Protein AF-A0A498I2K9-F1 (afdb_monomer)

pLDDT: mean 78.92, std 18.06, range [21.38, 97.31]

Structure (mmCIF, N/CA/C/O backbone):
data_AF-A0A498I2K9-F1
#
_entry.id   AF-A0A498I2K9-F1
#
loop_
_atom_site.group_PDB
_atom_site.id
_atom_site.type_symbol
_atom_site.label_atom_id
_atom_site.label_alt_id
_atom_site.label_comp_id
_atom_site.label_asym_id
_atom_site.label_entity_id
_atom_site.label_seq_id
_atom_site.pdbx_PDB_ins_code
_atom_site.Cartn_x
_atom_site.Cartn_y
_atom_site.Cartn_z
_atom_site.occupancy
_atom_site.B_iso_or_equiv
_atom_site.auth_seq_id
_atom_site.auth_comp_id
_atom_site.auth_asym_id
_atom_site.auth_atom_id
_atom_site.pdbx_PDB_model_num
ATOM 1 N N . MET A 1 1 ? -3.097 54.178 4.803 1.00 30.86 1 MET A N 1
ATOM 2 C CA . MET A 1 1 ? -4.263 53.286 4.982 1.00 30.86 1 MET A CA 1
ATOM 3 C C . MET A 1 1 ? -3.969 52.400 6.194 1.00 30.86 1 MET A C 1
ATOM 5 O O . MET A 1 1 ? -3.449 51.312 6.022 1.00 30.86 1 MET A O 1
ATOM 9 N N . ALA A 1 2 ? -3.865 52.995 7.390 1.00 21.38 2 ALA A N 1
ATOM 10 C CA . ALA A 1 2 ? -4.890 52.968 8.455 1.00 21.38 2 ALA A CA 1
ATOM 11 C C . ALA A 1 2 ? -5.285 51.511 8.794 1.00 21.38 2 ALA A C 1
ATOM 13 O O . ALA A 1 2 ? -6.049 50.924 8.042 1.00 21.38 2 ALA A O 1
ATOM 14 N N . ALA A 1 3 ? -4.637 50.794 9.723 1.00 22.39 3 ALA A N 1
ATOM 15 C CA . ALA A 1 3 ? -4.566 50.975 11.185 1.00 22.39 3 ALA A CA 1
ATOM 16 C C . ALA A 1 3 ? -5.951 51.125 11.838 1.00 22.39 3 ALA A C 1
ATOM 18 O O . ALA A 1 3 ? -6.557 52.177 11.661 1.00 22.39 3 ALA A O 1
ATOM 19 N N . ALA A 1 4 ? -6.411 50.100 12.578 1.00 22.44 4 ALA A N 1
ATOM 20 C CA . ALA A 1 4 ? -6.951 50.201 13.945 1.00 22.44 4 ALA A CA 1
ATOM 21 C C . ALA A 1 4 ? -7.618 48.885 14.430 1.00 22.44 4 ALA A C 1
ATOM 23 O O . ALA A 1 4 ? -8.265 48.187 13.654 1.00 22.44 4 ALA A O 1
ATOM 24 N N . LEU A 1 5 ? -7.506 48.678 15.751 1.00 24.44 5 LEU A N 1
ATOM 25 C CA . LEU A 1 5 ? -8.350 47.895 16.674 1.00 24.44 5 LEU A CA 1
ATOM 26 C C . LEU A 1 5 ? -7.969 46.440 16.991 1.00 24.44 5 LEU A C 1
ATOM 28 O O . LEU A 1 5 ? -8.451 45.473 16.406 1.00 24.44 5 LEU A O 1
ATOM 32 N N . ALA A 1 6 ? -7.131 46.353 18.026 1.00 23.33 6 ALA A N 1
ATOM 33 C CA . ALA A 1 6 ? -7.182 45.338 19.066 1.00 23.33 6 ALA A CA 1
ATOM 34 C C . ALA A 1 6 ? -8.378 45.568 20.023 1.00 23.33 6 ALA A C 1
ATOM 36 O O . ALA A 1 6 ? -8.862 46.693 20.127 1.00 23.33 6 ALA A O 1
ATOM 37 N N . GLU A 1 7 ? -8.713 44.500 20.756 1.00 22.69 7 GLU A N 1
ATOM 38 C CA . GLU A 1 7 ? -9.362 44.459 22.083 1.00 22.69 7 GLU A CA 1
ATOM 39 C C . GLU A 1 7 ? -10.866 44.771 22.251 1.00 22.69 7 GLU A C 1
ATOM 41 O O . GLU A 1 7 ? -11.484 45.487 21.474 1.00 22.69 7 GLU A O 1
ATOM 46 N N . ASP A 1 8 ? -11.388 44.166 23.330 1.00 22.62 8 ASP A N 1
ATOM 47 C CA . ASP A 1 8 ? -12.724 44.209 23.950 1.00 22.62 8 ASP A CA 1
ATOM 48 C C . ASP A 1 8 ? -13.878 43.381 23.342 1.00 22.62 8 ASP A C 1
ATOM 50 O O . ASP A 1 8 ? -14.483 43.721 22.332 1.00 22.62 8 ASP A O 1
ATOM 54 N N . ASP A 1 9 ? -14.229 42.269 24.011 1.00 24.36 9 ASP A N 1
ATOM 55 C CA . ASP A 1 9 ? -15.384 42.277 24.932 1.00 24.36 9 ASP A CA 1
ATOM 56 C C . ASP A 1 9 ? -15.584 40.906 25.622 1.00 24.36 9 ASP A C 1
ATOM 58 O O . ASP A 1 9 ? -16.219 39.978 25.111 1.00 24.36 9 ASP A O 1
ATOM 62 N N . MET A 1 10 ? -15.079 40.801 26.858 1.00 23.84 10 MET A N 1
ATOM 63 C CA . MET A 1 10 ? -15.768 40.059 27.914 1.00 23.84 10 MET A CA 1
ATOM 64 C C . MET A 1 10 ? -16.946 40.911 28.409 1.00 23.84 10 MET A C 1
ATOM 66 O O . MET A 1 10 ? -16.787 42.094 28.677 1.00 23.84 10 MET A O 1
ATOM 70 N N . ALA A 1 11 ? -18.074 40.246 28.666 1.00 23.55 11 ALA A N 1
ATOM 71 C CA . ALA A 1 11 ? -19.237 40.720 29.423 1.00 23.55 11 ALA A CA 1
ATOM 72 C C . ALA A 1 11 ? -20.189 41.729 28.744 1.00 23.55 11 ALA A C 1
ATOM 74 O O . ALA A 1 11 ? -20.034 42.942 28.834 1.00 23.55 11 ALA A O 1
ATOM 75 N N . ARG A 1 12 ? -21.356 41.216 28.324 1.00 24.02 12 ARG A N 1
ATOM 76 C CA . ARG A 1 12 ? -22.638 41.874 28.626 1.00 24.02 12 ARG A CA 1
ATOM 77 C C . ARG A 1 12 ? -23.758 40.863 28.870 1.00 24.02 12 ARG A C 1
ATOM 79 O O . ARG A 1 12 ? -24.173 40.110 27.997 1.00 24.02 12 ARG A O 1
ATOM 86 N N . SER A 1 13 ? -24.208 40.869 30.118 1.00 23.81 13 SER A N 1
ATOM 87 C CA . SER A 1 13 ? -25.407 40.237 30.654 1.00 23.81 13 SER A CA 1
ATOM 88 C C . SER A 1 13 ? -26.661 41.025 30.257 1.00 23.81 13 SER A C 1
ATOM 90 O O . SER A 1 13 ? -26.572 42.236 30.074 1.00 23.81 13 SER A O 1
ATOM 92 N N . THR A 1 14 ? -27.841 40.388 30.218 1.00 23.95 14 THR A N 1
ATOM 93 C CA . THR A 1 14 ? -28.960 40.740 31.127 1.00 23.95 14 THR A CA 1
ATOM 94 C C . THR A 1 14 ? -30.170 39.798 31.015 1.00 23.95 14 THR A C 1
ATOM 96 O O . THR A 1 14 ? -30.775 39.627 29.966 1.00 23.95 14 THR A O 1
ATOM 99 N N . SER A 1 15 ? -30.508 39.219 32.170 1.00 23.53 15 SER A N 1
ATOM 100 C CA . SER A 1 15 ? -31.845 38.980 32.735 1.00 23.53 15 SER A CA 1
ATOM 101 C C . SER A 1 15 ? -33.052 38.713 31.821 1.00 23.53 15 SER A C 1
ATOM 103 O O . SER A 1 15 ? -33.650 39.646 31.293 1.00 23.53 15 SER A O 1
ATOM 105 N N . GLN A 1 16 ? -33.598 37.499 31.928 1.00 24.00 16 GLN A N 1
ATOM 106 C CA . GLN A 1 16 ? -35.035 37.317 32.160 1.00 24.00 16 GLN A CA 1
ATOM 107 C C . GLN A 1 16 ? -35.255 36.222 33.213 1.00 24.00 16 GLN A C 1
ATOM 109 O O . GLN A 1 16 ? -35.050 35.036 32.973 1.00 24.00 16 GLN A O 1
ATOM 114 N N . ARG A 1 17 ? -35.678 36.644 34.411 1.00 23.58 17 ARG A N 1
ATOM 115 C CA . ARG A 1 17 ? -36.409 35.788 35.351 1.00 23.58 17 ARG A CA 1
ATOM 116 C C . ARG A 1 17 ? -37.806 35.580 34.768 1.00 23.58 17 ARG A C 1
ATOM 118 O O . ARG A 1 17 ? -38.532 36.555 34.605 1.00 23.58 17 ARG A O 1
ATOM 125 N N . SER A 1 18 ? -38.206 34.332 34.552 1.00 23.55 18 SER A N 1
ATOM 126 C CA . SER A 1 18 ? -39.619 33.960 34.619 1.00 23.55 18 SER A CA 1
ATOM 127 C C . SER A 1 18 ? -39.748 32.740 35.523 1.00 23.55 18 SER A C 1
ATOM 129 O O . SER A 1 18 ? -39.025 31.756 35.375 1.00 23.55 18 SER A O 1
ATOM 131 N N . TRP A 1 19 ? -40.603 32.875 36.531 1.00 22.83 19 TRP A N 1
ATOM 132 C CA . TRP A 1 19 ? -41.062 31.780 37.365 1.00 22.83 19 TRP A CA 1
ATOM 133 C C . TRP A 1 19 ? -42.023 30.923 36.542 1.00 22.83 19 TRP A C 1
ATOM 135 O O . TRP A 1 19 ? -42.992 31.441 35.994 1.00 22.83 19 TRP A O 1
ATOM 145 N N . GLY A 1 20 ? -41.769 29.619 36.495 1.00 24.52 20 GLY A N 1
ATOM 146 C CA . GLY A 1 20 ? -42.657 28.629 35.899 1.00 24.52 20 GLY A CA 1
ATOM 147 C C . GLY A 1 20 ? -42.443 27.283 36.575 1.00 24.52 20 GLY A C 1
ATOM 148 O O . GLY A 1 20 ? -41.526 26.549 36.229 1.00 24.52 20 GLY A O 1
ATOM 149 N N . SER A 1 21 ? -43.272 26.998 37.577 1.00 25.92 21 SER A N 1
ATOM 150 C CA . SER A 1 21 ? -43.478 25.661 38.138 1.00 25.92 21 SER A CA 1
ATOM 151 C C . SER A 1 21 ? -43.992 24.718 37.041 1.00 25.92 21 SER A C 1
ATOM 153 O O . SER A 1 21 ? -44.921 25.084 36.321 1.00 25.92 21 SER A O 1
ATOM 155 N N . GLY A 1 22 ? -43.411 23.522 36.899 1.00 23.97 22 GLY A N 1
ATOM 156 C CA . GLY A 1 22 ? -43.869 22.544 35.908 1.00 23.97 22 GLY A CA 1
ATOM 157 C C . GLY A 1 22 ? -43.082 21.234 35.904 1.00 23.97 22 GLY A C 1
ATOM 158 O O . GLY A 1 22 ? -42.097 21.118 35.191 1.00 23.97 22 GLY A O 1
ATOM 159 N N . SER A 1 23 ? -43.556 20.288 36.720 1.00 23.41 23 SER A N 1
ATOM 160 C CA . SER A 1 23 ? -43.351 18.825 36.746 1.00 23.41 23 SER A CA 1
ATOM 161 C C . SER A 1 23 ? -42.144 18.192 36.031 1.00 23.41 23 SER A C 1
ATOM 163 O O . SER A 1 23 ? -42.037 18.217 34.803 1.00 23.41 23 SER A O 1
ATOM 165 N N . GLU A 1 24 ? -41.378 17.425 36.807 1.00 29.73 24 GLU A N 1
ATOM 166 C CA . GLU A 1 24 ? -40.603 16.273 36.343 1.00 29.73 24 GLU A CA 1
ATOM 167 C C . GLU A 1 24 ? -41.445 15.394 35.399 1.00 29.73 24 GLU A C 1
ATOM 169 O O . GLU A 1 24 ? -42.475 14.836 35.785 1.00 29.73 24 GLU A O 1
ATOM 174 N N . ARG A 1 25 ? -41.011 15.268 34.143 1.00 24.47 25 ARG A N 1
ATOM 175 C CA . ARG A 1 25 ? -41.470 14.223 33.224 1.00 24.47 25 ARG A CA 1
ATOM 176 C C . ARG A 1 25 ? -40.278 13.342 32.892 1.00 24.47 25 ARG A C 1
ATOM 178 O O . ARG A 1 25 ? -39.271 13.828 32.379 1.00 24.47 25 ARG A O 1
ATOM 185 N N . SER A 1 26 ? -40.404 12.059 33.218 1.00 23.84 26 SER A N 1
ATOM 186 C CA . SER A 1 26 ? -39.432 11.035 32.867 1.00 23.84 26 SER A CA 1
ATOM 187 C C . SER A 1 26 ? -39.249 10.983 31.351 1.00 23.84 26 SER A C 1
ATOM 189 O O . SER A 1 26 ? -40.208 10.935 30.579 1.00 23.84 26 SER A O 1
ATOM 191 N N . TRP A 1 27 ? -37.993 11.008 30.921 1.00 27.58 27 TRP A N 1
ATOM 192 C CA . TRP A 1 27 ? -37.612 10.827 29.527 1.00 27.58 27 TRP A CA 1
ATOM 193 C C . TRP A 1 27 ? -37.535 9.331 29.224 1.00 27.58 27 TRP A C 1
ATOM 195 O O . TRP A 1 27 ? -36.459 8.753 29.105 1.00 27.58 27 TRP A O 1
ATOM 205 N N . ALA A 1 28 ? -38.698 8.691 29.139 1.00 29.92 28 ALA A N 1
ATOM 206 C CA . ALA A 1 28 ? -38.833 7.373 28.541 1.00 29.92 28 ALA A CA 1
ATOM 207 C C . ALA A 1 28 ? -39.247 7.534 27.069 1.00 29.92 28 ALA A C 1
ATOM 209 O O . ALA A 1 28 ? -40.207 8.239 26.763 1.00 29.92 28 ALA A O 1
ATOM 210 N N . SER A 1 29 ? -38.538 6.834 26.180 1.00 29.88 29 SER A N 1
ATOM 211 C CA . SER A 1 29 ? -38.782 6.670 24.734 1.00 29.88 29 SER A CA 1
ATOM 212 C C . SER A 1 29 ? -38.378 7.821 23.797 1.00 29.88 29 SER A C 1
ATOM 214 O O . SER A 1 29 ? -39.198 8.536 23.230 1.00 29.88 29 SER A O 1
ATOM 216 N N . THR A 1 30 ? -37.078 7.927 23.522 1.00 29.30 30 THR A N 1
ATOM 217 C CA . THR A 1 30 ? -36.578 8.592 22.309 1.00 29.30 30 THR A CA 1
ATOM 218 C C . THR A 1 30 ? -36.672 7.598 21.142 1.00 29.30 30 THR A C 1
ATOM 220 O O . THR A 1 30 ? -35.920 6.631 21.074 1.00 29.30 30 THR A O 1
ATOM 223 N N . SER A 1 31 ? -37.666 7.777 20.269 1.00 31.45 31 SER A N 1
ATOM 224 C CA . SER A 1 31 ? -37.992 6.884 19.142 1.00 31.45 31 SER A CA 1
ATOM 225 C C . SER A 1 31 ? -37.160 7.194 17.883 1.00 31.45 31 SER A C 1
ATOM 227 O O . SER A 1 31 ? -36.706 8.325 17.701 1.00 31.45 31 SER A O 1
ATOM 229 N N . PHE A 1 32 ? -37.048 6.212 16.968 1.00 35.28 32 PHE A N 1
ATOM 230 C CA . PHE A 1 32 ? -36.588 6.291 15.556 1.00 35.28 32 PHE A CA 1
ATOM 231 C C . PHE A 1 32 ? -36.934 7.629 14.858 1.00 35.28 32 PHE A C 1
ATOM 233 O O . PHE A 1 32 ? -36.207 8.120 13.994 1.00 35.28 32 PHE A O 1
ATOM 240 N N . ARG A 1 33 ? -38.051 8.231 15.277 1.00 35.16 33 ARG A N 1
ATOM 241 C CA . ARG A 1 33 ? -38.628 9.511 14.860 1.00 35.16 33 ARG A CA 1
ATOM 242 C C . ARG A 1 33 ? -37.723 10.740 15.007 1.00 35.16 33 ARG A C 1
ATOM 244 O O . ARG A 1 33 ? -37.887 11.674 14.221 1.00 35.16 33 ARG A O 1
ATOM 251 N N . GLU A 1 34 ? -36.830 10.797 15.994 1.00 37.00 34 GLU A N 1
ATOM 252 C CA . GLU A 1 34 ? -36.083 12.032 16.306 1.00 37.00 34 GLU A CA 1
ATOM 253 C C . GLU A 1 34 ? -34.759 12.161 15.544 1.00 37.00 34 GLU A C 1
ATOM 255 O O . GLU A 1 34 ? -34.377 13.265 15.171 1.00 37.00 34 GLU A O 1
ATOM 260 N N . VAL A 1 35 ? -34.097 11.055 15.200 1.00 38.50 35 VAL A N 1
ATOM 261 C CA . VAL A 1 35 ? -32.789 11.096 14.511 1.00 38.50 35 VAL A CA 1
ATOM 262 C C . VAL A 1 35 ? -32.896 11.358 13.005 1.00 38.50 35 VAL A C 1
ATOM 264 O O . VAL A 1 35 ? -31.969 11.881 12.393 1.00 38.50 35 VAL A O 1
ATOM 267 N N . TRP A 1 36 ? -34.066 11.117 12.412 1.00 37.62 36 TRP A N 1
ATOM 268 C CA . TRP A 1 36 ? -34.390 11.532 11.039 1.00 37.62 36 TRP A CA 1
ATOM 269 C C . TRP A 1 36 ? -34.837 13.003 10.931 1.00 37.62 36 TRP A C 1
ATOM 271 O O . TRP A 1 36 ? -35.256 13.458 9.860 1.00 37.62 36 TRP A O 1
ATOM 281 N N . GLN A 1 37 ? -34.774 13.767 12.028 1.00 33.81 37 GLN A N 1
ATOM 282 C CA . GLN A 1 37 ? -35.058 15.201 12.055 1.00 33.81 37 GLN A CA 1
ATOM 283 C C . GLN A 1 37 ? -33.750 15.992 12.180 1.00 33.81 37 GLN A C 1
ATOM 285 O O . GLN A 1 37 ? -33.168 16.101 13.251 1.00 33.81 37 GLN A O 1
ATOM 290 N N . ALA A 1 38 ? -33.302 16.603 11.080 1.00 30.48 38 ALA A N 1
ATOM 291 C CA . ALA A 1 38 ? -32.502 17.828 11.177 1.00 30.48 38 ALA A CA 1
ATOM 292 C C . ALA A 1 38 ? -33.334 18.912 11.907 1.00 30.48 38 ALA A C 1
ATOM 294 O O . ALA A 1 38 ? -34.569 18.825 11.862 1.00 30.48 38 ALA A O 1
ATOM 295 N N . PRO A 1 39 ? -32.719 19.917 12.573 1.00 30.28 39 PRO A N 1
ATOM 296 C CA . PRO A 1 39 ? -33.475 20.907 13.336 1.00 30.28 39 PRO A CA 1
ATOM 297 C C . PRO A 1 39 ? -34.525 21.570 12.432 1.00 30.28 39 PRO A C 1
ATOM 299 O O . PRO A 1 39 ? -34.243 21.840 11.259 1.00 30.28 39 PRO A O 1
ATOM 302 N N . PRO A 1 40 ? -35.752 21.792 12.924 1.00 34.81 40 PRO A N 1
ATOM 303 C CA . PRO A 1 40 ? -36.829 22.238 12.067 1.00 34.81 40 PRO A CA 1
ATOM 304 C C . PRO A 1 40 ? -36.605 23.697 11.667 1.00 34.81 40 PRO A C 1
ATOM 306 O O . PRO A 1 40 ? -36.446 24.571 12.516 1.00 34.81 40 PRO A O 1
ATOM 309 N N . ASN A 1 41 ? -36.736 23.991 10.373 1.00 29.64 41 ASN A N 1
ATOM 310 C CA . ASN A 1 41 ? -37.437 25.215 10.006 1.00 29.64 41 ASN A CA 1
ATOM 311 C C . ASN A 1 41 ? -38.875 25.043 10.523 1.00 29.64 41 ASN A C 1
ATOM 313 O O . ASN A 1 41 ? -39.676 24.321 9.936 1.00 29.64 41 ASN A O 1
ATOM 317 N N . VAL A 1 42 ? -39.163 25.648 11.678 1.00 34.94 42 VAL A N 1
ATOM 318 C CA . VAL A 1 42 ? -40.409 25.514 12.466 1.00 34.94 42 VAL A CA 1
ATOM 319 C C . VAL A 1 42 ? -41.652 26.062 11.741 1.00 34.94 42 VAL A C 1
ATOM 321 O O . VAL A 1 42 ? -42.779 25.868 12.189 1.00 34.94 42 VAL A O 1
ATOM 324 N N . PHE A 1 43 ? -41.497 26.689 10.578 1.00 31.41 43 PHE A N 1
ATOM 325 C CA . PHE A 1 43 ? -42.591 27.343 9.867 1.00 31.41 43 PHE A CA 1
ATOM 326 C C . PHE A 1 43 ? -42.993 26.570 8.601 1.00 31.41 43 PHE A C 1
ATOM 328 O O . PHE A 1 43 ? -42.489 26.864 7.523 1.00 31.41 43 PHE A O 1
ATOM 335 N N . ASN A 1 44 ? -43.893 25.585 8.773 1.00 36.81 44 ASN A N 1
ATOM 336 C CA . ASN A 1 44 ? -44.798 24.924 7.794 1.00 36.81 44 ASN A CA 1
ATOM 337 C C . ASN A 1 44 ? -44.805 23.382 7.867 1.00 36.81 44 ASN A C 1
ATOM 339 O O . ASN A 1 44 ? -44.543 22.704 6.874 1.00 36.81 44 ASN A O 1
ATOM 343 N N . ARG A 1 45 ? -45.188 22.792 9.008 1.00 41.50 45 ARG A N 1
ATOM 344 C CA . ARG A 1 45 ? -45.701 21.408 9.018 1.00 41.50 45 ARG A CA 1
ATOM 345 C C . ARG A 1 45 ? -47.214 21.403 9.176 1.00 41.50 45 ARG A C 1
ATOM 347 O O . ARG A 1 45 ? -47.751 22.042 10.076 1.00 41.50 45 ARG A O 1
ATOM 354 N N . SER A 1 46 ? -47.903 20.673 8.301 1.00 48.06 46 SER A N 1
ATOM 355 C CA . SER A 1 46 ? -49.325 20.385 8.477 1.00 48.06 46 SER A CA 1
ATOM 356 C C . SER A 1 46 ? -49.475 19.154 9.374 1.00 48.06 46 SER A C 1
ATOM 358 O O . SER A 1 46 ? -48.876 18.118 9.102 1.00 48.06 46 SER A O 1
ATOM 360 N N . ARG A 1 47 ? -50.296 19.251 10.425 1.00 47.34 47 ARG A N 1
ATOM 361 C CA . ARG A 1 47 ? -50.591 18.160 11.381 1.00 47.34 47 ARG A CA 1
ATOM 362 C C . ARG A 1 47 ? -50.983 16.842 10.689 1.00 47.34 47 ARG A C 1
ATOM 364 O O . ARG A 1 47 ? -50.637 15.764 11.140 1.00 47.34 47 ARG A O 1
ATOM 371 N N . ARG A 1 48 ? -51.614 16.964 9.518 1.00 49.94 48 ARG A N 1
ATOM 372 C CA . ARG A 1 48 ? -52.074 15.862 8.668 1.00 49.94 48 ARG A CA 1
ATOM 373 C C . ARG A 1 48 ? -50.941 15.001 8.084 1.00 49.94 48 ARG A C 1
ATOM 375 O O . ARG A 1 48 ? -51.158 13.820 7.858 1.00 49.94 48 ARG A O 1
ATOM 382 N N . GLN A 1 49 ? -49.760 15.576 7.829 1.00 52.69 49 GLN A N 1
ATOM 383 C CA . GLN A 1 49 ? -48.594 14.824 7.337 1.00 52.69 49 GLN A CA 1
ATOM 384 C C . GLN A 1 49 ? -47.897 14.032 8.448 1.00 52.69 49 GLN A C 1
ATOM 386 O O . GLN A 1 49 ? -47.433 12.926 8.189 1.00 52.69 49 GLN A O 1
ATOM 391 N N . ASP A 1 50 ? -47.851 14.570 9.670 1.00 54.34 50 ASP A N 1
ATOM 392 C CA . ASP A 1 50 ? -47.294 13.848 10.820 1.00 54.34 50 ASP A CA 1
ATOM 393 C C . ASP A 1 50 ? -48.176 12.633 11.182 1.00 54.34 50 ASP A C 1
ATOM 395 O O . ASP A 1 50 ? -47.647 11.558 11.461 1.00 54.34 50 ASP A O 1
ATOM 399 N N . ASP A 1 51 ? -49.506 12.767 11.080 1.00 62.69 51 ASP A N 1
ATOM 400 C CA . ASP A 1 51 ? -50.455 11.667 11.316 1.00 62.69 51 ASP A CA 1
ATOM 401 C C . ASP A 1 51 ? -50.320 10.537 10.262 1.00 62.69 51 ASP A C 1
ATOM 403 O O . ASP A 1 51 ? -50.371 9.351 10.595 1.00 62.69 51 ASP A O 1
ATOM 407 N N . GLU A 1 52 ? -50.110 10.873 8.980 1.00 65.38 52 GLU A N 1
ATOM 408 C CA . GLU A 1 52 ? -49.859 9.878 7.919 1.00 65.38 52 GLU A CA 1
ATOM 409 C C . GLU A 1 52 ? -48.515 9.153 8.094 1.00 65.38 52 GLU A C 1
ATOM 411 O O . GLU A 1 52 ? -48.435 7.941 7.871 1.00 65.38 52 GLU A O 1
ATOM 416 N N . GLU A 1 53 ? -47.460 9.863 8.504 1.00 60.97 53 GLU A N 1
ATOM 417 C CA . GLU A 1 53 ? -46.167 9.249 8.825 1.00 60.97 53 GLU A CA 1
ATOM 418 C C . GLU A 1 53 ? -46.276 8.291 10.020 1.00 60.97 53 GLU A C 1
ATOM 420 O O . GLU A 1 53 ? -45.727 7.188 9.964 1.00 60.97 53 GLU A O 1
ATOM 425 N N . GLU A 1 54 ? -46.999 8.668 11.079 1.00 61.91 54 GLU A N 1
ATOM 426 C CA . GLU A 1 54 ? -47.230 7.808 12.248 1.00 61.91 54 GLU A CA 1
ATOM 427 C C . GLU A 1 54 ? -47.967 6.517 11.875 1.00 61.91 54 GLU A C 1
ATOM 429 O O . GLU A 1 54 ? -47.588 5.432 12.326 1.00 61.91 54 GLU A O 1
ATOM 434 N N . LEU A 1 55 ? -48.970 6.602 10.997 1.00 71.62 55 LEU A N 1
ATOM 435 C CA . LEU A 1 55 ? -49.688 5.430 10.492 1.00 71.62 55 LEU A CA 1
ATOM 436 C C . LEU A 1 55 ? -48.781 4.497 9.679 1.00 71.62 55 LEU A C 1
ATOM 438 O O . LEU A 1 55 ? -48.869 3.276 9.831 1.00 71.62 55 LEU A O 1
ATOM 442 N N . ARG A 1 56 ? -47.880 5.044 8.852 1.00 68.62 56 ARG A N 1
ATOM 443 C CA . ARG A 1 56 ? -46.900 4.251 8.086 1.00 68.62 56 ARG A CA 1
ATOM 444 C C . ARG A 1 56 ? -45.888 3.560 9.003 1.00 68.62 56 ARG A C 1
ATOM 446 O O . ARG A 1 56 ? -45.617 2.375 8.825 1.00 68.62 56 ARG A O 1
ATOM 453 N N . TRP A 1 57 ? -45.395 4.245 10.034 1.00 64.12 57 TRP A N 1
ATOM 454 C CA . TRP A 1 57 ? -44.519 3.643 11.046 1.00 64.12 57 TRP A CA 1
ATOM 455 C C . TRP A 1 57 ? -45.208 2.527 11.835 1.00 64.12 57 TRP A C 1
ATOM 457 O O . TRP A 1 57 ? -44.627 1.456 12.025 1.00 64.12 57 TRP A O 1
ATOM 467 N N . ALA A 1 58 ? -46.460 2.735 12.245 1.00 71.75 58 ALA A N 1
ATOM 468 C CA . ALA A 1 58 ? -47.254 1.710 12.916 1.00 71.75 58 ALA A CA 1
ATOM 469 C C . ALA A 1 58 ? -47.512 0.493 12.009 1.00 71.75 58 ALA A C 1
ATOM 471 O O . ALA A 1 58 ? -47.535 -0.642 12.489 1.00 71.75 58 ALA A O 1
ATOM 472 N N . ALA A 1 59 ? -47.669 0.703 10.698 1.00 72.75 59 ALA A N 1
ATOM 473 C CA . ALA A 1 59 ? -47.789 -0.378 9.725 1.00 72.75 59 ALA A CA 1
ATOM 474 C C . ALA A 1 59 ? -46.487 -1.189 9.602 1.00 72.75 59 ALA A C 1
ATOM 476 O O . ALA A 1 59 ? -46.544 -2.417 9.634 1.00 72.75 59 ALA A O 1
ATOM 477 N N . ILE A 1 60 ? -45.322 -0.530 9.554 1.00 65.25 60 ILE A N 1
ATOM 478 C CA . ILE A 1 60 ? -44.012 -1.205 9.523 1.00 65.25 60 ILE A CA 1
ATOM 479 C C . ILE A 1 60 ? -43.782 -2.017 10.803 1.00 65.25 60 ILE A C 1
ATOM 481 O O . ILE A 1 60 ? -43.335 -3.159 10.736 1.00 65.25 60 ILE A O 1
ATOM 485 N N . GLN A 1 61 ? -44.139 -1.485 11.975 1.00 63.66 61 GLN A N 1
ATOM 486 C CA . GLN A 1 61 ? -43.977 -2.200 13.249 1.00 63.66 61 GLN A CA 1
ATOM 487 C C . GLN A 1 61 ? -44.836 -3.466 13.366 1.00 63.66 61 GLN A C 1
ATOM 489 O O . GLN A 1 61 ? -44.468 -4.380 14.104 1.00 63.66 61 GLN A O 1
ATOM 494 N N . ARG A 1 62 ? -45.954 -3.529 12.634 1.00 70.56 62 ARG A N 1
ATOM 495 C CA . ARG A 1 62 ? -46.845 -4.697 12.562 1.00 70.56 62 ARG A CA 1
ATOM 496 C C . ARG A 1 62 ? -46.381 -5.762 11.569 1.00 70.56 62 ARG A C 1
ATOM 498 O O . ARG A 1 62 ? -46.979 -6.836 11.532 1.00 70.56 62 ARG A O 1
ATOM 505 N N . LEU A 1 63 ? -45.356 -5.484 10.763 1.00 63.56 63 LEU A N 1
ATOM 506 C CA . LEU A 1 63 ? -44.805 -6.472 9.845 1.00 63.56 63 LEU A CA 1
ATOM 507 C C . LEU A 1 63 ? -44.139 -7.625 10.615 1.00 63.56 63 LEU A C 1
ATOM 509 O O . LEU A 1 63 ? -43.585 -7.406 11.698 1.00 63.56 63 LEU A O 1
ATOM 513 N N . PRO A 1 64 ? -44.131 -8.846 10.045 1.00 60.56 64 PRO A N 1
ATOM 514 C CA . PRO A 1 64 ? -43.295 -9.933 10.540 1.00 60.56 64 PRO A CA 1
ATOM 515 C C . PRO A 1 64 ? -41.841 -9.472 10.670 1.00 60.56 64 PRO A C 1
ATOM 517 O O . PRO A 1 64 ? -41.378 -8.673 9.853 1.00 60.56 64 PRO A O 1
ATOM 520 N N . THR A 1 65 ? -41.107 -10.005 11.653 1.00 55.34 65 THR A N 1
ATOM 521 C CA . THR A 1 65 ? -39.731 -9.585 11.982 1.00 55.34 65 THR A CA 1
ATOM 522 C C . THR A 1 65 ? -38.858 -9.440 10.736 1.00 55.34 65 THR A C 1
ATOM 524 O O . THR A 1 65 ? -38.158 -8.449 10.588 1.00 55.34 65 THR A O 1
ATOM 527 N N . TYR A 1 66 ? -38.964 -10.367 9.783 1.00 59.69 66 TYR A N 1
ATOM 528 C CA . TYR A 1 66 ? -38.218 -10.320 8.527 1.00 59.69 66 TYR A CA 1
ATOM 529 C C . TYR A 1 66 ? -38.523 -9.100 7.637 1.00 59.69 66 TYR A C 1
ATOM 531 O O . TYR A 1 66 ? -37.596 -8.416 7.203 1.00 59.69 66 TYR A O 1
ATOM 539 N N . ASP A 1 67 ? -39.798 -8.810 7.369 1.00 58.12 67 ASP A N 1
ATOM 540 C CA . ASP A 1 67 ? -40.192 -7.690 6.504 1.00 58.12 67 ASP A CA 1
ATOM 541 C C . ASP A 1 67 ? -39.973 -6.346 7.203 1.00 58.12 67 ASP A C 1
ATOM 543 O O . ASP A 1 67 ? -39.559 -5.370 6.573 1.00 58.12 67 ASP A O 1
ATOM 547 N N . ARG A 1 68 ? -40.168 -6.315 8.528 1.00 63.53 68 ARG A N 1
ATOM 548 C CA . ARG A 1 68 ? -39.847 -5.164 9.376 1.00 63.53 68 ARG A CA 1
ATOM 549 C C . ARG A 1 68 ? -38.360 -4.819 9.327 1.00 63.53 68 ARG A C 1
ATOM 551 O O . ARG A 1 68 ? -38.010 -3.650 9.249 1.00 63.53 68 ARG A O 1
ATOM 558 N N . LEU A 1 69 ? -37.482 -5.825 9.327 1.00 55.56 69 LEU A N 1
ATOM 559 C CA . LEU A 1 69 ? -36.026 -5.632 9.316 1.00 55.56 69 LEU A CA 1
ATOM 560 C C . LEU A 1 69 ? -35.494 -5.011 8.015 1.00 55.56 69 LEU A C 1
ATOM 562 O O . LEU A 1 69 ? -34.392 -4.456 8.022 1.00 55.56 69 LEU A O 1
ATOM 566 N N . LYS A 1 70 ? -36.247 -5.104 6.913 1.00 59.22 70 LYS A N 1
ATOM 567 C CA . LYS A 1 70 ? -35.852 -4.582 5.597 1.00 59.22 70 LYS A CA 1
ATOM 568 C C . LYS A 1 70 ? -36.449 -3.225 5.264 1.00 59.22 70 LYS A C 1
ATOM 570 O O . LYS A 1 70 ? -35.907 -2.538 4.408 1.00 59.22 70 LYS A O 1
ATOM 575 N N . ARG A 1 71 ? -37.544 -2.832 5.910 1.00 60.38 71 ARG A N 1
ATOM 576 C CA . ARG A 1 71 ? -38.285 -1.611 5.582 1.00 60.38 71 ARG A CA 1
ATOM 577 C C . ARG A 1 71 ? -37.962 -0.507 6.581 1.00 60.38 71 ARG A C 1
ATOM 579 O O . ARG A 1 71 ? -38.065 -0.697 7.788 1.00 60.38 71 ARG A O 1
ATOM 586 N N . GLY A 1 72 ? -37.570 0.652 6.068 1.00 62.75 72 GLY A N 1
ATOM 587 C CA . GLY A 1 72 ? -37.367 1.876 6.839 1.00 62.75 72 GLY A CA 1
ATOM 588 C C . GLY A 1 72 ? -38.019 3.062 6.137 1.00 62.75 72 GLY A C 1
ATOM 589 O O . GLY A 1 72 ? -38.329 2.990 4.953 1.00 62.75 72 GLY A O 1
ATOM 590 N N . MET A 1 73 ? -38.240 4.161 6.852 1.00 63.12 73 MET A N 1
ATOM 591 C CA . MET A 1 73 ? -38.749 5.399 6.252 1.00 63.12 73 MET A CA 1
ATOM 592 C C . MET A 1 73 ? -37.583 6.347 5.970 1.00 63.12 73 MET A C 1
ATOM 594 O O . MET A 1 73 ? -36.793 6.625 6.872 1.00 63.12 73 MET A O 1
ATOM 598 N N . LEU A 1 74 ? -37.490 6.863 4.743 1.00 59.56 74 LEU A N 1
ATOM 599 C CA . LEU A 1 74 ? -36.461 7.814 4.324 1.00 59.56 74 LEU A CA 1
ATOM 600 C C . LEU A 1 74 ? -37.112 9.123 3.859 1.00 59.56 74 LEU A C 1
ATOM 602 O O . LEU A 1 74 ? -38.052 9.114 3.066 1.00 59.56 74 LEU A O 1
ATOM 606 N N . ARG A 1 75 ? -36.612 10.266 4.341 1.00 59.00 75 ARG A N 1
ATOM 607 C CA . ARG A 1 75 ? -37.086 11.593 3.911 1.00 59.00 75 ARG A CA 1
ATOM 608 C C . ARG A 1 75 ? -36.312 12.091 2.700 1.00 59.00 75 ARG A C 1
ATOM 610 O O . ARG A 1 75 ? -35.171 12.502 2.856 1.00 59.00 75 ARG A O 1
ATOM 617 N N . GLN A 1 76 ? -36.936 12.153 1.534 1.00 53.94 76 GLN A N 1
ATOM 618 C CA . GLN A 1 76 ? -36.372 12.766 0.336 1.00 53.94 76 GLN A CA 1
ATOM 619 C C . GLN A 1 76 ? -36.796 14.236 0.213 1.00 53.94 76 GLN A C 1
ATOM 621 O O . GLN A 1 76 ? -37.962 14.591 0.380 1.00 53.94 76 GLN A O 1
ATOM 626 N N . LEU A 1 77 ? -35.838 15.108 -0.095 1.00 49.78 77 LEU A N 1
ATOM 627 C CA . LEU A 1 77 ? -36.099 16.480 -0.532 1.00 49.78 77 LEU A CA 1
ATOM 628 C C . LEU A 1 77 ? -36.234 16.473 -2.056 1.00 49.78 77 LEU A C 1
ATOM 630 O O . LEU A 1 77 ? -35.264 16.192 -2.754 1.00 49.78 77 LEU A O 1
ATOM 634 N N . LEU A 1 78 ? -37.431 16.761 -2.564 1.00 54.22 78 LEU A N 1
ATOM 635 C CA . LEU A 1 78 ? -37.660 16.943 -3.997 1.00 54.22 78 LEU A CA 1
ATOM 636 C C . LEU A 1 78 ? -37.132 18.315 -4.450 1.00 54.22 78 LEU A C 1
ATOM 638 O O . LEU A 1 78 ? -37.146 19.273 -3.676 1.00 54.22 78 LEU A O 1
ATOM 642 N N . ASP A 1 79 ? -36.748 18.439 -5.726 1.00 44.88 79 ASP A N 1
ATOM 643 C CA . ASP A 1 79 ? -36.212 19.679 -6.333 1.00 44.88 79 ASP A CA 1
ATOM 644 C C . ASP A 1 79 ? -37.151 20.899 -6.210 1.00 44.88 79 ASP A C 1
ATOM 646 O O . ASP A 1 79 ? -36.734 22.044 -6.353 1.00 44.88 79 ASP A O 1
ATOM 650 N N . ASN A 1 80 ? -38.429 20.668 -5.904 1.00 50.28 80 ASN A N 1
ATOM 651 C CA . ASN A 1 80 ? -39.437 21.695 -5.634 1.00 50.28 80 ASN A CA 1
ATOM 652 C C . ASN A 1 80 ? -39.480 22.162 -4.160 1.00 50.28 80 ASN A C 1
ATOM 654 O O . ASN A 1 80 ? -40.402 22.879 -3.774 1.00 50.28 80 ASN A O 1
ATOM 658 N N . GLY A 1 81 ? -38.527 21.736 -3.323 1.00 44.53 81 GLY A N 1
ATOM 659 C CA . GLY A 1 81 ? -38.446 22.075 -1.898 1.00 44.53 81 GLY A CA 1
ATOM 660 C C . GLY A 1 81 ? -39.422 21.304 -1.002 1.00 44.53 81 GLY A C 1
ATOM 661 O O . GLY A 1 81 ? -39.494 21.572 0.198 1.00 44.53 81 GLY A O 1
ATOM 662 N N . LYS A 1 82 ? -40.179 20.343 -1.548 1.00 44.31 82 LYS A N 1
ATOM 663 C CA . LYS A 1 82 ? -41.124 19.517 -0.789 1.00 44.31 82 LYS A CA 1
ATOM 664 C C . LYS A 1 82 ? -40.404 18.300 -0.207 1.00 44.31 82 LYS A C 1
ATOM 666 O O . LYS A 1 82 ? -39.781 17.532 -0.935 1.00 44.31 82 LYS A O 1
ATOM 671 N N . VAL A 1 83 ? -40.513 18.115 1.107 1.00 52.91 83 VAL A N 1
ATOM 672 C CA . VAL A 1 83 ? -40.015 16.917 1.799 1.00 52.91 83 VAL A CA 1
ATOM 673 C C . VAL A 1 83 ? -41.071 15.819 1.675 1.00 52.91 83 VAL A C 1
ATOM 675 O O . VAL A 1 83 ? -42.210 16.013 2.106 1.00 52.91 83 VAL A O 1
ATOM 678 N N . VAL A 1 84 ? -40.713 14.693 1.063 1.00 58.00 84 VAL A N 1
ATOM 679 C CA . VAL A 1 84 ? -41.552 13.495 0.946 1.00 58.00 84 VAL A CA 1
ATOM 680 C C . VAL A 1 84 ? -40.883 12.361 1.704 1.00 58.00 84 VAL A C 1
ATOM 682 O O . VAL A 1 84 ? -39.676 12.168 1.603 1.00 58.00 84 VAL A O 1
ATOM 685 N N . THR A 1 85 ? -41.662 11.632 2.492 1.00 57.31 85 THR A N 1
ATOM 686 C CA . THR A 1 85 ? -41.167 10.520 3.302 1.00 57.31 85 THR A CA 1
ATOM 687 C C . THR A 1 85 ? -41.674 9.223 2.705 1.00 57.31 85 THR A C 1
ATOM 689 O O . THR A 1 85 ? -42.865 8.916 2.813 1.00 57.31 85 THR A O 1
ATOM 692 N N . ASP A 1 86 ? -40.775 8.480 2.072 1.00 60.88 86 ASP A N 1
ATOM 693 C CA . ASP A 1 86 ? -41.101 7.229 1.398 1.00 60.88 86 ASP A CA 1
ATOM 694 C C . ASP A 1 86 ? -40.590 6.020 2.179 1.00 60.88 86 ASP A C 1
ATOM 696 O O . ASP A 1 86 ? -39.587 6.074 2.897 1.00 60.88 86 ASP A O 1
ATOM 700 N N . GLU A 1 87 ? -41.336 4.924 2.061 1.00 63.50 87 GLU A N 1
ATOM 701 C CA . GLU A 1 87 ? -40.935 3.619 2.570 1.00 63.50 87 GLU A CA 1
ATOM 702 C C . GLU A 1 87 ? -39.859 3.053 1.641 1.00 63.50 87 GLU A C 1
ATOM 704 O O . GLU A 1 87 ? -40.078 2.906 0.438 1.00 63.50 87 GLU A O 1
ATOM 709 N N . VAL A 1 88 ? -38.692 2.734 2.196 1.00 63.50 88 VAL A N 1
ATOM 710 C CA . VAL A 1 88 ? -37.547 2.243 1.435 1.00 63.50 88 VAL A CA 1
ATOM 711 C C . VAL A 1 88 ? -37.073 0.910 1.991 1.00 63.50 88 VAL A C 1
ATOM 713 O O . VAL A 1 88 ? -36.961 0.709 3.203 1.00 63.50 88 VAL A O 1
ATOM 716 N N . ASP A 1 89 ? -36.766 -0.009 1.080 1.00 64.38 89 ASP A N 1
ATOM 717 C CA . ASP A 1 89 ? -36.055 -1.234 1.415 1.00 64.38 89 ASP A CA 1
ATOM 718 C C . ASP A 1 89 ? -34.577 -0.892 1.665 1.00 64.38 89 ASP A C 1
ATOM 720 O O . ASP A 1 89 ? -33.825 -0.585 0.737 1.00 64.38 89 ASP A O 1
ATOM 724 N N . VAL A 1 90 ? -34.151 -0.950 2.927 1.00 60.59 90 VAL A N 1
ATOM 725 C CA . VAL A 1 90 ? -32.784 -0.651 3.383 1.00 60.59 90 VAL A CA 1
ATOM 726 C C . VAL A 1 90 ? -31.763 -1.576 2.706 1.00 60.59 90 VAL A C 1
ATOM 728 O O . VAL A 1 90 ? -30.607 -1.200 2.510 1.00 60.59 90 VAL A O 1
ATOM 731 N N . THR A 1 91 ? -32.184 -2.769 2.269 1.00 56.31 91 THR A N 1
ATOM 732 C CA . THR A 1 91 ? -31.322 -3.703 1.530 1.00 56.31 91 THR A CA 1
ATOM 733 C C . THR A 1 91 ? -31.176 -3.347 0.048 1.00 56.31 91 THR A C 1
ATOM 735 O O . THR A 1 91 ? -30.243 -3.810 -0.608 1.00 56.31 91 THR A O 1
ATOM 738 N N . ARG A 1 92 ? -32.050 -2.487 -0.489 1.00 60.44 92 ARG A N 1
ATOM 739 C CA . ARG A 1 92 ? -32.087 -2.068 -1.899 1.00 60.44 92 ARG A CA 1
ATOM 740 C C . ARG A 1 92 ? -32.208 -0.551 -2.041 1.00 60.44 92 ARG A C 1
ATOM 742 O O . ARG A 1 92 ? -33.033 -0.043 -2.793 1.00 60.44 92 ARG A O 1
ATOM 749 N N . LEU A 1 93 ? -31.339 0.172 -1.342 1.00 65.25 93 LEU A N 1
ATOM 750 C CA . LEU A 1 93 ? -31.278 1.631 -1.417 1.00 65.25 93 LEU A CA 1
ATOM 751 C C . LEU A 1 93 ? -30.715 2.115 -2.765 1.00 65.25 93 LEU A C 1
ATOM 753 O O . LEU A 1 93 ? -29.680 1.617 -3.239 1.00 65.25 93 LEU A O 1
ATOM 757 N N . GLY A 1 94 ? -31.354 3.134 -3.347 1.00 65.75 94 GLY A N 1
ATOM 758 C CA . GLY A 1 94 ? -30.819 3.879 -4.485 1.00 65.75 94 GLY A CA 1
ATOM 759 C C . GLY A 1 94 ? -29.550 4.658 -4.112 1.00 65.75 94 GLY A C 1
ATOM 760 O O . GLY A 1 94 ? -29.202 4.802 -2.942 1.00 65.75 94 GLY A O 1
ATOM 761 N N . MET A 1 95 ? -28.817 5.184 -5.102 1.00 68.00 95 MET A N 1
ATOM 762 C CA . MET A 1 95 ? -27.584 5.955 -4.838 1.00 68.00 95 MET A CA 1
ATOM 763 C C . MET A 1 95 ? -27.827 7.214 -3.988 1.00 68.00 95 MET A C 1
ATOM 765 O O . MET A 1 95 ? -26.994 7.535 -3.142 1.00 68.00 95 MET A O 1
ATOM 769 N N . GLN A 1 96 ? -28.953 7.907 -4.185 1.00 69.06 96 GLN A N 1
ATOM 770 C CA . GLN A 1 96 ? -29.333 9.068 -3.369 1.00 69.06 96 GLN A CA 1
ATOM 771 C C . GLN A 1 96 ? -29.635 8.666 -1.922 1.00 69.06 96 GLN A C 1
ATOM 773 O O . GLN A 1 96 ? -29.069 9.255 -1.003 1.00 69.06 96 GLN A O 1
ATOM 778 N N . ASP A 1 97 ? -30.416 7.605 -1.723 1.00 68.81 97 ASP A N 1
ATOM 779 C CA . ASP A 1 97 ? -30.774 7.122 -0.386 1.00 68.81 97 ASP A CA 1
ATOM 780 C C . ASP A 1 97 ? -29.542 6.626 0.388 1.00 68.81 97 ASP A C 1
ATOM 782 O O . ASP A 1 97 ? -29.379 6.919 1.571 1.00 68.81 97 ASP A O 1
ATOM 786 N N . LYS A 1 98 ? -28.608 5.944 -0.296 1.00 72.19 98 LYS A N 1
ATOM 787 C CA . LYS A 1 98 ? -27.312 5.533 0.276 1.00 72.19 98 LYS A CA 1
ATOM 788 C C . LYS A 1 98 ? -26.477 6.726 0.725 1.00 72.19 98 LYS A C 1
ATOM 790 O O . LYS A 1 98 ? -25.869 6.678 1.792 1.00 72.19 98 LYS A O 1
ATOM 795 N N . LYS A 1 99 ? -26.437 7.795 -0.078 1.00 76.62 99 LYS A N 1
ATOM 796 C CA . LYS A 1 99 ? -25.702 9.015 0.273 1.00 76.62 99 LYS A CA 1
ATOM 797 C C . LYS A 1 99 ? -26.300 9.670 1.516 1.00 76.62 99 LYS A C 1
ATOM 799 O O . LYS A 1 99 ? -25.559 10.049 2.415 1.00 76.62 99 LYS A O 1
ATOM 804 N N . GLN A 1 100 ? -27.624 9.735 1.594 1.00 73.44 100 GLN A N 1
ATOM 805 C CA . GLN A 1 100 ? -28.315 10.316 2.736 1.00 73.44 100 GLN A CA 1
ATOM 806 C C . GLN A 1 100 ? -28.137 9.486 4.014 1.00 73.44 100 GLN A C 1
ATOM 808 O O . GLN A 1 100 ? -27.881 10.048 5.077 1.00 73.44 100 GLN A O 1
ATOM 813 N N . LEU A 1 101 ? -28.197 8.154 3.917 1.00 72.44 101 LEU A N 1
ATOM 814 C CA . LEU A 1 101 ? -27.890 7.262 5.036 1.00 72.44 101 LEU A CA 1
ATOM 815 C C . LEU A 1 101 ? -26.453 7.473 5.538 1.00 72.44 101 LEU A C 1
ATOM 817 O O . LEU A 1 101 ? -26.228 7.589 6.740 1.00 72.44 101 LEU A O 1
ATOM 821 N N . MET A 1 102 ? -25.488 7.575 4.621 1.00 78.94 102 MET A N 1
ATOM 822 C CA . MET A 1 102 ? -24.087 7.839 4.952 1.00 78.94 102 MET A CA 1
ATOM 823 C C . MET A 1 102 ? -23.906 9.199 5.643 1.00 78.94 102 MET A C 1
ATOM 825 O O . MET A 1 102 ? -23.202 9.275 6.645 1.00 78.94 102 MET A O 1
ATOM 829 N N . GLU A 1 103 ? -24.552 10.263 5.159 1.00 80.00 103 GLU A N 1
ATOM 830 C CA . GLU A 1 103 ? -24.518 11.583 5.806 1.00 80.00 103 GLU A CA 1
ATOM 831 C C . GLU A 1 103 ? -25.119 11.552 7.219 1.00 80.00 103 GLU A C 1
ATOM 833 O O . GLU A 1 103 ? -24.566 12.162 8.136 1.00 80.00 103 GLU A O 1
ATOM 838 N N . SER A 1 104 ? -26.206 10.805 7.425 1.00 72.75 104 SER A N 1
ATOM 839 C CA . SER A 1 104 ? -26.786 10.593 8.756 1.00 72.75 104 SER A CA 1
ATOM 840 C C . SER A 1 104 ? -25.819 9.857 9.682 1.00 72.75 104 SER A C 1
ATOM 842 O O . SER A 1 104 ? -25.613 10.295 10.810 1.00 72.75 104 SER A O 1
ATOM 844 N N . ILE A 1 105 ? -25.163 8.792 9.208 1.00 76.06 105 ILE A N 1
ATOM 845 C CA . ILE A 1 105 ? -24.163 8.051 9.995 1.00 76.06 105 ILE A CA 1
ATOM 846 C C . ILE A 1 105 ? -22.963 8.943 10.340 1.00 76.06 105 ILE A C 1
ATOM 848 O O . ILE A 1 105 ? -22.501 8.928 11.480 1.00 76.06 105 ILE A O 1
ATOM 852 N N . LEU A 1 106 ? -22.483 9.764 9.400 1.00 81.31 106 LEU A N 1
ATOM 853 C CA . LEU A 1 106 ? -21.400 10.718 9.659 1.00 81.31 106 LEU A CA 1
ATOM 854 C C . LEU A 1 106 ? -21.785 11.734 10.740 1.00 81.31 106 LEU A C 1
ATOM 856 O O . LEU A 1 106 ? -20.975 11.999 11.625 1.00 81.31 106 LEU A O 1
ATOM 860 N N . LYS A 1 107 ? -23.016 12.255 10.718 1.00 77.81 107 LYS A N 1
ATOM 861 C CA . LYS A 1 107 ? -23.523 13.164 11.759 1.00 77.81 107 LYS A CA 1
ATOM 862 C C . LYS A 1 107 ? -23.657 12.473 13.111 1.00 77.81 107 LYS A C 1
ATOM 864 O O . LYS A 1 107 ? -23.206 13.027 14.107 1.00 77.81 107 LYS A O 1
ATOM 869 N N . ILE A 1 108 ? -24.219 11.262 13.144 1.00 71.50 108 ILE A N 1
ATOM 870 C CA . ILE A 1 108 ? -24.352 10.472 14.377 1.00 71.50 108 ILE A CA 1
ATOM 871 C C . ILE A 1 108 ? -22.974 10.220 14.987 1.00 71.50 108 ILE A C 1
ATOM 873 O O . ILE A 1 108 ? -22.802 10.374 16.182 1.00 71.50 108 ILE A O 1
ATOM 877 N N . LEU A 1 109 ? -21.962 9.910 14.178 1.00 74.12 109 LEU A N 1
ATOM 878 C CA . LEU A 1 109 ? -20.601 9.699 14.668 1.00 74.12 109 LEU A CA 1
ATOM 879 C C . LEU A 1 109 ? -19.831 11.005 14.930 1.00 74.12 109 LEU A C 1
ATOM 881 O O . LEU A 1 109 ? -18.669 10.943 15.332 1.00 74.12 109 LEU A O 1
ATOM 885 N N . GLY A 1 110 ? -20.419 12.185 14.706 1.00 74.88 110 GLY A N 1
ATOM 886 C CA . GLY A 1 110 ? -19.744 13.483 14.840 1.00 74.88 110 GLY A CA 1
ATOM 887 C C . GLY A 1 110 ? -18.523 13.629 13.922 1.00 74.88 110 GLY A C 1
ATOM 888 O O . GLY A 1 110 ? -17.475 14.123 14.350 1.00 74.88 110 GLY A O 1
ATOM 889 N N . LEU A 1 111 ? -18.623 13.086 12.706 1.00 83.31 111 LEU A N 1
ATOM 890 C CA . LEU A 1 111 ? -17.619 13.115 11.636 1.00 83.31 111 LEU A CA 1
ATOM 891 C C . LEU A 1 111 ? -17.997 14.078 10.500 1.00 83.31 111 LEU A C 1
ATOM 893 O O . LEU A 1 111 ? -17.266 14.194 9.521 1.00 83.31 111 LEU A O 1
ATOM 897 N N . ASP A 1 112 ? -19.121 14.779 10.617 1.00 82.44 112 ASP A N 1
ATOM 898 C CA . ASP A 1 112 ? -19.607 15.772 9.658 1.00 82.44 112 ASP A CA 1
ATOM 899 C C . ASP A 1 112 ? -18.599 16.909 9.434 1.00 82.44 112 ASP A C 1
ATOM 901 O O . ASP A 1 112 ? -18.316 17.267 8.293 1.00 82.44 112 ASP A O 1
ATOM 905 N N . ILE A 1 113 ? -17.962 17.389 10.506 1.00 83.50 113 ILE A N 1
ATOM 906 C CA . ILE A 1 113 ? -16.921 18.429 10.447 1.00 83.50 113 ILE A CA 1
ATOM 907 C C . ILE A 1 113 ? -15.678 18.022 9.642 1.00 83.50 113 ILE A C 1
ATOM 909 O O . ILE A 1 113 ? -14.920 18.886 9.206 1.00 83.50 113 ILE A O 1
ATOM 913 N N . CYS A 1 114 ? -15.432 16.720 9.468 1.00 86.00 114 CYS A N 1
ATOM 914 C CA . CYS A 1 114 ? -14.249 16.199 8.785 1.00 86.00 114 CYS A CA 1
ATOM 915 C C . CYS A 1 114 ? -14.567 15.272 7.604 1.00 86.00 114 CYS A C 1
ATOM 917 O O . CYS A 1 114 ? -13.657 14.616 7.099 1.00 86.00 114 CYS A O 1
ATOM 919 N N . ALA A 1 115 ? -15.816 15.253 7.128 1.00 85.00 115 ALA A N 1
ATOM 920 C CA . ALA A 1 115 ? -16.287 14.336 6.088 1.00 85.00 115 ALA A CA 1
ATOM 921 C C . ALA A 1 115 ? -15.474 14.423 4.781 1.00 85.00 115 ALA A C 1
ATOM 923 O O . ALA A 1 115 ? -15.151 13.398 4.179 1.00 85.00 115 ALA A O 1
ATOM 924 N N . ASP A 1 116 ? -15.086 15.637 4.382 1.00 85.56 116 ASP A N 1
ATOM 925 C CA . ASP A 1 116 ? -14.319 15.894 3.155 1.00 85.56 116 ASP A CA 1
ATOM 926 C C . ASP A 1 116 ? -12.803 16.036 3.391 1.00 85.56 116 ASP A C 1
ATOM 928 O O . ASP A 1 116 ? -12.037 16.313 2.462 1.00 85.56 116 ASP A O 1
ATOM 932 N N . ILE A 1 117 ? -12.337 15.828 4.626 1.00 87.19 117 ILE A N 1
ATOM 933 C CA . ILE A 1 117 ? -10.917 15.915 4.977 1.00 87.19 117 ILE A CA 1
ATOM 934 C C . ILE A 1 117 ? -10.234 14.578 4.677 1.00 87.19 117 ILE A C 1
ATOM 936 O O . ILE A 1 117 ? -10.730 13.496 4.989 1.00 87.19 117 ILE A O 1
ATOM 940 N N . MET A 1 118 ? -9.042 14.634 4.081 1.00 83.31 118 MET A N 1
ATOM 941 C CA . MET A 1 118 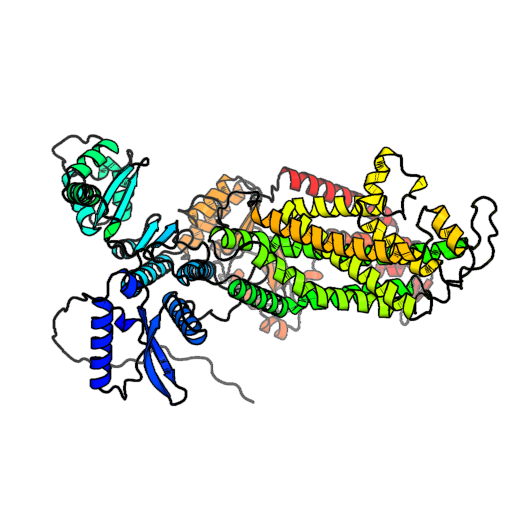? -8.231 13.436 3.865 1.00 83.31 118 MET A CA 1
ATOM 942 C C . MET A 1 118 ? -7.846 12.805 5.211 1.00 83.31 118 MET A C 1
ATOM 944 O O . MET A 1 118 ? -7.284 13.468 6.078 1.00 83.31 118 MET A O 1
ATOM 948 N N . VAL A 1 119 ? -8.075 11.495 5.354 1.00 85.75 119 VAL A N 1
ATOM 949 C CA . VAL A 1 119 ? -7.764 10.727 6.580 1.00 85.75 119 VAL A CA 1
ATOM 950 C C . VAL A 1 119 ? -6.293 10.869 7.011 1.00 85.75 119 VAL A C 1
ATOM 952 O O . VAL A 1 119 ? -5.989 10.833 8.203 1.00 85.75 119 VAL A O 1
ATOM 955 N N . GLY A 1 120 ? -5.392 11.104 6.054 1.00 79.56 120 GLY A N 1
ATOM 956 C CA . GLY A 1 120 ? -3.960 11.289 6.286 1.00 79.56 120 GLY A CA 1
ATOM 957 C C . GLY A 1 120 ? -3.190 9.974 6.392 1.00 79.56 120 GLY A C 1
ATOM 958 O O . GLY A 1 120 ? -3.768 8.888 6.419 1.00 79.56 120 GLY A O 1
ATOM 959 N N . ASN A 1 121 ? -1.869 10.084 6.430 1.00 71.00 121 ASN A N 1
ATOM 960 C CA . ASN A 1 121 ? -0.923 8.994 6.666 1.00 71.00 121 ASN A CA 1
ATOM 961 C C . ASN A 1 121 ? 0.211 9.505 7.573 1.00 71.00 121 ASN A C 1
ATOM 963 O O . ASN A 1 121 ? 0.149 10.640 8.043 1.00 71.00 121 ASN A O 1
ATOM 967 N N . ASP A 1 122 ? 1.241 8.697 7.807 1.00 65.19 122 ASP A N 1
ATOM 968 C CA . ASP A 1 122 ? 2.334 9.063 8.724 1.00 65.19 122 ASP A CA 1
ATOM 969 C C . ASP A 1 122 ? 3.116 10.302 8.255 1.00 65.19 122 ASP A C 1
ATOM 971 O O . ASP A 1 122 ? 3.663 11.043 9.062 1.00 65.19 122 ASP A O 1
ATOM 975 N N . MET A 1 123 ? 3.116 10.576 6.944 1.00 61.19 123 MET A N 1
ATOM 976 C CA . MET A 1 123 ? 3.805 11.725 6.342 1.00 61.19 123 MET A CA 1
ATOM 977 C C . MET A 1 123 ? 2.908 12.953 6.123 1.00 61.19 123 MET A C 1
ATOM 979 O O . MET A 1 123 ? 3.405 14.066 5.958 1.00 61.19 123 MET A O 1
ATOM 983 N N . ARG A 1 124 ? 1.587 12.774 6.046 1.00 68.69 124 ARG A N 1
ATOM 984 C CA . ARG A 1 124 ? 0.599 13.829 5.797 1.00 68.69 124 ARG A CA 1
ATOM 985 C C . ARG A 1 124 ? -0.450 13.790 6.885 1.00 68.69 124 ARG A C 1
ATOM 987 O O . ARG A 1 124 ? -1.297 12.893 6.908 1.00 68.69 124 ARG A O 1
ATOM 994 N N . ARG A 1 125 ? -0.436 14.821 7.728 1.00 76.44 125 ARG A N 1
ATOM 995 C CA . ARG A 1 125 ? -1.457 15.030 8.753 1.00 76.44 125 ARG A CA 1
ATOM 996 C C . ARG A 1 125 ? -2.850 14.999 8.116 1.00 76.44 125 ARG A C 1
ATOM 998 O O . ARG A 1 125 ? -3.085 15.621 7.083 1.00 76.44 125 ARG A O 1
ATOM 1005 N N . GLY A 1 126 ? -3.750 14.251 8.739 1.00 85.62 126 GLY A N 1
ATOM 1006 C CA . GLY A 1 126 ? -5.158 14.179 8.366 1.00 85.62 126 GLY A CA 1
ATOM 1007 C C . GLY A 1 126 ? -6.036 14.286 9.602 1.00 85.62 126 GLY A C 1
ATOM 1008 O O . GLY A 1 126 ? -5.755 15.092 10.490 1.00 85.62 126 GLY A O 1
ATOM 1009 N N . ILE A 1 127 ? -7.075 13.458 9.673 1.00 86.69 127 ILE A N 1
ATOM 1010 C CA . ILE A 1 127 ? -7.995 13.423 10.816 1.00 86.69 127 ILE A CA 1
ATOM 1011 C C . ILE A 1 127 ? -7.300 12.887 12.084 1.00 86.69 127 ILE A C 1
ATOM 1013 O O . ILE A 1 127 ? -6.328 12.126 12.006 1.00 86.69 127 ILE A O 1
ATOM 1017 N N . SER A 1 128 ? -7.792 13.282 13.262 1.00 79.50 128 SER A N 1
ATOM 1018 C CA . SER A 1 128 ? -7.221 12.884 14.558 1.00 79.50 128 SER A CA 1
ATOM 1019 C C . SER A 1 128 ? -7.355 11.377 14.821 1.00 79.50 128 SER A C 1
ATOM 1021 O O . SER A 1 128 ? -8.194 10.705 14.221 1.00 79.50 128 SER A O 1
ATOM 1023 N N . GLY A 1 129 ? -6.567 10.823 15.751 1.00 75.56 129 GLY A N 1
ATOM 1024 C CA . GLY A 1 129 ? -6.638 9.396 16.107 1.00 75.56 129 GLY A CA 1
ATOM 1025 C C . GLY A 1 129 ? -8.045 8.946 16.531 1.00 75.56 129 GLY A C 1
ATOM 1026 O O . GLY A 1 129 ? -8.559 7.952 16.016 1.00 75.56 129 GLY A O 1
ATOM 1027 N N . GLY A 1 130 ? -8.721 9.736 17.374 1.00 72.94 130 GLY A N 1
ATOM 1028 C CA . GLY A 1 130 ? -10.108 9.471 17.773 1.00 72.94 130 GLY A CA 1
ATOM 1029 C C . GLY A 1 130 ? -11.112 9.571 16.618 1.00 72.94 130 GLY A C 1
ATOM 1030 O O . GLY A 1 130 ? -12.067 8.798 16.555 1.00 72.94 130 GLY A O 1
ATOM 1031 N N . GLN A 1 131 ? -10.885 10.465 15.648 1.00 81.06 131 GLN A N 1
ATOM 1032 C CA . GLN A 1 131 ? -11.685 10.516 14.417 1.00 81.06 131 GLN A CA 1
ATOM 1033 C C . GLN A 1 131 ? -11.446 9.276 13.537 1.00 81.06 131 GLN A C 1
ATOM 1035 O O . GLN A 1 131 ? -12.411 8.710 13.032 1.00 81.06 131 GLN A O 1
ATOM 1040 N N . LYS A 1 132 ? -10.202 8.784 13.406 1.00 81.38 132 LYS A N 1
ATOM 1041 C CA . LYS A 1 132 ? -9.895 7.541 12.663 1.00 81.38 132 LYS A CA 1
ATOM 1042 C C . LYS A 1 132 ? -10.612 6.320 13.250 1.00 81.38 132 LYS A C 1
ATOM 1044 O O . LYS A 1 132 ? -11.115 5.488 12.489 1.00 81.38 132 LYS A O 1
ATOM 1049 N N . LYS A 1 133 ? -10.705 6.225 14.583 1.00 76.38 133 LYS A N 1
ATOM 1050 C CA . LYS A 1 133 ? -11.472 5.163 15.255 1.00 76.38 133 LYS A CA 1
ATOM 1051 C C . LYS A 1 133 ? -12.958 5.243 14.919 1.00 76.38 133 LYS A C 1
ATOM 1053 O O . LYS A 1 133 ? -13.515 4.262 14.438 1.00 76.38 133 LYS A O 1
ATOM 1058 N N . ARG A 1 134 ? -13.563 6.429 15.040 1.00 78.62 134 ARG A N 1
ATOM 1059 C CA . ARG A 1 134 ? -14.969 6.653 14.664 1.00 78.62 134 ARG A CA 1
ATOM 1060 C C . ARG A 1 134 ? -15.245 6.338 13.193 1.00 78.62 134 ARG A C 1
ATOM 1062 O O . ARG A 1 134 ? -16.276 5.750 12.894 1.00 78.62 134 ARG A O 1
ATOM 1069 N N . VAL A 1 135 ? -14.317 6.645 12.281 1.00 85.06 135 VAL A N 1
ATOM 1070 C CA . VAL A 1 135 ? -14.422 6.251 10.862 1.00 85.06 135 VAL A CA 1
ATOM 1071 C C . VAL A 1 135 ? -14.412 4.729 10.701 1.00 85.06 135 VAL A C 1
ATOM 1073 O O . VAL A 1 135 ? -15.185 4.206 9.908 1.00 85.06 135 VAL A O 1
ATOM 1076 N N . THR A 1 136 ? -13.586 4.007 11.463 1.00 81.31 136 THR A N 1
ATOM 1077 C CA . THR A 1 136 ? -13.564 2.533 11.438 1.00 81.31 136 THR A CA 1
ATOM 1078 C C . THR A 1 136 ? -14.865 1.937 11.979 1.00 81.31 136 THR A C 1
ATOM 1080 O O . THR A 1 136 ? -15.395 1.000 11.389 1.00 81.31 136 THR A O 1
ATOM 1083 N N . THR A 1 137 ? -15.423 2.506 13.049 1.00 78.62 137 THR A N 1
ATOM 1084 C CA . THR A 1 137 ? -16.755 2.132 13.545 1.00 78.62 137 THR A CA 1
ATOM 1085 C C . THR A 1 137 ? -17.824 2.419 12.488 1.00 78.62 137 THR A C 1
ATOM 1087 O O . THR A 1 137 ? -18.642 1.555 12.190 1.00 78.62 137 THR A O 1
ATOM 1090 N N . GLY A 1 138 ? -17.773 3.590 11.847 1.00 79.50 138 GLY A N 1
ATOM 1091 C CA . GLY A 1 138 ? -18.661 3.962 10.746 1.00 79.50 138 GLY A CA 1
ATOM 1092 C C . GLY A 1 138 ? -18.569 3.021 9.546 1.00 79.50 138 GLY A C 1
ATOM 1093 O O . GLY A 1 138 ? -19.597 2.647 8.994 1.00 79.50 138 GLY A O 1
ATOM 1094 N N . GLU A 1 139 ? -17.364 2.574 9.184 1.00 82.38 139 GLU A N 1
ATOM 1095 C CA . GLU A 1 139 ? -17.136 1.588 8.119 1.00 82.38 139 GLU A CA 1
ATOM 1096 C C . GLU A 1 139 ? -17.927 0.293 8.375 1.00 82.38 139 GLU A C 1
ATOM 1098 O O . GLU A 1 139 ? -18.513 -0.251 7.441 1.00 82.38 139 GLU A O 1
ATOM 1103 N N . MET A 1 140 ? -18.001 -0.170 9.630 1.00 76.88 140 MET A N 1
ATOM 1104 C CA . MET A 1 140 ? -18.775 -1.362 10.012 1.00 76.88 140 MET A CA 1
ATOM 1105 C C . MET A 1 140 ? -20.286 -1.092 10.095 1.00 76.88 140 MET A C 1
ATOM 1107 O O . MET A 1 140 ? -21.090 -1.967 9.778 1.00 76.88 140 MET A O 1
ATOM 1111 N N . LEU A 1 141 ? -20.682 0.123 10.488 1.00 73.75 141 LEU A N 1
ATOM 1112 C CA . LEU A 1 141 ? -22.085 0.526 10.649 1.00 73.75 141 LEU A CA 1
ATOM 1113 C C . LEU A 1 141 ? -22.821 0.767 9.326 1.00 73.75 141 LEU A C 1
ATOM 1115 O O . LEU A 1 141 ? -24.040 0.649 9.277 1.00 73.75 141 LEU A O 1
ATOM 1119 N N . VAL A 1 142 ? -22.101 1.106 8.252 1.00 73.38 142 VAL A N 1
ATOM 1120 C CA . VAL A 1 142 ? -22.678 1.402 6.923 1.00 73.38 142 VAL A CA 1
ATOM 1121 C C . VAL A 1 142 ? -23.176 0.129 6.197 1.00 73.38 142 VAL A C 1
ATOM 1123 O O . VAL A 1 142 ? -23.739 0.206 5.105 1.00 73.38 142 VAL A O 1
ATOM 1126 N N . GLY A 1 143 ? -23.019 -1.054 6.798 1.00 66.31 143 GLY A N 1
ATOM 1127 C CA . GLY A 1 143 ? -23.487 -2.330 6.253 1.00 66.31 143 GLY A CA 1
ATOM 1128 C C . GLY A 1 143 ? -24.901 -2.742 6.697 1.00 66.31 143 GLY A C 1
ATOM 1129 O O . GLY A 1 143 ? -25.457 -2.187 7.640 1.00 66.31 143 GLY A O 1
ATOM 1130 N N . PRO A 1 144 ? -25.481 -3.787 6.077 1.00 61.28 144 PRO A N 1
ATOM 1131 C CA . PRO A 1 144 ? -26.772 -4.357 6.480 1.00 61.28 144 PRO A CA 1
ATOM 1132 C C . PRO A 1 144 ? -26.700 -5.181 7.783 1.00 61.28 144 PRO A C 1
ATOM 1134 O O . PRO A 1 144 ? -27.655 -5.882 8.119 1.00 61.28 144 PRO A O 1
ATOM 1137 N N . ALA A 1 145 ? -25.567 -5.162 8.491 1.00 70.38 145 ALA A N 1
ATOM 1138 C CA . ALA A 1 145 ? -25.353 -5.968 9.684 1.00 70.38 145 ALA A CA 1
ATOM 1139 C C . ALA A 1 145 ? -26.284 -5.517 10.819 1.00 70.38 145 ALA A C 1
ATOM 1141 O O . ALA A 1 145 ? -26.285 -4.355 11.221 1.00 70.38 145 ALA A O 1
ATOM 1142 N N . LYS A 1 146 ? -27.076 -6.460 11.339 1.00 71.62 146 LYS A N 1
ATOM 1143 C CA . LYS A 1 146 ? -27.986 -6.250 12.477 1.00 71.62 146 LYS A CA 1
ATOM 1144 C C . LYS A 1 146 ? -27.414 -6.715 13.812 1.00 71.62 146 LYS A C 1
ATOM 1146 O O . LYS A 1 146 ? -27.969 -6.378 14.849 1.00 71.62 146 LYS A O 1
ATOM 1151 N N . VAL A 1 147 ? -26.320 -7.472 13.781 1.00 79.81 147 VAL A N 1
ATOM 1152 C CA . VAL A 1 147 ? -25.567 -7.877 14.967 1.00 79.81 147 VAL A CA 1
ATOM 1153 C C . VAL A 1 147 ? -24.146 -7.370 14.802 1.00 79.81 147 VAL A C 1
ATOM 1155 O O . VAL A 1 147 ? -23.494 -7.674 13.802 1.00 79.81 147 VAL A O 1
ATOM 1158 N N . LEU A 1 148 ? -23.688 -6.578 15.762 1.00 82.38 148 LEU A N 1
ATOM 1159 C CA . LEU A 1 148 ? -22.367 -5.965 15.751 1.00 82.38 148 LEU A CA 1
ATOM 1160 C C . LEU A 1 148 ? -21.597 -6.411 16.991 1.00 82.38 148 LEU A C 1
ATOM 1162 O O . LEU A 1 148 ? -22.062 -6.243 18.117 1.00 82.38 148 LEU A O 1
ATOM 1166 N N . LEU A 1 149 ? -20.420 -6.988 16.766 1.00 87.00 149 LEU A N 1
ATOM 1167 C CA . LEU A 1 149 ? -19.486 -7.380 17.816 1.00 87.00 149 LEU A CA 1
ATOM 1168 C C . LEU A 1 149 ? -18.349 -6.363 17.811 1.00 87.00 149 LEU A C 1
ATOM 1170 O O . LEU A 1 149 ? -17.635 -6.227 16.817 1.00 87.00 149 LEU A O 1
ATOM 1174 N N . MET A 1 150 ? -18.243 -5.597 18.888 1.00 82.56 150 MET A N 1
ATOM 1175 C CA . MET A 1 150 ? -17.342 -4.462 19.005 1.00 82.56 150 MET A CA 1
ATOM 1176 C C . MET A 1 150 ? -16.340 -4.721 20.117 1.00 82.56 150 MET A C 1
ATOM 1178 O O . MET A 1 150 ? -16.664 -4.594 21.294 1.00 82.56 150 MET A O 1
ATOM 1182 N N . ASP A 1 151 ? -15.124 -5.075 19.721 1.00 82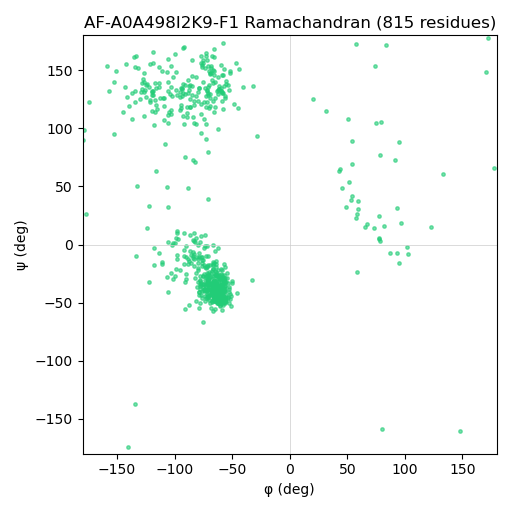.25 151 ASP A N 1
ATOM 1183 C CA . ASP A 1 151 ? -14.058 -5.382 20.664 1.00 82.25 151 ASP A CA 1
ATOM 1184 C C . ASP A 1 151 ? -13.195 -4.140 20.939 1.00 82.25 151 ASP A C 1
ATOM 1186 O O . ASP A 1 151 ? -12.744 -3.472 20.005 1.00 82.25 151 ASP A O 1
ATOM 1190 N N . GLU A 1 152 ? -13.000 -3.810 22.216 1.00 74.44 152 GLU A N 1
ATOM 1191 C CA . GLU A 1 152 ? -12.050 -2.813 22.718 1.00 74.44 152 GLU A CA 1
ATOM 1192 C C . GLU A 1 152 ? -12.159 -1.417 22.074 1.00 74.44 152 GLU A C 1
ATOM 1194 O O . GLU A 1 152 ? -11.167 -0.712 21.843 1.00 74.44 152 GLU A O 1
ATOM 1199 N N . ILE A 1 153 ? -13.384 -0.958 21.800 1.00 74.38 153 ILE A N 1
ATOM 1200 C CA . ILE A 1 153 ? -13.609 0.302 21.068 1.00 74.38 153 ILE A CA 1
ATOM 1201 C C . ILE A 1 153 ? -13.101 1.554 21.804 1.00 74.38 153 ILE A C 1
ATOM 1203 O O . ILE A 1 153 ? -12.873 2.583 21.162 1.00 74.38 153 ILE A O 1
ATOM 1207 N N . SER A 1 154 ? -12.891 1.471 23.122 1.00 71.38 154 SER A N 1
ATOM 1208 C CA . SER A 1 154 ? -12.426 2.568 23.983 1.00 71.38 154 SER A CA 1
ATOM 1209 C C . SER A 1 154 ? -10.904 2.678 24.133 1.00 71.38 154 SER A C 1
ATOM 1211 O O . SER A 1 154 ? -10.419 3.685 24.646 1.00 71.38 154 SER A O 1
ATOM 1213 N N . THR A 1 155 ? -10.116 1.695 23.682 1.00 67.94 155 THR A N 1
ATOM 1214 C CA . THR A 1 155 ? -8.660 1.669 23.938 1.00 67.94 155 THR A CA 1
ATOM 1215 C C . THR A 1 155 ? -7.949 2.900 23.367 1.00 67.94 155 THR A C 1
ATOM 1217 O O . THR A 1 155 ? -8.164 3.288 22.223 1.00 67.94 155 THR A O 1
ATOM 1220 N N . GLY A 1 156 ? -7.094 3.571 24.138 1.00 62.88 156 GLY A N 1
ATOM 1221 C CA . GLY A 1 156 ? -6.360 4.749 23.646 1.00 62.88 156 GLY A CA 1
ATOM 1222 C C . GLY A 1 156 ? -7.226 5.975 23.305 1.00 62.88 156 GLY A C 1
ATOM 1223 O O . GLY A 1 156 ? -6.740 6.879 22.623 1.00 62.88 156 GLY A O 1
ATOM 1224 N N . LEU A 1 157 ? -8.484 6.012 23.753 1.00 66.88 157 LEU A N 1
ATOM 1225 C CA . LEU A 1 157 ? -9.344 7.193 23.714 1.00 66.88 157 LEU A CA 1
ATOM 1226 C C . LEU A 1 157 ? -9.431 7.837 25.098 1.00 66.88 157 LEU A C 1
ATOM 1228 O O . LEU A 1 157 ? -9.276 7.175 26.121 1.00 66.88 157 LEU A O 1
ATOM 1232 N N . ASP A 1 158 ? -9.697 9.138 25.131 1.00 72.81 158 ASP A N 1
ATOM 1233 C CA . ASP A 1 158 ? -10.083 9.816 26.362 1.00 72.81 158 ASP A CA 1
ATOM 1234 C C . ASP A 1 158 ? -11.511 9.416 26.784 1.00 72.81 158 ASP A C 1
ATOM 1236 O O . ASP A 1 158 ? -12.327 8.947 25.977 1.00 72.81 158 ASP A O 1
ATOM 1240 N N . SER A 1 159 ? -11.823 9.606 28.066 1.00 75.56 159 SER A N 1
ATOM 1241 C CA . SER A 1 159 ? -13.121 9.243 28.646 1.00 75.56 159 SER A CA 1
ATOM 1242 C C . SER A 1 159 ? -14.289 9.974 27.978 1.00 75.56 159 SER A C 1
ATOM 1244 O O . SER A 1 159 ? -15.344 9.377 27.764 1.00 75.56 159 SER A O 1
ATOM 1246 N N . SER A 1 160 ? -14.094 11.233 27.568 1.00 76.69 160 SER A N 1
ATOM 1247 C CA . SER A 1 160 ? -15.143 12.028 26.923 1.00 76.69 160 SER A CA 1
ATOM 1248 C C . SER A 1 160 ? -15.479 11.508 25.522 1.00 76.69 160 SER A C 1
ATOM 1250 O O . SER A 1 160 ? -16.655 11.334 25.191 1.00 76.69 160 SER A O 1
ATOM 1252 N N . THR A 1 161 ? -14.466 11.163 24.721 1.00 74.75 161 THR A N 1
ATOM 1253 C CA . THR A 1 161 ? -14.662 10.549 23.401 1.00 74.75 161 THR A CA 1
ATOM 1254 C C . THR A 1 161 ? -15.295 9.164 23.527 1.00 74.75 161 THR A C 1
ATOM 1256 O O . THR A 1 161 ? -16.185 8.824 22.749 1.00 74.75 161 THR A O 1
ATOM 1259 N N . THR A 1 162 ? -14.890 8.375 24.525 1.00 80.38 162 THR A N 1
ATOM 1260 C CA . THR A 1 162 ? -15.465 7.045 24.788 1.00 80.38 162 THR A CA 1
ATOM 1261 C C . THR A 1 162 ? -16.954 7.127 25.120 1.00 80.38 162 THR A C 1
ATOM 1263 O O . THR A 1 162 ? -17.758 6.413 24.515 1.00 80.38 162 THR A O 1
ATOM 1266 N N . PHE A 1 163 ? -17.337 8.046 26.012 1.00 84.19 163 PHE A N 1
ATOM 1267 C CA . PHE A 1 163 ? -18.736 8.308 26.346 1.00 84.19 163 PHE A CA 1
ATOM 1268 C C . PHE A 1 163 ? -19.547 8.712 25.109 1.00 84.19 163 PHE A C 1
ATOM 1270 O O . PHE A 1 163 ? -20.633 8.183 24.878 1.00 84.19 163 PHE A O 1
ATOM 1277 N N . GLN A 1 164 ? -19.011 9.611 24.275 1.00 77.94 164 GLN A N 1
ATOM 1278 C CA . GLN A 1 164 ? -19.674 10.024 23.036 1.00 77.94 164 GLN A CA 1
ATOM 1279 C C . GLN A 1 164 ? -19.902 8.844 22.088 1.00 77.94 164 GLN A C 1
ATOM 1281 O O . GLN A 1 164 ? -21.018 8.671 21.604 1.00 77.94 164 GLN A O 1
ATOM 1286 N N . ILE A 1 165 ? -18.886 8.005 21.858 1.00 78.62 165 ILE A N 1
ATOM 1287 C CA . ILE A 1 165 ? -19.016 6.813 21.008 1.00 78.62 165 ILE A CA 1
ATOM 1288 C C . ILE A 1 165 ? -20.101 5.884 21.554 1.00 78.62 165 ILE A C 1
ATOM 1290 O O . ILE A 1 165 ? -21.007 5.526 20.809 1.00 78.62 165 ILE A O 1
ATOM 1294 N N . CYS A 1 166 ? -20.062 5.541 22.844 1.00 84.94 166 CYS A N 1
ATOM 1295 C CA . CYS A 1 166 ? -21.056 4.652 23.450 1.00 84.94 166 CYS A CA 1
ATOM 1296 C C . CYS A 1 166 ? -22.467 5.247 23.383 1.00 84.94 166 CYS A C 1
ATOM 1298 O O . CYS A 1 166 ? -23.426 4.540 23.085 1.00 84.94 166 CYS A O 1
ATOM 1300 N N . ARG A 1 167 ? -22.602 6.564 23.573 1.00 83.50 167 ARG A N 1
ATOM 1301 C CA . ARG A 1 167 ? -23.879 7.272 23.453 1.00 83.50 167 ARG A CA 1
ATOM 1302 C C . ARG A 1 167 ? -24.440 7.190 22.035 1.00 83.50 167 ARG A C 1
ATOM 1304 O O . ARG A 1 167 ? -25.622 6.889 21.874 1.00 83.50 167 ARG A O 1
ATOM 1311 N N . TYR A 1 168 ? -23.618 7.435 21.017 1.00 76.88 168 TYR A N 1
ATOM 1312 C CA . TYR A 1 168 ? -24.034 7.331 19.615 1.00 76.88 168 TYR A CA 1
ATOM 1313 C C . TYR A 1 168 ? -24.384 5.900 19.229 1.00 76.88 168 TYR A C 1
ATOM 1315 O O . TYR A 1 168 ? -25.377 5.650 18.553 1.00 76.88 168 TYR A O 1
ATOM 1323 N N . THR A 1 169 ? -23.601 4.950 19.713 1.00 79.75 169 THR A N 1
ATOM 1324 C CA . THR A 1 169 ? -23.836 3.529 19.523 1.00 79.75 169 THR A CA 1
ATOM 1325 C C . THR A 1 169 ? -25.155 3.072 20.146 1.00 79.75 169 THR A C 1
ATOM 1327 O O . THR A 1 169 ? -25.943 2.398 19.486 1.00 79.75 169 THR A O 1
ATOM 1330 N N . ARG A 1 170 ? -25.450 3.499 21.376 1.00 83.12 170 ARG A N 1
ATOM 1331 C CA . ARG A 1 170 ? -26.733 3.242 22.038 1.00 83.12 170 ARG A CA 1
ATOM 1332 C C . ARG A 1 170 ? -27.898 3.832 21.246 1.00 83.12 170 ARG A C 1
ATOM 1334 O O . ARG A 1 170 ? -28.907 3.166 21.029 1.00 83.12 170 ARG A O 1
ATOM 1341 N N . GLN A 1 171 ? -27.754 5.070 20.769 1.00 71.75 171 GLN A N 1
ATOM 1342 C CA . GLN A 1 171 ? -28.749 5.673 19.883 1.00 71.75 171 GLN A CA 1
ATOM 1343 C C . GLN A 1 171 ? -28.960 4.802 18.641 1.00 71.75 171 GLN A C 1
ATOM 1345 O O . GLN A 1 171 ? -30.098 4.488 18.315 1.00 71.75 171 GLN A O 1
ATOM 1350 N N . LEU A 1 172 ? -27.891 4.340 17.991 1.00 70.88 172 LEU A N 1
ATOM 1351 C CA . LEU A 1 172 ? -27.982 3.462 16.823 1.00 70.88 172 LEU A CA 1
ATOM 1352 C C . LEU A 1 172 ? -28.673 2.127 17.116 1.00 70.88 172 LEU A C 1
ATOM 1354 O O . LEU A 1 172 ? -29.429 1.675 16.265 1.00 70.88 172 LEU A O 1
ATOM 1358 N N . VAL A 1 173 ? -28.455 1.521 18.284 1.00 76.25 173 VAL A N 1
ATOM 1359 C CA . VAL A 1 173 ? -29.138 0.287 18.719 1.00 76.25 173 VAL A CA 1
ATOM 1360 C C . VAL A 1 173 ? -30.650 0.504 18.789 1.00 76.25 173 VAL A C 1
ATOM 1362 O O . VAL A 1 173 ? -31.405 -0.225 18.145 1.00 76.25 173 VAL A O 1
ATOM 1365 N N . HIS A 1 174 ? -31.094 1.551 19.491 1.00 71.31 174 HIS A N 1
ATOM 1366 C CA . HIS A 1 174 ? -32.522 1.851 19.650 1.00 71.31 174 HIS A CA 1
ATOM 1367 C C . HIS A 1 174 ? -33.180 2.365 18.368 1.00 71.31 174 HIS A C 1
ATOM 1369 O O . HIS A 1 174 ? -34.371 2.150 18.155 1.00 71.31 174 HIS A O 1
ATOM 1375 N N . ILE A 1 175 ? -32.418 3.061 17.521 1.00 62.75 175 ILE A N 1
ATOM 1376 C CA . ILE A 1 175 ? -32.905 3.526 16.227 1.00 62.75 175 ILE A CA 1
ATOM 1377 C C . ILE A 1 175 ? -32.951 2.330 15.295 1.00 62.75 175 ILE A C 1
ATOM 1379 O O . ILE A 1 175 ? -34.022 1.890 14.952 1.00 62.75 175 ILE A O 1
ATOM 1383 N N . MET A 1 176 ? -31.832 1.733 14.907 1.00 60.78 176 MET A N 1
ATOM 1384 C CA . MET A 1 176 ? -31.799 0.781 13.794 1.00 60.78 176 MET A CA 1
ATOM 1385 C C . MET A 1 176 ? -32.317 -0.635 14.115 1.00 60.78 176 MET A C 1
ATOM 1387 O O . MET A 1 176 ? -32.283 -1.484 13.214 1.00 60.78 176 MET A O 1
ATOM 1391 N N . ASP A 1 177 ? -32.801 -0.892 15.338 1.00 68.44 177 ASP A N 1
ATOM 1392 C CA . ASP A 1 177 ? -33.186 -2.223 15.846 1.00 68.44 177 ASP A CA 1
ATOM 1393 C C . ASP A 1 177 ? -32.030 -3.221 15.628 1.00 68.44 177 ASP A C 1
ATOM 1395 O O . ASP A 1 177 ? -32.146 -4.222 14.917 1.00 68.44 177 ASP A O 1
ATOM 1399 N N . VAL A 1 178 ? -30.847 -2.840 16.124 1.00 74.62 178 VAL A N 1
ATOM 1400 C CA . VAL A 1 178 ? -29.570 -3.556 15.958 1.00 74.62 178 VAL A CA 1
ATOM 1401 C C . VAL A 1 178 ? -29.118 -4.066 17.316 1.00 74.62 178 VAL A C 1
ATOM 1403 O O . VAL A 1 178 ? -29.119 -3.318 18.284 1.00 74.62 178 VAL A O 1
ATOM 1406 N N . THR A 1 179 ? -28.665 -5.313 17.390 1.00 83.50 179 THR A N 1
ATOM 1407 C CA . THR A 1 179 ? -28.039 -5.861 18.595 1.00 83.50 179 THR A CA 1
ATOM 1408 C C . THR A 1 179 ? -26.548 -5.569 18.567 1.00 83.50 179 THR A C 1
ATOM 1410 O O . THR A 1 179 ? -25.870 -5.858 17.578 1.00 83.50 179 THR A O 1
ATOM 1413 N N . MET A 1 180 ? -26.015 -5.028 19.658 1.00 87.38 180 MET A N 1
ATOM 1414 C CA . MET A 1 180 ? -24.587 -4.778 19.769 1.00 87.38 180 MET A CA 1
ATOM 1415 C C . MET A 1 180 ? -24.012 -5.352 21.052 1.00 87.38 180 MET A C 1
ATOM 1417 O O . MET A 1 180 ? -24.533 -5.107 22.134 1.00 87.38 180 MET A O 1
ATOM 1421 N N . VAL A 1 181 ? -22.912 -6.086 20.913 1.00 91.81 181 VAL A N 1
ATOM 1422 C CA . VAL A 1 181 ? -22.102 -6.572 22.029 1.00 91.81 181 VAL A CA 1
ATOM 1423 C C . VAL A 1 181 ? -20.803 -5.786 22.011 1.00 91.81 181 VAL A C 1
ATOM 1425 O O . VAL A 1 181 ? -20.080 -5.822 21.016 1.00 91.81 181 VAL A O 1
ATOM 1428 N N . ILE A 1 182 ? -20.534 -5.049 23.085 1.00 89.38 182 ILE A N 1
ATOM 1429 C CA . ILE A 1 182 ? -19.366 -4.173 23.200 1.00 89.38 182 ILE A CA 1
ATOM 1430 C C . ILE A 1 182 ? -18.521 -4.652 24.376 1.00 89.38 182 ILE A C 1
ATOM 1432 O O . ILE A 1 182 ? -19.044 -4.789 25.481 1.00 89.38 182 ILE A O 1
ATOM 1436 N N . SER A 1 183 ? -17.223 -4.859 24.161 1.00 88.00 183 SER A N 1
ATOM 1437 C CA . SER A 1 183 ? -16.257 -5.001 25.251 1.00 88.00 183 SER A CA 1
ATOM 1438 C C . SER A 1 183 ? -15.638 -3.632 25.571 1.00 88.00 183 SER A C 1
ATOM 1440 O O . SER A 1 183 ? -15.219 -2.882 24.683 1.00 88.00 183 SER A O 1
ATOM 1442 N N . LEU A 1 184 ? -15.621 -3.270 26.857 1.00 83.31 184 LEU A N 1
ATOM 1443 C CA . LEU A 1 184 ? -15.004 -2.042 27.358 1.00 83.31 184 LEU A CA 1
ATOM 1444 C C . LEU A 1 184 ? -14.061 -2.368 28.512 1.00 83.31 184 LEU A C 1
ATOM 1446 O O . LEU A 1 184 ? -14.434 -3.072 29.450 1.00 83.31 184 LEU A O 1
ATOM 1450 N N . LEU A 1 185 ? -12.865 -1.787 28.466 1.00 77.06 185 LEU A N 1
ATOM 1451 C CA . LEU A 1 185 ? -11.936 -1.784 29.588 1.00 77.06 185 LEU A CA 1
ATOM 1452 C C . LEU A 1 185 ? -12.259 -0.583 30.491 1.00 77.06 185 LEU A C 1
ATOM 1454 O O . LEU A 1 185 ? -12.210 0.549 30.016 1.00 77.06 185 LEU A O 1
ATOM 1458 N N . GLN A 1 186 ? -12.631 -0.850 31.748 1.00 73.88 186 GLN A N 1
ATOM 1459 C CA . GLN A 1 186 ? -12.847 0.140 32.823 1.00 73.88 186 GLN A CA 1
ATOM 1460 C C . GLN A 1 186 ? -13.638 1.397 32.401 1.00 73.88 186 GLN A C 1
ATOM 1462 O O . GLN A 1 186 ? -13.107 2.510 32.369 1.00 73.88 186 GLN A O 1
ATOM 1467 N N . PRO A 1 187 ? -14.924 1.253 32.033 1.00 84.38 187 PRO A N 1
ATOM 1468 C CA . PRO A 1 187 ? -15.730 2.400 31.642 1.00 84.38 187 PRO A CA 1
ATOM 1469 C C . PRO A 1 187 ? -15.987 3.346 32.821 1.00 84.38 187 PRO A C 1
ATOM 1471 O O . PRO A 1 187 ? -16.337 2.912 33.918 1.00 84.38 187 PRO A O 1
ATOM 1474 N N . ALA A 1 188 ? -15.914 4.653 32.552 1.00 85.75 188 ALA A N 1
ATOM 1475 C CA . ALA A 1 188 ? -16.362 5.679 33.492 1.00 85.75 188 ALA A CA 1
ATOM 1476 C C . ALA A 1 188 ? -17.845 5.465 33.878 1.00 85.75 188 ALA A C 1
ATOM 1478 O O . ALA A 1 188 ? -18.611 4.960 33.044 1.00 85.75 188 ALA A O 1
ATOM 1479 N N . PRO A 1 189 ? -18.282 5.868 35.088 1.00 87.88 189 PRO A N 1
ATOM 1480 C CA . PRO A 1 189 ? -19.646 5.631 35.569 1.00 87.88 189 PRO A CA 1
ATOM 1481 C C . PRO A 1 189 ? -20.736 6.086 34.592 1.00 87.88 189 PRO A C 1
ATOM 1483 O O . PRO A 1 189 ? -21.666 5.336 34.309 1.00 87.88 189 PRO A O 1
ATOM 1486 N N . GLU A 1 190 ? -20.570 7.256 33.976 1.00 87.50 190 GLU A N 1
ATOM 1487 C CA . GLU A 1 190 ? -21.525 7.808 33.011 1.00 87.50 190 GLU A CA 1
ATOM 1488 C C . GLU A 1 190 ? -21.604 6.962 31.734 1.00 87.50 190 GLU A C 1
ATOM 1490 O O . GLU A 1 190 ? -22.647 6.883 31.092 1.00 87.50 190 GLU A O 1
ATOM 1495 N N . THR A 1 191 ? -20.498 6.320 31.347 1.00 89.38 191 THR A N 1
ATOM 1496 C CA . THR A 1 191 ? -20.459 5.412 30.191 1.00 89.38 191 THR A CA 1
ATOM 1497 C C . THR A 1 191 ? -21.103 4.074 30.532 1.00 89.38 191 THR A C 1
ATOM 1499 O O . THR A 1 191 ? -21.840 3.529 29.715 1.00 89.38 191 THR A O 1
ATOM 1502 N N . PHE A 1 192 ? -20.862 3.561 31.740 1.00 89.88 192 PHE A N 1
ATOM 1503 C CA . PHE A 1 192 ? -21.462 2.323 32.233 1.00 89.88 192 PHE A CA 1
ATOM 1504 C C . PHE A 1 192 ? -22.996 2.397 32.273 1.00 89.88 192 PHE A C 1
ATOM 1506 O O . PHE A 1 192 ? -23.674 1.435 31.924 1.00 89.88 192 PHE A O 1
ATOM 1513 N N . GLU A 1 193 ? -23.556 3.554 32.626 1.00 89.88 193 GLU A N 1
ATOM 1514 C CA . GLU A 1 193 ? -25.007 3.783 32.667 1.00 89.88 193 GLU A CA 1
ATOM 1515 C C . GLU A 1 193 ? -25.703 3.731 31.298 1.00 89.88 193 GLU A C 1
ATOM 1517 O O . GLU A 1 193 ? -26.925 3.596 31.241 1.00 89.88 193 GLU A O 1
ATOM 1522 N N . LEU A 1 194 ? -24.959 3.809 30.190 1.00 90.19 194 LEU A N 1
ATOM 1523 C CA . LEU A 1 194 ? -25.527 3.750 28.840 1.00 90.19 194 LEU A CA 1
ATOM 1524 C C . LEU A 1 194 ? -25.927 2.333 28.400 1.00 90.19 194 LEU A C 1
ATOM 1526 O O . LEU A 1 194 ? -26.573 2.201 27.362 1.00 90.19 194 LEU A O 1
ATOM 1530 N N . PHE A 1 195 ? -25.536 1.295 29.141 1.00 91.19 195 PHE A N 1
ATOM 1531 C CA . PHE A 1 195 ? -25.774 -0.100 28.777 1.00 91.19 195 PHE A CA 1
ATOM 1532 C C . PHE A 1 195 ? -27.076 -0.647 29.371 1.00 91.19 195 PHE A C 1
ATOM 1534 O O . PHE A 1 195 ? -27.378 -0.417 30.546 1.00 91.19 195 PHE A O 1
ATOM 1541 N N . ASP A 1 196 ? -27.810 -1.401 28.548 1.00 90.38 196 ASP A N 1
ATOM 1542 C CA . ASP A 1 196 ? -29.051 -2.079 28.937 1.00 90.38 196 ASP A CA 1
ATOM 1543 C C . ASP A 1 196 ? -28.738 -3.368 29.731 1.00 90.38 196 ASP A C 1
ATOM 1545 O O . ASP A 1 196 ? -29.143 -3.518 30.888 1.00 90.38 196 ASP A O 1
ATOM 1549 N N . ASP A 1 197 ? -27.918 -4.244 29.141 1.00 92.50 197 ASP A N 1
ATOM 1550 C CA . ASP A 1 197 ? -27.485 -5.524 29.709 1.00 92.50 197 ASP A CA 1
ATOM 1551 C C . ASP A 1 197 ? -25.963 -5.581 29.902 1.00 92.50 197 ASP A C 1
ATOM 1553 O O . ASP A 1 197 ? -25.192 -4.900 29.220 1.00 92.50 197 ASP A O 1
ATOM 1557 N N . LEU A 1 198 ? -25.524 -6.440 30.822 1.00 93.62 198 LEU A N 1
ATOM 1558 C CA . LEU A 1 198 ? -24.127 -6.676 31.157 1.00 93.62 198 LEU A CA 1
ATOM 1559 C C . LEU A 1 198 ? -23.785 -8.164 31.060 1.00 93.62 198 LEU A C 1
ATOM 1561 O O . LEU A 1 198 ? -24.553 -9.017 31.501 1.00 93.62 198 LEU A O 1
ATOM 1565 N N . ILE A 1 199 ? -22.598 -8.458 30.529 1.00 93.25 199 ILE A N 1
ATOM 1566 C CA . ILE A 1 199 ? -21.974 -9.783 30.565 1.00 93.25 199 ILE A CA 1
ATOM 1567 C C . ILE A 1 199 ? -20.652 -9.632 31.318 1.00 93.25 199 ILE A C 1
ATOM 1569 O O . ILE A 1 199 ? -19.753 -8.930 30.858 1.00 93.25 199 ILE A O 1
ATOM 1573 N N . LEU A 1 200 ? -20.537 -10.278 32.478 1.00 92.44 200 LEU A N 1
ATOM 1574 C CA . LEU A 1 200 ? -19.320 -10.292 33.285 1.00 92.44 200 LEU A CA 1
ATOM 1575 C C . LEU A 1 200 ? -18.601 -11.629 33.107 1.00 92.44 200 LEU A C 1
ATOM 1577 O O . LEU A 1 200 ? -19.116 -12.675 33.505 1.00 92.44 200 LEU A O 1
ATOM 1581 N N . LEU A 1 201 ? -17.402 -11.579 32.531 1.00 91.25 201 LEU A N 1
ATOM 1582 C CA . LEU A 1 201 ? -16.536 -12.739 32.333 1.00 91.25 201 LEU A CA 1
ATOM 1583 C C . LEU A 1 201 ? -15.373 -12.708 33.327 1.00 91.25 201 LEU A C 1
ATOM 1585 O O . LEU A 1 201 ? -14.698 -11.689 33.456 1.00 91.25 201 LEU A O 1
ATOM 1589 N N . SER A 1 202 ? -15.111 -13.832 33.992 1.00 89.88 202 SER A N 1
ATOM 1590 C CA . SER A 1 202 ? -13.928 -14.034 34.837 1.00 89.88 202 SER A CA 1
ATOM 1591 C C . SER A 1 202 ? -13.430 -15.470 34.688 1.00 89.88 202 SER A C 1
ATOM 1593 O O . SER A 1 202 ? -14.236 -16.393 34.630 1.00 89.88 202 SER A O 1
ATOM 1595 N N . GLU A 1 203 ? -12.116 -15.666 34.539 1.00 88.50 203 GLU A N 1
ATOM 1596 C CA . GLU A 1 203 ? -11.484 -16.986 34.326 1.00 88.50 203 GLU A CA 1
ATOM 1597 C C . GLU A 1 203 ? -12.145 -17.840 33.212 1.00 88.50 203 GLU A C 1
ATOM 1599 O O . GLU A 1 203 ? -12.190 -19.067 33.276 1.00 88.50 203 GLU A O 1
ATOM 1604 N N . GLY A 1 204 ? -12.680 -17.188 32.170 1.00 87.75 204 GLY A N 1
ATOM 1605 C CA . GLY A 1 204 ? -13.384 -17.846 31.060 1.00 87.75 204 GLY A CA 1
ATOM 1606 C C . GLY A 1 204 ? -14.824 -18.286 31.366 1.00 87.75 204 GLY A C 1
ATOM 1607 O O . GLY A 1 204 ? -15.448 -18.920 30.517 1.00 87.75 204 GLY A O 1
ATOM 1608 N N . GLN A 1 205 ? -15.367 -17.950 32.540 1.00 91.94 205 GLN A N 1
ATOM 1609 C CA . GLN A 1 205 ? -16.736 -18.258 32.960 1.00 91.94 205 GLN A CA 1
ATOM 1610 C C . GLN A 1 205 ? -17.602 -16.992 33.040 1.00 91.94 205 GLN A C 1
ATOM 1612 O O . GLN A 1 205 ? -17.110 -15.903 33.339 1.00 91.94 205 GLN A O 1
ATOM 1617 N N . ILE A 1 206 ? -18.906 -17.138 32.782 1.00 92.94 206 ILE A N 1
ATOM 1618 C CA . ILE A 1 206 ? -19.890 -16.054 32.920 1.00 92.94 206 ILE A CA 1
ATOM 1619 C C . ILE A 1 206 ? -20.316 -15.980 34.385 1.00 92.94 206 ILE A C 1
ATOM 1621 O O . ILE A 1 206 ? -21.083 -16.815 34.855 1.00 92.94 206 ILE A O 1
ATOM 1625 N N . VAL A 1 207 ? -19.817 -14.971 35.093 1.00 94.25 207 VAL A N 1
ATOM 1626 C CA . VAL A 1 207 ? -20.151 -14.704 36.500 1.00 94.25 207 VAL A CA 1
ATOM 1627 C C . VAL A 1 207 ? -21.547 -14.097 36.623 1.00 94.25 207 VAL A C 1
ATOM 1629 O O . VAL A 1 207 ? -22.272 -14.390 37.568 1.00 94.25 207 VAL A O 1
ATOM 1632 N N . TYR A 1 208 ? -21.922 -13.244 35.670 1.00 94.81 208 TYR A N 1
ATOM 1633 C CA . TYR A 1 208 ? -23.230 -12.601 35.618 1.00 94.81 208 TYR A CA 1
ATOM 1634 C C . TYR A 1 208 ? -23.604 -12.272 34.173 1.00 94.81 208 TYR A C 1
ATOM 1636 O O . TYR A 1 208 ? -22.765 -11.794 33.407 1.00 94.81 208 TYR A O 1
ATOM 1644 N N . GLN A 1 209 ? -24.871 -12.481 33.819 1.00 94.75 209 GLN A N 1
ATOM 1645 C CA . GLN A 1 209 ? -25.454 -12.033 32.557 1.00 94.75 209 GLN A CA 1
ATOM 1646 C C . GLN A 1 209 ? -26.884 -11.532 32.778 1.00 94.75 209 GLN A C 1
ATOM 1648 O O . GLN A 1 209 ? -27.723 -12.256 33.312 1.00 94.75 209 GLN A O 1
ATOM 1653 N N . GLY A 1 210 ? -27.184 -10.313 32.339 1.00 92.75 210 GLY A N 1
ATOM 1654 C CA . GLY A 1 210 ? -28.541 -9.767 32.392 1.00 92.75 210 GLY A CA 1
ATOM 1655 C C . GLY A 1 210 ? -28.576 -8.255 32.604 1.00 92.75 210 GLY A C 1
ATOM 1656 O O . GLY A 1 210 ? -27.555 -7.596 32.397 1.00 92.75 210 GLY A O 1
ATOM 1657 N N . PRO A 1 211 ? -29.717 -7.711 33.063 1.00 93.69 211 PRO A N 1
ATOM 1658 C CA . PRO A 1 211 ? -29.910 -6.274 33.204 1.00 93.69 211 PRO A CA 1
ATOM 1659 C C . PRO A 1 211 ? -28.851 -5.637 34.094 1.00 93.69 211 PRO A C 1
ATOM 1661 O O . PRO A 1 211 ? -28.534 -6.154 35.174 1.00 93.69 211 PRO A O 1
ATOM 1664 N N . ARG A 1 212 ? -28.333 -4.482 33.672 1.00 92.56 212 ARG A N 1
ATOM 1665 C CA . ARG A 1 212 ? -27.338 -3.718 34.439 1.00 92.56 212 ARG A CA 1
ATOM 1666 C C . ARG A 1 212 ? -27.838 -3.366 35.844 1.00 92.56 212 ARG A C 1
ATOM 1668 O O . ARG A 1 212 ? -27.061 -3.379 36.790 1.00 92.56 212 ARG A O 1
ATOM 1675 N N . GLU A 1 213 ? -29.126 -3.071 35.993 1.00 91.50 213 GLU A N 1
ATOM 1676 C CA . GLU A 1 213 ? -29.730 -2.632 37.261 1.00 91.50 213 GLU A CA 1
ATOM 1677 C C . GLU A 1 213 ? -29.705 -3.719 38.348 1.00 91.50 213 GLU A C 1
ATOM 1679 O O . GLU A 1 213 ? -29.533 -3.411 39.526 1.00 91.50 213 GLU A O 1
ATOM 1684 N N . SER A 1 214 ? -29.802 -4.993 37.959 1.00 92.94 214 SER A N 1
ATOM 1685 C CA . SER A 1 214 ? -29.854 -6.128 38.891 1.00 92.94 214 SER A CA 1
ATOM 1686 C C . SER A 1 214 ? -28.476 -6.657 39.306 1.00 92.94 214 SER A C 1
ATOM 1688 O O . SER A 1 214 ? -28.391 -7.528 40.171 1.00 92.94 214 SER A O 1
ATOM 1690 N N . VAL A 1 215 ? -27.379 -6.143 38.732 1.00 93.56 215 VAL A N 1
ATOM 1691 C CA . VAL A 1 215 ? -26.029 -6.664 39.018 1.00 93.56 215 VAL A CA 1
ATOM 1692 C C . VAL A 1 215 ? -25.605 -6.410 40.467 1.00 93.56 215 VAL A C 1
ATOM 1694 O O . VAL A 1 215 ? -25.009 -7.277 41.102 1.00 93.56 215 VAL A O 1
ATOM 1697 N N . LEU A 1 216 ? -25.943 -5.242 41.021 1.00 93.38 216 LEU A N 1
ATOM 1698 C CA . LEU A 1 216 ? -25.612 -4.904 42.406 1.00 93.38 216 LEU A CA 1
ATOM 1699 C C . LEU A 1 216 ? -26.412 -5.767 43.388 1.00 93.38 216 LEU A C 1
ATOM 1701 O O . LEU A 1 216 ? -25.843 -6.263 44.354 1.00 93.38 216 LEU A O 1
ATOM 1705 N N . GLU A 1 217 ? -27.693 -6.017 43.096 1.00 94.00 217 GLU A N 1
ATOM 1706 C CA . GLU A 1 217 ? -28.549 -6.913 43.885 1.00 94.00 217 GLU A CA 1
ATOM 1707 C C . GLU A 1 217 ? -27.987 -8.344 43.917 1.00 94.00 217 GLU A C 1
ATOM 1709 O O . GLU A 1 217 ? -27.966 -8.984 44.969 1.00 94.00 217 GLU A O 1
ATOM 1714 N N . PHE A 1 218 ? -27.468 -8.832 42.785 1.00 94.94 218 PHE A N 1
ATOM 1715 C CA . PHE A 1 218 ? -26.812 -10.137 42.712 1.00 94.94 218 PHE A CA 1
ATOM 1716 C C . PHE A 1 218 ? -25.586 -10.220 43.634 1.00 94.94 218 PHE A C 1
ATOM 1718 O O . PHE A 1 218 ? -25.487 -11.143 44.445 1.00 94.94 218 PHE A O 1
ATOM 1725 N N . PHE A 1 219 ? -24.666 -9.252 43.568 1.00 94.62 219 PHE A N 1
ATOM 1726 C CA . PHE A 1 219 ? -23.484 -9.272 44.436 1.00 94.62 219 PHE A CA 1
ATOM 1727 C C . PHE A 1 219 ? -23.840 -9.067 45.916 1.00 94.62 219 PHE A C 1
ATOM 1729 O O . PHE A 1 219 ? -23.236 -9.718 46.774 1.00 94.62 219 PHE A O 1
ATOM 1736 N N . GLU A 1 220 ? -24.869 -8.273 46.228 1.00 92.94 220 GLU A N 1
ATOM 1737 C CA . GLU A 1 220 ? -25.390 -8.132 47.594 1.00 92.94 220 GLU A CA 1
ATOM 1738 C C . GLU A 1 220 ? -25.975 -9.448 48.126 1.00 92.94 220 GLU A C 1
ATOM 1740 O O . GLU A 1 220 ? -25.725 -9.800 49.284 1.00 92.94 220 GLU A O 1
ATOM 1745 N N . HIS A 1 221 ? -26.671 -10.223 47.284 1.00 90.69 221 HIS A N 1
ATOM 1746 C CA . HIS A 1 221 ? -27.178 -11.555 47.626 1.00 90.69 221 HIS A CA 1
ATOM 1747 C C . HIS A 1 221 ? -26.048 -12.535 47.980 1.00 90.69 221 HIS A C 1
ATOM 1749 O O . HIS A 1 221 ? -26.154 -13.284 48.956 1.00 90.69 221 HIS A O 1
ATOM 1755 N N . VAL A 1 222 ? -24.936 -12.490 47.238 1.00 91.56 222 VAL A N 1
ATOM 1756 C CA . VAL A 1 222 ? -23.747 -13.320 47.502 1.00 91.56 222 VAL A CA 1
ATOM 1757 C C . VAL A 1 222 ? -22.997 -12.858 48.765 1.00 91.56 222 VAL A C 1
ATOM 1759 O O . VAL A 1 222 ? -22.410 -13.674 49.478 1.00 91.56 222 VAL A O 1
ATOM 1762 N N . GLY A 1 223 ? -23.092 -11.573 49.124 1.00 91.12 223 GLY A N 1
ATOM 1763 C CA . GLY A 1 223 ? -22.545 -11.013 50.367 1.00 91.12 223 GLY A CA 1
ATOM 1764 C C . GLY A 1 223 ? -21.561 -9.856 50.182 1.00 91.12 223 GLY A C 1
ATOM 1765 O O . GLY A 1 223 ? -20.864 -9.505 51.137 1.00 91.12 223 GLY A O 1
ATOM 1766 N N . PHE A 1 224 ? -21.510 -9.256 48.994 1.00 93.69 224 PHE A N 1
ATOM 1767 C CA . PHE A 1 224 ? -20.634 -8.136 48.657 1.00 93.69 224 PHE A CA 1
ATOM 1768 C C . PHE A 1 224 ? -21.436 -6.870 48.375 1.00 93.69 224 PHE A C 1
ATOM 1770 O O . PHE A 1 224 ? -22.456 -6.919 47.699 1.00 93.69 224 PHE A O 1
ATOM 1777 N N . LYS A 1 225 ? -20.967 -5.718 48.859 1.00 92.69 225 LYS A N 1
ATOM 1778 C CA . LYS A 1 225 ? -21.635 -4.432 48.627 1.00 92.69 225 LYS A CA 1
ATOM 1779 C C . LYS A 1 225 ? -20.685 -3.409 48.021 1.00 92.69 225 LYS A C 1
ATOM 1781 O O . LYS A 1 225 ? -19.582 -3.203 48.525 1.00 92.69 225 LYS A O 1
ATOM 1786 N N . CYS A 1 226 ? -21.150 -2.730 46.975 1.00 91.44 226 CYS A N 1
ATOM 1787 C CA . CYS A 1 226 ? -20.418 -1.633 46.352 1.00 91.44 226 CYS A CA 1
ATOM 1788 C C . CYS A 1 226 ? -20.410 -0.389 47.271 1.00 91.44 226 CYS A C 1
ATOM 1790 O O . CYS A 1 226 ? -21.476 0.040 47.725 1.00 91.44 226 CYS A O 1
ATOM 1792 N N . PRO A 1 227 ? -19.243 0.219 47.556 1.00 89.69 227 PRO A N 1
ATOM 1793 C CA . PRO A 1 227 ? -19.155 1.489 48.278 1.00 89.69 227 PRO A CA 1
ATOM 1794 C C . PRO A 1 227 ? -19.710 2.666 47.460 1.00 89.69 227 PRO A C 1
ATOM 1796 O O . PRO A 1 227 ? -19.513 2.720 46.251 1.00 89.69 227 PRO A O 1
ATOM 1799 N N . GLU A 1 228 ? -20.306 3.669 48.118 1.00 83.88 228 GLU A N 1
ATOM 1800 C CA . GLU A 1 228 ? -20.948 4.819 47.441 1.00 83.88 228 GLU A CA 1
ATOM 1801 C C . GLU A 1 228 ? -19.997 5.678 46.591 1.00 83.88 228 GLU A C 1
ATOM 1803 O O . GLU A 1 228 ? -20.419 6.302 45.625 1.00 83.88 228 GLU A O 1
ATOM 1808 N N . ARG A 1 229 ? -18.709 5.740 46.949 1.00 84.12 229 ARG A N 1
ATOM 1809 C CA . ARG A 1 229 ? -17.709 6.557 46.236 1.00 84.12 229 ARG A CA 1
ATOM 1810 C C . ARG A 1 229 ? -17.007 5.814 45.100 1.00 84.12 229 ARG A C 1
ATOM 1812 O O . ARG A 1 229 ? -16.118 6.390 44.479 1.00 84.12 229 ARG A O 1
ATOM 1819 N N . LYS A 1 230 ? -17.334 4.539 44.880 1.00 86.38 230 LYS A N 1
ATOM 1820 C CA . LYS A 1 230 ? -16.657 3.689 43.901 1.00 86.38 230 LYS A CA 1
ATOM 1821 C C . LYS A 1 230 ? -17.544 3.472 42.680 1.00 86.38 230 LYS A C 1
ATOM 1823 O O . LYS A 1 230 ? -18.749 3.284 42.818 1.00 86.38 230 LYS A O 1
ATOM 1828 N N . GLY A 1 231 ? -16.942 3.502 41.492 1.00 87.69 231 GLY A N 1
ATOM 1829 C CA . GLY A 1 231 ? -17.636 3.171 40.254 1.00 87.69 231 GLY A CA 1
ATOM 1830 C C . GLY A 1 231 ? -18.070 1.706 40.248 1.00 87.69 231 GLY A C 1
ATOM 1831 O O . GLY A 1 231 ? -17.319 0.826 40.670 1.00 87.69 231 GLY A O 1
ATOM 1832 N N . VAL A 1 232 ? -19.278 1.434 39.747 1.00 90.88 232 VAL A N 1
ATOM 1833 C CA . VAL A 1 232 ? -19.816 0.065 39.670 1.00 90.88 232 VAL A CA 1
ATOM 1834 C C . VAL A 1 232 ? -18.924 -0.823 38.803 1.00 90.88 232 VAL A C 1
ATOM 1836 O O . VAL A 1 232 ? -18.636 -1.949 39.188 1.00 90.88 232 VAL A O 1
ATOM 1839 N N . ALA A 1 233 ? -18.438 -0.317 37.667 1.00 88.06 233 ALA A N 1
ATOM 1840 C CA . ALA A 1 233 ? -17.556 -1.073 36.780 1.00 88.06 233 ALA A CA 1
ATOM 1841 C C . ALA A 1 233 ? -16.247 -1.504 37.472 1.00 88.06 233 ALA A C 1
ATOM 1843 O O . ALA A 1 233 ? -15.863 -2.668 37.365 1.00 88.06 233 ALA A O 1
ATOM 1844 N N . ASP A 1 234 ? -15.619 -0.606 38.237 1.00 87.88 234 ASP A N 1
ATOM 1845 C CA . ASP A 1 234 ? -14.398 -0.899 39.003 1.00 87.88 234 ASP A CA 1
ATOM 1846 C C . ASP A 1 234 ? -14.665 -1.949 40.086 1.00 87.88 234 ASP A C 1
ATOM 1848 O O . ASP A 1 234 ? -13.908 -2.904 40.254 1.00 87.88 234 ASP A O 1
ATOM 1852 N N . PHE A 1 235 ? -15.789 -1.807 40.798 1.00 91.94 235 PHE A N 1
ATOM 1853 C CA . PHE A 1 235 ? -16.238 -2.794 41.776 1.00 91.94 235 PHE A CA 1
ATOM 1854 C C . PHE A 1 235 ? -16.414 -4.183 41.146 1.00 91.94 235 PHE A C 1
ATOM 1856 O O . PHE A 1 235 ? -15.926 -5.162 41.705 1.00 91.94 235 PHE A O 1
ATOM 1863 N N . LEU A 1 236 ? -17.065 -4.281 39.982 1.00 91.06 236 LEU A N 1
ATOM 1864 C CA . LEU A 1 236 ? -17.315 -5.558 39.304 1.00 91.06 236 LEU A CA 1
ATOM 1865 C C . LEU A 1 236 ? -16.024 -6.254 38.850 1.00 91.06 236 LEU A C 1
ATOM 1867 O O . LEU A 1 236 ? -15.954 -7.483 38.877 1.00 91.06 236 LEU A O 1
ATOM 1871 N N . GLN A 1 237 ? -14.995 -5.496 38.466 1.00 86.56 237 GLN A N 1
ATOM 1872 C CA . GLN A 1 237 ? -13.686 -6.072 38.149 1.00 86.56 237 GLN A CA 1
ATOM 1873 C C . GLN A 1 237 ? -12.979 -6.581 39.411 1.00 86.56 237 GLN A C 1
ATOM 1875 O O . GLN A 1 237 ? -12.467 -7.701 39.434 1.00 86.56 237 GLN A O 1
ATOM 1880 N N . GLU A 1 238 ? -12.997 -5.800 40.489 1.00 89.75 238 GLU A N 1
ATOM 1881 C CA . GLU A 1 238 ? -12.262 -6.121 41.712 1.00 89.75 238 GLU A CA 1
ATOM 1882 C C . GLU A 1 238 ? -12.939 -7.180 42.594 1.00 89.75 238 GLU A C 1
ATOM 1884 O O . GLU A 1 238 ? -12.250 -7.961 43.245 1.00 89.75 238 GLU A O 1
ATOM 1889 N N . VAL A 1 239 ? -14.272 -7.270 42.614 1.00 90.31 239 VAL A N 1
ATOM 1890 C CA . VAL A 1 239 ? -15.000 -8.247 43.450 1.00 90.31 239 VAL A CA 1
ATOM 1891 C C . VAL A 1 239 ? -14.724 -9.698 43.034 1.00 90.31 239 VAL A C 1
ATOM 1893 O O . VAL A 1 239 ? -14.846 -10.619 43.843 1.00 90.31 239 VAL A O 1
ATOM 1896 N N . THR A 1 240 ? -14.296 -9.915 41.788 1.00 88.81 240 THR A N 1
ATOM 1897 C CA . THR A 1 240 ? -13.868 -11.235 41.296 1.00 88.81 240 THR A CA 1
ATOM 1898 C C . THR A 1 240 ? -12.382 -11.523 41.567 1.00 88.81 240 THR A C 1
ATOM 1900 O O . THR A 1 240 ? -11.959 -12.678 41.519 1.00 88.81 240 THR A O 1
ATOM 1903 N N . SER A 1 241 ? -11.588 -10.502 41.919 1.00 88.44 241 SER A N 1
ATOM 1904 C CA . SER A 1 241 ? -10.155 -10.612 42.218 1.00 88.44 241 SER A CA 1
ATOM 1905 C C . SER A 1 241 ? -9.910 -11.130 43.633 1.00 88.44 241 SER A C 1
ATOM 1907 O O . SER A 1 241 ? -10.405 -10.591 44.621 1.00 88.44 241 SER A O 1
ATOM 1909 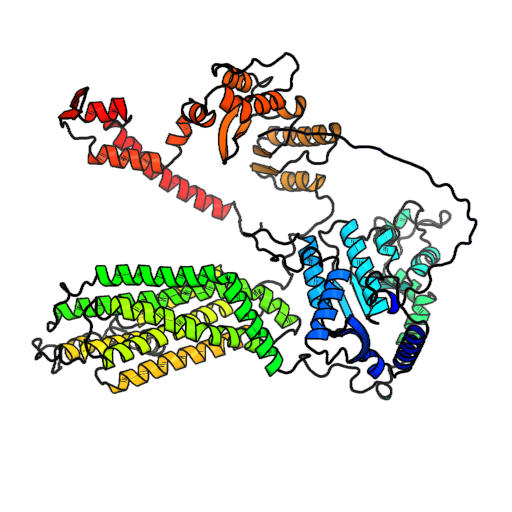N N . LYS A 1 242 ? -9.035 -12.133 43.765 1.00 84.88 242 LYS A N 1
ATOM 1910 C CA . LYS A 1 242 ? -8.640 -12.693 45.069 1.00 84.88 242 LYS A CA 1
ATOM 1911 C C . LYS A 1 242 ? -7.992 -11.674 46.013 1.00 84.88 242 LYS A C 1
ATOM 1913 O O . LYS A 1 242 ? -8.082 -11.845 47.226 1.00 84.88 242 LYS A O 1
ATOM 1918 N N . LYS A 1 243 ? -7.317 -10.652 45.476 1.00 86.69 243 LYS A N 1
ATOM 1919 C CA . LYS A 1 243 ? -6.613 -9.636 46.278 1.00 86.69 243 LYS A CA 1
ATOM 1920 C C . LYS A 1 243 ? -7.565 -8.603 46.875 1.00 86.69 243 LYS A C 1
ATOM 1922 O O . LYS A 1 243 ? -7.324 -8.127 47.977 1.00 86.69 243 LYS A O 1
ATOM 1927 N N . ASP A 1 244 ? -8.629 -8.291 46.145 1.00 87.75 244 ASP A N 1
ATOM 1928 C CA . ASP A 1 244 ? -9.438 -7.095 46.369 1.00 87.75 244 ASP A CA 1
ATOM 1929 C C . ASP A 1 244 ? -10.836 -7.430 46.906 1.00 87.75 244 ASP A C 1
ATOM 1931 O O . ASP A 1 244 ? -11.501 -6.567 47.469 1.00 87.75 244 ASP A O 1
ATOM 1935 N N . GLN A 1 245 ? -11.286 -8.683 46.790 1.00 90.56 245 GLN A N 1
ATOM 1936 C CA . GLN A 1 245 ? -12.634 -9.112 47.175 1.00 90.56 245 GLN A CA 1
ATOM 1937 C C . GLN A 1 245 ? -12.963 -8.886 48.669 1.00 90.56 245 GLN A C 1
ATOM 1939 O O . GLN A 1 245 ? -14.107 -8.564 48.997 1.00 90.56 245 GLN A O 1
ATOM 1944 N N . GLU A 1 246 ? -11.983 -8.990 49.577 1.00 87.88 246 GLU A N 1
ATOM 1945 C CA . GLU A 1 246 ? -12.196 -8.829 51.029 1.00 87.88 246 GLU A CA 1
ATOM 1946 C C . GLU A 1 246 ? -12.760 -7.448 51.400 1.00 87.88 246 GLU A C 1
ATOM 1948 O O . GLU A 1 246 ? -13.614 -7.337 52.283 1.00 87.88 246 GLU A O 1
ATOM 1953 N N . GLN A 1 247 ? -12.344 -6.392 50.695 1.00 88.81 247 GLN A N 1
ATOM 1954 C CA . GLN A 1 247 ? -12.724 -5.014 51.025 1.00 88.81 247 GLN A CA 1
ATOM 1955 C C . GLN A 1 247 ? -14.226 -4.731 50.823 1.00 88.81 247 GLN A C 1
ATOM 1957 O O . GLN A 1 247 ? -14.749 -3.752 51.356 1.00 88.81 247 GLN A O 1
ATOM 1962 N N . TYR A 1 248 ? -14.922 -5.586 50.067 1.00 90.69 248 TYR A N 1
ATOM 1963 C CA . TYR A 1 248 ? -16.339 -5.440 49.724 1.00 90.69 248 TYR A CA 1
ATOM 1964 C C . TYR A 1 248 ? -17.276 -6.286 50.582 1.00 90.69 248 TYR A C 1
ATOM 1966 O O . TYR A 1 248 ? -18.489 -6.282 50.360 1.00 90.69 248 TYR A O 1
ATOM 1974 N N . TRP A 1 249 ? -16.738 -7.032 51.546 1.00 91.25 249 TRP A N 1
ATOM 1975 C CA . TRP A 1 249 ? -17.516 -7.955 52.358 1.00 91.25 249 TRP A CA 1
ATOM 1976 C C . TRP A 1 249 ? -18.546 -7.224 53.233 1.00 91.25 249 TRP A C 1
ATOM 1978 O O . TRP A 1 249 ? -18.207 -6.432 54.116 1.00 91.25 249 TRP A O 1
ATOM 1988 N N . LEU A 1 250 ? -19.832 -7.509 53.008 1.00 88.25 250 LEU A N 1
ATOM 1989 C CA . LEU A 1 250 ? -20.942 -6.863 53.716 1.00 88.25 250 LEU A CA 1
ATOM 1990 C C . LEU A 1 250 ? -21.136 -7.440 55.126 1.00 88.25 250 LEU A C 1
ATOM 1992 O O . LEU A 1 250 ? -21.450 -6.714 56.074 1.00 88.25 250 LEU A O 1
ATOM 1996 N N . LYS A 1 251 ? -20.962 -8.758 55.277 1.00 84.88 251 LYS A N 1
ATOM 1997 C CA . LYS A 1 251 ? -21.292 -9.506 56.500 1.00 84.88 251 LYS A CA 1
ATOM 1998 C C . LYS A 1 251 ? -20.173 -9.394 57.537 1.00 84.88 251 LYS A C 1
ATOM 2000 O O . LYS A 1 251 ? -19.513 -10.377 57.848 1.00 84.88 251 LYS A O 1
ATOM 2005 N N . LYS A 1 252 ? -20.000 -8.213 58.141 1.00 81.06 252 LYS A N 1
ATOM 2006 C CA . LYS A 1 252 ? -18.974 -7.960 59.181 1.00 81.06 252 LYS A CA 1
ATOM 2007 C C . LYS A 1 252 ? -19.046 -8.896 60.399 1.00 81.06 252 LYS A C 1
ATOM 2009 O O . LYS A 1 252 ? -18.077 -9.002 61.139 1.00 81.06 252 LYS A O 1
ATOM 2014 N N . SER A 1 253 ? -20.182 -9.557 60.620 1.00 81.00 253 SER A N 1
ATOM 2015 C CA . SER A 1 253 ? -20.373 -10.553 61.681 1.00 81.00 253 SER A CA 1
ATOM 2016 C C . SER A 1 253 ? -19.828 -11.947 61.341 1.00 81.00 253 SER A C 1
ATOM 2018 O O . SER A 1 253 ? -19.788 -12.802 62.221 1.00 81.00 253 SER A O 1
ATOM 2020 N N . GLN A 1 254 ? -19.446 -12.203 60.086 1.00 83.75 254 GLN A N 1
ATOM 2021 C CA . GLN A 1 254 ? -18.870 -13.465 59.620 1.00 83.75 254 GLN A CA 1
ATOM 2022 C C . GLN A 1 254 ? -17.444 -13.221 59.109 1.00 83.75 254 GLN A C 1
ATOM 2024 O O . GLN A 1 254 ? -17.221 -12.221 58.421 1.00 83.75 254 GLN A O 1
ATOM 2029 N N . PRO A 1 255 ? -16.482 -14.115 59.410 1.00 84.19 255 PRO A N 1
ATOM 2030 C CA . PRO A 1 255 ? -15.142 -14.001 58.856 1.00 84.19 255 PRO A CA 1
ATOM 2031 C C . PRO A 1 255 ? -15.213 -14.102 57.334 1.00 84.19 255 PRO A C 1
ATOM 2033 O O . PRO A 1 255 ? -15.938 -14.939 56.791 1.00 84.19 255 PRO A O 1
ATOM 2036 N N . TYR A 1 256 ? -14.467 -13.235 56.657 1.00 88.12 256 TYR A N 1
ATOM 2037 C CA . TYR A 1 256 ? -14.367 -13.266 55.209 1.00 88.12 256 TYR A CA 1
ATOM 2038 C C . TYR A 1 256 ? -13.808 -14.617 54.747 1.00 88.12 256 TYR A C 1
ATOM 2040 O O . TYR A 1 256 ? -12.827 -15.134 55.288 1.00 88.12 256 TYR A O 1
ATOM 2048 N N . ARG A 1 257 ? -14.442 -15.178 53.719 1.00 88.44 257 ARG A N 1
ATOM 2049 C CA . ARG A 1 257 ? -13.949 -16.319 52.957 1.00 88.44 257 ARG A CA 1
ATOM 2050 C C . ARG A 1 257 ? -13.969 -15.920 51.493 1.00 88.44 257 ARG A C 1
ATOM 2052 O O . ARG A 1 257 ? -14.995 -15.455 51.007 1.00 88.44 257 ARG A O 1
ATOM 2059 N N . TYR A 1 258 ? -12.854 -16.162 50.812 1.00 90.06 258 TYR A N 1
ATOM 2060 C CA . TYR A 1 258 ? -12.779 -15.978 49.371 1.00 90.06 258 TYR A CA 1
ATOM 2061 C C . TYR A 1 258 ? -13.820 -16.857 48.670 1.00 90.06 258 TYR A C 1
ATOM 2063 O O . TYR A 1 258 ? -13.829 -18.076 48.869 1.00 90.06 258 TYR A O 1
ATOM 2071 N N . ILE A 1 259 ? -14.674 -16.219 47.874 1.00 91.88 259 ILE A N 1
ATOM 2072 C CA . ILE A 1 259 ? -15.649 -16.854 46.994 1.00 91.88 259 ILE A CA 1
ATOM 2073 C C . ILE A 1 259 ? -15.005 -16.961 45.616 1.00 91.88 259 ILE A C 1
ATOM 2075 O O . ILE A 1 259 ? -14.628 -15.961 44.998 1.00 91.88 259 ILE A O 1
ATOM 2079 N N . SER A 1 260 ? -14.842 -18.199 45.172 1.00 92.81 260 SER A N 1
ATOM 2080 C CA . SER A 1 260 ? -14.239 -18.546 43.891 1.00 92.81 260 SER A CA 1
ATOM 2081 C C . SER A 1 260 ? -15.187 -18.273 42.719 1.00 92.81 260 SER A C 1
ATOM 2083 O O . SER A 1 260 ? -16.406 -18.221 42.882 1.00 92.81 260 SER A O 1
ATOM 2085 N N . VAL A 1 261 ? -14.633 -18.132 41.510 1.00 93.00 261 VAL A N 1
ATOM 2086 C CA . VAL A 1 261 ? -15.424 -17.925 40.283 1.00 93.00 261 VAL A CA 1
ATOM 2087 C C . VAL A 1 261 ? -16.503 -19.009 40.088 1.00 93.00 261 VAL A C 1
ATOM 2089 O O . VAL A 1 261 ? -17.652 -18.634 39.865 1.00 93.00 261 VAL A O 1
ATOM 2092 N N . PRO A 1 262 ? -16.230 -20.320 40.265 1.00 94.44 262 PRO A N 1
ATOM 2093 C CA . PRO A 1 262 ? -17.268 -21.347 40.145 1.00 94.44 262 PRO A CA 1
ATOM 2094 C C . PRO A 1 262 ? -18.400 -21.213 41.172 1.00 94.44 262 PRO A C 1
ATOM 2096 O O . PRO A 1 262 ? -19.556 -21.460 40.837 1.00 94.44 262 PRO A O 1
ATOM 2099 N N . GLU A 1 263 ? -18.095 -20.784 42.403 1.00 94.25 263 GLU A N 1
ATOM 2100 C CA . GLU A 1 263 ? -19.119 -20.528 43.429 1.00 94.25 263 GLU A CA 1
ATOM 2101 C C . GLU A 1 263 ? -20.010 -19.336 43.030 1.00 94.25 263 GLU A C 1
ATOM 2103 O O . GLU A 1 263 ? -21.222 -19.381 43.239 1.00 94.25 263 GLU A O 1
ATOM 2108 N N . PHE A 1 264 ? -19.453 -18.294 42.394 1.00 94.69 264 PHE A N 1
ATOM 2109 C CA . PHE A 1 264 ? -20.271 -17.220 41.820 1.00 94.69 264 PHE A CA 1
ATOM 2110 C C . PHE A 1 264 ? -21.169 -17.709 40.679 1.00 94.69 264 PHE A C 1
ATOM 2112 O O . PHE A 1 264 ? -22.320 -17.288 40.599 1.00 94.69 264 PHE A O 1
ATOM 2119 N N . VAL A 1 265 ? -20.671 -18.591 39.808 1.00 94.00 265 VAL A N 1
ATOM 2120 C CA . VAL A 1 265 ? -21.462 -19.168 38.708 1.00 94.00 265 VAL A CA 1
ATOM 2121 C C . VAL A 1 265 ? -22.622 -20.004 39.250 1.00 94.00 265 VAL A C 1
ATOM 2123 O O . VAL A 1 265 ? -23.751 -19.884 38.771 1.00 94.00 265 VAL A O 1
ATOM 2126 N N . GLU A 1 266 ? -22.377 -20.813 40.282 1.00 94.56 266 GLU A N 1
ATOM 2127 C CA . GLU A 1 266 ? -23.427 -21.571 40.965 1.00 94.56 266 GLU A CA 1
ATOM 2128 C C . GLU A 1 266 ? -24.458 -20.627 41.601 1.00 94.56 266 GLU A C 1
ATOM 2130 O O . GLU A 1 266 ? -25.664 -20.785 41.384 1.00 94.56 266 GLU A O 1
ATOM 2135 N N . ALA A 1 267 ? -24.002 -19.574 42.285 1.00 93.62 267 ALA A N 1
ATOM 2136 C CA . ALA A 1 267 ? -24.886 -18.553 42.836 1.00 93.62 267 ALA A CA 1
ATOM 2137 C C . ALA A 1 267 ? -25.730 -17.877 41.742 1.00 93.62 267 ALA A C 1
ATOM 2139 O O . ALA A 1 267 ? -26.944 -17.745 41.903 1.00 93.62 267 ALA A O 1
ATOM 2140 N N . PHE A 1 268 ? -25.130 -17.519 40.603 1.00 94.81 268 PHE A N 1
ATOM 2141 C CA . PHE A 1 268 ? -25.834 -16.917 39.471 1.00 94.81 268 PHE A CA 1
ATOM 2142 C C . PHE A 1 268 ? -26.885 -17.860 38.882 1.00 94.81 268 PHE A C 1
ATOM 2144 O O . PHE A 1 268 ? -28.005 -17.426 38.622 1.00 94.81 268 PHE A O 1
ATOM 2151 N N . SER A 1 269 ? -26.584 -19.156 38.759 1.00 91.75 269 SER A N 1
ATOM 2152 C CA . SER A 1 269 ? -27.544 -20.160 38.275 1.00 91.75 269 SER A CA 1
ATOM 2153 C C . SER A 1 269 ? -28.800 -20.270 39.151 1.00 91.75 269 SER A C 1
ATOM 2155 O O . SER A 1 269 ? -29.888 -20.562 38.653 1.00 91.75 269 SER A O 1
ATOM 2157 N N . SER A 1 270 ? -28.666 -19.988 40.450 1.00 93.19 270 SER A N 1
ATOM 2158 C CA . SER A 1 270 ? -29.784 -19.956 41.398 1.00 93.19 270 SER A CA 1
ATOM 2159 C C . SER A 1 270 ? -30.472 -18.588 41.503 1.00 93.19 270 SER A C 1
ATOM 2161 O O . SER A 1 270 ? -31.600 -18.508 41.990 1.00 93.19 270 SER A O 1
ATOM 2163 N N . PHE A 1 271 ? -29.831 -17.519 41.026 1.00 94.06 271 PHE A N 1
ATOM 2164 C CA . PHE A 1 271 ? -30.379 -16.166 41.029 1.00 94.06 271 PHE A CA 1
ATOM 2165 C C . PHE A 1 271 ? -31.483 -16.004 39.974 1.00 94.06 271 PHE A C 1
ATOM 2167 O O . PHE A 1 271 ? -31.467 -16.657 38.931 1.00 94.06 271 PHE A O 1
ATOM 2174 N N . ARG A 1 272 ? -32.438 -15.091 40.212 1.00 92.81 272 ARG A N 1
ATOM 2175 C CA . ARG A 1 272 ? -33.613 -14.888 39.339 1.00 92.81 272 ARG A CA 1
ATOM 2176 C C . ARG A 1 272 ? -33.226 -14.680 37.869 1.00 92.81 272 ARG A C 1
ATOM 2178 O O . ARG A 1 272 ? -33.805 -15.332 37.005 1.00 92.81 272 ARG A O 1
ATOM 2185 N N . SER A 1 273 ? -32.246 -13.814 37.594 1.00 90.00 273 SER A N 1
ATOM 2186 C CA . SER A 1 273 ? -31.788 -13.535 36.223 1.00 90.00 273 SER A CA 1
ATOM 2187 C C . SER A 1 273 ? -31.163 -14.763 35.556 1.00 90.00 273 SER A C 1
ATOM 2189 O O . SER A 1 273 ? -31.428 -15.016 34.384 1.00 90.00 273 SER A O 1
ATOM 2191 N N . GLY A 1 274 ? -30.386 -15.562 36.297 1.00 90.19 274 GLY A N 1
ATOM 2192 C CA . GLY A 1 274 ? -29.777 -16.786 35.772 1.00 90.19 274 GLY A CA 1
ATOM 2193 C C . GLY A 1 274 ? -30.798 -17.894 35.519 1.00 90.19 274 GLY A C 1
ATOM 2194 O O . GLY A 1 274 ? -30.740 -18.549 34.481 1.00 90.19 274 GLY A O 1
ATOM 2195 N N . GLN A 1 275 ? -31.790 -18.055 36.401 1.00 91.62 275 GLN A N 1
ATOM 2196 C CA . GLN A 1 275 ? -32.904 -18.989 36.195 1.00 91.62 275 GLN A CA 1
ATOM 2197 C C . GLN A 1 275 ? -33.749 -18.614 34.976 1.00 91.62 275 GLN A C 1
ATOM 2199 O O . GLN A 1 275 ? -34.108 -19.489 34.189 1.00 91.62 275 GLN A O 1
ATOM 2204 N N . GLN A 1 276 ? -34.053 -17.324 34.806 1.00 91.19 276 GLN A N 1
ATOM 2205 C CA . GLN A 1 276 ? -34.791 -16.831 33.646 1.00 91.19 276 GLN A CA 1
ATOM 2206 C C . GLN A 1 276 ? -34.001 -17.056 32.355 1.00 91.19 276 GLN A C 1
ATOM 2208 O O . GLN A 1 276 ? -34.535 -17.630 31.413 1.00 91.19 276 GLN A O 1
ATOM 2213 N N . LEU A 1 277 ? -32.713 -16.700 32.337 1.00 89.88 277 LEU A N 1
ATOM 2214 C CA . LEU A 1 277 ? -31.838 -16.940 31.191 1.00 89.88 277 LEU A CA 1
ATOM 2215 C C . LEU A 1 277 ? -31.754 -18.434 30.843 1.00 89.88 277 LEU A C 1
ATOM 2217 O O . LEU A 1 277 ? -31.834 -18.801 29.674 1.00 89.88 277 LEU A O 1
ATOM 2221 N N . ALA A 1 278 ? -31.630 -19.308 31.845 1.00 89.62 278 ALA A N 1
ATOM 2222 C CA . ALA A 1 278 ? -31.614 -20.754 31.643 1.00 89.62 278 ALA A CA 1
ATOM 2223 C C . ALA A 1 278 ? -32.955 -21.283 31.105 1.00 89.62 278 ALA A C 1
ATOM 2225 O O . ALA A 1 278 ? -32.961 -22.166 30.248 1.00 89.62 278 ALA A O 1
ATOM 2226 N N . ALA A 1 279 ? -34.083 -20.736 31.568 1.00 91.44 279 ALA A N 1
ATOM 2227 C CA . ALA A 1 279 ? -35.405 -21.069 31.050 1.00 91.44 279 ALA A CA 1
ATOM 2228 C C . ALA A 1 279 ? -35.567 -20.621 29.588 1.00 91.44 279 ALA A C 1
ATOM 2230 O O . ALA A 1 279 ? -36.009 -21.416 28.761 1.00 91.44 279 ALA A O 1
ATOM 2231 N N . ASP A 1 280 ? -35.142 -19.399 29.259 1.00 87.81 280 ASP A N 1
ATOM 2232 C CA . ASP A 1 280 ? -35.217 -18.828 27.911 1.00 87.81 280 ASP A CA 1
ATOM 2233 C C . ASP A 1 280 ? -34.325 -19.596 26.922 1.00 87.81 280 ASP A C 1
ATOM 2235 O O . ASP A 1 280 ? -34.768 -19.951 25.829 1.00 87.81 280 ASP A O 1
ATOM 2239 N N . LEU A 1 281 ? -33.089 -19.929 27.318 1.00 87.19 281 LEU A N 1
ATOM 2240 C CA . LEU A 1 281 ? -32.167 -20.753 26.523 1.00 87.19 281 LEU A CA 1
ATOM 2241 C C . LEU A 1 281 ? -32.611 -22.221 26.427 1.00 87.19 281 LEU A C 1
ATOM 2243 O O . LEU A 1 281 ? -32.257 -22.911 25.469 1.00 87.19 281 LEU A O 1
ATOM 2247 N N . GLY A 1 282 ? -33.372 -22.706 27.411 1.00 87.31 282 GLY A N 1
ATOM 2248 C CA . GLY A 1 282 ? -33.925 -24.057 27.445 1.00 87.31 282 GLY A CA 1
ATOM 2249 C C . GLY A 1 282 ? -35.061 -24.282 26.446 1.00 87.31 282 GLY A C 1
ATOM 2250 O O . GLY A 1 282 ? -35.346 -25.432 26.105 1.00 87.31 282 GLY A O 1
ATOM 2251 N N . VAL A 1 283 ? -35.693 -23.215 25.942 1.00 87.25 283 VAL A N 1
ATOM 2252 C CA . VAL A 1 283 ? -36.696 -23.306 24.875 1.00 87.25 283 VAL A CA 1
ATOM 2253 C C . VAL A 1 283 ? -35.980 -23.522 23.534 1.00 87.25 283 VAL A C 1
ATOM 2255 O O . VAL A 1 283 ? -35.306 -22.615 23.041 1.00 87.25 283 VAL A O 1
ATOM 2258 N N . PRO A 1 284 ? -36.120 -24.696 22.886 1.00 81.19 284 PRO A N 1
ATOM 2259 C CA . PRO A 1 284 ? -35.475 -24.937 21.604 1.00 81.19 284 PRO A CA 1
ATOM 2260 C C . PRO A 1 284 ? -36.013 -23.974 20.540 1.00 81.19 284 PRO A C 1
ATOM 2262 O O . PRO A 1 284 ? -37.223 -23.820 20.367 1.00 81.19 284 PRO A O 1
ATOM 2265 N N . TYR A 1 285 ? -35.100 -23.347 19.796 1.00 77.44 285 TYR A N 1
ATOM 2266 C CA . TYR A 1 285 ? -35.460 -22.421 18.727 1.00 77.44 285 TYR A CA 1
ATOM 2267 C C . TYR A 1 285 ? -36.188 -23.146 17.584 1.00 77.44 285 TYR A C 1
ATOM 2269 O O . TYR A 1 285 ? -35.602 -23.965 16.867 1.00 77.44 285 TYR A O 1
ATOM 2277 N N . ASP A 1 286 ? -37.464 -22.815 17.385 1.00 77.50 286 ASP A N 1
ATOM 2278 C CA . ASP A 1 286 ? -38.285 -23.372 16.312 1.00 77.50 286 ASP A CA 1
ATOM 2279 C C . ASP A 1 286 ? -37.952 -22.715 14.963 1.00 77.50 286 ASP A C 1
ATOM 2281 O O . ASP A 1 286 ? -38.479 -21.661 14.595 1.00 77.50 286 ASP A O 1
ATOM 2285 N N . LYS A 1 287 ? -37.085 -23.380 14.191 1.00 71.88 287 LYS A N 1
ATOM 2286 C CA . LYS A 1 287 ? -36.672 -22.937 12.850 1.00 71.88 287 LYS A CA 1
ATOM 2287 C C . LYS A 1 287 ? -37.841 -22.802 11.867 1.00 71.88 287 LYS A C 1
ATOM 2289 O O . LYS A 1 287 ? -37.696 -22.074 10.892 1.00 71.88 287 LYS A O 1
ATOM 2294 N N . SER A 1 288 ? -38.980 -23.466 12.095 1.00 73.19 288 SER A N 1
ATOM 2295 C CA . SER A 1 288 ? -40.139 -23.401 11.189 1.00 73.19 288 SER A CA 1
ATOM 2296 C C . SER A 1 288 ? -40.870 -22.057 11.244 1.00 73.19 288 SER A C 1
ATOM 2298 O O . SER A 1 288 ? -41.488 -21.644 10.265 1.00 73.19 288 SER A O 1
ATOM 2300 N N . ARG A 1 289 ? -40.751 -21.338 12.368 1.00 71.25 289 ARG A N 1
ATOM 2301 C CA . ARG A 1 289 ? -41.295 -19.984 12.554 1.00 71.25 289 ARG A CA 1
ATOM 2302 C C . ARG A 1 289 ? -40.377 -18.894 12.006 1.00 71.25 289 ARG A C 1
ATOM 2304 O O . ARG A 1 289 ? -40.792 -17.741 11.901 1.00 71.25 289 ARG A O 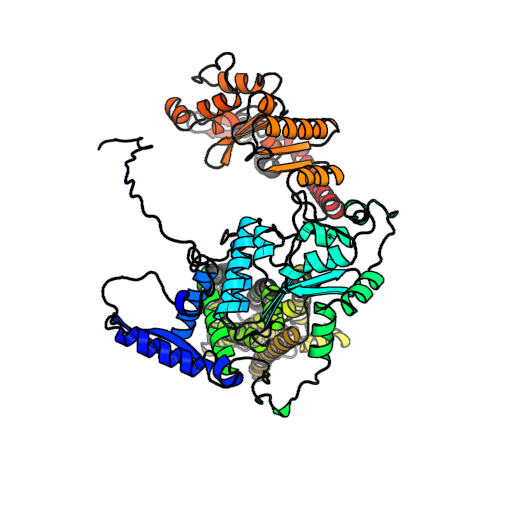1
ATOM 2311 N N . ALA A 1 290 ? -39.135 -19.239 11.671 1.00 65.88 290 ALA A N 1
ATOM 2312 C CA . ALA A 1 290 ? -38.170 -18.307 11.117 1.00 65.88 290 ALA A CA 1
ATOM 2313 C C . ALA A 1 290 ? -38.406 -18.141 9.614 1.00 65.88 290 ALA A C 1
ATOM 2315 O O . ALA A 1 290 ? -38.446 -19.113 8.861 1.00 65.88 290 ALA A O 1
ATOM 2316 N N . HIS A 1 291 ? -38.528 -16.896 9.155 1.00 63.72 291 HIS A N 1
ATOM 2317 C CA . HIS A 1 291 ? -38.590 -16.633 7.723 1.00 63.72 291 HIS A CA 1
ATOM 2318 C C . HIS A 1 291 ? -37.274 -17.105 7.064 1.00 63.72 291 HIS A C 1
ATOM 2320 O O . HIS A 1 291 ? -36.208 -16.751 7.572 1.00 63.72 291 HIS A O 1
ATOM 2326 N N . PRO A 1 292 ? -37.295 -17.840 5.933 1.00 62.31 292 PRO A N 1
ATOM 2327 C CA . PRO A 1 292 ? -36.093 -18.419 5.314 1.00 62.31 292 PRO A CA 1
ATOM 2328 C C . PRO A 1 292 ? -34.970 -17.421 5.018 1.00 62.31 292 PRO A C 1
ATOM 2330 O O . PRO A 1 292 ? -33.806 -17.793 4.947 1.00 62.31 292 PRO A O 1
ATOM 2333 N N . ALA A 1 293 ? -35.316 -16.146 4.862 1.00 58.31 293 ALA A N 1
ATOM 2334 C CA . ALA A 1 293 ? -34.360 -15.085 4.589 1.00 58.31 293 ALA A CA 1
ATOM 2335 C C . ALA A 1 293 ? -33.940 -14.265 5.830 1.00 58.31 293 ALA A C 1
ATOM 2337 O O . ALA A 1 293 ? -33.212 -13.286 5.689 1.00 58.31 293 ALA A O 1
ATOM 2338 N N . ALA A 1 294 ? -34.366 -14.648 7.040 1.00 61.38 294 ALA A N 1
ATOM 2339 C CA . ALA A 1 294 ? -33.878 -14.061 8.294 1.00 61.38 294 ALA A CA 1
ATOM 2340 C C . ALA A 1 294 ? -32.377 -14.326 8.525 1.00 61.38 294 ALA A C 1
ATOM 2342 O O . ALA A 1 294 ? -31.721 -13.560 9.224 1.00 61.38 294 ALA A O 1
ATOM 2343 N N . LEU A 1 295 ? -31.832 -15.379 7.908 1.00 64.06 295 LEU A N 1
ATOM 2344 C CA . LEU A 1 295 ? -30.400 -15.659 7.854 1.00 64.06 295 LEU A CA 1
ATOM 2345 C C . LEU A 1 295 ? -29.860 -15.282 6.472 1.00 64.06 295 LEU A C 1
ATOM 2347 O O . LEU A 1 295 ? -30.461 -15.600 5.446 1.00 64.06 295 LEU A O 1
ATOM 2351 N N . VAL A 1 296 ? -28.715 -14.603 6.449 1.00 63.69 296 VAL A N 1
ATOM 2352 C CA . VAL A 1 296 ? -28.030 -14.242 5.205 1.00 63.69 296 VAL A CA 1
ATOM 2353 C C . VAL A 1 296 ? -27.398 -15.502 4.608 1.00 63.69 296 VAL A C 1
ATOM 2355 O O . VAL A 1 296 ? -26.536 -16.118 5.229 1.00 63.69 296 VAL A O 1
ATOM 2358 N N . THR A 1 297 ? -27.829 -15.892 3.407 1.00 66.44 297 THR A N 1
ATOM 2359 C CA . THR A 1 297 ? -27.283 -17.050 2.674 1.00 66.44 297 THR A CA 1
ATOM 2360 C C . THR A 1 297 ? -26.113 -16.680 1.766 1.00 66.44 297 THR A C 1
ATOM 2362 O O . THR A 1 297 ? -25.272 -17.526 1.466 1.00 66.44 297 THR A O 1
ATOM 2365 N N . ASP A 1 298 ? -26.050 -15.420 1.334 1.00 69.44 298 ASP A N 1
ATOM 2366 C CA . ASP A 1 298 ? -25.043 -14.934 0.398 1.00 69.44 298 ASP A CA 1
ATOM 2367 C C . ASP A 1 298 ? -23.836 -14.344 1.125 1.00 69.44 298 ASP A C 1
ATOM 2369 O O . ASP A 1 298 ? -23.959 -13.538 2.044 1.00 69.44 298 ASP A O 1
ATOM 2373 N N . LYS A 1 299 ? -22.634 -14.705 0.669 1.00 74.75 299 LYS A N 1
ATOM 2374 C CA . LYS A 1 299 ? -21.378 -14.235 1.273 1.00 74.75 299 LYS A CA 1
ATOM 2375 C C . LYS A 1 299 ? -21.155 -12.722 1.121 1.00 74.75 299 LYS A C 1
ATOM 2377 O O . LYS A 1 299 ? -20.446 -12.136 1.931 1.00 74.75 299 LYS A O 1
ATOM 2382 N N . TYR A 1 300 ? -21.724 -12.107 0.083 1.00 79.00 300 TYR A N 1
ATOM 2383 C CA . TYR A 1 300 ? -21.577 -10.682 -0.228 1.00 79.00 300 TYR A CA 1
ATOM 2384 C C . TYR A 1 300 ? -22.955 -10.040 -0.421 1.00 79.00 300 TYR A C 1
ATOM 2386 O O . TYR A 1 300 ? -23.825 -10.628 -1.056 1.00 79.00 300 TYR A O 1
ATOM 2394 N N . GLY A 1 301 ? -23.144 -8.823 0.101 1.00 67.94 301 GLY A N 1
ATOM 2395 C CA . GLY A 1 301 ? -24.451 -8.146 0.120 1.00 67.94 301 GLY A CA 1
ATOM 2396 C C . GLY A 1 301 ? -24.894 -7.491 -1.197 1.00 67.94 301 GLY A C 1
ATOM 2397 O O . GLY A 1 301 ? -26.019 -7.008 -1.279 1.00 67.94 301 GLY A O 1
ATOM 2398 N N . ILE A 1 302 ? -24.030 -7.444 -2.216 1.00 78.06 302 ILE A N 1
ATOM 2399 C CA . ILE A 1 302 ? -24.310 -6.849 -3.534 1.00 78.06 302 ILE A CA 1
ATOM 2400 C C . ILE A 1 302 ? -23.812 -7.761 -4.660 1.00 78.06 302 ILE A C 1
ATOM 2402 O O . ILE A 1 302 ? -22.973 -8.637 -4.444 1.00 78.06 302 ILE A O 1
ATOM 2406 N N . SER A 1 303 ? -24.317 -7.553 -5.878 1.00 85.25 303 SER A N 1
ATOM 2407 C CA . SER A 1 303 ? -23.953 -8.384 -7.029 1.00 85.25 303 SER A CA 1
ATOM 2408 C C . SER A 1 303 ? -22.474 -8.229 -7.413 1.00 85.25 303 SER A C 1
ATOM 2410 O O . SER A 1 303 ? -21.899 -7.147 -7.296 1.00 85.25 303 SER A O 1
ATOM 2412 N N . ASN A 1 304 ? -21.853 -9.289 -7.949 1.00 88.62 304 ASN A N 1
ATOM 2413 C CA . ASN A 1 304 ? -20.439 -9.262 -8.359 1.00 88.62 304 ASN A CA 1
ATOM 2414 C C . ASN A 1 304 ? -20.116 -8.087 -9.303 1.00 88.62 304 ASN A C 1
ATOM 2416 O O . ASN A 1 304 ? -19.071 -7.449 -9.182 1.00 88.62 304 ASN A O 1
ATOM 2420 N N . TRP A 1 305 ? -21.020 -7.754 -10.225 1.00 88.69 305 TRP A N 1
ATOM 2421 C CA . TRP A 1 305 ? -20.814 -6.631 -11.139 1.00 88.69 305 TRP A CA 1
ATOM 2422 C C . TRP A 1 305 ? -20.819 -5.270 -10.429 1.00 88.69 305 TRP A C 1
ATOM 2424 O O . TRP A 1 305 ? -20.001 -4.402 -10.737 1.00 88.69 305 TRP A O 1
ATOM 2434 N N . GLU A 1 306 ? -21.697 -5.080 -9.444 1.00 88.38 306 GLU A N 1
ATOM 2435 C CA . GLU A 1 306 ? -21.728 -3.857 -8.638 1.00 88.38 306 GLU A CA 1
ATOM 2436 C C . GLU A 1 306 ? -20.497 -3.739 -7.740 1.00 88.38 306 GLU A C 1
ATOM 2438 O O . GLU A 1 306 ? -19.940 -2.645 -7.637 1.00 88.38 306 GLU A O 1
ATOM 2443 N N . VAL A 1 307 ? -20.018 -4.853 -7.167 1.00 90.31 307 VAL A N 1
ATOM 2444 C CA . VAL A 1 307 ? -18.744 -4.894 -6.427 1.00 90.31 307 VAL A CA 1
ATOM 2445 C C . VAL A 1 307 ? -17.606 -4.436 -7.335 1.00 90.31 307 VAL A C 1
ATOM 2447 O O . VAL A 1 307 ? -16.843 -3.543 -6.969 1.00 90.31 307 VAL A O 1
ATOM 2450 N N . PHE A 1 308 ? -17.520 -4.994 -8.547 1.00 92.56 308 PHE A N 1
ATOM 2451 C CA . PHE A 1 308 ? -16.502 -4.607 -9.520 1.00 92.56 308 PHE A CA 1
ATOM 2452 C C . PHE A 1 308 ? -16.575 -3.113 -9.849 1.00 92.56 308 PHE A C 1
ATOM 2454 O O . PHE A 1 308 ? -15.561 -2.420 -9.774 1.00 92.56 308 PHE A O 1
ATOM 2461 N N . LYS A 1 309 ? -17.770 -2.592 -10.153 1.00 92.81 309 LYS A N 1
ATOM 2462 C CA . LYS A 1 309 ? -17.979 -1.174 -10.477 1.00 92.81 309 LYS A CA 1
ATOM 2463 C C . LYS A 1 309 ? -17.597 -0.256 -9.310 1.00 92.81 309 LYS A C 1
ATOM 2465 O O . LYS A 1 309 ? -16.955 0.772 -9.532 1.00 92.81 309 LYS A O 1
ATOM 2470 N N . ALA A 1 310 ? -17.947 -0.627 -8.079 1.00 90.25 310 ALA A N 1
ATOM 2471 C CA . ALA A 1 310 ? -17.600 0.126 -6.878 1.00 90.25 310 ALA A CA 1
ATOM 2472 C C . ALA A 1 310 ? -16.082 0.139 -6.635 1.00 90.25 310 ALA A C 1
ATOM 2474 O O . ALA A 1 310 ? -15.490 1.209 -6.469 1.00 90.25 310 ALA A O 1
ATOM 2475 N N . CYS A 1 311 ? -15.427 -1.025 -6.694 1.00 93.44 311 CYS A N 1
ATOM 2476 C CA . CYS A 1 311 ? -13.975 -1.136 -6.550 1.00 93.44 311 CYS A CA 1
ATOM 2477 C C . CYS A 1 311 ? -13.225 -0.408 -7.674 1.00 93.44 311 CYS A C 1
ATOM 2479 O O . CYS A 1 311 ? -12.207 0.233 -7.410 1.00 93.44 311 CYS A O 1
ATOM 2481 N N . PHE A 1 312 ? -13.749 -0.434 -8.902 1.00 95.19 312 PHE A N 1
ATOM 2482 C CA . PHE A 1 312 ? -13.195 0.296 -10.039 1.00 95.19 312 PHE A CA 1
ATOM 2483 C C . PHE A 1 312 ? -13.291 1.810 -9.857 1.00 95.19 312 PHE A C 1
ATOM 2485 O O . PHE A 1 312 ? -12.293 2.515 -10.004 1.00 95.19 312 PHE A O 1
ATOM 2492 N N . SER A 1 313 ? -14.462 2.316 -9.460 1.00 94.62 313 SER A N 1
ATOM 2493 C CA . SER A 1 313 ? -14.647 3.737 -9.150 1.00 94.62 313 SER A CA 1
ATOM 2494 C C . SER A 1 313 ? -13.739 4.192 -8.005 1.00 94.62 313 SER A C 1
ATOM 2496 O O . SER A 1 313 ? -13.183 5.291 -8.055 1.00 94.62 313 SER A O 1
ATOM 2498 N N . ARG A 1 314 ? -13.559 3.349 -6.980 1.00 92.94 314 ARG A N 1
ATOM 2499 C CA . ARG A 1 314 ? -12.647 3.615 -5.862 1.00 92.94 314 ARG A CA 1
ATOM 2500 C C . ARG A 1 314 ? -11.202 3.714 -6.336 1.00 92.94 314 ARG A C 1
ATOM 2502 O O . ARG A 1 314 ? -10.532 4.685 -5.998 1.00 92.94 314 ARG A O 1
ATOM 2509 N N . GLU A 1 315 ? -10.722 2.748 -7.115 1.00 93.62 315 GLU A N 1
ATOM 2510 C CA . GLU A 1 315 ? -9.337 2.760 -7.595 1.00 93.62 315 GLU A CA 1
ATOM 2511 C C . GLU A 1 315 ? -9.073 3.959 -8.512 1.00 93.62 315 GLU A C 1
ATOM 2513 O O . GLU A 1 315 ? -8.069 4.649 -8.345 1.00 93.62 315 GLU A O 1
ATOM 2518 N N . TRP A 1 316 ? -10.017 4.293 -9.395 1.00 94.12 316 TRP A N 1
ATOM 2519 C CA . TRP A 1 316 ? -9.939 5.498 -10.221 1.00 94.12 316 TRP A CA 1
ATOM 2520 C C . TRP A 1 316 ? -9.836 6.779 -9.380 1.00 94.12 316 TRP A C 1
ATOM 2522 O O . TRP A 1 316 ? -8.993 7.641 -9.641 1.00 94.12 316 TRP A O 1
ATOM 2532 N N . LEU A 1 317 ? -10.654 6.897 -8.329 1.00 92.31 317 LEU A N 1
ATOM 2533 C CA . LEU A 1 317 ? -10.613 8.036 -7.413 1.00 92.31 317 LEU A CA 1
ATOM 2534 C C . LEU A 1 317 ? -9.273 8.119 -6.667 1.00 92.31 317 LEU A C 1
ATOM 2536 O O . LEU A 1 317 ? -8.699 9.205 -6.562 1.00 92.31 317 LEU A O 1
ATOM 2540 N N . LEU A 1 318 ? -8.759 6.990 -6.174 1.00 90.00 318 LEU A N 1
ATOM 2541 C CA . LEU A 1 318 ? -7.461 6.919 -5.498 1.00 90.00 318 LEU A CA 1
ATOM 2542 C C . LEU A 1 318 ? -6.318 7.306 -6.440 1.00 90.00 318 LEU A C 1
ATOM 2544 O O . LEU A 1 318 ? -5.416 8.042 -6.039 1.00 90.00 318 LEU A O 1
ATOM 2548 N N . MET A 1 319 ? -6.378 6.874 -7.700 1.00 89.50 319 MET A N 1
ATOM 2549 C CA . MET A 1 319 ? -5.418 7.277 -8.724 1.00 89.50 319 MET A CA 1
ATOM 2550 C C . MET A 1 319 ? -5.468 8.780 -8.996 1.00 89.50 319 MET A C 1
ATOM 2552 O O . MET A 1 319 ? -4.420 9.419 -9.028 1.00 89.50 319 MET A O 1
ATOM 2556 N N . LYS A 1 320 ? -6.666 9.365 -9.119 1.00 89.94 320 LYS A N 1
ATOM 2557 C CA . LYS A 1 320 ? -6.839 10.812 -9.322 1.00 89.94 320 LYS A CA 1
ATOM 2558 C C . LYS A 1 320 ? -6.326 11.626 -8.132 1.00 89.94 320 LYS A C 1
ATOM 2560 O O . LYS A 1 320 ? -5.664 12.640 -8.329 1.00 89.94 320 LYS A O 1
ATOM 2565 N N . ARG A 1 321 ? -6.603 11.185 -6.900 1.00 86.56 321 ARG A N 1
ATOM 2566 C CA . ARG A 1 321 ? -6.133 11.844 -5.666 1.00 86.56 321 ARG A CA 1
ATOM 2567 C C . ARG A 1 321 ? -4.620 11.736 -5.480 1.00 86.56 321 ARG A C 1
ATOM 2569 O O . ARG A 1 321 ? -4.021 12.630 -4.893 1.00 86.56 321 ARG A O 1
ATOM 2576 N N . ASN A 1 322 ? -4.009 10.670 -5.993 1.00 84.25 322 ASN A N 1
ATOM 2577 C CA . ASN A 1 322 ? -2.562 10.477 -5.985 1.00 84.25 322 ASN A CA 1
ATOM 2578 C C . ASN A 1 322 ? -1.928 10.705 -7.371 1.00 84.25 322 ASN A C 1
ATOM 2580 O O . ASN A 1 322 ? -0.940 10.059 -7.723 1.00 84.25 322 ASN A O 1
ATOM 2584 N N . SER A 1 323 ? -2.498 11.617 -8.169 1.00 87.25 323 SER A N 1
ATOM 2585 C CA . SER A 1 323 ? -2.045 11.906 -9.537 1.00 87.25 323 SER A CA 1
ATOM 2586 C C . SER A 1 323 ? -0.581 12.338 -9.590 1.00 87.25 323 SER A C 1
ATOM 2588 O O . SER A 1 323 ? 0.122 11.973 -10.526 1.00 87.25 323 SER A O 1
ATOM 2590 N N . PHE A 1 324 ? -0.107 13.040 -8.555 1.00 86.12 324 PHE A N 1
ATOM 2591 C CA . PHE A 1 324 ? 1.280 13.482 -8.421 1.00 86.12 324 PHE A CA 1
ATOM 2592 C C . PHE A 1 324 ? 2.288 12.344 -8.621 1.00 86.12 324 PHE A C 1
ATOM 2594 O O . PHE A 1 324 ? 3.247 12.517 -9.364 1.00 86.12 324 PHE A O 1
ATOM 2601 N N . VAL A 1 325 ? 2.054 11.165 -8.028 1.00 85.19 325 VAL A N 1
ATOM 2602 C CA . VAL A 1 325 ? 2.970 10.018 -8.163 1.00 85.19 325 VAL A CA 1
ATOM 2603 C C . VAL A 1 325 ? 3.040 9.534 -9.613 1.00 85.19 325 VAL A C 1
ATOM 2605 O O . VAL A 1 325 ? 4.123 9.233 -10.107 1.00 85.19 325 VAL A O 1
ATOM 2608 N N . TYR A 1 326 ? 1.907 9.494 -10.315 1.00 87.12 326 TYR A N 1
ATOM 2609 C CA . TYR A 1 326 ? 1.856 9.062 -11.716 1.00 87.12 326 TYR A CA 1
ATOM 2610 C C . TYR A 1 326 ? 2.467 10.094 -12.664 1.00 87.12 326 TYR A C 1
ATOM 2612 O O . TYR A 1 326 ? 3.208 9.725 -13.573 1.00 87.12 326 TYR A O 1
ATOM 2620 N N . ILE A 1 327 ? 2.211 11.383 -12.426 1.00 89.31 327 ILE A N 1
ATOM 2621 C CA . ILE A 1 327 ? 2.824 12.482 -13.181 1.00 89.31 327 ILE A CA 1
ATOM 2622 C C . ILE A 1 327 ? 4.340 12.447 -12.990 1.00 89.31 327 ILE A C 1
ATOM 2624 O O . ILE A 1 327 ? 5.074 12.437 -13.972 1.00 89.31 327 ILE A O 1
ATOM 2628 N N . PHE A 1 328 ? 4.810 12.353 -11.744 1.00 88.25 328 PHE A N 1
ATOM 2629 C CA . PHE A 1 328 ? 6.234 12.281 -11.429 1.00 88.25 328 PHE A CA 1
ATOM 2630 C C . PHE A 1 328 ? 6.916 11.098 -12.125 1.00 88.25 328 PHE A C 1
ATOM 2632 O O . PHE A 1 328 ? 7.952 11.287 -12.753 1.00 88.25 328 PHE A O 1
ATOM 2639 N N . LYS A 1 329 ? 6.315 9.901 -12.092 1.00 86.19 329 LYS A N 1
ATOM 2640 C CA . LYS A 1 329 ? 6.837 8.728 -12.812 1.00 86.19 329 LYS A CA 1
ATOM 2641 C C . LYS A 1 329 ? 6.881 8.930 -14.323 1.00 86.19 329 LYS A C 1
ATOM 2643 O O . LYS A 1 329 ? 7.884 8.619 -14.955 1.00 86.19 329 LYS A O 1
ATOM 2648 N N . THR A 1 330 ? 5.823 9.498 -14.896 1.00 89.12 330 THR A N 1
ATOM 2649 C CA . THR A 1 330 ? 5.774 9.805 -16.332 1.00 89.12 330 THR A CA 1
ATOM 2650 C C . THR A 1 330 ? 6.906 10.767 -16.716 1.00 89.12 330 THR A C 1
ATOM 2652 O O . THR A 1 330 ? 7.617 10.536 -17.694 1.00 89.12 330 THR A O 1
ATOM 2655 N N . THR A 1 331 ? 7.143 11.800 -15.901 1.00 90.56 331 THR A N 1
ATOM 2656 C CA . THR A 1 331 ? 8.261 12.740 -16.069 1.00 90.56 331 THR A CA 1
ATOM 2657 C C . THR A 1 331 ? 9.619 12.061 -15.885 1.00 90.56 331 THR A C 1
ATOM 2659 O O . THR A 1 331 ? 10.532 12.306 -16.668 1.00 90.56 331 THR A O 1
ATOM 2662 N N . GLN A 1 332 ? 9.764 11.173 -14.898 1.00 89.81 332 GLN A N 1
ATOM 2663 C CA . GLN A 1 332 ? 10.990 10.407 -14.666 1.00 89.81 332 GLN A CA 1
ATOM 2664 C C . GLN A 1 332 ? 11.353 9.555 -15.889 1.00 89.81 332 GLN A C 1
ATOM 2666 O O . GLN A 1 332 ? 12.502 9.570 -16.322 1.00 89.81 332 GLN A O 1
ATOM 2671 N N . ILE A 1 333 ? 10.383 8.852 -16.479 1.00 91.31 333 ILE A N 1
ATOM 2672 C CA . ILE A 1 333 ? 10.586 8.052 -17.697 1.00 91.31 333 ILE A CA 1
ATOM 2673 C C . ILE A 1 333 ? 10.979 8.945 -18.872 1.00 91.31 333 ILE A C 1
ATOM 2675 O O . ILE A 1 333 ? 11.886 8.589 -19.622 1.00 91.31 333 ILE A O 1
ATOM 2679 N N . ALA A 1 334 ? 10.355 10.119 -19.011 1.00 93.12 334 ALA A N 1
ATOM 2680 C CA . ALA A 1 334 ? 10.751 11.090 -20.024 1.00 93.12 334 ALA A CA 1
ATOM 2681 C C . ALA A 1 334 ? 12.219 11.512 -19.836 1.00 93.12 334 ALA A C 1
ATOM 2683 O O . ALA A 1 334 ? 12.997 11.396 -20.777 1.00 93.12 334 ALA A O 1
ATOM 2684 N N . ILE A 1 335 ? 12.644 11.883 -18.623 1.00 92.44 335 ILE A N 1
ATOM 2685 C CA . ILE A 1 335 ? 14.044 12.238 -18.322 1.00 92.44 335 ILE A CA 1
ATOM 2686 C C . ILE A 1 335 ? 14.995 11.075 -18.630 1.00 92.44 335 ILE A C 1
ATOM 2688 O O . ILE A 1 335 ? 16.003 11.270 -19.307 1.00 92.44 335 ILE A O 1
ATOM 2692 N N . MET A 1 336 ? 14.665 9.857 -18.199 1.00 91.38 336 MET A N 1
ATOM 2693 C CA . MET A 1 336 ? 15.482 8.673 -18.483 1.00 91.38 336 MET A CA 1
ATOM 2694 C C . MET A 1 336 ? 15.592 8.399 -19.984 1.00 91.38 336 MET A C 1
ATOM 2696 O O . MET A 1 336 ? 16.664 8.039 -20.464 1.00 91.38 336 MET A O 1
ATOM 2700 N N . SER A 1 337 ? 14.518 8.621 -20.742 1.00 93.25 337 SER A N 1
ATOM 2701 C CA . SER A 1 337 ? 14.536 8.497 -22.200 1.00 93.25 337 SER A CA 1
ATOM 2702 C C . SER A 1 337 ? 15.364 9.602 -22.872 1.00 93.25 337 SER A C 1
ATOM 2704 O O . SER A 1 337 ? 16.054 9.315 -23.851 1.00 93.25 337 SER A O 1
ATOM 2706 N N . LEU A 1 338 ? 15.377 10.827 -22.314 1.00 92.62 338 LEU A N 1
ATOM 2707 C CA . LEU A 1 338 ? 16.244 11.916 -22.775 1.00 92.62 338 LEU A CA 1
ATOM 2708 C C . LEU A 1 338 ? 17.721 11.538 -22.604 1.00 92.62 338 LEU A C 1
ATOM 2710 O O . LEU A 1 338 ? 18.506 11.660 -23.538 1.00 92.62 338 LEU A O 1
ATOM 2714 N N . ILE A 1 339 ? 18.083 11.016 -21.429 1.00 91.75 339 ILE A N 1
ATOM 2715 C CA . ILE A 1 339 ? 19.439 10.527 -21.144 1.00 91.75 339 ILE A CA 1
ATOM 2716 C C . ILE A 1 339 ? 19.794 9.358 -22.076 1.00 91.75 339 ILE A C 1
ATOM 2718 O O . ILE A 1 339 ? 20.901 9.290 -22.601 1.00 91.75 339 ILE A O 1
ATOM 2722 N N . ALA A 1 340 ? 18.857 8.441 -22.325 1.00 91.50 340 ALA A N 1
ATOM 2723 C CA . ALA A 1 340 ? 19.105 7.289 -23.184 1.00 91.50 340 ALA A CA 1
ATOM 2724 C C . ALA A 1 340 ? 19.484 7.700 -24.616 1.00 91.50 340 ALA A C 1
ATOM 2726 O O . ALA A 1 340 ? 20.459 7.180 -25.160 1.00 91.50 340 ALA A O 1
ATOM 2727 N N . PHE A 1 341 ? 18.752 8.632 -25.237 1.00 89.25 341 PHE A N 1
ATOM 2728 C CA . PHE A 1 341 ? 19.071 9.014 -26.615 1.00 89.25 341 PHE A CA 1
ATOM 2729 C C . PHE A 1 341 ? 20.308 9.912 -26.725 1.00 89.25 341 PHE A C 1
ATOM 2731 O O . PHE A 1 341 ? 20.956 9.890 -27.769 1.00 89.25 341 PHE A O 1
ATOM 2738 N N . THR A 1 342 ? 20.655 10.694 -25.695 1.00 90.62 342 THR A N 1
ATOM 2739 C CA . THR A 1 342 ? 21.889 11.499 -25.717 1.00 90.62 342 THR A CA 1
ATOM 2740 C C . THR A 1 342 ? 23.128 10.617 -25.608 1.00 90.62 342 THR A C 1
ATOM 2742 O O . THR A 1 342 ? 24.123 10.887 -26.276 1.00 90.62 342 THR A O 1
ATOM 2745 N N . VAL A 1 343 ? 23.055 9.527 -24.835 1.00 91.75 343 VAL A N 1
ATOM 2746 C CA . VAL A 1 343 ? 24.127 8.524 -24.736 1.00 91.75 343 VAL A CA 1
ATOM 2747 C C . VAL A 1 343 ? 24.288 7.742 -26.042 1.00 91.75 343 VAL A C 1
ATOM 2749 O O . VAL A 1 343 ? 25.409 7.505 -26.486 1.00 91.75 343 VAL A O 1
ATOM 2752 N N . PHE A 1 344 ? 23.182 7.351 -26.678 1.00 92.06 344 PHE A N 1
ATOM 2753 C CA . PHE A 1 344 ? 23.189 6.569 -27.919 1.00 92.06 344 PHE A CA 1
ATOM 2754 C C . PHE A 1 344 ? 22.805 7.416 -29.134 1.00 92.06 344 PHE A C 1
ATOM 2756 O O . PHE A 1 344 ? 21.939 7.029 -29.915 1.00 92.06 344 PHE A O 1
ATOM 2763 N N . LEU A 1 345 ? 23.431 8.582 -29.296 1.00 90.44 345 LEU A N 1
ATOM 2764 C CA . LEU A 1 345 ? 23.075 9.521 -30.357 1.00 90.44 345 LEU A CA 1
ATOM 2765 C C . LEU A 1 345 ? 23.299 8.912 -31.753 1.00 90.44 345 LEU A C 1
ATOM 2767 O O . LEU A 1 345 ? 24.369 8.374 -32.045 1.00 90.44 345 LEU A O 1
ATOM 2771 N N . ARG A 1 346 ? 22.315 9.055 -32.651 1.00 88.81 346 ARG A N 1
ATOM 2772 C CA . ARG A 1 346 ? 22.334 8.470 -34.006 1.00 88.81 346 ARG A CA 1
ATOM 2773 C C . ARG A 1 346 ? 23.610 8.734 -34.813 1.00 88.81 346 ARG A C 1
ATOM 2775 O O . ARG A 1 346 ? 23.982 7.887 -35.622 1.00 88.81 346 ARG A O 1
ATOM 2782 N N . THR A 1 347 ? 24.266 9.882 -34.639 1.00 86.31 347 THR A N 1
ATOM 2783 C CA . THR A 1 347 ? 25.497 10.227 -35.377 1.00 86.31 347 THR A CA 1
ATOM 2784 C C . THR A 1 347 ? 26.652 9.269 -35.077 1.00 86.31 347 THR A C 1
ATOM 2786 O O . THR A 1 347 ? 27.447 8.991 -35.966 1.00 86.31 347 THR A O 1
ATOM 2789 N N . GLU A 1 348 ? 26.691 8.694 -33.874 1.00 85.19 348 GLU A N 1
ATOM 2790 C CA . GLU A 1 348 ? 27.737 7.774 -33.400 1.00 85.19 348 GLU A CA 1
ATOM 2791 C C . GLU A 1 348 ? 27.347 6.285 -33.527 1.00 85.19 348 GLU A C 1
ATOM 2793 O O . GLU A 1 348 ? 28.045 5.389 -33.024 1.00 85.19 348 GLU A O 1
ATOM 2798 N N . MET A 1 349 ? 26.236 6.010 -34.226 1.00 86.75 349 MET A N 1
ATOM 2799 C CA . MET A 1 349 ? 25.614 4.688 -34.387 1.00 86.75 349 MET A CA 1
ATOM 2800 C C . MET A 1 349 ? 25.627 4.197 -35.858 1.00 86.75 349 MET A C 1
ATOM 2802 O O . MET A 1 349 ? 24.568 3.999 -36.464 1.00 86.75 349 MET A O 1
ATOM 2806 N N . PRO A 1 350 ? 26.810 3.982 -36.475 1.00 86.56 350 PRO A N 1
ATOM 2807 C CA . PRO A 1 350 ? 26.913 3.471 -37.845 1.00 86.56 350 PRO A CA 1
ATOM 2808 C C . PRO A 1 350 ? 26.395 2.027 -37.967 1.00 86.56 350 PRO A C 1
ATOM 2810 O O . PRO A 1 350 ? 26.562 1.219 -37.061 1.00 86.56 350 PRO A O 1
ATOM 2813 N N . VAL A 1 351 ? 25.787 1.670 -39.101 1.00 86.25 351 VAL A N 1
ATOM 2814 C CA . VAL A 1 351 ? 25.201 0.331 -39.331 1.00 86.25 351 VAL A CA 1
ATOM 2815 C C . VAL A 1 351 ? 26.034 -0.540 -40.265 1.00 86.25 351 VAL A C 1
ATOM 2817 O O . VAL A 1 351 ? 26.818 -0.033 -41.061 1.00 86.25 351 VAL A O 1
ATOM 2820 N N . GLY A 1 352 ? 25.828 -1.859 -40.193 1.00 79.19 352 GLY A N 1
ATOM 2821 C CA . GLY A 1 352 ? 26.319 -2.815 -41.194 1.00 79.19 352 GLY A CA 1
ATOM 2822 C C . GLY A 1 352 ? 27.556 -3.625 -40.801 1.00 79.19 352 GLY A C 1
ATOM 2823 O O . GLY A 1 352 ? 27.883 -4.577 -41.501 1.00 79.19 352 GLY A O 1
ATOM 2824 N N . THR A 1 353 ? 28.212 -3.325 -39.675 1.00 84.50 353 THR A N 1
ATOM 2825 C CA . THR A 1 353 ? 29.346 -4.119 -39.160 1.00 84.50 353 THR A CA 1
ATOM 2826 C C . THR A 1 353 ? 29.001 -4.813 -37.843 1.00 84.50 353 THR A C 1
ATOM 2828 O O . THR A 1 353 ? 28.182 -4.325 -37.062 1.00 84.50 353 THR A O 1
ATOM 2831 N N . ILE A 1 354 ? 29.657 -5.944 -37.567 1.00 82.25 354 ILE A N 1
ATOM 2832 C CA . ILE A 1 354 ? 29.448 -6.725 -36.335 1.00 82.25 354 ILE A CA 1
ATOM 2833 C C . ILE A 1 354 ? 29.797 -5.891 -35.089 1.00 82.25 354 ILE A C 1
ATOM 2835 O O . ILE A 1 354 ? 29.031 -5.865 -34.128 1.00 82.25 354 ILE A O 1
ATOM 2839 N N . GLN A 1 355 ? 30.910 -5.149 -35.127 1.00 83.12 355 GLN A N 1
ATOM 2840 C CA . GLN A 1 355 ? 31.355 -4.310 -34.010 1.00 83.12 355 GLN A CA 1
ATOM 2841 C C . GLN A 1 355 ? 30.338 -3.211 -33.674 1.00 83.12 355 GLN A C 1
ATOM 2843 O O . GLN A 1 355 ? 30.017 -2.997 -32.505 1.00 83.12 355 GLN A O 1
ATOM 2848 N N . ASN A 1 356 ? 29.770 -2.559 -34.692 1.00 85.44 356 ASN A N 1
ATOM 2849 C CA . ASN A 1 356 ? 28.758 -1.530 -34.476 1.00 85.44 356 ASN A CA 1
ATOM 2850 C C . ASN A 1 356 ? 27.407 -2.119 -34.048 1.00 85.44 356 ASN A C 1
ATOM 2852 O O . ASN A 1 356 ? 26.698 -1.505 -33.253 1.00 85.44 356 ASN A O 1
ATOM 2856 N N . GLY A 1 357 ? 27.078 -3.337 -34.492 1.00 85.62 357 GLY A N 1
ATOM 2857 C CA . GLY A 1 357 ? 25.922 -4.092 -34.001 1.00 85.62 357 GLY A CA 1
ATOM 2858 C C . GLY A 1 357 ? 25.933 -4.288 -32.484 1.00 85.62 357 GLY A C 1
ATOM 2859 O O . GLY A 1 357 ? 24.877 -4.234 -31.857 1.00 85.62 357 GLY A O 1
ATOM 2860 N N . GLY A 1 358 ? 27.117 -4.406 -31.873 1.00 88.31 358 GLY A N 1
ATOM 2861 C CA . GLY A 1 358 ? 27.279 -4.436 -30.416 1.00 88.31 358 GLY A CA 1
ATOM 2862 C C . GLY A 1 358 ? 26.732 -3.188 -29.709 1.00 88.31 358 GLY A C 1
ATOM 2863 O O . GLY A 1 358 ? 26.087 -3.317 -28.667 1.00 88.31 358 GLY A O 1
ATOM 2864 N N . LYS A 1 359 ? 26.901 -1.992 -30.296 1.00 90.62 359 LYS A N 1
ATOM 2865 C CA . LYS A 1 359 ? 26.350 -0.741 -29.741 1.00 90.62 359 LYS A CA 1
ATOM 2866 C C . LYS A 1 359 ? 24.818 -0.749 -29.748 1.00 90.62 359 LYS A C 1
ATOM 2868 O O . LYS A 1 359 ? 24.200 -0.428 -28.737 1.00 90.62 359 LYS A O 1
ATOM 2873 N N . PHE A 1 360 ? 24.204 -1.174 -30.858 1.00 92.12 360 PHE A N 1
ATOM 2874 C CA . PHE A 1 360 ? 22.742 -1.308 -30.975 1.00 92.12 360 PHE A CA 1
ATOM 2875 C C . PHE A 1 360 ? 22.184 -2.339 -29.993 1.00 92.12 360 PHE A C 1
ATOM 2877 O O . PHE A 1 360 ? 21.176 -2.091 -29.334 1.00 92.12 360 PHE A O 1
ATOM 2884 N N . PHE A 1 361 ? 22.874 -3.468 -29.841 1.00 90.62 361 PHE A N 1
ATOM 2885 C CA . PHE A 1 361 ? 22.557 -4.479 -28.837 1.00 90.62 361 PHE A CA 1
ATOM 2886 C C . PHE A 1 361 ? 22.546 -3.899 -27.418 1.00 90.62 361 PHE A C 1
ATOM 2888 O O . PHE A 1 361 ? 21.595 -4.131 -26.671 1.00 90.62 361 PHE A O 1
ATOM 2895 N N . GLY A 1 362 ? 23.579 -3.126 -27.063 1.00 91.31 362 GLY A N 1
ATOM 2896 C CA . GLY A 1 362 ? 23.679 -2.443 -25.773 1.00 91.31 362 GLY A CA 1
ATOM 2897 C C . GLY A 1 362 ? 22.552 -1.434 -25.547 1.00 91.31 362 GLY A C 1
ATOM 2898 O O . GLY A 1 362 ? 21.935 -1.449 -24.486 1.00 91.31 362 GLY A O 1
ATOM 2899 N N . ALA A 1 363 ? 22.219 -0.622 -26.554 1.00 93.69 363 ALA A N 1
ATOM 2900 C CA . ALA A 1 363 ? 21.125 0.351 -26.475 1.00 93.69 363 ALA A CA 1
ATOM 2901 C C . ALA A 1 363 ? 19.748 -0.316 -26.277 1.00 93.69 363 ALA A C 1
ATOM 2903 O O . ALA A 1 363 ? 18.935 0.139 -25.466 1.00 93.69 363 ALA A O 1
ATOM 2904 N N . LEU A 1 364 ? 19.489 -1.424 -26.984 1.00 94.25 364 LEU A N 1
ATOM 2905 C CA . LEU A 1 364 ? 18.261 -2.214 -26.841 1.00 94.25 364 LEU A CA 1
ATOM 2906 C C . LEU A 1 364 ? 18.151 -2.845 -25.451 1.00 94.25 364 LEU A C 1
ATOM 2908 O O . LEU A 1 364 ? 17.097 -2.758 -24.822 1.00 94.25 364 LEU A O 1
ATOM 2912 N N . PHE A 1 365 ? 19.238 -3.433 -24.950 1.00 93.00 365 PHE A N 1
ATOM 2913 C CA . PHE A 1 365 ? 19.270 -4.027 -23.616 1.00 93.00 365 PHE A CA 1
ATOM 2914 C C . PHE A 1 365 ? 19.132 -2.977 -22.506 1.00 93.00 365 PHE A C 1
ATOM 2916 O O . PHE A 1 365 ? 18.361 -3.168 -21.569 1.00 93.00 365 PHE A O 1
ATOM 2923 N N . PHE A 1 366 ? 19.804 -1.830 -22.636 1.00 92.88 366 PHE A N 1
ATOM 2924 C CA . PHE A 1 366 ? 19.641 -0.704 -21.715 1.00 92.88 366 PHE A CA 1
ATOM 2925 C C . PHE A 1 366 ? 18.184 -0.229 -21.671 1.00 92.88 366 PHE A C 1
ATOM 2927 O O . PHE A 1 366 ? 17.622 -0.025 -20.593 1.00 92.88 366 PHE A O 1
ATOM 2934 N N . SER A 1 367 ? 17.539 -0.115 -22.833 1.00 93.31 367 SER A N 1
ATOM 2935 C CA . SER A 1 367 ? 16.122 0.247 -22.919 1.00 93.31 367 SER A CA 1
ATOM 2936 C C . SER A 1 367 ? 15.219 -0.792 -22.250 1.00 93.31 367 SER A C 1
ATOM 2938 O O . SER A 1 367 ? 14.309 -0.433 -21.503 1.00 93.31 367 SER A O 1
ATOM 2940 N N . LEU A 1 368 ? 15.492 -2.082 -22.467 1.00 93.06 368 LEU A N 1
ATOM 2941 C CA . LEU A 1 368 ? 14.767 -3.186 -21.836 1.00 93.06 368 LEU A CA 1
ATOM 2942 C C . LEU A 1 368 ? 14.861 -3.133 -20.306 1.00 93.06 368 LEU A C 1
ATOM 2944 O O . LEU A 1 368 ? 13.842 -3.257 -19.625 1.00 93.06 368 LEU A O 1
ATOM 2948 N N . ILE A 1 369 ? 16.066 -2.910 -19.771 1.00 91.69 369 ILE A N 1
ATOM 2949 C CA . ILE A 1 369 ? 16.305 -2.778 -18.329 1.00 91.69 369 ILE A CA 1
ATOM 2950 C C . ILE A 1 369 ? 15.487 -1.628 -17.745 1.00 91.69 369 ILE A C 1
ATOM 2952 O O . ILE A 1 369 ? 14.823 -1.823 -16.730 1.00 91.69 369 ILE A O 1
ATOM 2956 N N . ASN A 1 370 ? 15.508 -0.451 -18.374 1.00 91.19 370 ASN A N 1
ATOM 2957 C CA . ASN A 1 370 ? 14.791 0.721 -17.867 1.00 91.19 370 ASN A CA 1
ATOM 2958 C C . ASN A 1 370 ? 13.278 0.477 -17.789 1.00 91.19 370 ASN A C 1
ATOM 2960 O O . ASN A 1 370 ? 12.658 0.754 -16.762 1.00 91.19 370 ASN A O 1
ATOM 2964 N N . VAL A 1 371 ? 12.691 -0.103 -18.839 1.00 90.94 371 VAL A N 1
ATOM 2965 C CA . VAL A 1 371 ? 11.253 -0.411 -18.867 1.00 90.94 371 VAL A CA 1
ATOM 2966 C C . VAL A 1 371 ? 10.883 -1.497 -17.850 1.00 90.94 371 VAL A C 1
ATOM 2968 O O . VAL A 1 371 ? 9.837 -1.401 -17.209 1.00 90.94 371 VAL A O 1
ATOM 2971 N N . MET A 1 372 ? 11.743 -2.499 -17.640 1.00 91.19 372 MET A N 1
ATOM 2972 C CA . MET A 1 372 ? 11.543 -3.516 -16.600 1.00 91.19 372 MET A CA 1
ATOM 2973 C C . MET A 1 372 ? 11.632 -2.917 -15.185 1.00 91.19 372 MET A C 1
ATOM 2975 O O . MET A 1 372 ? 10.758 -3.168 -14.355 1.00 91.19 372 MET A O 1
ATOM 2979 N N . LEU A 1 373 ? 12.664 -2.110 -14.907 1.00 89.75 373 LEU A N 1
ATOM 2980 C CA . LEU A 1 373 ? 12.888 -1.467 -13.607 1.00 89.75 373 LEU A CA 1
ATOM 2981 C C . LEU A 1 373 ? 11.743 -0.537 -13.213 1.00 89.75 373 LEU A C 1
ATOM 2983 O O . LEU A 1 373 ? 11.367 -0.495 -12.044 1.00 89.75 373 LEU A O 1
ATOM 2987 N N . ASN A 1 374 ? 11.142 0.156 -14.180 1.00 88.12 374 ASN A N 1
ATOM 2988 C CA . ASN A 1 374 ? 9.984 1.007 -13.928 1.00 88.12 374 ASN A CA 1
ATOM 2989 C C . ASN A 1 374 ? 8.806 0.234 -13.295 1.00 88.12 374 ASN A C 1
ATOM 2991 O O . ASN A 1 374 ? 8.110 0.749 -12.417 1.00 88.12 374 ASN A O 1
ATOM 2995 N N . GLY A 1 375 ? 8.640 -1.045 -13.654 1.00 87.88 375 GLY A N 1
ATOM 2996 C CA . GLY A 1 375 ? 7.632 -1.922 -13.058 1.00 87.88 375 GLY A CA 1
ATOM 2997 C C . GLY A 1 375 ? 7.842 -2.192 -11.561 1.00 87.88 375 GLY A C 1
ATOM 2998 O O . GLY A 1 375 ? 6.866 -2.421 -10.844 1.00 87.88 375 GLY A O 1
ATOM 2999 N N . MET A 1 376 ? 9.081 -2.112 -11.057 1.00 87.81 376 MET A N 1
ATOM 3000 C CA . MET A 1 376 ? 9.418 -2.393 -9.652 1.00 87.81 376 MET A CA 1
ATOM 3001 C C . MET A 1 376 ? 8.698 -1.449 -8.691 1.00 87.81 376 MET A C 1
ATOM 3003 O O . MET A 1 376 ? 8.328 -1.839 -7.586 1.00 87.81 376 MET A O 1
ATOM 3007 N N . ALA A 1 377 ? 8.424 -0.218 -9.114 1.00 87.62 377 ALA A N 1
ATOM 3008 C CA . ALA A 1 377 ? 7.744 0.751 -8.272 1.00 87.62 377 ALA A CA 1
ATOM 3009 C C . ALA A 1 377 ? 6.279 0.365 -7.956 1.00 87.62 377 ALA A C 1
ATOM 3011 O O . ALA A 1 377 ? 5.691 0.926 -7.033 1.00 87.62 377 ALA A O 1
ATOM 3012 N N . GLU A 1 378 ? 5.677 -0.585 -8.684 1.00 91.06 378 GLU A N 1
ATOM 3013 C CA . GLU A 1 378 ? 4.357 -1.143 -8.352 1.00 91.06 378 GLU A CA 1
ATOM 3014 C C . GLU A 1 378 ? 4.400 -2.038 -7.102 1.00 91.06 378 GLU A C 1
ATOM 3016 O O . GLU A 1 378 ? 3.401 -2.144 -6.386 1.00 91.06 378 GLU A O 1
ATOM 3021 N N . LEU A 1 379 ? 5.562 -2.628 -6.793 1.00 93.56 379 LEU A N 1
ATOM 3022 C CA . LEU A 1 379 ? 5.763 -3.488 -5.628 1.00 93.56 379 LEU A CA 1
ATOM 3023 C C . LEU A 1 379 ? 5.458 -2.734 -4.333 1.00 93.56 379 LEU A C 1
ATOM 3025 O O . LEU A 1 379 ? 4.572 -3.136 -3.580 1.00 93.56 379 LEU A O 1
ATOM 3029 N N . GLY A 1 380 ? 6.130 -1.600 -4.112 1.00 90.19 380 GLY A N 1
ATOM 3030 C CA . GLY A 1 380 ? 5.953 -0.804 -2.893 1.00 90.19 380 GLY A CA 1
ATOM 3031 C C . GLY A 1 380 ? 4.538 -0.240 -2.750 1.00 90.19 380 GLY A C 1
ATOM 3032 O O . GLY A 1 380 ? 3.945 -0.302 -1.674 1.00 90.19 380 GLY A O 1
ATOM 3033 N N . MET A 1 381 ? 3.944 0.235 -3.852 1.00 89.19 381 MET A N 1
ATOM 3034 C CA . MET A 1 381 ? 2.565 0.743 -3.842 1.00 89.19 381 MET A CA 1
ATOM 3035 C C . MET A 1 381 ? 1.541 -0.346 -3.503 1.00 89.19 381 MET A C 1
ATOM 3037 O O . MET A 1 381 ? 0.533 -0.059 -2.857 1.00 89.19 381 MET A O 1
ATOM 3041 N N . THR A 1 382 ? 1.790 -1.587 -3.926 1.00 92.94 382 THR A N 1
ATOM 3042 C CA . THR A 1 382 ? 0.908 -2.723 -3.638 1.00 92.94 382 THR A CA 1
ATOM 3043 C C . THR A 1 382 ? 1.037 -3.157 -2.185 1.00 92.94 382 THR A C 1
ATOM 3045 O O . THR A 1 382 ? 0.016 -3.256 -1.509 1.00 92.94 382 THR A O 1
ATOM 3048 N N . VAL A 1 383 ? 2.265 -3.342 -1.680 1.00 92.00 383 VAL A N 1
ATOM 3049 C CA . VAL A 1 383 ? 2.522 -3.732 -0.281 1.00 92.00 383 VAL A CA 1
ATOM 3050 C C . VAL A 1 383 ? 1.862 -2.757 0.693 1.00 92.00 383 VAL A C 1
ATOM 3052 O O . VAL A 1 383 ? 1.183 -3.193 1.619 1.00 92.00 383 VAL A O 1
ATOM 3055 N N . PHE A 1 384 ? 1.965 -1.449 0.439 1.00 88.06 384 PHE A N 1
ATOM 3056 C CA . PHE A 1 384 ? 1.339 -0.418 1.274 1.00 88.06 384 PHE A CA 1
ATOM 3057 C C . PHE A 1 384 ? -0.191 -0.568 1.402 1.00 88.06 384 PHE A C 1
ATOM 3059 O O . PHE A 1 384 ? -0.780 -0.169 2.403 1.00 88.06 384 PHE A O 1
ATOM 3066 N N . ARG A 1 385 ? -0.860 -1.156 0.403 1.00 89.62 385 ARG A N 1
ATOM 3067 C CA . ARG A 1 385 ? -2.323 -1.332 0.382 1.00 89.62 385 ARG A CA 1
ATOM 3068 C C . ARG A 1 385 ? -2.790 -2.665 0.971 1.00 89.62 385 ARG A C 1
ATOM 3070 O O . ARG A 1 385 ? -3.975 -2.794 1.280 1.00 89.62 385 ARG A O 1
ATOM 3077 N N . LEU A 1 386 ? -1.894 -3.643 1.125 1.00 91.00 386 LEU A N 1
ATOM 3078 C CA . LEU A 1 386 ? -2.247 -4.989 1.586 1.00 91.00 386 LEU A CA 1
ATOM 3079 C C . LEU A 1 386 ? -2.910 -5.026 2.973 1.00 91.00 386 LEU A C 1
ATOM 3081 O O . LEU A 1 386 ? -3.883 -5.765 3.102 1.00 91.00 386 LEU A O 1
ATOM 3085 N N . PRO A 1 387 ? -2.490 -4.244 3.990 1.00 88.69 387 PRO A N 1
ATOM 3086 C CA . PRO A 1 387 ? -3.126 -4.304 5.310 1.00 88.69 387 PRO A CA 1
ATOM 3087 C C . PRO A 1 387 ? -4.614 -3.932 5.276 1.00 88.69 387 PRO A C 1
ATOM 3089 O O . PRO A 1 387 ? -5.453 -4.635 5.836 1.00 88.69 387 PRO A O 1
ATOM 3092 N N . VAL A 1 388 ? -4.961 -2.863 4.550 1.00 88.06 388 VAL A N 1
ATOM 3093 C CA . VAL A 1 388 ? -6.357 -2.430 4.370 1.00 88.06 388 VAL A CA 1
ATOM 3094 C C . VAL A 1 388 ? -7.139 -3.452 3.547 1.00 88.06 388 VAL A C 1
ATOM 3096 O O . VAL A 1 388 ? -8.301 -3.726 3.843 1.00 88.06 388 VAL A O 1
ATOM 3099 N N . PHE A 1 389 ? -6.501 -4.038 2.531 1.00 92.25 389 PHE A N 1
ATOM 3100 C CA . PHE A 1 389 ? -7.104 -5.101 1.736 1.00 92.25 389 PHE A CA 1
ATOM 3101 C C . PHE A 1 389 ? -7.454 -6.326 2.591 1.00 92.25 389 PHE A C 1
ATOM 3103 O O . PHE A 1 389 ? -8.597 -6.770 2.532 1.00 92.25 389 PHE A O 1
ATOM 3110 N N . TYR A 1 390 ? -6.521 -6.842 3.399 1.00 90.56 390 TYR A N 1
ATOM 3111 C CA . TYR A 1 390 ? -6.770 -8.004 4.257 1.00 90.56 390 TYR A CA 1
ATOM 3112 C C . TYR A 1 390 ? -7.886 -7.723 5.262 1.00 90.56 390 TYR A C 1
ATOM 3114 O O . TYR A 1 390 ? -8.836 -8.496 5.322 1.00 90.56 390 TYR A O 1
ATOM 3122 N N . LYS A 1 391 ? -7.862 -6.553 5.918 1.00 87.19 391 LYS A N 1
ATOM 3123 C CA . LYS A 1 391 ? -8.955 -6.097 6.793 1.00 87.19 391 LYS A CA 1
ATOM 3124 C C . LYS A 1 391 ? -10.318 -6.182 6.088 1.00 87.19 391 LYS A C 1
ATOM 3126 O O . LYS A 1 391 ? -11.248 -6.796 6.595 1.00 87.19 391 LYS A O 1
ATOM 3131 N N . GLN A 1 392 ? -10.446 -5.587 4.902 1.00 88.31 392 GLN A N 1
ATOM 3132 C CA . GLN A 1 392 ? -11.721 -5.535 4.172 1.00 88.31 392 GLN A CA 1
ATOM 3133 C C . GLN A 1 392 ? -12.143 -6.893 3.593 1.00 88.31 392 GLN A C 1
ATOM 3135 O O . GLN A 1 392 ? -13.334 -7.199 3.539 1.00 88.31 392 GLN A O 1
ATOM 3140 N N . ARG A 1 393 ? -11.183 -7.717 3.165 1.00 89.38 393 ARG A N 1
ATOM 3141 C CA . ARG A 1 393 ? -11.426 -9.083 2.690 1.00 89.38 393 ARG A CA 1
ATOM 3142 C C . ARG A 1 393 ? -11.982 -9.955 3.813 1.00 89.38 393 ARG A C 1
ATOM 3144 O O . ARG A 1 393 ? -12.953 -10.675 3.586 1.00 89.38 393 ARG A O 1
ATOM 3151 N N . ASP A 1 394 ? -11.376 -9.875 4.993 1.00 86.94 394 ASP A N 1
ATOM 3152 C CA . ASP A 1 394 ? -11.724 -10.702 6.148 1.00 86.94 394 ASP A CA 1
ATOM 3153 C C . ASP A 1 394 ? -13.080 -10.278 6.743 1.00 86.94 394 ASP A C 1
ATOM 3155 O O . ASP A 1 394 ? -13.862 -11.136 7.144 1.00 86.94 394 ASP A O 1
ATOM 3159 N N . PHE A 1 395 ? -13.440 -8.990 6.646 1.00 83.81 395 PHE A N 1
ATOM 3160 C CA . PHE A 1 395 ? -14.802 -8.492 6.908 1.00 83.81 395 PHE A CA 1
ATOM 3161 C C . PHE A 1 395 ? -15.813 -8.753 5.780 1.00 83.81 395 PHE A C 1
ATOM 3163 O O . PHE A 1 395 ? -16.941 -8.270 5.841 1.00 83.81 395 PHE A O 1
ATOM 3170 N N . LEU A 1 396 ? -15.442 -9.513 4.744 1.00 85.00 396 LEU A N 1
ATOM 3171 C CA . LEU A 1 396 ? -16.317 -9.878 3.626 1.00 85.00 396 LEU A CA 1
ATOM 3172 C C . LEU A 1 396 ? -16.873 -8.679 2.838 1.00 85.00 396 LEU A C 1
ATOM 3174 O O . LEU A 1 396 ? -17.944 -8.766 2.241 1.00 85.00 396 LEU A O 1
ATOM 3178 N N . PHE A 1 397 ? -16.135 -7.569 2.757 1.00 85.38 397 PHE A N 1
ATOM 3179 C CA . PHE A 1 397 ? -16.578 -6.407 1.978 1.00 85.38 397 PHE A CA 1
ATOM 3180 C C . PHE A 1 397 ? -16.508 -6.678 0.475 1.00 85.38 397 PHE A C 1
ATOM 3182 O O . PHE A 1 397 ? -17.417 -6.324 -0.273 1.00 85.38 397 PHE A O 1
ATOM 3189 N N . TYR A 1 398 ? -15.415 -7.294 0.021 1.00 90.19 398 TYR A N 1
ATOM 3190 C CA . TYR A 1 398 ? -15.236 -7.707 -1.368 1.00 90.19 398 TYR A CA 1
ATOM 3191 C C . TYR A 1 398 ? -14.176 -8.818 -1.492 1.00 90.19 398 TYR A C 1
ATOM 3193 O O . TYR A 1 398 ? -13.275 -8.925 -0.657 1.00 90.19 398 TYR A O 1
ATOM 3201 N N . PRO A 1 399 ? -14.255 -9.659 -2.537 1.00 92.81 399 PRO A N 1
ATOM 3202 C CA . PRO A 1 399 ? -13.271 -10.704 -2.817 1.00 92.81 399 PRO A CA 1
ATOM 3203 C C . PRO A 1 399 ? -11.975 -10.159 -3.442 1.00 92.81 399 PRO A C 1
ATOM 3205 O O . PRO A 1 399 ? -11.947 -9.086 -4.045 1.00 92.81 399 PRO A O 1
ATOM 3208 N N . ALA A 1 400 ? -10.900 -10.953 -3.400 1.00 94.19 400 ALA A N 1
ATOM 3209 C CA . ALA A 1 400 ? -9.583 -10.586 -3.938 1.00 94.19 400 ALA A CA 1
ATOM 3210 C C . ALA A 1 400 ? -9.586 -10.189 -5.427 1.00 94.19 400 ALA A C 1
ATOM 3212 O O . ALA A 1 400 ? -8.867 -9.272 -5.828 1.00 94.19 400 ALA A O 1
ATOM 3213 N N . TRP A 1 401 ? -10.417 -10.826 -6.259 1.00 94.94 401 TRP A N 1
ATOM 3214 C CA . TRP A 1 401 ? -10.499 -10.487 -7.683 1.00 94.94 401 TRP A CA 1
ATOM 3215 C C . TRP A 1 401 ? -11.044 -9.068 -7.911 1.00 94.94 401 TRP A C 1
ATOM 3217 O O . TRP A 1 401 ? -10.610 -8.393 -8.844 1.00 94.94 401 TRP A O 1
ATOM 3227 N N . ALA A 1 402 ? -11.932 -8.579 -7.036 1.00 94.25 402 ALA A N 1
ATOM 3228 C CA . ALA A 1 402 ? -12.487 -7.228 -7.118 1.00 94.25 402 ALA A CA 1
ATOM 3229 C C . ALA A 1 402 ? -11.465 -6.152 -6.722 1.00 94.25 402 ALA A C 1
ATOM 3231 O O . ALA A 1 402 ? -11.598 -4.997 -7.116 1.00 94.25 402 ALA A O 1
ATOM 3232 N N . PHE A 1 403 ? -10.413 -6.532 -5.995 1.00 94.19 403 PHE A N 1
ATOM 3233 C CA . PHE A 1 403 ? -9.247 -5.686 -5.755 1.00 94.19 403 PHE A CA 1
ATOM 3234 C C . PHE A 1 403 ? -8.267 -5.719 -6.932 1.00 94.19 403 PHE A C 1
ATOM 3236 O O . PHE A 1 403 ? -7.843 -4.672 -7.418 1.00 94.19 403 PHE A O 1
ATOM 3243 N N . GLY A 1 404 ? -7.916 -6.917 -7.410 1.00 94.12 404 GLY A N 1
ATOM 3244 C CA . GLY A 1 404 ? -6.861 -7.085 -8.407 1.00 94.12 404 GLY A CA 1
ATOM 3245 C C . GLY A 1 404 ? -7.239 -6.663 -9.828 1.00 94.12 404 GLY A C 1
ATOM 3246 O O . GLY A 1 404 ? -6.421 -6.041 -10.509 1.00 94.12 404 GLY A O 1
ATOM 3247 N N . LEU A 1 405 ? -8.465 -6.954 -10.283 1.00 94.56 405 LEU A N 1
ATOM 3248 C CA . LEU A 1 405 ? -8.880 -6.659 -11.660 1.00 94.56 405 LEU A CA 1
ATOM 3249 C C . LEU A 1 405 ? -8.926 -5.154 -11.971 1.00 94.56 405 LEU A C 1
ATOM 3251 O O . LEU A 1 405 ? -8.360 -4.769 -12.995 1.00 94.56 405 LEU A O 1
ATOM 3255 N N . PRO A 1 406 ? -9.517 -4.276 -11.132 1.00 95.50 406 PRO A N 1
ATOM 3256 C CA . PRO A 1 406 ? -9.491 -2.841 -11.402 1.00 95.50 406 PRO A CA 1
ATOM 3257 C C . PRO A 1 406 ? -8.082 -2.261 -11.501 1.00 95.50 406 PRO A C 1
ATOM 3259 O O . PRO A 1 406 ? -7.816 -1.472 -12.405 1.00 95.50 406 PRO A O 1
ATOM 3262 N N . ILE A 1 407 ? -7.170 -2.689 -10.619 1.00 93.44 407 ILE A N 1
ATOM 3263 C CA . ILE A 1 407 ? -5.763 -2.272 -10.661 1.00 93.44 407 ILE A CA 1
ATOM 3264 C C . ILE A 1 407 ? -5.149 -2.672 -12.002 1.00 93.44 407 ILE A C 1
ATOM 3266 O O . ILE A 1 407 ? -4.528 -1.846 -12.663 1.00 93.44 407 ILE A O 1
ATOM 3270 N N . TRP A 1 408 ? -5.350 -3.915 -12.441 1.00 94.12 408 TRP A N 1
ATOM 3271 C CA . TRP A 1 408 ? -4.808 -4.373 -13.717 1.00 94.12 408 TRP A CA 1
ATOM 3272 C C . TRP A 1 408 ? -5.364 -3.575 -14.905 1.00 94.12 408 TRP A C 1
ATOM 3274 O O . TRP A 1 408 ? -4.582 -3.059 -15.703 1.00 94.12 408 TRP A O 1
ATOM 3284 N N . VAL A 1 409 ? -6.686 -3.398 -14.991 1.00 95.00 409 VAL A N 1
ATOM 3285 C CA . VAL A 1 409 ? -7.336 -2.676 -16.099 1.00 95.00 409 VAL A CA 1
ATOM 3286 C C . VAL A 1 409 ? -6.886 -1.215 -16.159 1.00 95.00 409 VAL A C 1
ATOM 3288 O O . VAL A 1 409 ? -6.557 -0.715 -17.233 1.00 95.00 409 VAL A O 1
ATOM 3291 N N . LEU A 1 410 ? -6.801 -0.529 -15.017 1.00 93.69 410 LEU A N 1
ATOM 3292 C CA . LEU A 1 410 ? -6.396 0.880 -14.958 1.00 93.69 410 LEU A CA 1
ATOM 3293 C C . LEU A 1 410 ? -4.907 1.107 -15.256 1.00 93.69 410 LEU A C 1
ATOM 3295 O O . LEU A 1 410 ? -4.505 2.222 -15.594 1.00 93.69 410 LEU A O 1
ATOM 3299 N N . ARG A 1 411 ? -4.077 0.063 -15.174 1.00 92.19 411 ARG A N 1
ATOM 3300 C CA . ARG A 1 411 ? -2.649 0.124 -15.518 1.00 92.19 411 ARG A CA 1
ATOM 3301 C C . ARG A 1 411 ? -2.376 -0.043 -17.011 1.00 92.19 411 ARG A C 1
ATOM 3303 O O . ARG A 1 411 ? -1.305 0.360 -17.459 1.00 92.19 411 ARG A O 1
ATOM 3310 N N . ILE A 1 412 ? -3.317 -0.581 -17.789 1.00 94.94 412 ILE A N 1
ATOM 3311 C CA . ILE A 1 412 ? -3.163 -0.762 -19.242 1.00 94.94 412 ILE A CA 1
ATOM 3312 C C . ILE A 1 412 ? -2.939 0.584 -19.960 1.00 94.94 412 ILE A C 1
ATOM 3314 O O . ILE A 1 412 ? -1.916 0.710 -20.639 1.00 94.94 412 ILE A O 1
ATOM 3318 N N . PRO A 1 413 ? -3.789 1.620 -19.783 1.00 94.75 413 PRO A N 1
ATOM 3319 C CA . PRO A 1 413 ? -3.588 2.904 -20.459 1.00 94.75 413 PRO A CA 1
ATOM 3320 C C . PRO A 1 413 ? -2.316 3.630 -20.009 1.00 94.75 413 PRO A C 1
ATOM 3322 O O . PRO A 1 413 ? -1.620 4.210 -20.836 1.00 94.75 413 PRO A O 1
ATOM 3325 N N . LEU A 1 414 ? -1.979 3.572 -18.715 1.00 90.94 414 LEU A N 1
ATOM 3326 C CA . LEU A 1 414 ? -0.757 4.196 -18.192 1.00 90.94 414 LEU A CA 1
ATOM 3327 C C . LEU A 1 414 ? 0.496 3.574 -18.802 1.00 90.94 414 LEU A C 1
ATOM 3329 O O . LEU A 1 414 ? 1.366 4.276 -19.299 1.00 90.94 414 LEU A O 1
ATOM 3333 N N . SER A 1 415 ? 0.554 2.246 -18.831 1.00 93.94 415 SER A N 1
ATOM 3334 C CA . SER A 1 415 ? 1.668 1.523 -19.432 1.00 93.94 415 SER A CA 1
ATOM 3335 C C . SER A 1 415 ? 1.803 1.806 -20.928 1.00 93.94 415 SER A C 1
ATOM 3337 O O . SER A 1 415 ? 2.923 1.955 -21.408 1.00 93.94 415 SER A O 1
ATOM 3339 N N . PHE A 1 416 ? 0.683 1.951 -21.646 1.00 95.50 416 PHE A N 1
ATOM 3340 C CA . PHE A 1 416 ? 0.678 2.361 -23.050 1.00 95.50 416 PHE A CA 1
ATOM 3341 C C . PHE A 1 416 ? 1.307 3.751 -23.239 1.00 95.50 416 PHE A C 1
ATOM 3343 O O . PHE A 1 416 ? 2.149 3.928 -24.119 1.00 95.50 416 PHE A O 1
ATOM 3350 N N . VAL A 1 417 ? 0.945 4.724 -22.393 1.00 94.12 417 VAL A N 1
ATOM 3351 C CA . VAL A 1 417 ? 1.515 6.083 -22.416 1.00 94.12 417 VAL A CA 1
ATOM 3352 C C . VAL A 1 417 ? 3.006 6.065 -22.076 1.00 94.12 417 VAL A C 1
ATOM 3354 O O . VAL A 1 417 ? 3.801 6.644 -22.811 1.00 94.12 417 VAL A O 1
ATOM 3357 N N . GLU A 1 418 ? 3.406 5.369 -21.012 1.00 92.19 418 GLU A N 1
ATOM 3358 C CA . GLU A 1 418 ? 4.801 5.306 -20.558 1.00 92.19 418 GLU A CA 1
ATOM 3359 C C . GLU A 1 418 ? 5.718 4.635 -21.595 1.00 92.19 418 GLU A C 1
ATOM 3361 O O . GLU A 1 418 ? 6.770 5.177 -21.943 1.00 92.19 418 GLU A O 1
ATOM 3366 N N . SER A 1 419 ? 5.294 3.504 -22.171 1.00 94.56 419 SER A N 1
ATOM 3367 C CA . SER A 1 419 ? 6.012 2.863 -23.281 1.00 94.56 419 SER A CA 1
ATOM 3368 C C . SER A 1 419 ? 6.025 3.740 -24.539 1.00 94.56 419 SER A C 1
ATOM 3370 O O . SER A 1 419 ? 6.993 3.714 -25.300 1.00 94.56 419 SER A O 1
ATOM 3372 N N . GLY A 1 420 ? 4.976 4.540 -24.752 1.00 94.88 420 GLY A N 1
ATOM 3373 C CA . GLY A 1 420 ? 4.858 5.463 -25.880 1.00 94.88 420 GLY A CA 1
ATOM 3374 C C . GLY A 1 420 ? 5.860 6.599 -25.793 1.00 94.88 420 GLY A C 1
ATOM 3375 O O . GLY A 1 420 ? 6.593 6.831 -26.750 1.00 94.88 420 GLY A O 1
ATOM 3376 N N . ILE A 1 421 ? 5.951 7.249 -24.633 1.00 94.69 421 ILE A N 1
ATOM 3377 C CA . ILE A 1 421 ? 6.928 8.312 -24.362 1.00 94.69 421 ILE A CA 1
ATOM 3378 C C . ILE A 1 421 ? 8.346 7.799 -24.603 1.00 94.69 421 ILE A C 1
ATOM 3380 O O . ILE A 1 421 ? 9.100 8.429 -25.345 1.00 94.69 421 ILE A O 1
ATOM 3384 N N . TRP A 1 422 ? 8.683 6.629 -24.046 1.00 94.88 422 TRP A N 1
ATOM 3385 C CA . TRP A 1 422 ? 10.001 6.028 -24.237 1.00 94.88 422 TRP A CA 1
ATOM 3386 C C . TRP A 1 422 ? 10.327 5.846 -25.721 1.00 94.88 422 TRP A C 1
ATOM 3388 O O . TRP A 1 422 ? 11.382 6.272 -26.189 1.00 94.88 422 TRP A O 1
ATOM 3398 N N . ILE A 1 423 ? 9.419 5.236 -26.485 1.00 95.06 423 ILE A N 1
ATOM 3399 C CA . ILE A 1 423 ? 9.663 4.892 -27.889 1.00 95.06 423 ILE A CA 1
ATOM 3400 C C . ILE A 1 423 ? 9.672 6.118 -28.797 1.00 95.06 423 ILE A C 1
ATOM 3402 O O . ILE A 1 423 ? 10.550 6.230 -29.650 1.00 95.06 423 ILE A O 1
ATOM 3406 N N . ILE A 1 424 ? 8.748 7.057 -28.604 1.00 95.00 424 ILE A N 1
ATOM 3407 C CA . ILE A 1 424 ? 8.692 8.293 -29.392 1.00 95.00 424 ILE A CA 1
ATOM 3408 C C . ILE A 1 424 ? 9.997 9.083 -29.238 1.00 95.00 424 ILE A C 1
ATOM 3410 O O . ILE A 1 424 ? 10.528 9.573 -30.234 1.00 95.00 424 ILE A O 1
ATOM 3414 N N . LEU A 1 425 ? 10.537 9.165 -28.018 1.00 94.06 425 LEU A N 1
ATOM 3415 C CA . LEU A 1 425 ? 11.747 9.938 -27.742 1.00 94.06 425 LEU A CA 1
ATOM 3416 C C . LEU A 1 425 ? 13.039 9.222 -28.132 1.00 94.06 425 LEU A C 1
ATOM 3418 O O . LEU A 1 425 ? 13.986 9.899 -28.521 1.00 94.06 425 LEU A O 1
ATOM 3422 N N . THR A 1 426 ? 13.102 7.890 -28.050 1.00 94.44 426 THR A N 1
ATOM 3423 C CA . THR A 1 426 ? 14.354 7.135 -28.262 1.00 94.44 426 THR A CA 1
ATOM 3424 C C . THR A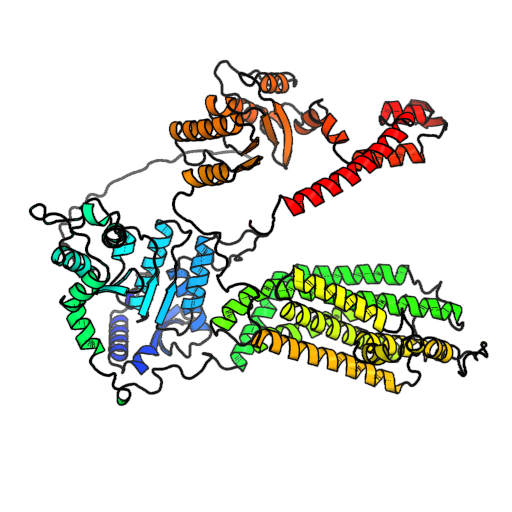 1 426 ? 14.487 6.515 -29.651 1.00 94.44 426 THR A C 1
ATOM 3426 O O . THR A 1 426 ? 15.603 6.315 -30.122 1.00 94.44 426 THR A O 1
ATOM 3429 N N . TYR A 1 427 ? 13.390 6.198 -30.347 1.00 94.81 427 TYR A N 1
ATOM 3430 C CA . TYR A 1 427 ? 13.479 5.282 -31.487 1.00 94.81 427 TYR A CA 1
ATOM 3431 C C . TYR A 1 427 ? 14.268 5.851 -32.675 1.00 94.81 427 TYR A C 1
ATOM 3433 O O . TYR A 1 427 ? 15.265 5.278 -33.125 1.00 94.81 427 TYR A O 1
ATOM 3441 N N . TYR A 1 428 ? 13.830 7.007 -33.175 1.00 93.31 428 TYR A N 1
ATOM 3442 C CA . TYR A 1 428 ? 14.452 7.662 -34.329 1.00 93.31 428 TYR A CA 1
ATOM 3443 C C . TYR A 1 428 ? 15.706 8.466 -33.960 1.00 93.31 428 TYR A C 1
ATOM 3445 O O . TYR A 1 428 ? 16.570 8.673 -34.815 1.00 93.31 428 TYR A O 1
ATOM 3453 N N . THR A 1 429 ? 15.818 8.898 -32.703 1.00 92.38 429 THR A N 1
ATOM 3454 C CA . THR A 1 429 ? 16.955 9.665 -32.168 1.00 92.38 429 THR A CA 1
ATOM 3455 C C . THR A 1 429 ? 18.184 8.791 -31.934 1.00 92.38 429 THR A C 1
ATOM 3457 O O . THR A 1 429 ? 19.294 9.255 -32.186 1.00 92.38 429 THR A O 1
ATOM 3460 N N . ILE A 1 430 ? 17.997 7.524 -31.542 1.00 93.31 430 ILE A N 1
ATOM 3461 C CA . ILE A 1 430 ? 19.072 6.519 -31.474 1.00 93.31 430 ILE A CA 1
ATOM 3462 C C . ILE A 1 430 ? 19.414 5.975 -32.868 1.00 93.31 430 ILE A C 1
ATOM 3464 O O . ILE A 1 430 ? 20.560 5.640 -33.162 1.00 93.31 430 ILE A O 1
ATOM 3468 N N . GLY A 1 431 ? 18.431 5.933 -33.774 1.00 90.94 431 GLY A N 1
ATOM 3469 C CA . GLY A 1 431 ? 18.634 5.506 -35.160 1.00 90.94 431 GLY A CA 1
ATOM 3470 C C . GLY A 1 431 ? 18.378 4.017 -35.414 1.00 90.94 431 GLY A C 1
ATOM 3471 O O . GLY A 1 431 ? 19.002 3.437 -36.317 1.00 90.94 431 GLY A O 1
ATOM 3472 N N . PHE A 1 432 ? 17.445 3.415 -34.664 1.00 92.62 432 PHE A N 1
ATOM 3473 C CA . PHE A 1 432 ? 16.907 2.075 -34.943 1.00 92.62 432 PHE A CA 1
ATOM 3474 C C . PHE A 1 432 ? 16.285 1.984 -36.349 1.00 92.62 432 PHE A C 1
ATOM 3476 O O . PHE A 1 432 ? 16.220 2.968 -37.094 1.00 92.62 432 PHE A O 1
ATOM 3483 N N . ALA A 1 433 ? 15.886 0.783 -36.764 1.00 91.06 433 ALA A N 1
ATOM 3484 C CA . ALA A 1 433 ? 15.334 0.511 -38.087 1.00 91.06 433 ALA A CA 1
ATOM 3485 C C . ALA A 1 433 ? 14.224 1.519 -38.482 1.00 91.06 433 ALA A C 1
ATOM 3487 O O . ALA A 1 433 ? 13.199 1.598 -37.824 1.00 91.06 433 ALA A O 1
ATOM 3488 N N . PRO A 1 434 ? 14.357 2.282 -39.581 1.00 88.19 434 PRO A N 1
ATOM 3489 C CA . PRO A 1 434 ? 13.488 3.437 -39.846 1.00 88.19 434 PRO A CA 1
ATOM 3490 C C . PRO A 1 434 ? 12.065 3.076 -40.309 1.00 88.19 434 PRO A C 1
ATOM 3492 O O . PRO A 1 434 ? 11.252 3.963 -40.553 1.00 88.19 434 PRO A O 1
ATOM 3495 N N . SER A 1 435 ? 11.751 1.791 -40.491 1.00 92.56 435 SER A N 1
ATOM 3496 C CA . SER A 1 435 ? 10.442 1.352 -40.980 1.00 92.56 435 SER A CA 1
ATOM 3497 C C . SER A 1 435 ? 9.347 1.554 -39.928 1.00 92.56 435 SER A C 1
ATOM 3499 O O . SER A 1 435 ? 9.454 1.048 -38.812 1.00 92.56 435 SER A O 1
ATOM 3501 N N . ALA A 1 436 ? 8.229 2.175 -40.322 1.00 92.44 436 ALA A N 1
ATOM 3502 C CA . ALA A 1 436 ? 7.064 2.359 -39.452 1.00 92.44 436 ALA A CA 1
ATOM 3503 C C . ALA A 1 436 ? 6.522 1.032 -38.879 1.00 92.44 436 ALA A C 1
ATOM 3505 O O . ALA A 1 436 ? 6.116 0.973 -37.722 1.00 92.44 436 ALA A O 1
ATOM 3506 N N . SER A 1 437 ? 6.573 -0.063 -39.648 1.00 93.62 437 SER A N 1
ATOM 3507 C CA . SER A 1 437 ? 6.168 -1.393 -39.162 1.00 93.62 437 SER A CA 1
ATOM 3508 C C . SER A 1 437 ? 7.035 -1.856 -37.986 1.00 93.62 437 SER A C 1
ATOM 3510 O O . SER A 1 437 ? 6.515 -2.327 -36.974 1.00 93.62 437 SER A O 1
ATOM 3512 N N . ARG A 1 438 ? 8.357 -1.660 -38.077 1.00 93.38 438 ARG A N 1
ATOM 3513 C CA . ARG A 1 438 ? 9.301 -2.015 -37.007 1.00 93.38 438 ARG A CA 1
ATOM 3514 C C . ARG A 1 438 ? 9.165 -1.086 -35.802 1.00 93.38 438 ARG A C 1
ATOM 3516 O O . ARG A 1 438 ? 9.294 -1.569 -34.681 1.00 93.38 438 ARG A O 1
ATOM 3523 N N . PHE A 1 439 ? 8.815 0.185 -36.003 1.00 95.94 439 PHE A N 1
ATOM 3524 C CA . PHE A 1 439 ? 8.472 1.101 -34.911 1.00 95.94 439 PHE A CA 1
ATOM 3525 C C . PHE A 1 439 ? 7.297 0.565 -34.080 1.00 95.94 439 PHE A C 1
ATOM 3527 O O . PHE A 1 439 ? 7.424 0.399 -32.868 1.00 95.94 439 PHE A O 1
ATOM 3534 N N . PHE A 1 440 ? 6.178 0.206 -34.722 1.00 96.19 440 PHE A N 1
ATOM 3535 C CA . PHE A 1 440 ? 5.008 -0.322 -34.010 1.00 96.19 440 PHE A CA 1
ATOM 3536 C C . PHE A 1 440 ? 5.261 -1.697 -33.383 1.00 96.19 440 PHE A C 1
ATOM 3538 O O . PHE A 1 440 ? 4.785 -1.958 -32.280 1.00 96.19 440 PHE A O 1
ATOM 3545 N N . LYS A 1 441 ? 6.055 -2.561 -34.030 1.00 95.50 441 LYS A N 1
ATOM 3546 C CA . LYS A 1 441 ? 6.514 -3.828 -33.435 1.00 95.50 441 LYS A CA 1
ATOM 3547 C C . LYS A 1 441 ? 7.347 -3.595 -32.173 1.00 95.50 441 LYS A C 1
ATOM 3549 O O . LYS A 1 441 ? 7.128 -4.268 -31.169 1.00 95.50 441 LYS A O 1
ATOM 3554 N N . GLN A 1 442 ? 8.258 -2.622 -32.202 1.00 95.12 442 GLN A N 1
ATOM 3555 C CA . GLN A 1 442 ? 9.079 -2.265 -31.047 1.00 95.12 442 GLN A CA 1
ATOM 3556 C C . GLN A 1 442 ? 8.221 -1.707 -29.910 1.00 95.12 442 GLN A C 1
ATOM 3558 O O . GLN A 1 442 ? 8.363 -2.127 -28.765 1.00 95.12 442 GLN A O 1
ATOM 3563 N N . PHE A 1 443 ? 7.295 -0.801 -30.232 1.00 96.81 443 PHE A N 1
ATOM 3564 C CA . PHE A 1 443 ? 6.338 -0.253 -29.278 1.00 96.81 443 PHE A CA 1
ATOM 3565 C C . PHE A 1 443 ? 5.504 -1.353 -28.609 1.00 96.81 443 PHE A C 1
ATOM 3567 O O . PHE A 1 443 ? 5.418 -1.396 -27.383 1.00 96.81 443 PHE A O 1
ATOM 3574 N N . LEU A 1 444 ? 4.965 -2.290 -29.395 1.00 97.06 444 LEU A N 1
ATOM 3575 C CA . LEU A 1 444 ? 4.204 -3.430 -28.884 1.00 97.06 444 LEU A CA 1
ATOM 3576 C C . LEU A 1 444 ? 5.047 -4.322 -27.962 1.00 97.06 444 LEU A C 1
ATOM 3578 O O . LEU A 1 444 ? 4.555 -4.752 -26.920 1.00 97.06 444 LEU A O 1
ATOM 3582 N N . ALA A 1 445 ? 6.313 -4.572 -28.313 1.00 96.50 445 ALA A N 1
ATOM 3583 C CA . ALA A 1 445 ? 7.230 -5.339 -27.475 1.00 96.50 445 ALA A CA 1
ATOM 3584 C C . ALA A 1 445 ? 7.470 -4.651 -26.124 1.00 96.50 445 ALA A C 1
ATOM 3586 O O . ALA A 1 445 ? 7.289 -5.283 -25.084 1.00 96.50 445 ALA A O 1
ATOM 3587 N N . PHE A 1 446 ? 7.801 -3.355 -26.116 1.00 95.88 446 PHE A N 1
ATOM 3588 C CA . PHE A 1 446 ? 8.009 -2.604 -24.872 1.00 95.88 446 PHE A CA 1
ATOM 3589 C C . PHE A 1 446 ? 6.747 -2.494 -24.023 1.00 95.88 446 PHE A C 1
ATOM 3591 O O . PHE A 1 446 ? 6.829 -2.626 -22.805 1.00 95.88 446 PHE A O 1
ATOM 3598 N N . PHE A 1 447 ? 5.585 -2.310 -24.647 1.00 96.94 447 PHE A N 1
ATOM 3599 C CA . PHE A 1 447 ? 4.306 -2.328 -23.947 1.00 96.94 447 PHE A CA 1
ATOM 3600 C C . PHE A 1 447 ? 4.038 -3.695 -23.292 1.00 96.94 447 PHE A C 1
ATOM 3602 O O . PHE A 1 447 ? 3.691 -3.754 -22.113 1.00 96.94 447 PHE A O 1
ATOM 3609 N N . GLY A 1 448 ? 4.279 -4.800 -24.007 1.00 96.50 448 GLY A N 1
ATOM 3610 C CA . GLY A 1 448 ? 4.151 -6.157 -23.465 1.00 96.50 448 GLY A CA 1
ATOM 3611 C C . GLY A 1 448 ? 5.127 -6.441 -22.317 1.00 96.50 448 GLY A C 1
ATOM 3612 O O . GLY A 1 448 ? 4.726 -6.977 -21.284 1.00 96.50 448 GLY A O 1
ATOM 3613 N N . ILE A 1 449 ? 6.391 -6.024 -22.454 1.00 95.50 449 ILE A N 1
ATOM 3614 C CA . ILE A 1 449 ? 7.401 -6.110 -21.387 1.00 95.50 449 ILE A CA 1
ATOM 3615 C C . ILE A 1 449 ? 6.944 -5.325 -20.160 1.00 95.50 449 ILE A C 1
ATOM 3617 O O . ILE A 1 449 ? 7.020 -5.833 -19.045 1.00 95.50 449 ILE A O 1
ATOM 3621 N N . HIS A 1 450 ? 6.450 -4.104 -20.356 1.00 95.25 450 HIS A N 1
ATOM 3622 C CA . HIS A 1 450 ? 6.035 -3.248 -19.258 1.00 95.25 450 HIS A CA 1
ATOM 3623 C C . HIS A 1 450 ? 4.807 -3.814 -18.525 1.00 95.25 450 HIS A C 1
ATOM 3625 O O . HIS A 1 450 ? 4.801 -3.883 -17.296 1.00 95.25 450 HIS A O 1
ATOM 3631 N N . GLN A 1 451 ? 3.800 -4.308 -19.254 1.00 96.38 451 GLN A N 1
ATOM 3632 C CA . GLN A 1 451 ? 2.648 -5.013 -18.673 1.00 96.38 451 GLN A CA 1
ATOM 3633 C C . GLN A 1 451 ? 3.064 -6.240 -17.862 1.00 96.38 451 GLN A C 1
ATOM 3635 O O . GLN A 1 451 ? 2.573 -6.459 -16.749 1.00 96.38 451 GLN A O 1
ATOM 3640 N N . MET A 1 452 ? 3.983 -7.034 -18.407 1.00 95.56 452 MET A N 1
ATOM 3641 C CA . MET A 1 452 ? 4.535 -8.195 -17.724 1.00 95.56 452 MET A CA 1
ATOM 3642 C C . MET A 1 452 ? 5.283 -7.777 -16.449 1.00 95.56 452 MET A C 1
ATOM 3644 O O . MET A 1 452 ? 4.973 -8.307 -15.381 1.00 95.56 452 MET A O 1
ATOM 3648 N N . ALA A 1 453 ? 6.152 -6.764 -16.509 1.00 95.62 453 ALA A N 1
ATOM 3649 C CA . ALA A 1 453 ? 6.888 -6.248 -15.353 1.00 95.62 453 ALA A CA 1
ATOM 3650 C C . ALA A 1 453 ? 5.941 -5.780 -14.235 1.00 95.62 453 ALA A C 1
ATOM 3652 O O . ALA A 1 453 ? 6.063 -6.216 -13.090 1.00 95.62 453 ALA A O 1
ATOM 3653 N N . LEU A 1 454 ? 4.930 -4.968 -14.570 1.00 95.56 454 LEU A N 1
ATOM 3654 C CA . LEU A 1 454 ? 3.925 -4.494 -13.611 1.00 95.56 454 LEU A CA 1
ATOM 3655 C C . LEU A 1 454 ? 3.192 -5.653 -12.923 1.00 95.56 454 LEU A C 1
ATOM 3657 O O . LEU A 1 454 ? 2.891 -5.572 -11.735 1.00 95.56 454 LEU A O 1
ATOM 3661 N N . SER A 1 455 ? 2.856 -6.715 -13.658 1.00 96.31 455 SER A N 1
ATOM 3662 C CA . SER A 1 455 ? 2.175 -7.890 -13.096 1.00 96.31 455 SER A CA 1
ATOM 3663 C C . SER A 1 455 ? 3.090 -8.771 -12.241 1.00 96.31 455 SER A C 1
ATOM 3665 O O . SER A 1 455 ? 2.667 -9.226 -11.180 1.00 96.31 455 SER A O 1
ATOM 3667 N N . LEU A 1 456 ? 4.353 -8.941 -12.643 1.00 96.25 456 LEU A N 1
ATOM 3668 C CA . LEU A 1 456 ? 5.359 -9.695 -11.898 1.00 96.25 456 LEU A CA 1
ATOM 3669 C C . LEU A 1 456 ? 5.614 -9.060 -10.528 1.00 96.25 456 LEU A C 1
ATOM 3671 O O . LEU A 1 456 ? 5.534 -9.733 -9.503 1.00 96.25 456 LEU A O 1
ATOM 3675 N N . PHE A 1 457 ? 5.861 -7.750 -10.487 1.00 96.44 457 PHE A N 1
ATOM 3676 C CA . PHE A 1 457 ? 6.143 -7.054 -9.232 1.00 96.44 457 PHE A CA 1
ATOM 3677 C C . PHE A 1 457 ? 4.920 -6.955 -8.309 1.00 96.44 457 PHE A C 1
ATOM 3679 O O . PHE A 1 457 ? 5.083 -6.976 -7.088 1.00 96.44 457 PHE A O 1
ATOM 3686 N N . ARG A 1 458 ? 3.694 -6.948 -8.855 1.00 95.56 458 ARG A N 1
ATOM 3687 C CA . ARG A 1 458 ? 2.460 -7.099 -8.058 1.00 95.56 458 ARG A CA 1
ATOM 3688 C C . ARG A 1 458 ? 2.336 -8.485 -7.439 1.00 95.56 458 ARG A C 1
ATOM 3690 O O . ARG A 1 458 ? 2.007 -8.589 -6.259 1.00 95.56 458 ARG A O 1
ATOM 3697 N N . LEU A 1 459 ? 2.638 -9.538 -8.197 1.00 96.94 459 LEU A N 1
ATOM 3698 C CA . LEU A 1 459 ? 2.675 -10.900 -7.667 1.00 96.94 459 LEU A CA 1
ATOM 3699 C C . LEU A 1 459 ? 3.705 -11.022 -6.534 1.00 96.94 459 LEU A C 1
ATOM 3701 O O . LEU A 1 459 ? 3.372 -11.520 -5.462 1.00 96.94 459 LEU A O 1
ATOM 3705 N N . ILE A 1 460 ? 4.921 -10.508 -6.729 1.00 96.31 460 ILE A N 1
ATOM 3706 C CA . ILE A 1 460 ? 5.971 -10.522 -5.698 1.00 96.31 460 ILE A CA 1
ATOM 3707 C C . ILE A 1 460 ? 5.528 -9.750 -4.449 1.00 96.31 460 ILE A C 1
ATOM 3709 O O . ILE A 1 460 ? 5.752 -10.224 -3.338 1.00 96.31 460 ILE A O 1
ATOM 3713 N N . ALA A 1 461 ? 4.847 -8.610 -4.607 1.00 95.69 461 ALA A N 1
ATOM 3714 C CA . ALA A 1 461 ? 4.271 -7.877 -3.481 1.00 95.69 461 ALA A CA 1
ATOM 3715 C C . ALA A 1 461 ? 3.257 -8.722 -2.690 1.00 95.69 461 ALA A C 1
ATOM 3717 O O . ALA A 1 461 ? 3.326 -8.764 -1.462 1.00 95.69 461 ALA A O 1
ATOM 3718 N N . ALA A 1 462 ? 2.351 -9.430 -3.374 1.00 95.12 462 ALA A N 1
ATOM 3719 C CA . ALA A 1 462 ? 1.370 -10.300 -2.722 1.00 95.12 462 ALA A CA 1
ATOM 3720 C C . ALA A 1 462 ? 1.994 -11.528 -2.046 1.00 95.12 462 ALA A C 1
ATOM 3722 O O . ALA A 1 462 ? 1.496 -11.952 -1.010 1.00 95.12 462 ALA A O 1
ATOM 3723 N N . LEU A 1 463 ? 3.077 -12.088 -2.593 1.00 94.94 463 LEU A N 1
ATOM 3724 C CA . LEU A 1 463 ? 3.805 -13.199 -1.970 1.00 94.94 463 LEU A CA 1
ATOM 3725 C C . LEU A 1 463 ? 4.612 -12.726 -0.752 1.00 94.94 463 LEU A C 1
ATOM 3727 O O . LEU A 1 463 ? 4.560 -13.346 0.315 1.00 94.94 463 LEU A O 1
ATOM 3731 N N . GLY A 1 464 ? 5.322 -11.606 -0.910 1.00 91.44 464 GLY A N 1
ATOM 3732 C CA . GLY A 1 464 ? 6.185 -11.025 0.112 1.00 91.44 464 GLY A CA 1
ATOM 3733 C C . GLY A 1 464 ? 5.418 -10.441 1.295 1.00 91.44 464 GLY A C 1
ATOM 3734 O O . GLY A 1 464 ? 5.901 -10.556 2.416 1.00 91.44 464 GLY A O 1
ATOM 3735 N N . ARG A 1 465 ? 4.221 -9.870 1.072 1.00 91.81 465 ARG A N 1
ATOM 3736 C CA . ARG A 1 465 ? 3.281 -9.283 2.061 1.00 91.81 465 ARG A CA 1
ATOM 3737 C C . ARG A 1 465 ? 3.822 -8.132 2.921 1.00 91.81 465 ARG A C 1
ATOM 3739 O O . ARG A 1 465 ? 3.033 -7.311 3.373 1.00 91.81 465 ARG A O 1
ATOM 3746 N N . THR A 1 466 ? 5.134 -8.034 3.110 1.00 88.94 466 THR A N 1
ATOM 3747 C CA . THR A 1 466 ? 5.851 -6.967 3.811 1.00 88.94 466 THR A CA 1
ATOM 3748 C C . THR A 1 466 ? 6.863 -6.311 2.879 1.00 88.94 466 THR A C 1
ATOM 3750 O O . THR A 1 466 ? 7.343 -6.923 1.920 1.00 88.94 466 THR A O 1
ATOM 3753 N N . GLN A 1 467 ? 7.210 -5.054 3.165 1.00 87.38 467 GLN A N 1
ATOM 3754 C CA . GLN A 1 467 ? 8.069 -4.266 2.280 1.00 87.38 467 GLN A CA 1
ATOM 3755 C C . GLN A 1 467 ? 9.476 -4.859 2.176 1.00 87.38 467 GLN A C 1
ATOM 3757 O O . GLN A 1 467 ? 10.036 -4.907 1.083 1.00 87.38 467 GLN A O 1
ATOM 3762 N N . VAL A 1 468 ? 10.024 -5.346 3.292 1.00 88.50 468 VAL A N 1
ATOM 3763 C CA . VAL A 1 468 ? 11.370 -5.929 3.353 1.00 88.50 468 VAL A CA 1
ATOM 3764 C C . VAL A 1 468 ? 11.439 -7.203 2.513 1.00 88.50 468 VAL A C 1
ATOM 3766 O O . VAL A 1 468 ? 12.225 -7.271 1.572 1.00 88.50 468 VAL A O 1
ATOM 3769 N N . VAL A 1 469 ? 10.559 -8.175 2.780 1.00 89.69 469 VAL A N 1
ATOM 3770 C CA . VAL A 1 469 ? 10.561 -9.469 2.078 1.00 89.69 469 VAL A CA 1
ATOM 3771 C C . VAL A 1 469 ? 10.271 -9.284 0.590 1.00 89.69 469 VAL A C 1
ATOM 3773 O O . VAL A 1 469 ? 10.978 -9.839 -0.250 1.00 89.69 469 VAL A O 1
ATOM 3776 N N . ALA A 1 470 ? 9.269 -8.469 0.247 1.00 93.31 470 ALA A N 1
ATOM 3777 C CA . ALA A 1 470 ? 8.933 -8.203 -1.146 1.00 93.31 470 ALA A CA 1
ATOM 3778 C C . ALA A 1 470 ? 10.096 -7.527 -1.890 1.00 93.31 470 ALA A C 1
ATOM 3780 O O . ALA A 1 470 ? 10.416 -7.940 -3.001 1.00 93.31 470 ALA A O 1
ATOM 3781 N N . SER 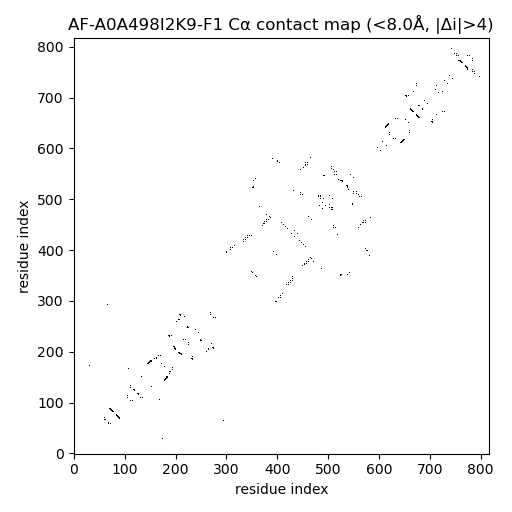A 1 471 ? 10.773 -6.545 -1.283 1.00 91.25 471 SER A N 1
ATOM 3782 C CA . SER A 1 471 ? 11.908 -5.859 -1.922 1.00 91.25 471 SER A CA 1
ATOM 3783 C C . SER A 1 471 ? 13.088 -6.804 -2.158 1.00 91.25 471 SER A C 1
ATOM 3785 O O . SER A 1 471 ? 13.658 -6.807 -3.248 1.00 91.25 471 SER A O 1
ATOM 3787 N N . THR A 1 472 ? 13.421 -7.664 -1.189 1.00 92.56 472 THR A N 1
ATOM 3788 C CA . THR A 1 472 ? 14.481 -8.672 -1.345 1.00 92.56 472 THR A CA 1
ATOM 3789 C C . THR A 1 472 ? 14.156 -9.663 -2.464 1.00 92.56 472 THR A C 1
ATOM 3791 O O . THR A 1 472 ? 14.992 -9.898 -3.339 1.00 92.56 472 THR A O 1
ATOM 3794 N N . LEU A 1 473 ? 12.929 -10.199 -2.488 1.00 92.81 473 LEU A N 1
ATOM 3795 C CA . LEU A 1 473 ? 12.470 -11.099 -3.551 1.00 92.81 473 LEU A CA 1
ATOM 3796 C C . LEU A 1 473 ? 12.441 -10.405 -4.919 1.00 92.81 473 LEU A C 1
ATOM 3798 O O . LEU A 1 473 ? 12.812 -11.011 -5.924 1.00 92.81 473 LEU A O 1
ATOM 3802 N N . GLY A 1 474 ? 12.036 -9.134 -4.963 1.00 92.81 474 GLY A N 1
ATOM 3803 C CA . GLY A 1 474 ? 12.001 -8.315 -6.173 1.00 92.81 474 GLY A CA 1
ATOM 3804 C C . GLY A 1 474 ? 13.385 -8.134 -6.787 1.00 92.81 474 GLY A C 1
ATOM 3805 O O . GLY A 1 474 ? 13.571 -8.414 -7.971 1.00 92.81 474 GLY A O 1
ATOM 3806 N N . THR A 1 475 ? 14.371 -7.736 -5.982 1.00 91.12 475 THR A N 1
ATOM 3807 C CA . THR A 1 475 ? 15.760 -7.556 -6.430 1.00 91.12 475 THR A CA 1
ATOM 3808 C C . THR A 1 475 ? 16.393 -8.877 -6.867 1.00 91.12 475 THR A C 1
ATOM 3810 O O . THR A 1 475 ? 17.047 -8.927 -7.909 1.00 91.12 475 THR A O 1
ATOM 3813 N N . PHE A 1 476 ? 16.154 -9.967 -6.131 1.00 92.06 476 PHE A N 1
ATOM 3814 C CA . PHE A 1 476 ? 16.633 -11.298 -6.516 1.00 92.06 476 PHE A CA 1
ATOM 3815 C C . PHE A 1 476 ? 16.027 -11.769 -7.847 1.00 92.06 476 PHE A C 1
ATOM 3817 O O . PHE A 1 476 ? 16.745 -12.226 -8.737 1.00 92.06 476 PHE A O 1
ATOM 3824 N N . THR A 1 477 ? 14.712 -11.602 -8.017 1.00 92.00 477 THR A N 1
ATOM 3825 C CA . THR A 1 477 ? 14.011 -11.968 -9.259 1.00 92.00 477 THR A CA 1
ATOM 3826 C C . THR A 1 477 ? 14.527 -11.157 -10.444 1.00 92.00 477 THR A C 1
ATOM 3828 O O . THR A 1 477 ? 14.717 -11.706 -11.528 1.00 92.00 477 THR A O 1
ATOM 3831 N N . LEU A 1 478 ? 14.803 -9.865 -10.243 1.00 90.75 478 LEU A N 1
ATOM 3832 C CA . LEU A 1 478 ? 15.365 -9.000 -11.276 1.00 90.75 478 LEU A CA 1
ATOM 3833 C C . LEU A 1 478 ? 16.760 -9.466 -11.714 1.00 90.75 478 LEU A C 1
ATOM 3835 O O . LEU A 1 478 ? 17.014 -9.581 -12.913 1.00 90.75 478 LEU A O 1
ATOM 3839 N N . LEU A 1 479 ? 17.643 -9.773 -10.758 1.00 90.06 479 LEU A N 1
ATOM 3840 C CA . LEU A 1 479 ? 18.983 -10.287 -11.048 1.00 90.06 479 LEU A CA 1
ATOM 3841 C C . LEU A 1 479 ? 18.904 -11.576 -11.877 1.00 90.06 479 LEU A C 1
ATOM 3843 O O . LEU A 1 47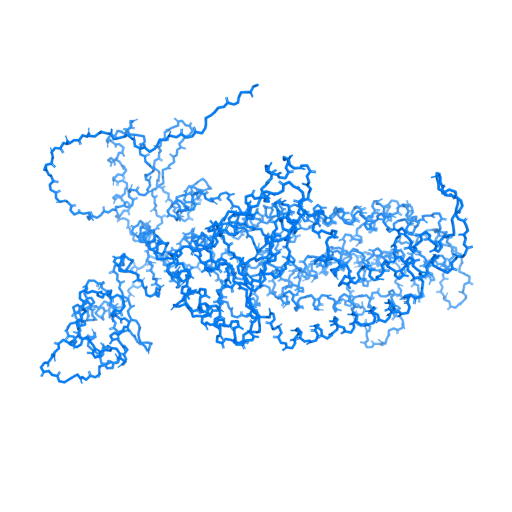9 ? 19.574 -11.701 -12.903 1.00 90.06 479 LEU A O 1
ATOM 3847 N N . MET A 1 480 ? 18.030 -12.500 -11.473 1.00 89.25 480 MET A N 1
ATOM 3848 C CA . MET A 1 480 ? 17.813 -13.755 -12.189 1.00 89.25 480 MET A CA 1
ATOM 3849 C C . MET A 1 480 ? 17.267 -13.519 -13.606 1.00 89.25 480 MET A C 1
ATOM 3851 O O . MET A 1 480 ? 17.744 -14.120 -14.568 1.00 89.25 480 MET A O 1
ATOM 3855 N N . ALA A 1 481 ? 16.319 -12.591 -13.764 1.00 89.50 481 ALA A N 1
ATOM 3856 C CA . ALA A 1 481 ? 15.766 -12.223 -15.064 1.00 89.50 481 ALA A CA 1
ATOM 3857 C C . ALA A 1 481 ? 16.823 -11.623 -16.010 1.00 89.50 481 ALA A C 1
ATOM 3859 O O . ALA A 1 481 ? 16.779 -11.889 -17.211 1.00 89.50 481 ALA A O 1
ATOM 3860 N N . PHE A 1 482 ? 17.787 -10.851 -15.493 1.00 88.25 482 PHE A N 1
ATOM 3861 C CA . PHE A 1 482 ? 18.880 -10.279 -16.289 1.00 88.25 482 PHE A CA 1
ATOM 3862 C C . PHE A 1 482 ? 19.882 -11.332 -16.762 1.00 88.25 482 PHE A C 1
ATOM 3864 O O . PHE A 1 482 ? 20.257 -11.329 -17.936 1.00 88.25 482 PHE A O 1
ATOM 3871 N N . VAL A 1 483 ? 20.282 -12.253 -15.880 1.00 89.06 483 VAL A N 1
ATOM 3872 C CA . VAL A 1 483 ? 21.200 -13.350 -16.229 1.00 89.06 483 VAL A CA 1
ATOM 3873 C C . VAL A 1 483 ? 20.567 -14.262 -17.281 1.00 89.06 483 VAL A C 1
ATOM 3875 O O . VAL A 1 483 ? 21.188 -14.564 -18.298 1.00 89.06 483 VAL A O 1
ATOM 3878 N N . LEU A 1 484 ? 19.298 -14.630 -17.088 1.00 88.75 484 LEU A N 1
ATOM 3879 C CA . LEU A 1 484 ? 18.564 -15.544 -17.967 1.00 88.75 484 LEU A CA 1
ATOM 3880 C C . LEU A 1 484 ? 17.946 -14.858 -19.202 1.00 88.75 484 LEU A C 1
ATOM 3882 O O . LEU A 1 484 ? 17.237 -15.500 -19.971 1.00 88.75 484 LEU A O 1
ATOM 3886 N N . GLY A 1 485 ? 18.191 -13.560 -19.412 1.00 84.19 485 GLY A N 1
ATOM 3887 C CA . GLY A 1 485 ? 17.633 -12.787 -20.530 1.00 84.19 485 GLY A CA 1
ATOM 3888 C C . GLY A 1 485 ? 18.336 -12.999 -21.879 1.00 84.19 485 GLY A C 1
ATOM 3889 O O . GLY A 1 485 ? 17.836 -12.541 -22.904 1.00 84.19 485 GLY A O 1
ATOM 3890 N N . GLY A 1 486 ? 19.493 -13.672 -21.908 1.00 84.00 486 GLY A N 1
ATOM 3891 C CA . GLY A 1 486 ? 20.254 -13.968 -23.134 1.00 84.00 486 GLY A CA 1
ATOM 3892 C C . GLY A 1 486 ? 21.245 -12.885 -23.578 1.00 84.00 486 GLY A C 1
ATOM 3893 O O . GLY A 1 486 ? 22.004 -13.101 -24.520 1.00 84.00 486 GLY A O 1
ATOM 3894 N N . PHE A 1 487 ? 21.246 -11.715 -22.927 1.00 87.88 487 PHE A N 1
ATOM 3895 C CA . PHE A 1 487 ? 22.208 -10.645 -23.215 1.00 87.88 487 PHE A CA 1
ATOM 3896 C C . PHE A 1 487 ? 23.507 -10.798 -22.416 1.00 87.88 487 PHE A C 1
ATOM 3898 O O . PHE A 1 487 ? 24.580 -10.786 -23.013 1.00 87.88 487 PHE A O 1
ATOM 3905 N N . ILE A 1 488 ? 23.421 -10.946 -21.085 1.00 87.44 488 ILE A N 1
ATOM 3906 C CA . ILE A 1 488 ? 24.602 -11.078 -20.211 1.00 87.44 488 ILE A CA 1
ATOM 3907 C C . ILE A 1 488 ? 25.296 -12.416 -20.476 1.00 87.44 488 ILE A C 1
ATOM 3909 O O . ILE A 1 488 ? 26.474 -12.438 -20.821 1.00 87.44 488 ILE A O 1
ATOM 3913 N N . VAL A 1 489 ? 24.539 -13.509 -20.369 1.00 88.12 489 VAL A N 1
ATOM 3914 C CA . VAL A 1 489 ? 24.988 -14.865 -20.699 1.00 88.12 489 VAL A CA 1
ATOM 3915 C C . VAL A 1 489 ? 24.259 -15.305 -21.962 1.00 88.12 489 VAL A C 1
ATOM 3917 O O . VAL A 1 489 ? 23.029 -15.222 -22.025 1.00 88.12 489 VAL A O 1
ATOM 3920 N N . ALA A 1 490 ? 25.003 -15.725 -22.986 1.00 87.94 490 ALA A N 1
ATOM 3921 C CA . ALA A 1 490 ? 24.404 -16.234 -24.213 1.00 87.94 490 ALA A CA 1
ATOM 3922 C C . ALA A 1 490 ? 23.742 -17.591 -23.951 1.00 87.94 490 ALA A C 1
ATOM 3924 O O . ALA A 1 490 ? 24.209 -18.381 -23.135 1.00 87.94 490 ALA A O 1
ATOM 3925 N N . LYS A 1 491 ? 22.674 -17.901 -24.690 1.00 87.19 491 LYS A N 1
ATOM 3926 C CA . LYS A 1 491 ? 21.928 -19.158 -24.514 1.00 87.19 491 LYS A CA 1
ATOM 3927 C C . LYS A 1 491 ? 22.816 -20.400 -24.652 1.00 87.19 491 LYS A C 1
ATOM 3929 O O . LYS A 1 491 ? 22.614 -21.374 -23.939 1.00 87.19 491 LYS A O 1
ATOM 3934 N N . ASN A 1 492 ? 23.766 -20.359 -25.583 1.00 86.25 492 ASN A N 1
ATOM 3935 C CA . ASN A 1 492 ? 24.645 -21.488 -25.888 1.00 86.25 492 ASN A CA 1
ATOM 3936 C C . ASN A 1 492 ? 25.756 -21.684 -24.845 1.00 86.25 492 ASN A C 1
ATOM 3938 O O . ASN A 1 492 ? 26.349 -22.756 -24.813 1.00 86.25 492 ASN A O 1
ATOM 3942 N N . ASP A 1 493 ? 26.007 -20.676 -24.006 1.00 87.81 493 ASP A N 1
ATOM 3943 C CA . ASP A 1 493 ? 27.000 -20.731 -22.928 1.00 87.81 493 ASP A CA 1
ATOM 3944 C C . ASP A 1 493 ? 26.373 -21.206 -21.604 1.00 87.81 493 ASP A C 1
ATOM 3946 O O . ASP A 1 493 ? 27.070 -21.371 -20.605 1.00 87.81 493 ASP A O 1
ATOM 3950 N N . LEU A 1 494 ? 25.047 -21.400 -21.567 1.00 87.44 494 LEU A N 1
ATOM 3951 C CA . LEU A 1 494 ? 24.350 -21.936 -20.403 1.00 87.44 494 LEU A CA 1
ATOM 3952 C C . LEU A 1 494 ? 24.519 -23.453 -20.329 1.00 87.44 494 LEU A C 1
ATOM 3954 O O . LEU A 1 494 ? 24.277 -24.170 -21.300 1.00 87.44 494 LEU A O 1
ATOM 3958 N N . GLU A 1 495 ? 24.830 -23.941 -19.130 1.00 88.81 495 GLU A N 1
ATOM 3959 C CA . GLU A 1 495 ? 24.842 -25.372 -18.841 1.00 88.81 495 GLU A CA 1
ATOM 3960 C C . GLU A 1 495 ? 23.468 -26.013 -19.130 1.00 88.81 495 GLU A C 1
ATOM 3962 O O . GLU A 1 495 ? 22.430 -25.390 -18.863 1.00 88.81 495 GLU A O 1
ATOM 3967 N N . PRO A 1 496 ? 23.410 -27.276 -19.603 1.00 90.56 496 PRO A N 1
ATOM 3968 C CA . PRO A 1 496 ? 22.154 -27.924 -19.993 1.00 90.56 496 PRO A CA 1
ATOM 3969 C C . PRO A 1 496 ? 21.072 -27.908 -18.904 1.00 90.56 496 PRO A C 1
ATOM 3971 O O . PRO A 1 496 ? 19.884 -27.786 -19.204 1.00 90.56 496 PRO A O 1
ATOM 3974 N N . TRP A 1 497 ? 21.472 -27.975 -17.630 1.00 89.19 497 TRP A N 1
ATOM 3975 C CA . TRP A 1 497 ? 20.555 -27.944 -16.489 1.00 89.19 497 TRP A CA 1
ATOM 3976 C C . TRP A 1 497 ? 19.967 -26.554 -16.201 1.00 89.19 497 TRP A C 1
ATOM 3978 O O . TRP A 1 497 ? 18.946 -26.480 -15.529 1.00 89.19 497 TRP A O 1
ATOM 3988 N N . MET A 1 498 ? 20.551 -25.459 -16.704 1.00 87.62 498 MET A N 1
ATOM 3989 C CA . MET A 1 498 ? 20.024 -24.088 -16.564 1.00 87.62 498 MET A CA 1
ATOM 3990 C C . MET A 1 498 ? 19.124 -23.672 -17.730 1.00 87.62 498 MET A C 1
ATOM 3992 O O . MET A 1 498 ? 18.456 -22.637 -17.666 1.00 87.62 498 MET A O 1
ATOM 3996 N N . LEU A 1 499 ? 19.079 -24.469 -18.800 1.00 88.38 499 LEU A N 1
ATOM 3997 C CA . LEU A 1 499 ? 18.407 -24.103 -20.044 1.00 88.38 499 LEU A CA 1
ATOM 3998 C C . LEU A 1 499 ? 16.889 -23.911 -19.873 1.00 88.38 499 LEU A C 1
ATOM 4000 O O . LEU A 1 499 ? 16.297 -23.060 -20.532 1.00 88.38 499 LEU A O 1
ATOM 4004 N N . TRP A 1 500 ? 16.245 -24.639 -18.956 1.00 90.31 500 TRP A N 1
ATOM 4005 C CA . TRP A 1 500 ? 14.828 -24.415 -18.635 1.00 90.31 500 TRP A CA 1
ATOM 4006 C C . TRP A 1 500 ? 14.592 -23.035 -17.998 1.00 90.31 500 TRP A C 1
ATOM 4008 O O . TRP A 1 500 ? 13.577 -22.396 -18.279 1.00 90.31 500 TRP A O 1
ATOM 4018 N N . GLY A 1 501 ? 15.558 -22.537 -17.215 1.00 88.38 501 GLY A N 1
ATOM 4019 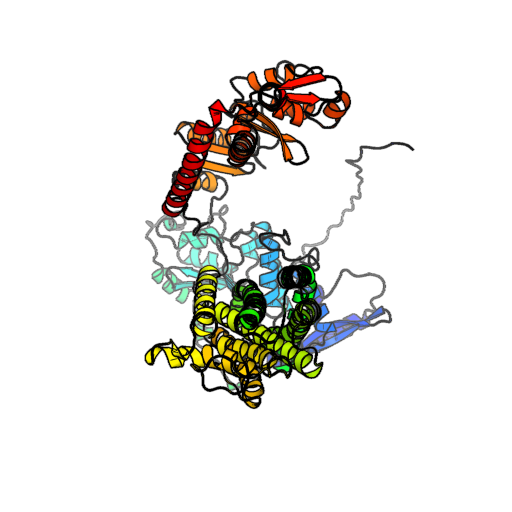C CA . GLY A 1 501 ? 15.551 -21.201 -16.617 1.00 88.38 501 GLY A CA 1
ATOM 4020 C C . GLY A 1 501 ? 15.509 -20.092 -17.675 1.00 88.38 501 GLY A C 1
ATOM 4021 O O . GLY A 1 501 ? 14.802 -19.095 -17.532 1.00 88.38 501 GLY A O 1
ATOM 4022 N N . TYR A 1 502 ? 16.204 -20.296 -18.793 1.00 89.88 502 TYR A N 1
ATOM 4023 C CA . TYR A 1 502 ? 16.145 -19.388 -19.938 1.00 89.88 502 TYR A CA 1
ATOM 4024 C C . TYR A 1 502 ? 14.735 -19.317 -20.551 1.00 89.88 502 TYR A C 1
ATOM 4026 O O . TYR A 1 502 ? 14.245 -18.230 -20.848 1.00 89.88 502 TYR A O 1
ATOM 4034 N N . TYR A 1 503 ? 14.045 -20.455 -20.699 1.00 90.88 503 TYR A N 1
ATOM 4035 C CA . TYR A 1 503 ? 12.705 -20.501 -21.305 1.00 90.88 503 TYR A CA 1
ATOM 4036 C C . TYR A 1 503 ? 11.571 -20.050 -20.381 1.00 90.88 503 TYR A C 1
ATOM 4038 O O . TYR A 1 503 ? 10.546 -19.578 -20.878 1.00 90.88 503 TYR A O 1
ATOM 4046 N N . ILE A 1 504 ? 11.732 -20.180 -19.062 1.00 91.19 504 ILE A N 1
ATOM 4047 C CA . ILE A 1 504 ? 10.749 -19.685 -18.088 1.00 91.19 504 ILE A CA 1
ATOM 4048 C C . ILE A 1 504 ? 10.878 -18.174 -17.856 1.00 91.19 504 ILE A C 1
ATOM 4050 O O . ILE A 1 504 ? 9.919 -17.540 -17.425 1.00 91.19 504 ILE A O 1
ATOM 4054 N N . SER A 1 505 ? 12.042 -17.586 -18.156 1.00 93.06 505 SER A N 1
ATOM 4055 C CA . SER A 1 505 ? 12.292 -16.156 -17.977 1.00 93.06 505 SER A CA 1
ATOM 4056 C C . SER A 1 505 ? 11.474 -15.314 -18.966 1.00 93.06 505 SER A C 1
ATOM 4058 O O . SER A 1 505 ? 11.709 -15.381 -20.176 1.00 93.06 505 SER A O 1
ATOM 4060 N N . PRO A 1 506 ? 10.575 -14.428 -18.496 1.00 92.88 506 PRO A N 1
ATOM 4061 C CA . PRO A 1 506 ? 9.855 -13.509 -19.379 1.00 92.88 506 PRO A CA 1
ATOM 4062 C C . PRO A 1 506 ? 10.793 -12.536 -20.111 1.00 92.88 506 PRO A C 1
ATOM 4064 O O . PRO A 1 506 ? 10.491 -12.076 -21.214 1.00 92.88 506 PRO A O 1
ATOM 4067 N N . MET A 1 507 ? 11.952 -12.241 -19.507 1.00 90.88 507 MET A N 1
ATOM 4068 C CA . MET A 1 507 ? 12.953 -11.332 -20.065 1.00 90.88 507 MET A CA 1
ATOM 4069 C C . MET A 1 507 ? 13.534 -11.854 -21.379 1.00 90.88 507 MET A C 1
ATOM 4071 O O . MET A 1 507 ? 13.811 -11.071 -22.286 1.00 90.88 507 MET A O 1
ATOM 4075 N N . MET A 1 508 ? 13.662 -13.175 -21.510 1.00 92.69 508 MET A N 1
ATOM 4076 C CA . MET A 1 508 ? 14.150 -13.822 -22.724 1.00 92.69 508 MET A CA 1
ATOM 4077 C C . MET A 1 508 ? 13.276 -13.488 -23.937 1.00 92.69 508 MET A C 1
ATOM 4079 O O . MET A 1 508 ? 13.795 -13.127 -24.996 1.00 92.69 508 MET A O 1
ATOM 4083 N N . TYR A 1 509 ? 11.951 -13.550 -23.783 1.00 94.94 509 TYR A N 1
ATOM 4084 C CA . TYR A 1 509 ? 11.010 -13.230 -24.859 1.00 94.94 509 TYR A CA 1
ATOM 4085 C C . TYR A 1 509 ? 11.041 -11.738 -25.206 1.00 94.94 509 TYR A C 1
ATOM 4087 O O . TYR A 1 509 ? 11.013 -11.385 -26.384 1.00 94.94 509 TYR A O 1
ATOM 4095 N N . GLY A 1 510 ? 11.173 -10.866 -24.199 1.00 94.69 510 GLY A N 1
ATOM 4096 C CA . GLY A 1 510 ? 11.355 -9.427 -24.399 1.00 94.69 510 GLY A CA 1
ATOM 4097 C C . GLY A 1 510 ? 12.615 -9.097 -25.201 1.00 94.69 510 GLY A C 1
ATOM 4098 O O . GLY A 1 510 ? 12.533 -8.402 -26.214 1.00 94.69 510 GLY A O 1
ATOM 4099 N N . GLN A 1 511 ? 13.761 -9.654 -24.799 1.00 93.88 511 GLN A N 1
ATOM 4100 C CA . GLN A 1 511 ? 15.044 -9.448 -25.475 1.00 93.88 511 GLN A CA 1
ATOM 4101 C C . GLN A 1 511 ? 15.029 -9.999 -26.907 1.00 93.88 511 GLN A C 1
ATOM 4103 O O . GLN A 1 511 ? 15.457 -9.308 -27.830 1.00 93.88 511 GLN A O 1
ATOM 4108 N N . ASN A 1 512 ? 14.504 -11.210 -27.126 1.00 94.06 512 ASN A N 1
ATOM 4109 C CA . ASN A 1 512 ? 14.386 -11.771 -28.475 1.00 94.06 512 ASN A CA 1
ATOM 4110 C C . ASN A 1 512 ? 13.517 -10.871 -29.369 1.00 94.06 512 ASN A C 1
ATOM 4112 O O . ASN A 1 512 ? 13.932 -10.546 -30.480 1.00 94.06 512 ASN A O 1
ATOM 4116 N N . ALA A 1 513 ? 12.351 -10.417 -28.894 1.00 95.19 513 ALA A N 1
ATOM 4117 C CA . ALA A 1 513 ? 11.440 -9.590 -29.688 1.00 95.19 513 ALA A CA 1
ATOM 4118 C C . ALA A 1 513 ? 12.094 -8.286 -30.175 1.00 95.19 513 ALA A C 1
ATOM 4120 O O . ALA A 1 513 ? 12.015 -7.972 -31.364 1.00 95.19 513 ALA A O 1
ATOM 4121 N N . ILE A 1 514 ? 12.768 -7.551 -29.282 1.00 95.00 514 ILE A N 1
ATOM 4122 C CA . ILE A 1 514 ? 13.379 -6.253 -29.615 1.00 95.00 514 ILE A CA 1
ATOM 4123 C C . ILE A 1 514 ? 14.610 -6.399 -30.518 1.00 95.00 514 ILE A C 1
ATOM 4125 O O . ILE A 1 514 ? 14.811 -5.600 -31.430 1.00 95.00 514 ILE A O 1
ATOM 4129 N N . VAL A 1 515 ? 15.422 -7.433 -30.293 1.00 94.38 515 VAL A N 1
ATOM 4130 C CA . VAL A 1 515 ? 16.660 -7.681 -31.039 1.00 94.38 515 VAL A CA 1
ATOM 4131 C C . VAL A 1 515 ? 16.344 -8.195 -32.446 1.00 94.38 515 VAL A C 1
ATOM 4133 O O . VAL A 1 515 ? 16.904 -7.692 -33.420 1.00 94.38 515 VAL A O 1
ATOM 4136 N N . MET A 1 516 ? 15.405 -9.137 -32.592 1.00 93.31 516 MET A N 1
ATOM 4137 C CA . MET A 1 516 ? 14.949 -9.608 -33.909 1.00 93.31 516 MET A CA 1
ATOM 4138 C C . MET A 1 516 ? 14.347 -8.466 -34.734 1.00 93.31 516 MET A C 1
ATOM 4140 O O . MET A 1 516 ? 14.597 -8.352 -35.937 1.00 93.31 516 MET A O 1
ATOM 4144 N N . ASN A 1 517 ? 13.573 -7.593 -34.085 1.00 94.44 517 ASN A N 1
ATOM 4145 C CA . ASN A 1 517 ? 12.955 -6.452 -34.744 1.00 94.44 517 ASN A CA 1
ATOM 4146 C C . ASN A 1 517 ? 13.973 -5.404 -35.235 1.00 94.44 517 ASN A C 1
ATOM 4148 O O . ASN A 1 517 ? 13.657 -4.675 -36.170 1.00 94.44 517 ASN A O 1
ATOM 4152 N N . GLU A 1 518 ? 15.195 -5.356 -34.704 1.00 93.75 518 GLU A N 1
ATOM 4153 C CA . GLU A 1 518 ? 16.270 -4.501 -35.229 1.00 93.75 518 GLU A CA 1
ATOM 4154 C C . GLU A 1 518 ? 17.130 -5.234 -36.274 1.00 93.75 518 GLU A C 1
ATOM 4156 O O . GLU A 1 518 ? 17.245 -4.794 -37.418 1.00 93.75 518 GLU A O 1
ATOM 4161 N N . PHE A 1 519 ? 17.702 -6.389 -35.923 1.00 92.69 519 PHE A N 1
ATOM 4162 C CA . PHE A 1 519 ? 18.755 -7.023 -36.730 1.00 92.69 519 PHE A CA 1
ATOM 4163 C C . PHE A 1 519 ? 18.260 -7.798 -37.953 1.00 92.69 519 PHE A C 1
ATOM 4165 O O . PHE A 1 519 ? 19.063 -8.134 -38.823 1.00 92.69 519 PHE A O 1
ATOM 4172 N N . LEU A 1 520 ? 16.956 -8.059 -38.073 1.00 91.06 520 LEU A N 1
ATOM 4173 C CA . LEU A 1 520 ? 16.377 -8.612 -39.304 1.00 91.06 520 LEU A CA 1
ATOM 4174 C C . LEU A 1 520 ? 16.082 -7.535 -40.361 1.00 91.06 520 LEU A C 1
ATOM 4176 O O . LEU A 1 520 ? 15.494 -7.843 -41.396 1.00 91.06 520 LEU A O 1
ATOM 4180 N N . ASP A 1 521 ? 16.423 -6.267 -40.111 1.00 90.94 521 ASP A N 1
ATOM 4181 C CA . ASP A 1 521 ? 16.235 -5.195 -41.088 1.00 90.94 521 ASP A CA 1
ATOM 4182 C C . ASP A 1 521 ? 17.206 -5.297 -42.277 1.00 90.94 521 ASP A C 1
ATOM 4184 O O . ASP A 1 521 ? 18.329 -5.801 -42.169 1.00 90.94 521 ASP A O 1
ATOM 4188 N N . LYS A 1 522 ? 16.790 -4.760 -43.431 1.00 87.12 522 LYS A N 1
ATOM 4189 C CA . LYS A 1 522 ? 17.600 -4.752 -44.659 1.00 87.12 522 LYS A CA 1
ATOM 4190 C C . LYS A 1 522 ? 18.960 -4.071 -44.455 1.00 87.12 522 LYS A C 1
ATOM 4192 O O . LYS A 1 522 ? 19.935 -4.483 -45.076 1.00 87.12 522 LYS A O 1
ATOM 4197 N N . ARG A 1 523 ? 19.067 -3.100 -43.538 1.00 86.88 523 ARG A N 1
ATOM 4198 C CA . ARG A 1 523 ? 20.330 -2.421 -43.177 1.00 86.88 523 ARG A CA 1
ATOM 4199 C C . ARG A 1 523 ? 21.418 -3.369 -42.663 1.00 86.88 523 ARG A C 1
ATOM 4201 O O . ARG A 1 523 ? 22.599 -3.078 -42.815 1.00 86.88 523 ARG A O 1
ATOM 4208 N N . TRP A 1 524 ? 21.029 -4.507 -42.092 1.00 88.56 524 TRP A N 1
ATOM 4209 C CA . TRP A 1 524 ? 21.936 -5.526 -41.561 1.00 88.56 524 TRP A CA 1
ATOM 4210 C C . TRP A 1 524 ? 22.167 -6.690 -42.540 1.00 88.56 524 TRP A C 1
ATOM 4212 O O . TRP A 1 524 ? 22.741 -7.714 -42.166 1.00 88.56 524 TRP A O 1
ATOM 4222 N N . SER A 1 525 ? 21.736 -6.543 -43.800 1.00 85.81 525 SER A N 1
ATOM 4223 C CA . SER A 1 525 ? 21.846 -7.571 -44.848 1.00 85.81 525 SER A CA 1
ATOM 4224 C C . SER A 1 525 ? 23.206 -7.615 -45.553 1.00 85.81 525 SER A C 1
ATOM 4226 O O . SER A 1 525 ? 23.344 -8.317 -46.551 1.00 85.81 525 SER A O 1
ATOM 4228 N N . ALA A 1 526 ? 24.212 -6.895 -45.044 1.00 85.00 526 ALA A N 1
ATOM 4229 C CA . ALA A 1 526 ? 25.581 -7.013 -45.536 1.00 85.00 526 ALA A CA 1
ATOM 4230 C C . ALA A 1 526 ? 26.053 -8.483 -45.458 1.00 85.00 526 ALA A C 1
ATOM 4232 O O . ALA A 1 526 ? 25.704 -9.178 -44.491 1.00 85.00 526 ALA A O 1
ATOM 4233 N N . PRO A 1 527 ? 26.801 -8.971 -46.467 1.00 82.12 527 PRO A N 1
ATOM 4234 C CA . PRO A 1 527 ? 27.272 -10.349 -46.501 1.00 82.12 527 PRO A CA 1
ATOM 4235 C C . PRO A 1 527 ? 28.206 -10.629 -45.324 1.00 82.12 527 PRO A C 1
ATOM 4237 O O . PRO A 1 527 ? 28.960 -9.761 -44.882 1.00 82.12 527 PRO A O 1
ATOM 4240 N N . ASN A 1 528 ? 28.121 -11.849 -44.802 1.00 77.38 528 ASN A N 1
ATOM 4241 C CA . ASN A 1 528 ? 28.901 -12.266 -43.647 1.00 77.38 528 ASN A CA 1
ATOM 4242 C C . ASN A 1 528 ? 30.409 -12.279 -43.955 1.00 77.38 528 ASN A C 1
ATOM 4244 O O . ASN A 1 528 ? 30.851 -12.932 -44.899 1.00 77.38 528 ASN A O 1
ATOM 4248 N N . THR A 1 529 ? 31.187 -11.585 -43.129 1.00 70.31 529 THR A N 1
ATOM 4249 C CA . THR A 1 529 ? 32.653 -11.529 -43.182 1.00 70.31 529 THR A CA 1
ATOM 4250 C C . THR A 1 529 ? 33.343 -12.481 -42.198 1.00 70.31 529 THR A C 1
ATOM 4252 O O . THR A 1 529 ? 34.556 -12.650 -42.296 1.00 70.31 529 THR A O 1
ATOM 4255 N N . ASP A 1 530 ? 32.610 -13.123 -41.278 1.00 70.56 530 ASP A N 1
ATOM 4256 C CA . ASP A 1 530 ? 33.153 -14.070 -40.295 1.00 70.56 530 ASP A CA 1
ATOM 4257 C C . ASP A 1 530 ? 32.806 -15.534 -40.658 1.00 70.56 530 ASP A C 1
ATOM 4259 O O . ASP A 1 530 ? 31.643 -15.946 -40.552 1.00 70.56 530 ASP A O 1
ATOM 4263 N N . PRO A 1 531 ? 33.794 -16.363 -41.049 1.00 69.50 531 PRO A N 1
ATOM 4264 C CA . PRO A 1 531 ? 33.570 -17.762 -41.413 1.00 69.50 531 PRO A CA 1
ATOM 4265 C C . PRO A 1 531 ? 33.234 -18.672 -40.218 1.00 69.50 531 PRO A C 1
ATOM 4267 O O . PRO A 1 531 ? 32.840 -19.819 -40.427 1.00 69.50 531 PRO A O 1
ATOM 4270 N N . ARG A 1 532 ? 33.371 -18.205 -38.967 1.00 76.00 532 ARG A N 1
ATOM 4271 C CA . ARG A 1 532 ? 33.122 -19.017 -37.758 1.00 76.00 532 ARG A CA 1
ATOM 4272 C C . ARG A 1 532 ? 31.641 -19.297 -37.516 1.00 76.00 532 ARG A C 1
ATOM 4274 O O . ARG A 1 532 ? 31.301 -20.301 -36.895 1.00 76.00 532 ARG A O 1
ATOM 4281 N N . ILE A 1 533 ? 30.752 -18.422 -37.990 1.00 77.31 533 ILE A N 1
ATOM 4282 C CA . ILE A 1 533 ? 29.306 -18.533 -37.775 1.00 77.31 533 ILE A CA 1
ATOM 4283 C C . ILE A 1 533 ? 28.620 -18.711 -39.126 1.00 77.31 533 ILE A C 1
ATOM 4285 O O . ILE A 1 533 ? 28.588 -17.801 -39.948 1.00 77.31 533 ILE A O 1
ATOM 4289 N N . ASN A 1 534 ? 28.010 -19.879 -39.338 1.00 78.38 534 ASN A N 1
ATOM 4290 C CA . ASN A 1 534 ? 27.251 -20.158 -40.555 1.00 78.38 534 ASN A CA 1
ATOM 4291 C C . ASN A 1 534 ? 25.922 -19.373 -40.555 1.00 78.38 534 ASN A C 1
ATOM 4293 O O . ASN A 1 534 ? 24.912 -19.831 -39.997 1.00 78.38 534 ASN A O 1
ATOM 4297 N N . ALA A 1 535 ? 25.961 -18.163 -41.116 1.00 79.25 535 ALA A N 1
ATOM 4298 C CA . ALA A 1 535 ? 24.833 -17.268 -41.351 1.00 79.25 535 ALA A CA 1
ATOM 4299 C C . ALA A 1 535 ? 25.093 -16.383 -42.586 1.00 79.25 535 ALA A C 1
ATOM 4301 O O . ALA A 1 535 ? 26.231 -16.045 -42.899 1.00 79.25 535 ALA A O 1
ATOM 4302 N N . THR A 1 536 ? 24.021 -16.010 -43.291 1.00 82.06 536 THR A N 1
ATOM 4303 C CA . THR A 1 536 ? 24.095 -15.330 -44.598 1.00 82.06 536 THR A CA 1
ATOM 4304 C C . THR A 1 536 ? 24.319 -13.821 -44.504 1.00 82.06 536 THR A C 1
ATOM 4306 O O . THR A 1 536 ? 24.879 -13.227 -45.419 1.00 82.06 536 THR A O 1
ATOM 4309 N N . THR A 1 537 ? 23.861 -13.188 -43.422 1.00 87.44 537 THR A N 1
ATOM 4310 C CA . THR A 1 537 ? 23.889 -11.729 -43.238 1.00 87.44 537 THR A CA 1
ATOM 4311 C C . THR A 1 537 ? 24.454 -11.356 -41.874 1.00 87.44 537 THR A C 1
ATOM 4313 O O . THR A 1 537 ? 24.275 -12.104 -40.909 1.00 87.44 537 THR A O 1
ATOM 4316 N N . VAL A 1 538 ? 25.068 -10.173 -41.764 1.00 86.31 538 VAL A N 1
ATOM 4317 C CA . VAL A 1 538 ? 25.604 -9.636 -40.496 1.00 86.31 538 VAL A CA 1
ATOM 4318 C C . VAL A 1 538 ? 24.550 -9.643 -39.381 1.00 86.31 538 VAL A C 1
ATOM 4320 O O . VAL A 1 538 ? 24.849 -10.049 -38.260 1.00 86.31 538 VAL A O 1
ATOM 4323 N N . GLY A 1 539 ? 23.297 -9.287 -39.679 1.00 87.19 539 GLY A N 1
ATOM 4324 C CA . GLY A 1 539 ? 22.201 -9.338 -38.703 1.00 87.19 539 GLY A CA 1
ATOM 4325 C C . GLY A 1 539 ? 21.923 -10.742 -38.149 1.00 87.19 539 GLY A C 1
ATOM 4326 O O . GLY A 1 539 ? 21.764 -10.921 -36.943 1.00 87.19 539 GLY A O 1
ATOM 4327 N N . LYS A 1 540 ? 21.943 -11.776 -39.003 1.00 88.38 540 LYS A N 1
ATOM 4328 C CA . LYS A 1 540 ? 21.768 -13.172 -38.564 1.00 88.38 540 LYS A CA 1
ATOM 4329 C C . LYS A 1 540 ? 22.980 -13.699 -37.795 1.00 88.38 540 LYS A C 1
ATOM 4331 O O . LYS A 1 54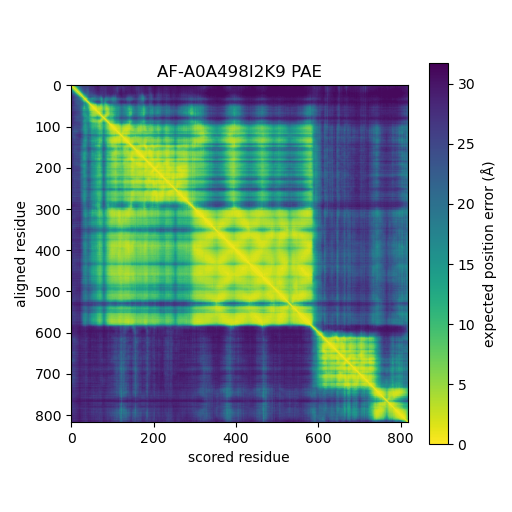0 ? 22.802 -14.484 -36.869 1.00 88.38 540 LYS A O 1
ATOM 4336 N N . VAL A 1 541 ? 24.190 -13.255 -38.140 1.00 88.88 541 VAL A N 1
ATOM 4337 C CA . VAL A 1 541 ? 25.416 -13.557 -37.376 1.00 88.88 541 VAL A CA 1
ATOM 4338 C C . VAL A 1 541 ? 25.306 -12.989 -35.959 1.00 88.88 541 VAL A C 1
ATOM 4340 O O . VAL A 1 541 ? 25.558 -13.694 -34.984 1.00 88.88 541 VAL A O 1
ATOM 4343 N N . LEU A 1 542 ? 24.860 -11.737 -35.840 1.00 87.94 542 LEU A N 1
ATOM 4344 C CA . LEU A 1 542 ? 24.649 -11.038 -34.572 1.00 87.94 542 LEU A CA 1
ATOM 4345 C C . LEU A 1 542 ? 23.609 -11.730 -33.674 1.00 87.94 542 LEU A C 1
ATOM 4347 O O . LEU A 1 542 ? 23.825 -11.842 -32.471 1.00 87.94 542 LEU A O 1
ATOM 4351 N N . LEU A 1 543 ? 22.527 -12.259 -34.249 1.00 90.56 543 LEU A N 1
ATOM 4352 C CA . LEU A 1 543 ? 21.528 -13.049 -33.517 1.00 90.56 543 LEU A CA 1
ATOM 4353 C C . LEU A 1 543 ? 22.082 -14.409 -33.070 1.00 90.56 543 LEU A C 1
ATOM 4355 O O . LEU A 1 543 ? 21.987 -14.779 -31.898 1.00 90.56 543 LEU A O 1
ATOM 4359 N N . LYS A 1 544 ? 22.696 -15.149 -34.000 1.00 88.81 544 LYS A N 1
ATOM 4360 C CA . LYS A 1 544 ? 23.155 -16.525 -33.775 1.00 88.81 544 LYS A CA 1
ATOM 4361 C C . LYS A 1 544 ? 24.358 -16.603 -32.835 1.00 88.81 544 LYS A C 1
ATOM 4363 O O . LYS A 1 544 ? 24.457 -17.570 -32.087 1.00 88.81 544 LYS A O 1
ATOM 4368 N N . SER A 1 545 ? 25.217 -15.579 -32.815 1.00 85.69 545 SER A N 1
ATOM 4369 C CA . SER A 1 545 ? 26.373 -15.502 -31.908 1.00 85.69 545 SER A CA 1
ATOM 4370 C C . SER A 1 545 ? 25.979 -15.533 -30.428 1.00 85.69 545 SER A C 1
ATOM 4372 O O . SER A 1 545 ? 26.705 -16.092 -29.616 1.00 85.69 545 SER A O 1
ATOM 4374 N N . ARG A 1 546 ? 24.808 -14.988 -30.080 1.00 84.31 546 ARG A N 1
ATOM 4375 C CA . ARG A 1 546 ? 24.259 -14.968 -28.711 1.00 84.31 546 ARG A CA 1
ATOM 4376 C C . ARG A 1 546 ? 23.157 -16.016 -28.483 1.00 84.31 546 ARG A C 1
ATOM 4378 O O . ARG A 1 546 ? 22.626 -16.130 -27.379 1.00 84.31 546 ARG A O 1
ATOM 4385 N N . GLY A 1 547 ? 22.815 -16.793 -29.514 1.00 85.75 547 GLY A N 1
ATOM 4386 C CA . GLY A 1 547 ? 21.782 -17.831 -29.463 1.00 85.75 547 GLY A CA 1
ATOM 4387 C C . GLY A 1 547 ? 20.337 -17.315 -29.521 1.00 85.75 547 GLY A C 1
ATOM 4388 O O . GLY A 1 547 ? 19.434 -18.006 -29.047 1.00 85.75 547 GLY A O 1
ATOM 4389 N N . PHE A 1 548 ? 20.108 -16.125 -30.089 1.00 90.62 548 PHE A N 1
ATOM 4390 C CA . PHE A 1 548 ? 18.765 -15.593 -30.345 1.00 90.62 548 PHE A CA 1
ATOM 4391 C C . PHE A 1 548 ? 18.115 -16.244 -31.572 1.00 90.62 548 PHE A C 1
ATOM 4393 O O . PHE A 1 548 ? 18.797 -16.737 -32.476 1.00 90.62 548 PHE A O 1
ATOM 4400 N N . PHE A 1 549 ? 16.782 -16.222 -31.619 1.00 90.75 549 PHE A N 1
ATOM 4401 C CA . PHE A 1 549 ? 16.026 -16.739 -32.759 1.00 90.75 549 PHE A CA 1
ATOM 4402 C C . PHE A 1 549 ? 16.198 -15.852 -34.001 1.00 90.75 549 PHE A C 1
ATOM 4404 O O . PHE A 1 549 ? 16.374 -14.638 -33.903 1.00 90.75 549 PHE A O 1
ATOM 4411 N N . THR A 1 550 ? 16.162 -16.466 -35.186 1.00 88.06 550 THR A N 1
ATOM 4412 C CA . THR A 1 550 ? 16.395 -15.776 -36.469 1.00 88.06 550 THR A CA 1
ATOM 4413 C C . THR A 1 550 ? 15.160 -15.659 -37.350 1.00 88.06 550 THR A C 1
ATOM 4415 O O . THR A 1 550 ? 15.181 -14.891 -38.311 1.00 88.06 550 THR A O 1
ATOM 4418 N N . ASP A 1 551 ? 14.107 -16.424 -37.065 1.00 89.38 551 ASP A N 1
ATOM 4419 C CA . ASP A 1 551 ? 12.912 -16.463 -37.906 1.00 89.38 551 ASP A CA 1
ATOM 4420 C C . ASP A 1 551 ? 11.888 -15.423 -37.449 1.00 89.38 551 ASP A C 1
ATOM 4422 O O . ASP A 1 551 ? 11.612 -15.282 -36.260 1.00 89.38 551 ASP A O 1
ATOM 4426 N N . GLU A 1 552 ? 11.264 -14.719 -38.394 1.00 86.75 552 GLU A N 1
ATOM 4427 C CA . GLU A 1 552 ? 10.363 -13.606 -38.068 1.00 86.75 552 GLU A CA 1
ATOM 4428 C C . GLU A 1 552 ? 9.102 -14.023 -37.294 1.00 86.75 552 GLU A C 1
ATOM 4430 O O . GLU A 1 552 ? 8.559 -13.215 -36.541 1.00 86.75 552 GLU A O 1
ATOM 4435 N N . TYR A 1 553 ? 8.630 -15.269 -37.430 1.00 92.00 553 TYR A N 1
ATOM 4436 C CA . TYR A 1 553 ? 7.433 -15.735 -36.716 1.00 92.00 553 TYR A CA 1
ATOM 4437 C C . TYR A 1 553 ? 7.643 -15.800 -35.194 1.00 92.00 553 TYR A C 1
ATOM 4439 O O . TYR A 1 553 ? 6.687 -15.611 -34.439 1.00 92.00 553 TYR A O 1
ATOM 4447 N N . TRP A 1 554 ? 8.888 -15.991 -34.734 1.00 93.06 554 TRP A N 1
ATOM 4448 C CA . TRP A 1 554 ? 9.222 -15.997 -33.308 1.00 93.06 554 TRP A CA 1
ATOM 4449 C C . TRP A 1 554 ? 8.903 -14.670 -32.630 1.00 93.06 554 TRP A C 1
ATOM 4451 O O . TRP A 1 554 ? 8.597 -14.665 -31.441 1.00 93.06 554 TRP A O 1
ATOM 4461 N N . PHE A 1 555 ? 8.889 -13.556 -33.370 1.00 94.81 555 PHE A N 1
ATOM 4462 C CA . PHE A 1 555 ? 8.459 -12.267 -32.833 1.00 94.81 555 PHE A CA 1
ATOM 4463 C C . PHE A 1 555 ? 7.052 -12.359 -32.227 1.00 94.81 555 PHE A C 1
ATOM 4465 O O . PHE A 1 555 ? 6.842 -11.952 -31.087 1.00 94.81 555 PHE A O 1
ATOM 4472 N N . TRP A 1 556 ? 6.098 -12.950 -32.949 1.00 95.62 556 TRP A N 1
ATOM 4473 C CA . TRP A 1 556 ? 4.718 -13.073 -32.476 1.00 95.62 556 TRP A CA 1
ATOM 4474 C C . TRP A 1 556 ? 4.579 -14.063 -31.321 1.00 95.62 556 TRP A C 1
ATOM 4476 O O . TRP A 1 556 ? 3.780 -13.823 -30.418 1.00 95.62 556 TRP A O 1
ATOM 4486 N N . ILE A 1 557 ? 5.398 -15.120 -31.299 1.00 95.88 557 ILE A N 1
ATOM 4487 C CA . ILE A 1 557 ? 5.477 -16.042 -30.157 1.00 95.88 557 ILE A CA 1
ATOM 4488 C C . ILE A 1 557 ? 5.966 -15.293 -28.914 1.00 95.88 557 ILE A C 1
ATOM 4490 O O . ILE A 1 557 ? 5.357 -15.415 -27.855 1.00 95.88 557 ILE A O 1
ATOM 4494 N N . CYS A 1 558 ? 7.012 -14.470 -29.036 1.00 95.81 558 CYS A N 1
ATOM 4495 C CA . CYS A 1 558 ? 7.516 -13.658 -27.932 1.00 95.81 558 CYS A CA 1
ATOM 4496 C C . CYS A 1 558 ? 6.464 -12.672 -27.410 1.00 95.81 558 CYS A C 1
ATOM 4498 O O . CYS A 1 558 ? 6.273 -12.574 -26.201 1.00 95.81 558 CYS A O 1
ATOM 4500 N N . ILE A 1 559 ? 5.747 -11.976 -28.299 1.00 97.12 559 ILE A N 1
ATOM 4501 C CA . ILE A 1 559 ? 4.661 -11.069 -27.902 1.00 97.12 559 ILE A CA 1
ATOM 4502 C C . ILE A 1 559 ? 3.538 -11.832 -27.187 1.00 97.12 559 ILE A C 1
ATOM 4504 O O . ILE A 1 559 ? 3.116 -11.426 -26.104 1.00 97.12 559 ILE A O 1
ATOM 4508 N N . GLY A 1 560 ? 3.086 -12.956 -27.751 1.00 97.25 560 GLY A N 1
ATOM 4509 C CA . GLY A 1 560 ? 2.073 -13.810 -27.130 1.00 97.25 560 GLY A CA 1
ATOM 4510 C C . GLY A 1 560 ? 2.505 -14.314 -25.752 1.00 97.25 560 GLY A C 1
ATOM 4511 O O . GLY A 1 560 ? 1.722 -14.253 -24.806 1.00 97.25 560 GLY A O 1
ATOM 4512 N N . ALA A 1 561 ? 3.768 -14.724 -25.607 1.00 96.56 561 ALA A N 1
ATOM 4513 C CA . ALA A 1 561 ? 4.340 -15.155 -24.336 1.00 96.56 561 ALA A CA 1
ATOM 4514 C C . ALA A 1 561 ? 4.367 -14.022 -23.299 1.00 96.56 561 ALA A C 1
ATOM 4516 O O . ALA A 1 561 ? 3.967 -14.246 -22.162 1.00 96.56 561 ALA A O 1
ATOM 4517 N N . LEU A 1 562 ? 4.769 -12.799 -23.668 1.00 96.50 562 LEU A N 1
ATOM 4518 C CA . LEU A 1 562 ? 4.791 -11.650 -22.750 1.00 96.50 562 LEU A CA 1
ATOM 4519 C C . LEU A 1 562 ? 3.399 -11.330 -22.185 1.00 96.50 562 LEU A C 1
ATOM 4521 O O . LEU A 1 562 ? 3.247 -11.164 -20.973 1.00 96.50 562 LEU A O 1
ATOM 4525 N N . PHE A 1 563 ? 2.371 -11.296 -23.038 1.00 96.69 563 PHE A N 1
ATOM 4526 C CA . PHE A 1 563 ? 0.990 -11.107 -22.580 1.00 96.69 563 PHE A CA 1
ATOM 4527 C C . PHE A 1 563 ? 0.461 -12.320 -21.806 1.00 96.69 563 PHE A C 1
ATOM 4529 O O . PHE A 1 563 ? -0.263 -12.143 -20.827 1.00 96.69 563 PHE A O 1
ATOM 4536 N N . GLY A 1 564 ? 0.868 -13.536 -22.181 1.00 97.31 564 GLY A N 1
ATOM 4537 C CA . GLY A 1 564 ? 0.573 -14.764 -21.443 1.00 97.31 564 GLY A CA 1
ATOM 4538 C C . GLY A 1 564 ? 1.138 -14.741 -20.021 1.00 97.31 564 GLY A C 1
ATOM 4539 O O . GLY A 1 564 ? 0.406 -15.010 -19.071 1.00 97.31 564 GLY A O 1
ATOM 4540 N N . PHE A 1 565 ? 2.398 -14.332 -19.849 1.00 96.38 565 PHE A N 1
ATOM 4541 C CA . PHE A 1 565 ? 3.005 -14.111 -18.534 1.00 96.38 565 PHE A CA 1
ATOM 4542 C C . PHE A 1 565 ? 2.286 -13.013 -17.759 1.00 96.38 565 PHE A C 1
ATOM 4544 O O . PHE A 1 565 ? 2.031 -13.181 -16.569 1.00 96.38 565 PHE A O 1
ATOM 4551 N N . SER A 1 566 ? 1.907 -11.916 -18.423 1.00 96.12 566 SER A N 1
ATOM 4552 C CA . SER A 1 566 ? 1.145 -10.854 -17.767 1.00 96.12 566 SER A CA 1
ATOM 4553 C C . SER A 1 566 ? -0.190 -11.366 -17.217 1.00 96.12 566 SER A C 1
ATOM 4555 O O . SER A 1 566 ? -0.518 -11.124 -16.054 1.00 96.12 566 SER A O 1
ATOM 4557 N N . LEU A 1 567 ? -0.943 -12.139 -18.006 1.00 96.56 567 LEU A N 1
ATOM 4558 C CA . LEU A 1 567 ? -2.185 -12.772 -17.561 1.00 96.56 567 LEU A CA 1
ATOM 4559 C C . LEU A 1 567 ? -1.936 -13.758 -16.410 1.00 96.56 567 LEU A C 1
ATOM 4561 O O . LEU A 1 567 ? -2.613 -13.686 -15.385 1.00 96.56 567 LEU A O 1
ATOM 4565 N N . LEU A 1 568 ? -0.940 -14.638 -16.551 1.00 97.19 568 LEU A N 1
ATOM 4566 C CA . LEU A 1 568 ? -0.576 -15.632 -15.543 1.00 97.19 568 LEU A CA 1
ATOM 4567 C C . LEU A 1 568 ? -0.239 -14.976 -14.200 1.00 97.19 568 LEU A C 1
ATOM 4569 O O . LEU A 1 568 ? -0.794 -15.364 -13.174 1.00 97.19 568 LEU A O 1
ATOM 4573 N N . PHE A 1 569 ? 0.623 -13.958 -14.189 1.00 97.19 569 PHE A N 1
ATOM 4574 C CA . PHE A 1 569 ? 1.009 -13.272 -12.956 1.00 97.19 569 PHE A CA 1
ATOM 4575 C C . PHE A 1 569 ? -0.161 -12.531 -12.310 1.00 97.19 569 PHE A C 1
ATOM 4577 O O . PHE A 1 569 ? -0.251 -12.512 -11.086 1.00 97.19 569 PHE A O 1
ATOM 4584 N N . ASN A 1 570 ? -1.099 -11.985 -13.091 1.00 96.38 570 ASN A N 1
ATOM 4585 C CA . ASN A 1 570 ? -2.330 -11.402 -12.549 1.00 96.38 570 ASN A CA 1
ATOM 4586 C C . ASN A 1 570 ? -3.247 -12.456 -11.903 1.00 96.38 570 ASN A C 1
ATOM 4588 O O . ASN A 1 570 ? -3.794 -12.208 -10.828 1.00 96.38 570 ASN A O 1
ATOM 4592 N N . ILE A 1 571 ? -3.400 -13.632 -12.519 1.00 97.12 571 ILE A N 1
ATOM 4593 C CA . ILE A 1 571 ? -4.182 -14.742 -11.947 1.00 97.12 571 ILE A CA 1
ATOM 4594 C C . ILE A 1 571 ? -3.531 -15.228 -10.651 1.00 97.12 571 ILE A C 1
ATOM 4596 O O . ILE A 1 571 ? -4.206 -15.347 -9.630 1.00 97.12 571 ILE A O 1
ATOM 4600 N N . LEU A 1 572 ? -2.214 -15.447 -10.667 1.00 97.31 572 LEU A N 1
ATOM 4601 C CA . LEU A 1 572 ? -1.455 -15.850 -9.484 1.00 97.31 572 LEU A CA 1
ATOM 4602 C C . LEU A 1 572 ? -1.500 -14.783 -8.388 1.00 97.31 572 LEU A C 1
ATOM 4604 O O . LEU A 1 572 ? -1.577 -15.130 -7.217 1.00 97.31 572 LEU A O 1
ATOM 4608 N N . PHE A 1 573 ? -1.503 -13.498 -8.744 1.00 96.94 573 PHE A N 1
ATOM 4609 C CA . PHE A 1 573 ? -1.653 -12.398 -7.796 1.00 96.94 573 PHE A CA 1
ATOM 4610 C C . PHE A 1 573 ? -3.013 -12.453 -7.090 1.00 96.94 573 PHE A C 1
ATOM 4612 O O . PHE A 1 573 ? -3.074 -12.395 -5.864 1.00 96.94 573 PHE A O 1
ATOM 4619 N N . ILE A 1 574 ? -4.103 -12.637 -7.842 1.00 96.56 574 ILE A N 1
ATOM 4620 C CA . ILE A 1 574 ? -5.448 -12.789 -7.269 1.00 96.56 574 ILE A CA 1
ATOM 4621 C C . ILE A 1 574 ? -5.533 -14.056 -6.407 1.00 96.56 574 ILE A C 1
ATOM 4623 O O . ILE A 1 574 ? -6.094 -14.010 -5.311 1.00 96.56 574 ILE A O 1
ATOM 4627 N N . ALA A 1 575 ? -4.957 -15.172 -6.860 1.00 96.69 575 ALA A N 1
ATOM 4628 C CA . ALA A 1 575 ? -4.914 -16.416 -6.096 1.00 96.69 575 ALA A CA 1
ATOM 4629 C C . ALA A 1 575 ? -4.127 -16.246 -4.786 1.00 96.69 575 ALA A C 1
ATOM 4631 O O . ALA A 1 575 ? -4.626 -16.607 -3.722 1.00 96.69 575 ALA A O 1
ATOM 4632 N N . ALA A 1 576 ? -2.952 -15.614 -4.836 1.00 95.69 576 ALA A N 1
ATOM 4633 C CA . ALA A 1 576 ? -2.139 -15.309 -3.663 1.00 95.69 576 ALA A CA 1
ATOM 4634 C C . ALA A 1 576 ? -2.926 -14.474 -2.643 1.00 95.69 576 ALA A C 1
ATOM 4636 O O . ALA A 1 576 ? -2.983 -14.839 -1.475 1.00 95.69 576 ALA A O 1
ATOM 4637 N N . LEU A 1 577 ? -3.622 -13.422 -3.081 1.00 94.25 577 LEU A N 1
ATOM 4638 C CA . LEU A 1 577 ? -4.469 -12.604 -2.202 1.00 94.25 577 LEU A CA 1
ATOM 4639 C C . LEU A 1 577 ? -5.708 -13.334 -1.663 1.00 94.25 577 LEU A C 1
ATOM 4641 O O . LEU A 1 577 ? -6.264 -12.933 -0.639 1.00 94.25 577 LEU A O 1
ATOM 4645 N N . THR A 1 578 ? -6.165 -14.382 -2.349 1.00 93.38 578 THR A N 1
ATOM 4646 C CA . THR A 1 578 ? -7.312 -15.189 -1.913 1.00 93.38 578 THR A CA 1
ATOM 4647 C C . THR A 1 578 ? -6.918 -16.172 -0.813 1.00 93.38 578 THR A C 1
ATOM 4649 O O . THR A 1 578 ? -7.681 -16.345 0.131 1.00 93.38 578 THR A O 1
ATOM 4652 N N . PHE A 1 579 ? -5.742 -16.799 -0.923 1.00 92.25 579 PHE A N 1
ATOM 4653 C CA . PHE A 1 579 ? -5.332 -17.897 -0.039 1.00 92.25 579 PHE A CA 1
ATOM 4654 C C . PHE A 1 579 ? -4.321 -17.505 1.043 1.00 92.25 579 PHE A C 1
ATOM 4656 O O . PHE A 1 579 ? -4.246 -18.179 2.067 1.00 92.25 579 PHE A O 1
ATOM 4663 N N . LEU A 1 580 ? -3.528 -16.450 0.842 1.00 90.25 580 LEU A N 1
ATOM 4664 C CA . LEU A 1 580 ? -2.533 -16.024 1.825 1.00 90.25 580 LEU A CA 1
ATOM 4665 C C . LEU A 1 580 ? -3.140 -15.057 2.838 1.00 90.25 580 LEU A C 1
ATOM 4667 O O . LEU A 1 580 ? -3.913 -14.168 2.488 1.00 90.25 580 LEU A O 1
ATOM 4671 N N . ASN A 1 581 ? -2.733 -15.207 4.093 1.00 87.00 581 ASN A N 1
ATOM 4672 C CA . ASN A 1 581 ? -3.038 -14.286 5.186 1.00 87.00 581 ASN A CA 1
ATOM 4673 C C . ASN A 1 581 ? -1.849 -13.344 5.443 1.00 87.00 581 ASN A C 1
ATOM 4675 O O . ASN A 1 581 ? -0.744 -13.619 4.952 1.00 87.00 581 ASN A O 1
ATOM 4679 N N . PRO A 1 582 ? -2.032 -12.229 6.174 1.00 82.62 582 PRO A N 1
ATOM 4680 C CA . PRO A 1 582 ? -0.912 -11.404 6.629 1.00 82.62 582 PRO A CA 1
ATOM 4681 C C . PRO A 1 582 ? 0.151 -12.246 7.362 1.00 82.62 582 PRO A C 1
ATOM 4683 O O . PRO A 1 582 ? -0.151 -13.284 7.941 1.00 82.62 582 PRO A O 1
ATOM 4686 N N . LEU A 1 583 ? 1.423 -11.835 7.270 1.00 71.50 583 LEU A N 1
ATOM 4687 C CA . LEU A 1 583 ? 2.556 -12.561 7.874 1.00 71.50 583 LEU A CA 1
ATOM 4688 C C . LEU A 1 583 ? 2.655 -12.396 9.402 1.00 71.50 583 LEU A C 1
ATOM 4690 O O . LEU A 1 583 ? 3.401 -13.137 10.031 1.00 71.50 583 LEU A O 1
ATOM 4694 N N . GLY A 1 584 ? 1.930 -11.438 9.978 1.00 62.75 584 GLY A N 1
ATOM 4695 C CA . GLY A 1 584 ? 1.762 -11.271 11.421 1.00 62.75 584 GLY A CA 1
ATOM 4696 C C . GLY A 1 584 ? 0.291 -11.399 11.799 1.00 62.75 584 GLY A C 1
ATOM 4697 O O . GLY A 1 584 ? -0.573 -11.341 10.916 1.00 62.75 584 GLY A O 1
ATOM 4698 N N . ASP A 1 585 ? 0.014 -11.566 13.092 1.00 45.06 585 ASP A N 1
ATOM 4699 C CA . ASP A 1 585 ? -1.357 -11.611 13.595 1.00 45.06 585 ASP A CA 1
ATOM 4700 C C . ASP A 1 585 ? -2.136 -10.377 13.140 1.00 45.06 585 ASP A C 1
ATOM 4702 O O . ASP A 1 585 ? -1.647 -9.247 13.181 1.00 45.06 585 ASP A O 1
ATOM 4706 N N . ALA A 1 586 ? -3.380 -10.604 12.722 1.00 35.97 586 ALA A N 1
ATOM 4707 C CA . ALA A 1 586 ? -4.342 -9.575 12.349 1.00 35.97 586 ALA A CA 1
ATOM 4708 C C . ALA A 1 586 ? -4.843 -8.776 13.569 1.00 35.97 586 ALA A C 1
ATOM 4710 O O . ALA A 1 586 ? -6.013 -8.404 13.639 1.00 35.97 586 ALA A O 1
ATOM 4711 N N . LYS A 1 587 ? -3.965 -8.472 14.531 1.00 31.59 587 LYS A N 1
ATOM 4712 C CA . LYS A 1 587 ? -4.190 -7.343 15.422 1.00 31.59 587 LYS A CA 1
ATOM 4713 C C . LYS A 1 587 ? -3.933 -6.103 14.583 1.00 31.59 587 LYS A C 1
ATOM 4715 O O . LYS A 1 587 ? -2.803 -5.790 14.210 1.00 31.59 587 LYS A O 1
ATOM 4720 N N . ALA A 1 588 ? -5.030 -5.455 14.194 1.00 30.59 588 ALA A N 1
ATOM 4721 C CA . ALA A 1 588 ? -5.003 -4.104 13.668 1.00 30.59 588 ALA A CA 1
ATOM 4722 C C . ALA A 1 588 ? -4.006 -3.287 14.490 1.00 30.59 588 ALA A C 1
ATOM 4724 O O . ALA A 1 588 ? -4.006 -3.412 15.707 1.00 30.59 588 ALA A O 1
ATOM 4725 N N . VAL A 1 589 ? -3.175 -2.502 13.806 1.00 33.69 589 VAL A N 1
ATOM 4726 C CA . VAL A 1 589 ? -2.287 -1.476 14.361 1.00 33.69 589 VAL A CA 1
ATOM 4727 C C . VAL A 1 589 ? -2.862 -0.901 15.663 1.00 33.69 589 VAL A C 1
ATOM 4729 O O . VAL A 1 589 ? -3.691 0.009 15.645 1.00 33.69 589 VAL A O 1
ATOM 4732 N N . ILE A 1 590 ? -2.444 -1.475 16.784 1.00 32.28 590 ILE A N 1
ATOM 4733 C CA . ILE A 1 590 ? -2.630 -0.975 18.134 1.00 32.28 590 ILE A CA 1
ATOM 4734 C C . ILE A 1 590 ? -1.258 -1.146 18.758 1.00 32.28 590 ILE A C 1
ATOM 4736 O O . ILE A 1 590 ? -0.652 -2.214 18.697 1.00 32.28 590 ILE A O 1
ATOM 4740 N N . ALA A 1 591 ? -0.776 0.001 19.219 1.00 29.47 591 ALA A N 1
ATOM 4741 C CA . ALA A 1 591 ? 0.446 0.193 19.960 1.00 29.47 591 ALA A CA 1
ATOM 4742 C C . ALA A 1 591 ? 0.623 -0.873 21.041 1.00 29.47 591 ALA A C 1
ATOM 4744 O O . ALA A 1 591 ? -0.365 -1.367 21.582 1.00 29.47 591 ALA A O 1
ATOM 4745 N N . ASP A 1 592 ? 1.889 -1.147 21.339 1.00 30.16 592 ASP A N 1
ATOM 4746 C CA . ASP A 1 592 ? 2.344 -1.947 22.467 1.00 30.16 592 ASP A CA 1
ATOM 4747 C C . ASP A 1 592 ? 1.430 -1.836 23.697 1.00 30.16 592 ASP A C 1
ATOM 4749 O O . ASP A 1 592 ? 0.961 -0.752 24.075 1.00 30.16 592 ASP A O 1
ATOM 4753 N N . ASP A 1 593 ? 1.199 -3.011 24.278 1.00 32.06 593 ASP A N 1
ATOM 4754 C CA . ASP A 1 593 ? 0.410 -3.282 25.470 1.00 32.06 593 ASP A CA 1
ATOM 4755 C C . ASP A 1 593 ? 0.719 -2.332 26.652 1.00 32.06 593 ASP A C 1
ATOM 4757 O O . ASP A 1 593 ? 1.813 -1.792 26.803 1.00 32.06 593 ASP A O 1
ATOM 4761 N N . GLU A 1 594 ? -0.280 -2.222 27.538 1.00 33.19 594 GLU A N 1
ATOM 4762 C CA . GLU A 1 594 ? -0.264 -1.631 28.890 1.00 33.19 594 GLU A CA 1
ATOM 4763 C C . GLU A 1 594 ? -0.613 -0.134 29.028 1.00 33.19 594 GLU A C 1
ATOM 4765 O O . GLU A 1 594 ? 0.175 0.754 29.368 1.00 33.19 594 GLU A O 1
ATOM 4770 N N . SER A 1 595 ? -1.906 0.143 28.860 1.00 37.19 595 SER A N 1
ATOM 4771 C CA . SER A 1 595 ? -2.587 1.360 29.299 1.00 37.19 595 SER A CA 1
ATOM 4772 C C . SER A 1 595 ? -3.008 1.276 30.771 1.00 37.19 595 SER A C 1
ATOM 4774 O O . SER A 1 595 ? -3.935 0.541 31.072 1.00 37.19 595 SER A O 1
ATOM 4776 N N . GLU A 1 596 ? -2.359 2.054 31.652 1.00 31.38 596 GLU A N 1
ATOM 4777 C CA . GLU A 1 596 ? -3.010 2.865 32.715 1.00 31.38 596 GLU A CA 1
ATOM 4778 C C . GLU A 1 596 ? -1.994 3.597 33.615 1.00 31.38 596 GLU A C 1
ATOM 4780 O O . GLU A 1 596 ? -1.807 3.348 34.806 1.00 31.38 596 GLU A O 1
ATOM 4785 N N . GLY A 1 597 ? -1.265 4.544 33.031 1.00 32.94 597 GLY A N 1
ATOM 4786 C CA . GLY A 1 597 ? -0.518 5.530 33.823 1.00 32.94 597 GLY A CA 1
ATOM 4787 C C . GLY A 1 597 ? 0.203 6.582 32.995 1.00 32.94 597 GLY A C 1
ATOM 4788 O O . GLY A 1 597 ? 1.210 7.126 33.424 1.00 32.94 597 GLY A O 1
ATOM 4789 N N . LYS A 1 598 ? -0.280 6.872 31.788 1.00 38.41 598 LYS A N 1
ATOM 4790 C CA . LYS A 1 598 ? 0.531 7.351 30.659 1.00 38.41 598 LYS A CA 1
ATOM 4791 C C . LYS A 1 598 ? 1.193 8.737 30.751 1.00 38.41 598 LYS A C 1
ATOM 4793 O O . LYS A 1 598 ? 1.915 9.072 29.829 1.00 38.41 598 LYS A O 1
ATOM 4798 N N . ARG A 1 599 ? 1.045 9.533 31.818 1.00 39.06 599 ARG A N 1
ATOM 4799 C CA . ARG A 1 599 ? 1.903 10.733 32.009 1.00 39.06 599 ARG A CA 1
ATOM 4800 C C . ARG A 1 599 ? 2.956 10.561 33.097 1.00 39.06 599 ARG A C 1
ATOM 4802 O O . ARG A 1 599 ? 4.108 10.899 32.868 1.00 39.06 599 ARG A O 1
ATOM 4809 N N . SER A 1 600 ? 2.608 9.940 34.224 1.00 38.94 600 SER A N 1
ATOM 4810 C CA . SER A 1 600 ? 3.594 9.596 35.258 1.00 38.94 600 SER A CA 1
ATOM 4811 C C . SER A 1 600 ? 4.393 8.335 34.887 1.00 38.94 600 SER A C 1
ATOM 4813 O O . SER A 1 600 ? 5.616 8.364 34.949 1.00 38.94 600 SER A O 1
ATOM 4815 N N . LYS A 1 601 ? 3.738 7.280 34.374 1.00 35.16 601 LYS A N 1
ATOM 4816 C CA . LYS A 1 601 ? 4.373 6.042 33.886 1.00 35.16 601 LYS A CA 1
ATOM 4817 C C . LYS A 1 601 ? 5.052 6.171 32.521 1.00 35.16 601 LYS A C 1
ATOM 4819 O O . LYS A 1 601 ? 5.882 5.329 32.251 1.00 35.16 601 LYS A O 1
ATOM 4824 N N . SER A 1 602 ? 4.779 7.167 31.668 1.00 41.97 602 SER A N 1
ATOM 4825 C CA . SER A 1 602 ? 5.629 7.362 30.467 1.00 41.97 602 SER A CA 1
ATOM 4826 C C . SER A 1 602 ? 7.048 7.716 30.897 1.00 41.97 602 SER A C 1
ATOM 4828 O O . SER A 1 602 ? 7.996 7.063 30.480 1.00 41.97 602 SER A O 1
ATOM 4830 N N . LEU A 1 603 ? 7.159 8.659 31.840 1.00 44.88 603 LEU A N 1
ATOM 4831 C CA . LEU A 1 603 ? 8.420 8.988 32.492 1.00 44.88 603 LEU A CA 1
ATOM 4832 C C . LEU A 1 603 ? 8.997 7.745 33.189 1.00 44.88 603 LEU A C 1
ATOM 4834 O O . LEU A 1 603 ? 10.154 7.414 32.985 1.00 44.88 603 LEU A O 1
ATOM 4838 N N . THR A 1 604 ? 8.197 7.012 33.977 1.00 41.28 604 THR A N 1
ATOM 4839 C CA . THR A 1 604 ? 8.690 5.840 34.729 1.00 41.28 604 THR A CA 1
ATOM 4840 C C . THR A 1 604 ? 9.085 4.652 33.843 1.00 41.28 604 THR A C 1
ATOM 4842 O O . THR A 1 604 ? 10.078 4.009 34.137 1.00 41.28 604 THR A O 1
ATOM 4845 N N . VAL A 1 605 ? 8.359 4.345 32.767 1.00 43.84 605 VAL A N 1
ATOM 4846 C CA . VAL A 1 605 ? 8.645 3.221 31.854 1.00 43.84 605 VAL A CA 1
ATOM 4847 C C . VAL A 1 605 ? 9.850 3.540 30.971 1.00 43.84 605 VAL A C 1
ATOM 4849 O O . VAL A 1 605 ? 10.699 2.672 30.783 1.00 43.84 605 VAL A O 1
ATOM 4852 N N . GLU A 1 606 ? 9.996 4.790 30.516 1.00 46.09 606 GLU A N 1
ATOM 4853 C CA . GLU A 1 606 ? 11.230 5.238 29.864 1.00 46.09 606 GLU A CA 1
ATOM 4854 C C . GLU A 1 606 ? 12.413 5.197 30.831 1.00 46.09 606 GLU A C 1
ATOM 4856 O O . GLU A 1 606 ? 13.473 4.742 30.440 1.00 46.09 606 GLU A O 1
ATOM 4861 N N . LEU A 1 607 ? 12.244 5.561 32.105 1.00 49.81 607 LEU A N 1
ATOM 4862 C CA . LEU A 1 607 ? 13.301 5.453 33.121 1.00 49.81 607 LEU A CA 1
ATOM 4863 C C . LEU A 1 607 ? 13.677 4.004 33.465 1.00 49.81 607 LEU A C 1
ATOM 4865 O O . LEU A 1 607 ? 14.838 3.721 33.754 1.00 49.81 607 LEU A O 1
ATOM 4869 N N . VAL A 1 608 ? 12.705 3.090 33.444 1.00 48.22 608 VAL A N 1
ATOM 4870 C CA . VAL A 1 608 ? 12.885 1.662 33.763 1.00 48.22 608 VAL A CA 1
ATOM 4871 C C . VAL A 1 608 ? 13.572 0.903 32.625 1.00 48.22 608 VAL A C 1
ATOM 4873 O O . VAL A 1 608 ? 14.280 -0.064 32.892 1.00 48.22 608 VAL A O 1
ATOM 4876 N N . ALA A 1 609 ? 13.430 1.354 31.375 1.00 50.16 609 ALA A N 1
ATOM 4877 C CA . ALA A 1 609 ? 14.136 0.785 30.223 1.00 50.16 609 ALA A CA 1
ATOM 4878 C C . ALA A 1 609 ? 15.646 1.110 30.194 1.00 50.16 609 ALA A C 1
ATOM 4880 O O . ALA A 1 609 ? 16.341 0.680 29.275 1.00 50.16 609 ALA A O 1
ATOM 4881 N N . ASP A 1 610 ? 16.134 1.879 31.172 1.00 55.41 610 ASP A N 1
ATOM 4882 C CA . ASP A 1 610 ? 17.508 2.376 31.278 1.00 55.41 610 ASP A CA 1
ATOM 4883 C C . ASP A 1 610 ? 18.097 2.949 29.963 1.00 55.41 610 ASP A C 1
ATOM 4885 O O . ASP A 1 610 ? 19.196 2.574 29.542 1.00 55.41 610 ASP A O 1
ATOM 4889 N N . PRO A 1 611 ? 17.377 3.839 29.252 1.00 65.94 611 PRO A N 1
ATOM 4890 C CA . PRO A 1 611 ? 17.889 4.465 28.049 1.00 65.94 611 PRO A CA 1
ATOM 4891 C C . PRO A 1 611 ? 19.005 5.443 28.419 1.00 65.94 611 PRO A C 1
ATOM 4893 O O . PRO A 1 611 ? 18.889 6.248 29.345 1.00 65.94 611 PRO A O 1
ATOM 4896 N N . SER A 1 612 ? 20.077 5.426 27.633 1.00 68.38 612 SER A N 1
ATOM 4897 C CA . SER A 1 612 ? 21.164 6.398 27.757 1.00 68.38 612 SER A CA 1
ATOM 4898 C C . SER A 1 612 ? 20.740 7.817 27.355 1.00 68.38 612 SER A C 1
ATOM 4900 O O . SER A 1 612 ? 21.339 8.784 27.825 1.00 68.38 612 SER A O 1
ATOM 4902 N N . ILE A 1 613 ? 19.710 7.945 26.504 1.00 79.50 613 ILE A N 1
ATOM 4903 C CA . ILE A 1 613 ? 19.180 9.219 25.997 1.00 79.50 613 ILE A CA 1
ATOM 4904 C C . ILE A 1 613 ? 17.644 9.200 26.012 1.00 79.50 613 ILE A C 1
ATOM 4906 O O . ILE A 1 613 ? 17.033 8.276 25.472 1.00 79.50 613 ILE A O 1
ATOM 4910 N N . ILE A 1 614 ? 17.021 10.237 26.574 1.00 79.62 614 ILE A N 1
ATOM 4911 C CA . ILE A 1 614 ? 15.564 10.405 26.677 1.00 79.62 614 ILE A CA 1
ATOM 4912 C C . ILE A 1 614 ? 15.143 11.681 25.938 1.00 79.62 614 ILE A C 1
ATOM 4914 O O . ILE A 1 614 ? 15.722 12.742 26.162 1.00 79.62 614 ILE A O 1
ATOM 4918 N N . PHE A 1 615 ? 14.125 11.591 25.077 1.00 78.12 615 PHE A N 1
ATOM 4919 C CA . PHE A 1 615 ? 13.526 12.742 24.392 1.00 78.12 615 PHE A CA 1
ATOM 4920 C C . PHE A 1 615 ? 12.128 13.005 24.957 1.00 78.12 615 PHE A C 1
ATOM 4922 O O . PHE A 1 615 ? 11.306 12.095 24.955 1.00 78.12 615 PHE A O 1
ATOM 4929 N N . MET A 1 616 ? 11.839 14.229 25.405 1.00 78.25 616 MET A N 1
ATOM 4930 C CA . MET A 1 616 ? 10.519 14.604 25.931 1.00 78.25 616 MET A CA 1
ATOM 4931 C C . MET A 1 616 ? 9.955 15.809 25.180 1.00 78.25 616 MET A C 1
ATOM 4933 O O . MET A 1 616 ? 10.602 16.849 25.097 1.00 78.25 616 MET A O 1
ATOM 4937 N N . ASP A 1 617 ? 8.734 15.693 24.667 1.00 79.06 617 ASP A N 1
ATOM 4938 C CA . ASP A 1 617 ? 8.036 16.817 24.040 1.00 79.06 617 ASP A CA 1
ATOM 4939 C C . ASP A 1 617 ? 7.110 17.489 25.066 1.00 79.06 617 ASP A C 1
ATOM 4941 O O . ASP A 1 617 ? 6.204 16.845 25.596 1.00 79.06 617 ASP A O 1
ATOM 4945 N N . GLU A 1 618 ? 7.383 18.753 25.398 1.00 77.81 618 GLU A N 1
ATOM 4946 C CA . GLU A 1 618 ? 6.639 19.592 26.351 1.00 77.81 618 GLU A CA 1
ATOM 4947 C C . GLU A 1 618 ? 6.210 18.899 27.670 1.00 77.81 618 GLU A C 1
ATOM 4949 O O . GLU A 1 618 ? 5.014 18.828 27.985 1.00 77.81 618 GLU A O 1
ATOM 4954 N N . PRO A 1 619 ? 7.154 18.439 28.521 1.00 75.06 619 PRO A N 1
ATOM 4955 C CA . PRO A 1 619 ? 6.838 17.670 29.733 1.00 75.06 619 PRO A CA 1
ATOM 4956 C C . PRO A 1 619 ? 6.037 18.454 30.790 1.00 75.06 619 PRO A C 1
ATOM 4958 O O . PRO A 1 619 ? 5.491 17.865 31.723 1.00 75.06 619 PRO A O 1
ATOM 4961 N N . THR A 1 620 ? 5.956 19.779 30.659 1.00 76.44 620 THR A N 1
ATOM 4962 C CA . THR A 1 620 ? 5.252 20.679 31.581 1.00 76.44 620 THR A CA 1
ATOM 4963 C C . THR A 1 620 ? 3.877 21.134 31.069 1.00 76.44 620 THR A C 1
ATOM 4965 O O . THR A 1 620 ? 3.188 21.886 31.760 1.00 76.44 620 THR A O 1
ATOM 4968 N N . SER A 1 621 ? 3.437 20.677 29.890 1.00 70.75 621 SER A N 1
ATOM 4969 C CA . SER A 1 621 ? 2.201 21.148 29.250 1.00 70.75 621 SER A CA 1
ATOM 4970 C C . SER A 1 621 ? 0.930 20.707 29.991 1.00 70.75 621 SER A C 1
ATOM 4972 O O . SER A 1 621 ? 0.694 19.520 30.247 1.00 70.75 621 SER A O 1
ATOM 4974 N N . GLY A 1 622 ? 0.076 21.678 30.331 1.00 59.69 622 GLY A N 1
ATOM 4975 C CA . GLY A 1 622 ? -1.173 21.452 31.068 1.00 59.69 622 GLY A CA 1
ATOM 4976 C C . GLY A 1 622 ? -0.991 21.123 32.555 1.00 59.69 622 GLY A C 1
ATOM 4977 O O . GLY A 1 622 ? -1.936 20.642 33.180 1.00 59.69 622 GLY A O 1
ATOM 4978 N N . LEU A 1 623 ? 0.202 21.353 33.114 1.00 68.06 623 LEU A N 1
ATOM 4979 C CA . LEU A 1 623 ? 0.487 21.235 34.544 1.00 68.06 623 LEU A CA 1
ATOM 4980 C C . LEU A 1 623 ? 0.462 22.612 35.215 1.00 68.06 623 LEU A C 1
ATOM 4982 O O . LEU A 1 623 ? 0.825 23.620 34.611 1.00 68.06 623 LEU A O 1
ATOM 4986 N N . ASP A 1 624 ? 0.058 22.654 36.484 1.00 68.19 624 ASP A N 1
ATOM 4987 C CA . ASP A 1 624 ? 0.250 23.848 37.303 1.00 68.19 624 ASP A CA 1
ATOM 4988 C C . ASP A 1 624 ? 1.738 24.018 37.681 1.00 68.19 624 ASP A C 1
ATOM 4990 O O . ASP A 1 624 ? 2.551 23.098 37.550 1.00 68.19 624 ASP A O 1
ATOM 4994 N N . ALA A 1 625 ? 2.120 25.207 38.161 1.00 62.28 625 ALA A N 1
ATOM 4995 C CA . ALA A 1 625 ? 3.523 25.534 38.443 1.00 62.28 625 ALA A CA 1
ATOM 4996 C C . ALA A 1 625 ? 4.189 24.560 39.438 1.00 62.28 625 ALA A C 1
ATOM 4998 O O . ALA A 1 625 ? 5.389 24.295 39.351 1.00 62.28 625 ALA A O 1
ATOM 4999 N N . ARG A 1 626 ? 3.410 23.990 40.370 1.00 66.88 626 ARG A N 1
ATOM 5000 C CA . ARG A 1 626 ? 3.909 23.030 41.360 1.00 66.88 626 ARG A CA 1
ATOM 5001 C C . ARG A 1 626 ? 4.124 21.648 40.744 1.00 66.88 626 ARG A C 1
ATOM 5003 O O . ARG A 1 626 ? 5.174 21.052 40.978 1.00 66.88 626 ARG A O 1
ATOM 5010 N N . ALA A 1 627 ? 3.176 21.138 39.961 1.00 70.44 627 ALA A N 1
ATOM 5011 C CA . ALA A 1 627 ? 3.312 19.856 39.278 1.00 70.44 627 ALA A CA 1
ATOM 5012 C C . ALA A 1 627 ? 4.431 19.892 38.226 1.00 70.44 627 ALA A C 1
ATOM 5014 O O . ALA A 1 627 ? 5.220 18.951 38.159 1.00 70.44 627 ALA A O 1
ATOM 5015 N N . ALA A 1 628 ? 4.574 20.995 37.485 1.00 72.62 628 ALA A N 1
ATOM 5016 C CA . ALA A 1 628 ? 5.678 21.194 36.545 1.00 72.62 628 ALA A CA 1
ATOM 5017 C C . ALA A 1 628 ? 7.051 21.141 37.245 1.00 72.62 628 ALA A C 1
ATOM 5019 O O . ALA A 1 628 ? 7.954 20.445 36.782 1.00 72.62 628 ALA A O 1
ATOM 5020 N N . ALA A 1 629 ? 7.195 21.794 38.405 1.00 75.00 629 ALA A N 1
ATOM 5021 C CA . ALA A 1 629 ? 8.431 21.755 39.190 1.00 75.00 629 ALA A CA 1
ATOM 5022 C C . ALA A 1 629 ? 8.754 20.350 39.734 1.00 75.00 629 ALA A C 1
ATOM 5024 O O . ALA A 1 629 ? 9.919 19.952 39.775 1.00 75.00 629 ALA A O 1
ATOM 5025 N N . ILE A 1 630 ? 7.737 19.577 40.136 1.00 77.06 630 ILE A N 1
ATOM 5026 C CA . ILE A 1 630 ? 7.917 18.188 40.588 1.00 77.06 630 ILE A CA 1
ATOM 5027 C C . ILE A 1 630 ? 8.417 17.312 39.435 1.00 77.06 630 ILE A C 1
ATOM 5029 O O . ILE A 1 630 ? 9.402 16.597 39.611 1.00 77.06 630 ILE A O 1
ATOM 5033 N N . VAL A 1 631 ? 7.790 17.406 38.258 1.00 81.81 631 VAL A N 1
ATOM 5034 C CA . VAL A 1 631 ? 8.203 16.655 37.061 1.00 81.81 631 VAL A CA 1
ATOM 5035 C C . VAL A 1 631 ? 9.644 16.990 36.686 1.00 81.81 631 VAL A C 1
ATOM 5037 O O . VAL A 1 631 ? 10.462 16.085 36.527 1.00 81.81 631 VAL A O 1
ATOM 5040 N N . MET A 1 632 ? 9.994 18.275 36.639 1.00 84.38 632 MET A N 1
ATOM 5041 C CA . MET A 1 632 ? 11.350 18.706 36.294 1.00 84.38 632 MET A CA 1
ATOM 5042 C C . MET A 1 632 ? 12.396 18.282 37.330 1.00 84.38 632 MET A C 1
ATOM 5044 O O . MET A 1 632 ? 13.511 17.926 36.957 1.00 84.38 632 MET A O 1
ATOM 5048 N N . ARG A 1 633 ? 12.044 18.204 38.619 1.00 82.94 633 ARG A N 1
ATOM 5049 C CA . ARG A 1 633 ? 12.933 17.641 39.649 1.00 82.94 633 ARG A CA 1
ATOM 5050 C C . ARG A 1 633 ? 13.178 16.143 39.439 1.00 82.94 633 ARG A C 1
ATOM 5052 O O . ARG A 1 633 ? 14.295 15.675 39.638 1.00 82.94 633 ARG A O 1
ATOM 5059 N N . THR A 1 634 ? 12.169 15.386 39.012 1.00 80.38 634 THR A N 1
ATOM 5060 C CA . THR A 1 634 ? 12.338 13.966 38.662 1.00 80.38 634 THR A CA 1
ATOM 5061 C C . THR A 1 634 ? 13.217 13.790 37.422 1.00 80.38 634 THR A C 1
ATOM 5063 O O . THR A 1 634 ? 14.091 12.922 37.408 1.00 80.38 634 THR A O 1
ATOM 5066 N N . VAL A 1 635 ? 13.043 14.644 36.410 1.00 85.12 635 VAL A N 1
ATOM 5067 C CA . VAL A 1 635 ? 13.910 14.675 35.222 1.00 85.12 635 VAL A CA 1
ATOM 5068 C C . VAL A 1 635 ? 15.353 15.001 35.615 1.00 85.12 635 VAL A C 1
ATOM 5070 O O . VAL A 1 635 ? 16.267 14.294 35.205 1.00 85.12 635 VAL A O 1
ATOM 5073 N N . ARG A 1 636 ? 15.575 15.985 36.493 1.00 86.56 636 ARG A N 1
ATOM 5074 C CA . ARG A 1 636 ? 16.912 16.336 36.999 1.00 86.56 636 ARG A CA 1
ATOM 5075 C C . ARG A 1 636 ? 17.599 15.165 37.703 1.00 86.56 636 ARG A C 1
ATOM 5077 O O . ARG A 1 636 ? 18.718 14.816 37.344 1.00 86.56 636 ARG A O 1
ATOM 5084 N N . ASN A 1 637 ? 16.893 14.496 38.617 1.00 82.38 637 ASN A N 1
ATOM 5085 C CA . ASN A 1 637 ? 17.410 13.304 39.299 1.00 82.38 637 ASN A CA 1
ATOM 5086 C C . ASN A 1 637 ? 17.787 12.187 38.314 1.00 82.38 637 ASN A C 1
ATOM 5088 O O . ASN A 1 637 ? 18.674 11.388 38.592 1.00 82.38 637 ASN A O 1
ATOM 5092 N N . THR A 1 638 ? 17.113 12.122 37.165 1.00 80.50 638 THR A N 1
ATOM 5093 C CA . THR A 1 638 ? 17.447 11.175 36.099 1.00 80.50 638 THR A CA 1
ATOM 5094 C C . THR A 1 638 ? 18.748 11.557 35.413 1.00 80.50 638 THR A C 1
ATOM 5096 O O . THR A 1 638 ? 19.606 10.700 35.218 1.00 80.50 638 THR A O 1
ATOM 5099 N N . VAL A 1 639 ? 18.932 12.826 35.062 1.00 84.12 639 VAL A N 1
ATOM 5100 C CA . VAL A 1 639 ? 20.174 13.283 34.425 1.00 84.12 639 VAL A CA 1
ATOM 5101 C C . VAL A 1 639 ? 21.375 13.031 35.343 1.00 84.12 639 VAL A C 1
ATOM 5103 O O . VAL A 1 639 ? 22.405 12.541 34.886 1.00 84.12 639 VAL A O 1
ATOM 5106 N N . ASP A 1 640 ? 21.212 13.235 36.654 1.00 83.56 640 ASP A N 1
ATOM 5107 C CA . ASP A 1 640 ? 22.274 13.050 37.659 1.00 83.56 640 ASP A CA 1
ATOM 5108 C C . ASP A 1 640 ? 22.774 11.600 37.780 1.00 83.56 640 ASP A C 1
ATOM 5110 O O . ASP A 1 640 ? 23.864 11.351 38.291 1.00 83.56 640 ASP A O 1
ATOM 5114 N N . THR A 1 641 ? 22.018 10.631 37.260 1.00 81.06 641 THR A N 1
ATOM 5115 C CA . THR A 1 641 ? 22.469 9.233 37.154 1.00 81.06 641 THR A CA 1
ATOM 5116 C C . THR A 1 641 ? 23.358 8.955 35.933 1.00 81.06 641 THR A C 1
ATOM 5118 O O . THR A 1 641 ? 23.769 7.815 35.735 1.00 81.06 641 THR A O 1
ATOM 5121 N N . GLY A 1 642 ? 23.673 9.973 35.121 1.00 79.06 642 GLY A N 1
ATOM 5122 C CA . GLY A 1 642 ? 24.528 9.867 33.932 1.00 79.06 642 GLY A CA 1
ATOM 5123 C C . GLY A 1 642 ? 23.772 9.703 32.609 1.00 79.06 642 GLY A C 1
ATOM 5124 O O . GLY A 1 642 ? 24.364 9.260 31.626 1.00 79.06 642 GLY A O 1
ATOM 5125 N N . ARG A 1 643 ? 22.476 10.037 32.571 1.00 78.88 643 ARG A N 1
ATOM 5126 C CA . ARG A 1 643 ? 21.612 9.917 31.381 1.00 78.88 643 ARG A CA 1
ATOM 5127 C C . ARG A 1 643 ? 21.430 11.276 30.702 1.00 78.88 643 ARG A C 1
ATOM 5129 O O . ARG A 1 643 ? 21.321 12.293 31.380 1.00 78.88 643 ARG A O 1
ATOM 5136 N N . THR A 1 644 ? 21.350 11.308 29.373 1.00 83.75 644 THR A N 1
ATOM 5137 C CA . THR A 1 644 ? 21.095 12.548 28.616 1.00 83.75 644 THR A CA 1
ATOM 5138 C C . THR A 1 644 ? 19.594 12.740 28.401 1.00 83.75 644 THR A C 1
ATOM 5140 O O . THR A 1 644 ? 18.926 11.837 27.908 1.00 83.75 644 THR A O 1
ATOM 5143 N N . VAL A 1 645 ? 19.047 13.914 28.725 1.00 87.12 645 VAL A N 1
ATOM 5144 C CA . VAL A 1 645 ? 17.637 14.251 28.462 1.00 87.12 645 VAL A CA 1
ATOM 5145 C C . VAL A 1 645 ? 17.570 15.459 27.533 1.00 87.12 645 VAL A C 1
ATOM 5147 O O . VAL A 1 645 ? 18.191 16.481 27.806 1.00 87.12 645 VAL A O 1
ATOM 5150 N N . VAL A 1 646 ? 16.802 15.350 26.451 1.00 88.25 646 VAL A N 1
ATOM 5151 C CA . VAL A 1 646 ? 16.514 16.444 25.515 1.00 88.25 646 VAL A CA 1
ATOM 5152 C C . VAL A 1 646 ? 15.019 16.720 25.558 1.00 88.25 646 VAL A C 1
ATOM 5154 O O . VAL A 1 646 ? 14.224 15.811 25.320 1.00 88.25 646 VAL A O 1
ATOM 5157 N N . CYS A 1 647 ? 14.611 17.957 25.843 1.00 86.12 647 CYS A N 1
ATOM 5158 C CA . CYS A 1 647 ? 13.194 18.300 25.830 1.00 86.12 647 CYS A CA 1
ATOM 5159 C C . CYS A 1 647 ? 12.881 19.693 25.290 1.00 86.12 647 CYS A C 1
ATOM 5161 O O . CYS A 1 647 ? 13.717 20.595 25.305 1.00 86.12 647 CYS A O 1
ATOM 5163 N N . THR A 1 648 ? 11.658 19.845 24.791 1.00 86.19 648 THR A N 1
ATOM 5164 C CA . THR A 1 648 ? 11.072 21.121 24.364 1.00 86.19 648 THR A CA 1
ATOM 5165 C C . THR A 1 648 ? 10.257 21.697 25.522 1.00 86.19 648 THR A C 1
ATOM 5167 O O . THR A 1 648 ? 9.509 20.971 26.173 1.00 86.19 648 THR A O 1
ATOM 5170 N N . ILE A 1 649 ? 10.390 22.995 25.822 1.00 82.44 649 ILE A N 1
ATOM 5171 C CA . ILE A 1 649 ? 9.552 23.668 26.828 1.00 82.44 649 ILE A CA 1
ATOM 5172 C C . ILE A 1 649 ? 9.062 25.010 26.300 1.00 82.44 649 ILE A C 1
ATOM 5174 O O . ILE A 1 649 ? 9.842 25.839 25.834 1.00 82.44 649 ILE A O 1
ATOM 5178 N N . HIS A 1 650 ? 7.761 25.245 26.449 1.00 74.00 650 HIS A N 1
ATOM 5179 C CA . HIS A 1 650 ? 7.127 26.518 26.151 1.00 74.00 650 HIS A CA 1
ATOM 5180 C C . HIS A 1 650 ? 7.068 27.395 27.417 1.00 74.00 650 HIS A C 1
ATOM 5182 O O . HIS A 1 650 ? 6.327 27.088 28.347 1.00 74.00 650 HIS A O 1
ATOM 5188 N N . GLN A 1 651 ? 7.847 28.486 27.447 1.00 69.19 651 GLN A N 1
ATOM 5189 C CA . GLN A 1 651 ? 7.869 29.513 28.511 1.00 69.19 651 GLN A CA 1
ATOM 5190 C C . GLN A 1 651 ? 8.087 28.977 29.952 1.00 69.19 651 GLN A C 1
ATOM 5192 O O . GLN A 1 651 ? 7.181 29.041 30.786 1.00 69.19 651 GLN A O 1
ATOM 5197 N N . PRO A 1 652 ? 9.289 28.465 30.287 1.00 80.62 652 PRO A N 1
ATOM 5198 C CA . PRO A 1 652 ? 9.591 27.977 31.635 1.00 80.62 652 PRO A CA 1
ATOM 5199 C C . PRO A 1 652 ? 9.659 29.099 32.684 1.00 80.62 652 PRO A C 1
ATOM 5201 O O . PRO A 1 652 ? 10.047 30.232 32.390 1.00 80.62 652 PRO A O 1
ATOM 5204 N N . SER A 1 653 ? 9.353 28.762 33.943 1.00 82.56 653 SER A N 1
ATOM 5205 C CA . SER A 1 653 ? 9.717 29.603 35.093 1.00 82.56 653 SER A CA 1
ATOM 5206 C C . SER A 1 653 ? 11.238 29.633 35.287 1.00 82.56 653 SER A C 1
ATOM 5208 O O . SER A 1 653 ? 11.933 28.741 34.803 1.00 82.56 653 SER A O 1
ATOM 5210 N N . ILE A 1 654 ? 11.748 30.621 36.031 1.00 82.56 654 ILE A N 1
ATOM 5211 C CA . ILE A 1 654 ? 13.188 30.773 36.317 1.00 82.56 654 ILE A CA 1
ATOM 5212 C C . ILE A 1 654 ? 13.767 29.476 36.901 1.00 82.56 654 ILE A C 1
ATOM 5214 O O . ILE A 1 654 ? 14.722 28.937 36.352 1.00 82.56 654 ILE A O 1
ATOM 5218 N N . ASP A 1 655 ? 13.120 28.911 37.926 1.00 80.06 655 ASP A N 1
ATOM 5219 C CA . ASP A 1 655 ? 13.578 27.679 38.586 1.00 80.06 655 ASP A CA 1
ATOM 5220 C C . ASP A 1 655 ? 13.651 26.470 37.638 1.00 80.06 655 ASP A C 1
ATOM 5222 O O . ASP A 1 655 ? 14.512 25.603 37.783 1.00 80.06 655 ASP A O 1
ATOM 5226 N N . ILE A 1 656 ? 12.730 26.387 36.671 1.00 84.19 656 ILE A N 1
ATOM 5227 C CA . ILE A 1 656 ? 12.723 25.311 35.674 1.00 84.19 656 ILE A CA 1
ATOM 5228 C C . ILE A 1 656 ? 13.801 25.573 34.624 1.00 84.19 656 ILE A C 1
ATOM 5230 O O . ILE A 1 656 ? 14.529 24.654 34.261 1.00 84.19 656 ILE A O 1
ATOM 5234 N N . PHE A 1 657 ? 13.926 26.810 34.151 1.00 86.44 657 PHE A N 1
ATOM 5235 C CA . PHE A 1 657 ? 14.905 27.186 33.137 1.00 86.44 657 PHE A CA 1
ATOM 5236 C C . PHE A 1 657 ? 16.344 26.987 33.625 1.00 86.44 657 PHE A C 1
ATOM 5238 O O . PHE A 1 657 ? 17.171 26.446 32.899 1.00 86.44 657 PHE A O 1
ATOM 5245 N N . GLU A 1 658 ? 16.626 27.322 34.883 1.00 84.25 658 GLU A N 1
ATOM 5246 C CA . GLU A 1 658 ? 17.946 27.135 35.495 1.00 84.25 658 GLU A CA 1
ATOM 5247 C C . GLU A 1 658 ? 18.284 25.670 35.816 1.00 84.25 658 GLU A C 1
ATOM 5249 O O . GLU A 1 658 ? 19.428 25.363 36.148 1.00 84.25 658 GLU A O 1
ATOM 5254 N N . SER A 1 659 ? 17.321 24.748 35.707 1.00 84.50 659 SER A N 1
ATOM 5255 C CA . SER A 1 659 ? 17.577 23.312 35.888 1.00 84.50 659 SER A CA 1
ATOM 5256 C C . SER A 1 659 ? 18.247 22.644 34.675 1.00 84.50 659 SER A C 1
ATOM 5258 O O . SER A 1 659 ? 18.709 21.501 34.784 1.00 84.50 659 SER A O 1
ATOM 5260 N N . PHE A 1 660 ? 18.309 23.352 33.541 1.00 88.06 660 PHE A N 1
ATOM 5261 C CA . PHE A 1 660 ? 18.908 22.891 32.292 1.00 88.06 660 PHE A CA 1
ATOM 5262 C C . PHE A 1 660 ? 20.409 23.173 32.221 1.00 88.06 660 PHE A C 1
ATOM 5264 O O . PHE A 1 660 ? 20.873 24.264 32.544 1.00 88.06 660 PHE A O 1
ATOM 5271 N N . ASP A 1 661 ? 21.162 22.189 31.726 1.00 88.38 661 ASP A N 1
ATOM 5272 C CA . ASP A 1 661 ? 22.607 22.317 31.517 1.00 88.38 661 ASP A CA 1
ATOM 5273 C C . ASP A 1 661 ? 22.929 23.102 30.226 1.00 88.38 661 ASP A C 1
ATOM 5275 O O . ASP A 1 661 ? 23.814 23.965 30.211 1.00 88.38 661 ASP A O 1
ATOM 5279 N N . GLU A 1 662 ? 22.173 22.847 29.153 1.00 89.69 662 GLU A N 1
ATOM 5280 C CA . GLU A 1 662 ? 22.347 23.439 27.820 1.00 89.69 662 GLU A CA 1
ATOM 5281 C C . GLU A 1 662 ? 21.014 23.907 27.220 1.00 89.69 662 GLU A C 1
ATOM 5283 O O . GLU A 1 662 ? 19.952 23.362 27.523 1.00 89.69 662 GLU A O 1
ATOM 5288 N N . LEU A 1 663 ? 21.081 24.911 26.342 1.00 90.44 663 LEU A N 1
ATOM 5289 C CA . LEU A 1 663 ? 19.947 25.468 25.608 1.00 90.44 663 LEU A CA 1
ATOM 5290 C C . LEU A 1 663 ? 20.192 25.383 24.101 1.00 90.44 663 LEU A C 1
ATOM 5292 O O . LEU A 1 663 ? 21.254 25.781 23.627 1.00 90.44 663 LEU A O 1
ATOM 5296 N N . LEU A 1 664 ? 19.168 24.964 23.353 1.00 90.12 664 LEU A N 1
ATOM 5297 C CA . LEU A 1 664 ? 19.083 25.102 21.899 1.00 90.12 664 LEU A CA 1
ATOM 5298 C C . LEU A 1 664 ? 17.920 26.040 21.550 1.00 90.12 664 LEU A C 1
ATOM 5300 O O . LEU A 1 664 ? 16.763 25.727 21.824 1.00 90.12 664 LEU A O 1
ATOM 5304 N N . LEU A 1 665 ? 18.223 27.179 20.930 1.00 89.19 665 LEU A N 1
ATOM 5305 C CA . LEU A 1 665 ? 17.269 28.225 20.572 1.00 89.19 665 LEU A CA 1
ATOM 5306 C C . LEU A 1 665 ? 17.226 28.445 19.057 1.00 89.19 665 LEU A C 1
ATOM 5308 O O . LEU A 1 665 ? 18.257 28.621 18.402 1.00 89.19 665 LEU A O 1
ATOM 5312 N N . MET A 1 666 ? 16.014 28.493 18.506 1.00 86.12 666 MET A N 1
ATOM 5313 C CA . MET A 1 666 ? 15.768 28.638 17.071 1.00 86.12 666 MET A CA 1
ATOM 5314 C C . MET A 1 666 ? 14.806 29.794 16.789 1.00 86.12 666 MET A C 1
ATOM 5316 O O . MET A 1 666 ? 13.823 29.971 17.509 1.00 86.12 666 MET A O 1
ATOM 5320 N N . LYS A 1 667 ? 15.049 30.538 15.703 1.00 82.81 667 LYS A N 1
ATOM 5321 C CA . LYS A 1 667 ? 14.133 31.564 15.188 1.00 82.81 667 LYS A CA 1
ATOM 5322 C C . LYS A 1 667 ? 13.186 31.012 14.119 1.00 82.81 667 LYS A C 1
ATOM 5324 O O . LYS A 1 667 ? 13.340 29.899 13.599 1.00 82.81 667 LYS A O 1
ATOM 5329 N N . ARG A 1 668 ? 12.177 31.814 13.765 1.00 74.81 668 ARG A N 1
ATOM 5330 C CA . ARG A 1 668 ? 11.197 31.482 12.720 1.00 74.81 668 ARG A CA 1
ATOM 5331 C C . ARG A 1 668 ? 11.914 31.247 11.385 1.00 74.81 668 ARG A C 1
ATOM 5333 O O . ARG A 1 668 ? 12.717 32.064 10.965 1.00 74.81 668 ARG A O 1
ATOM 5340 N N . GLY A 1 669 ? 11.609 30.129 10.725 1.00 74.50 669 GLY A N 1
ATOM 5341 C CA . GLY A 1 669 ? 12.358 29.663 9.547 1.00 74.50 669 GLY A CA 1
ATOM 5342 C C . GLY A 1 669 ? 13.344 28.531 9.849 1.00 74.50 669 GLY A C 1
ATOM 5343 O O . GLY A 1 669 ? 13.944 27.996 8.924 1.00 74.50 669 GLY A O 1
ATOM 5344 N N . GLY A 1 670 ? 13.464 28.115 11.116 1.00 78.31 670 GLY A N 1
ATOM 5345 C CA . GLY A 1 670 ? 14.248 26.942 11.511 1.00 78.31 670 GLY A CA 1
ATOM 5346 C C . GLY A 1 670 ? 15.749 27.207 11.642 1.00 78.31 670 GLY A C 1
ATOM 5347 O O . GLY A 1 670 ? 16.531 26.262 11.665 1.00 78.31 670 GLY A O 1
ATOM 5348 N N . GLN A 1 671 ? 16.158 28.473 11.716 1.00 82.44 671 GLN A N 1
ATOM 5349 C CA . GLN A 1 671 ? 17.558 28.865 11.879 1.00 82.44 671 GLN A CA 1
ATOM 5350 C C . GLN A 1 671 ? 17.926 28.924 13.366 1.00 82.44 671 GLN A C 1
ATOM 5352 O O . GLN A 1 671 ? 17.158 29.442 14.178 1.00 82.44 671 GLN A O 1
ATOM 5357 N N . VAL A 1 672 ? 19.093 28.386 13.723 1.00 84.81 672 VAL A N 1
ATOM 5358 C CA . VAL A 1 672 ? 19.608 28.398 15.101 1.00 84.81 672 VAL A CA 1
ATOM 5359 C C . VAL A 1 672 ? 20.207 29.767 15.403 1.00 84.81 672 VAL A C 1
ATOM 5361 O O . VAL A 1 672 ? 20.959 30.300 14.591 1.00 84.81 672 VAL A O 1
ATOM 5364 N N . ILE A 1 673 ? 19.876 30.312 16.570 1.00 89.06 673 ILE A N 1
ATOM 5365 C CA . ILE A 1 673 ? 20.379 31.611 17.041 1.00 89.06 673 ILE A CA 1
ATOM 5366 C C . ILE A 1 673 ? 21.199 31.496 18.330 1.00 89.06 673 ILE A C 1
ATOM 5368 O O . ILE A 1 673 ? 21.956 32.400 18.660 1.00 89.06 673 ILE A O 1
ATOM 5372 N N . TYR A 1 674 ? 21.077 30.379 19.051 1.00 89.31 674 TYR A N 1
ATOM 5373 C CA . TYR A 1 674 ? 21.954 30.036 20.166 1.00 89.31 674 TYR A CA 1
ATOM 5374 C C . TYR A 1 674 ? 21.934 28.523 20.393 1.00 89.31 674 TYR A C 1
ATOM 5376 O O . TYR A 1 674 ? 20.864 27.924 20.471 1.00 89.31 674 TYR A O 1
ATOM 5384 N N . ALA A 1 675 ? 23.103 27.904 20.532 1.00 87.44 675 ALA A N 1
ATOM 5385 C CA . ALA A 1 675 ? 23.227 26.575 21.120 1.00 87.44 675 ALA A CA 1
ATOM 5386 C C . ALA A 1 675 ? 24.461 26.554 22.018 1.00 87.44 675 ALA A C 1
ATOM 5388 O O . ALA A 1 675 ? 25.571 26.820 21.544 1.00 87.44 675 ALA A O 1
ATOM 5389 N N . GLY A 1 676 ? 24.265 26.293 23.308 1.00 86.12 676 GLY A N 1
ATOM 5390 C CA . GLY A 1 676 ? 25.349 26.349 24.280 1.00 86.12 676 GLY A CA 1
ATOM 5391 C C . GLY A 1 676 ? 24.903 26.203 25.737 1.00 86.12 676 GLY A C 1
ATOM 5392 O O . GLY A 1 676 ? 23.708 26.089 26.023 1.00 86.12 676 GLY A O 1
ATOM 5393 N N . PRO A 1 677 ? 25.869 26.193 26.671 1.00 85.62 677 PRO A N 1
ATOM 5394 C CA . PRO A 1 677 ? 25.612 25.991 28.091 1.00 85.62 677 PRO A CA 1
ATOM 5395 C C . PRO A 1 677 ? 24.968 27.218 28.742 1.00 85.62 677 PRO A C 1
ATOM 5397 O O . PRO A 1 677 ? 25.463 28.336 28.587 1.00 85.62 677 PRO A O 1
ATOM 5400 N N . LEU A 1 678 ? 23.934 26.992 29.555 1.00 83.19 678 LEU A N 1
ATOM 5401 C CA . LEU A 1 678 ? 23.230 28.053 30.288 1.00 83.19 678 LEU A CA 1
ATOM 5402 C C . LEU A 1 678 ? 24.066 28.620 31.441 1.00 83.19 678 LEU A C 1
ATOM 5404 O O . LEU A 1 678 ? 24.083 29.832 31.626 1.00 83.19 678 LEU A O 1
ATOM 5408 N N . SER A 1 679 ? 24.793 27.748 32.156 1.00 77.25 679 SER A N 1
ATOM 5409 C CA . SER A 1 679 ? 25.545 28.031 33.394 1.00 77.25 679 SER A CA 1
ATOM 5410 C C . SER A 1 679 ? 24.694 28.604 34.551 1.00 77.25 679 SER A C 1
ATOM 5412 O O . SER A 1 679 ? 23.502 28.867 34.411 1.00 77.25 679 SER A O 1
ATOM 5414 N N . ARG A 1 680 ? 25.272 28.737 35.762 1.00 77.38 680 ARG A N 1
ATOM 5415 C CA . ARG A 1 680 ? 24.529 29.236 36.944 1.00 77.38 680 ARG A CA 1
ATOM 5416 C C . ARG A 1 680 ? 23.970 30.638 36.683 1.00 77.38 680 ARG A C 1
ATOM 5418 O O . ARG A 1 680 ? 24.736 31.511 36.272 1.00 77.38 680 ARG A O 1
ATOM 5425 N N . HIS A 1 681 ? 22.686 30.849 36.974 1.00 77.75 681 HIS A N 1
ATOM 5426 C CA . HIS A 1 681 ? 21.946 32.091 36.707 1.00 77.75 681 HIS A CA 1
ATOM 5427 C C . HIS A 1 681 ? 21.912 32.511 35.229 1.00 77.75 681 HIS A C 1
ATOM 5429 O O . HIS A 1 681 ? 21.823 33.697 34.921 1.00 77.75 681 HIS A O 1
ATOM 5435 N N . SER A 1 682 ? 22.028 31.559 34.296 1.00 84.56 682 SER A N 1
ATOM 5436 C CA . SER A 1 682 ? 22.004 31.826 32.850 1.00 84.56 682 SER A CA 1
ATOM 5437 C C . SER A 1 682 ? 23.078 32.824 32.364 1.00 84.56 682 SER A C 1
ATOM 5439 O O . SER A 1 682 ? 22.907 33.453 31.321 1.00 84.56 682 SER A O 1
ATOM 5441 N N . HIS A 1 683 ? 24.185 33.017 33.098 1.00 83.75 683 HIS A N 1
ATOM 5442 C CA . HIS A 1 683 ? 25.104 34.134 32.825 1.00 83.75 683 HIS A CA 1
ATOM 5443 C C . HIS A 1 683 ? 25.786 34.048 31.456 1.00 83.75 683 HIS A C 1
ATOM 5445 O O . HIS A 1 683 ? 26.013 35.082 30.842 1.00 83.75 683 HIS A O 1
ATOM 5451 N N . LYS A 1 684 ? 26.081 32.843 30.948 1.00 84.06 684 LYS A N 1
ATOM 5452 C CA . LYS A 1 684 ? 26.694 32.677 29.617 1.00 84.06 684 LYS A CA 1
ATOM 5453 C C . LYS A 1 684 ? 25.732 33.023 28.486 1.00 84.06 684 LYS A C 1
ATOM 5455 O O . LYS A 1 684 ? 26.155 33.548 27.460 1.00 84.06 684 LYS A O 1
ATOM 5460 N N . LEU A 1 685 ? 24.450 32.718 28.672 1.00 88.12 685 LEU A N 1
ATOM 5461 C CA . LEU A 1 685 ? 23.390 33.108 27.748 1.00 88.12 685 LEU A CA 1
ATOM 5462 C C . LEU A 1 685 ? 23.244 34.633 27.725 1.00 88.12 685 LEU A C 1
ATOM 5464 O O . LEU A 1 685 ? 23.220 35.238 26.657 1.00 88.12 685 LEU A O 1
ATOM 5468 N N . VAL A 1 686 ? 23.174 35.244 28.911 1.00 88.00 686 VAL A N 1
ATOM 5469 C CA . VAL A 1 686 ? 23.035 36.696 29.062 1.00 88.00 686 VAL A CA 1
ATOM 5470 C C . VAL A 1 686 ? 24.246 37.415 28.472 1.00 88.00 686 VAL A C 1
ATOM 5472 O O . VAL A 1 686 ? 24.066 38.304 27.653 1.00 88.00 686 VAL A O 1
ATOM 5475 N N . GLU A 1 687 ? 25.468 36.989 28.797 1.00 87.56 687 GLU A N 1
ATOM 5476 C CA . GLU A 1 687 ? 26.703 37.569 28.256 1.00 87.56 687 GLU A CA 1
ATOM 5477 C C . GLU A 1 687 ? 26.768 37.469 26.725 1.00 87.56 687 GLU A C 1
ATOM 5479 O O . GLU A 1 687 ? 27.155 38.433 26.068 1.00 87.56 687 GLU A O 1
ATOM 5484 N N . TYR A 1 688 ? 26.337 36.342 26.144 1.00 88.69 688 TYR A N 1
ATOM 5485 C CA . TYR A 1 688 ? 26.290 36.170 24.690 1.00 88.69 688 TYR A CA 1
ATOM 5486 C C . TYR A 1 688 ? 25.372 37.196 24.016 1.00 88.69 688 TYR A C 1
ATOM 5488 O O . TYR A 1 688 ? 25.786 37.852 23.061 1.00 88.69 688 TYR A O 1
ATOM 5496 N N . PHE A 1 689 ? 24.143 37.357 24.514 1.00 88.69 689 PHE A N 1
ATOM 5497 C CA . PHE A 1 689 ? 23.190 38.302 23.930 1.00 88.69 689 PHE A CA 1
ATOM 5498 C C . PHE A 1 689 ? 23.530 39.762 24.266 1.00 88.69 689 PHE A C 1
ATOM 5500 O O . PHE A 1 689 ? 23.358 40.623 23.411 1.00 88.69 689 PHE A O 1
ATOM 5507 N N . GLU A 1 690 ? 24.072 40.057 25.451 1.00 88.31 690 GLU A N 1
ATOM 5508 C CA . GLU A 1 690 ? 24.527 41.407 25.822 1.00 88.31 690 GLU A CA 1
ATOM 5509 C C . GLU A 1 690 ? 25.787 41.855 25.065 1.00 88.31 690 GLU A C 1
ATOM 5511 O O . GLU A 1 690 ? 26.012 43.057 24.913 1.00 88.31 690 GLU A O 1
ATOM 5516 N N . ALA A 1 691 ? 26.604 40.921 24.567 1.00 85.75 691 ALA A N 1
ATOM 5517 C CA . ALA A 1 691 ? 27.743 41.238 23.707 1.00 85.75 691 ALA A CA 1
ATOM 5518 C C . ALA A 1 691 ? 27.320 41.755 22.319 1.00 85.75 691 ALA A C 1
ATOM 5520 O O . ALA A 1 691 ? 28.135 42.360 21.618 1.00 85.75 691 ALA A O 1
ATOM 5521 N N . ILE A 1 692 ? 26.063 41.537 21.914 1.00 85.88 692 ILE A N 1
ATOM 5522 C CA . ILE A 1 692 ? 25.533 42.002 20.632 1.00 85.88 692 ILE A CA 1
ATOM 5523 C C . ILE A 1 692 ? 25.169 43.494 20.746 1.00 85.88 692 ILE A C 1
ATOM 5525 O O . ILE A 1 692 ? 24.360 43.871 21.601 1.00 85.88 692 ILE A O 1
ATOM 5529 N N . PRO A 1 693 ? 25.727 44.371 19.888 1.00 81.38 693 PRO A N 1
ATOM 5530 C CA . PRO A 1 693 ? 25.444 45.801 19.940 1.00 81.38 693 PRO A CA 1
ATOM 5531 C C . PRO A 1 693 ? 23.944 46.109 19.824 1.00 81.38 693 PRO A C 1
ATOM 5533 O O . PRO A 1 693 ? 23.288 45.702 18.871 1.00 81.38 693 PRO A O 1
ATOM 5536 N N . GLY A 1 694 ? 23.409 46.865 20.787 1.00 80.19 694 GLY A N 1
ATOM 5537 C CA . GLY A 1 694 ? 22.018 47.335 20.785 1.00 80.19 694 GLY A CA 1
ATOM 5538 C C . GLY A 1 694 ? 21.015 46.446 21.530 1.00 80.19 694 GLY A C 1
ATOM 5539 O O . GLY A 1 694 ? 19.885 46.882 21.755 1.00 80.19 694 GLY A O 1
ATOM 5540 N N . VAL A 1 695 ? 21.414 45.260 21.998 1.00 86.81 695 VAL A N 1
ATOM 5541 C CA . VAL A 1 695 ? 20.568 44.426 22.865 1.00 86.81 695 VAL A CA 1
ATOM 5542 C C . VAL A 1 695 ? 20.409 45.073 24.255 1.00 86.81 695 VAL A C 1
ATOM 5544 O O . VAL A 1 695 ? 21.406 45.452 24.878 1.00 86.81 695 VAL A O 1
ATOM 5547 N N . PRO A 1 696 ? 19.175 45.225 24.779 1.00 84.06 696 PRO A N 1
ATOM 5548 C CA . PRO A 1 696 ? 18.951 45.784 26.109 1.00 84.06 696 PRO A CA 1
ATOM 5549 C C . PRO A 1 696 ? 19.382 44.804 27.203 1.00 84.06 696 PRO A C 1
ATOM 5551 O O . PRO A 1 696 ? 18.976 43.644 27.191 1.00 84.06 696 PRO A O 1
ATOM 5554 N N . LYS A 1 697 ? 20.132 45.297 28.194 1.00 86.38 697 LYS A N 1
ATOM 5555 C CA . LYS A 1 697 ? 20.557 44.499 29.354 1.00 86.38 697 LYS A CA 1
ATOM 5556 C C . LYS A 1 697 ? 19.377 43.928 30.136 1.00 86.38 697 LYS A C 1
ATOM 5558 O O . LYS A 1 697 ? 18.333 44.581 30.259 1.00 86.38 697 LYS A O 1
ATOM 5563 N N . ILE A 1 698 ? 19.559 42.733 30.693 1.00 86.88 698 ILE A N 1
ATOM 5564 C CA . ILE A 1 698 ? 18.534 42.092 31.521 1.00 86.88 698 ILE A CA 1
ATOM 5565 C C . ILE A 1 698 ? 18.334 42.873 32.832 1.00 86.88 698 ILE A C 1
ATOM 5567 O O . ILE A 1 698 ? 19.280 43.399 33.417 1.00 86.88 698 ILE A O 1
ATOM 5571 N N . LYS A 1 699 ? 17.082 42.989 33.291 1.00 85.56 699 LYS A N 1
ATOM 5572 C CA . LYS A 1 699 ? 16.747 43.625 34.577 1.00 85.56 699 LYS A CA 1
ATOM 5573 C C . LYS A 1 699 ? 16.864 42.611 35.716 1.00 85.56 699 LYS A C 1
ATOM 5575 O O . LYS A 1 699 ? 16.478 41.456 35.543 1.00 85.56 699 LYS A O 1
ATOM 5580 N N . ASP A 1 700 ? 17.301 43.061 36.891 1.00 78.56 700 ASP A N 1
ATOM 5581 C CA . ASP A 1 700 ? 17.397 42.208 38.081 1.00 78.56 700 ASP A CA 1
ATOM 5582 C C . ASP A 1 700 ? 16.045 41.552 38.420 1.00 78.56 700 ASP A C 1
ATOM 5584 O O . ASP A 1 700 ? 15.017 42.223 38.533 1.00 78.56 700 ASP A O 1
ATOM 5588 N N . GLY A 1 701 ? 16.048 40.223 38.572 1.00 76.69 701 GLY A N 1
ATOM 5589 C CA . GLY A 1 701 ? 14.857 39.420 38.880 1.00 76.69 701 GLY A CA 1
ATOM 5590 C C . GLY A 1 701 ? 13.924 39.138 37.694 1.00 76.69 701 GLY A C 1
ATOM 5591 O O . GLY A 1 701 ? 12.880 38.513 37.883 1.00 76.69 701 GLY A O 1
ATOM 5592 N N . TYR A 1 702 ? 14.272 39.575 36.480 1.00 84.25 702 TYR A N 1
ATOM 5593 C CA . TYR A 1 702 ? 13.504 39.275 35.274 1.00 84.25 702 TYR A CA 1
ATOM 5594 C C . TYR A 1 702 ? 13.851 37.884 34.727 1.00 84.25 702 TYR A C 1
ATOM 5596 O O . TYR A 1 702 ? 14.998 37.452 34.804 1.00 84.25 702 TYR A O 1
ATOM 5604 N N . ASN A 1 703 ? 12.863 37.169 34.179 1.00 86.44 703 ASN A N 1
ATOM 5605 C CA . ASN A 1 703 ? 13.062 35.793 33.722 1.00 86.44 703 ASN A CA 1
ATOM 5606 C C . ASN A 1 703 ? 13.959 35.756 32.465 1.00 86.44 703 ASN A C 1
ATOM 5608 O O . ASN A 1 703 ? 13.532 36.275 31.427 1.00 86.44 703 ASN A O 1
ATOM 5612 N N . PRO A 1 704 ? 15.150 35.119 32.508 1.00 87.75 704 PRO A N 1
ATOM 5613 C CA . PRO A 1 704 ? 16.058 35.055 31.362 1.00 87.75 704 PRO A CA 1
ATOM 5614 C C . PRO A 1 704 ? 15.440 34.391 30.128 1.00 87.75 704 PRO A C 1
ATOM 5616 O O . PRO A 1 704 ? 15.691 34.836 29.010 1.00 87.75 704 PRO A O 1
ATOM 5619 N N . ALA A 1 705 ? 14.585 33.379 30.318 1.00 86.00 705 ALA A N 1
ATOM 5620 C CA . ALA A 1 705 ? 13.893 32.708 29.218 1.00 86.00 705 ALA A CA 1
ATOM 5621 C C . ALA A 1 705 ? 12.932 33.659 28.492 1.00 86.00 705 ALA A C 1
ATOM 5623 O O . ALA A 1 705 ? 12.866 33.666 27.264 1.00 86.00 705 ALA A O 1
ATOM 5624 N N . THR A 1 706 ? 12.211 34.490 29.251 1.00 86.69 706 THR A N 1
ATOM 5625 C CA . THR A 1 706 ? 11.294 35.495 28.701 1.00 86.69 706 THR A CA 1
ATOM 5626 C C . THR A 1 706 ? 12.063 36.620 28.015 1.00 86.69 706 THR A C 1
ATOM 5628 O O . THR A 1 706 ? 11.769 36.943 26.869 1.00 86.69 706 THR A O 1
ATOM 5631 N N . TRP A 1 707 ? 13.091 37.164 28.673 1.00 89.44 707 TRP A N 1
ATOM 5632 C CA . TRP A 1 707 ? 13.942 38.225 28.123 1.00 89.44 707 TRP A CA 1
ATOM 5633 C C . TRP A 1 707 ? 14.579 37.834 26.794 1.00 89.44 707 TRP A C 1
ATOM 5635 O O . TRP A 1 707 ? 14.510 38.583 25.826 1.00 89.44 707 TRP A O 1
ATOM 5645 N N . MET A 1 708 ? 15.156 36.638 26.726 1.00 89.12 708 MET A N 1
ATOM 5646 C CA . MET A 1 708 ? 15.786 36.128 25.516 1.00 89.12 708 MET A CA 1
ATOM 5647 C C . MET A 1 708 ? 14.791 36.041 24.352 1.00 89.12 708 MET A C 1
ATOM 5649 O O . MET A 1 708 ? 15.122 36.442 23.239 1.00 89.12 708 MET A O 1
ATOM 5653 N N . LEU A 1 709 ? 13.565 35.560 24.590 1.00 87.00 709 LEU A N 1
ATOM 5654 C CA . LEU A 1 709 ? 12.520 35.499 23.560 1.00 87.00 709 LEU A CA 1
ATOM 5655 C C . LEU A 1 709 ? 12.050 36.893 23.113 1.00 87.00 709 LEU A C 1
ATOM 5657 O O . LEU A 1 709 ? 11.707 37.074 21.948 1.00 87.00 709 LEU A O 1
ATOM 5661 N N . GLU A 1 710 ? 12.052 37.879 24.012 1.00 86.56 710 GLU A N 1
ATOM 5662 C CA . GLU A 1 710 ? 11.719 39.273 23.694 1.00 86.56 710 GLU A CA 1
ATOM 5663 C C . GLU A 1 710 ? 12.817 39.950 22.865 1.00 86.56 710 GLU A C 1
ATOM 5665 O O . GLU A 1 710 ? 12.523 40.595 21.860 1.00 86.56 710 GLU A O 1
ATOM 5670 N N . VAL A 1 711 ? 14.084 39.766 23.243 1.00 87.62 711 VAL A N 1
ATOM 5671 C CA . VAL A 1 711 ? 15.251 40.330 22.545 1.00 87.62 711 VAL A CA 1
ATOM 5672 C C . VAL A 1 711 ? 15.434 39.719 21.156 1.00 87.62 711 VAL A C 1
ATOM 5674 O O . VAL A 1 711 ? 15.849 40.406 20.228 1.00 87.62 711 VAL A O 1
ATOM 5677 N N . THR A 1 712 ? 15.103 38.437 21.000 1.00 87.06 712 THR A N 1
ATOM 5678 C CA . THR A 1 712 ? 15.221 37.707 19.726 1.00 87.06 712 THR A CA 1
ATOM 5679 C C . THR A 1 712 ? 13.937 37.752 18.891 1.00 87.06 712 THR A C 1
ATOM 5681 O O . THR A 1 712 ? 13.811 37.048 17.887 1.00 87.06 712 THR A O 1
ATOM 5684 N N . ALA A 1 713 ? 12.964 38.586 19.278 1.00 86.56 713 ALA A N 1
ATOM 5685 C CA . ALA A 1 713 ? 11.726 38.755 18.535 1.00 86.56 713 ALA A CA 1
ATOM 5686 C C . ALA A 1 713 ? 11.969 39.466 17.184 1.00 86.56 713 ALA A C 1
ATOM 5688 O O . ALA A 1 713 ? 12.767 40.405 17.118 1.00 86.56 713 ALA A O 1
ATOM 5689 N N . PRO A 1 714 ? 11.202 39.141 16.120 1.00 82.75 714 PRO A N 1
ATOM 5690 C CA . PRO A 1 714 ? 11.386 39.743 14.792 1.00 82.75 714 PRO A CA 1
ATOM 5691 C C . PRO A 1 714 ? 11.303 41.279 14.764 1.00 82.75 714 PRO A C 1
ATOM 5693 O O . PRO A 1 714 ? 11.910 41.931 13.915 1.00 82.75 714 PRO A O 1
ATOM 5696 N N . ALA A 1 715 ? 10.540 41.871 15.690 1.00 83.69 715 ALA A N 1
ATOM 5697 C CA . ALA A 1 715 ? 10.416 43.321 15.816 1.00 83.69 715 ALA A CA 1
ATOM 5698 C C . ALA A 1 715 ? 11.727 43.980 16.280 1.00 83.69 715 ALA A C 1
ATOM 5700 O O . ALA A 1 715 ? 12.091 45.034 15.764 1.00 83.69 715 ALA A O 1
ATOM 5701 N N . VAL A 1 716 ? 12.442 43.342 17.212 1.00 83.75 716 VAL A N 1
ATOM 5702 C CA . VAL A 1 716 ? 13.732 43.820 17.728 1.00 83.75 716 VAL A CA 1
ATOM 5703 C C . VAL A 1 716 ? 14.834 43.585 16.695 1.00 83.75 716 VAL A C 1
ATOM 5705 O O . VAL A 1 716 ? 15.643 44.475 16.459 1.00 83.75 716 VAL A O 1
ATOM 5708 N N . GLU A 1 717 ? 14.803 42.446 16.000 1.00 84.06 717 GLU A N 1
ATOM 5709 C CA . GLU A 1 717 ? 15.713 42.122 14.889 1.00 84.06 717 GLU A CA 1
ATOM 5710 C C . GLU A 1 717 ? 15.649 43.189 13.775 1.00 84.06 717 GLU A C 1
ATOM 5712 O O . GLU A 1 717 ? 16.671 43.720 13.347 1.00 84.06 717 GLU A O 1
ATOM 5717 N N . THR A 1 718 ? 14.434 43.610 13.397 1.00 84.00 718 THR A N 1
ATOM 5718 C CA . THR A 1 718 ? 14.215 44.684 12.405 1.00 84.00 718 THR A CA 1
ATOM 5719 C C . THR A 1 718 ? 14.654 46.059 12.921 1.00 84.00 718 THR A C 1
ATOM 5721 O O . THR A 1 718 ? 15.095 46.903 12.147 1.00 84.00 718 THR A O 1
ATOM 5724 N N . GLN A 1 719 ? 14.517 46.313 14.225 1.00 84.31 719 GLN A N 1
ATOM 5725 C CA . GLN A 1 719 ? 14.907 47.584 14.840 1.00 84.31 719 GLN A CA 1
ATOM 5726 C C . GLN A 1 719 ? 16.430 47.739 14.943 1.00 84.31 719 GLN A C 1
ATOM 5728 O O . GLN A 1 719 ? 16.937 48.856 14.849 1.00 84.31 719 GLN A O 1
ATOM 5733 N N . LEU A 1 720 ? 17.139 46.634 15.169 1.00 82.94 720 LEU A N 1
ATOM 5734 C CA . LEU A 1 720 ? 18.592 46.591 15.312 1.00 82.94 720 LEU A CA 1
ATOM 5735 C C . LEU A 1 720 ? 19.331 46.422 13.975 1.00 82.94 720 LEU A C 1
ATOM 5737 O O . LEU A 1 720 ? 20.539 46.630 13.949 1.00 82.94 720 LEU A O 1
ATOM 5741 N N . ASP A 1 721 ? 18.621 46.085 12.891 1.00 84.69 721 ASP A N 1
ATOM 5742 C CA . ASP A 1 721 ? 19.183 45.794 11.560 1.00 84.69 721 ASP A CA 1
ATOM 5743 C C . ASP A 1 721 ? 20.276 44.705 11.601 1.00 84.69 721 ASP A C 1
ATOM 5745 O O . ASP A 1 721 ? 21.329 44.803 10.973 1.00 84.69 721 ASP A O 1
ATOM 5749 N N . VAL A 1 722 ? 20.034 43.657 12.395 1.00 84.06 722 VAL A N 1
ATOM 5750 C CA . VAL A 1 722 ? 20.940 42.510 12.570 1.00 84.06 722 VAL A CA 1
ATOM 5751 C C . VAL A 1 722 ? 20.202 41.206 12.306 1.00 84.06 722 VAL A C 1
ATOM 5753 O O . VAL A 1 722 ? 19.027 41.101 12.631 1.00 84.06 722 VAL A O 1
ATOM 5756 N N . ASP A 1 723 ? 20.891 40.190 11.781 1.00 85.50 723 ASP A N 1
ATOM 5757 C CA . ASP A 1 723 ? 20.387 38.813 11.749 1.00 85.50 723 ASP A CA 1
ATOM 5758 C C . ASP A 1 723 ? 21.089 37.988 12.841 1.00 85.50 723 ASP A C 1
ATOM 5760 O O . ASP A 1 723 ? 22.292 37.714 12.776 1.00 85.50 723 ASP A O 1
ATOM 5764 N N . PHE A 1 724 ? 20.335 37.567 13.861 1.00 85.31 724 PHE A N 1
ATOM 5765 C CA . PHE A 1 724 ? 20.882 36.778 14.973 1.00 85.31 724 PHE A CA 1
ATOM 5766 C C . PHE A 1 724 ? 21.420 35.404 14.537 1.00 85.31 724 PHE A C 1
ATOM 5768 O O . PHE A 1 724 ? 22.323 34.867 15.180 1.00 85.31 724 PHE A O 1
ATOM 5775 N N . ALA A 1 725 ? 20.905 34.829 13.449 1.00 83.38 725 ALA A N 1
ATOM 5776 C CA . ALA A 1 725 ? 21.392 33.562 12.911 1.00 83.38 725 ALA A CA 1
ATOM 5777 C C . ALA A 1 725 ? 22.761 33.726 12.238 1.00 83.38 725 ALA A C 1
ATOM 5779 O O . ALA A 1 725 ? 23.607 32.840 12.367 1.00 83.38 725 ALA A O 1
ATOM 5780 N N . ASP A 1 726 ? 23.010 34.857 11.577 1.00 82.75 726 ASP A N 1
ATOM 5781 C CA . ASP A 1 726 ? 24.313 35.158 10.974 1.00 82.75 726 ASP A CA 1
ATOM 5782 C C . ASP A 1 726 ? 25.370 35.444 12.050 1.00 82.75 726 ASP A C 1
ATOM 5784 O O . ASP A 1 726 ? 26.513 34.988 11.959 1.00 82.75 726 ASP A O 1
ATOM 5788 N N . ILE A 1 727 ? 24.981 36.133 13.128 1.00 83.25 727 ILE A N 1
ATOM 5789 C CA . ILE A 1 727 ? 25.841 36.348 14.303 1.00 83.25 727 ILE A CA 1
ATOM 5790 C C . ILE A 1 727 ? 26.205 35.007 14.954 1.00 83.25 727 ILE A C 1
ATOM 5792 O O . ILE A 1 727 ? 27.367 34.779 15.301 1.00 83.25 727 ILE A O 1
ATOM 5796 N N . TYR A 1 728 ? 25.241 34.092 15.085 1.00 82.81 728 TYR A N 1
ATOM 5797 C CA . TYR A 1 728 ? 25.495 32.763 15.632 1.00 82.81 728 TYR A CA 1
ATOM 5798 C C . TYR A 1 728 ? 26.424 31.932 14.736 1.00 82.81 728 TYR A C 1
ATOM 5800 O O . TYR A 1 728 ? 27.380 31.351 15.252 1.00 82.81 728 TYR A O 1
ATOM 5808 N N . GLN A 1 729 ? 26.229 31.939 13.413 1.00 78.00 729 GLN A N 1
ATOM 5809 C CA . GLN A 1 729 ? 27.088 31.218 12.461 1.00 78.00 729 GLN A CA 1
ATOM 5810 C C . GLN A 1 729 ? 28.553 31.673 12.499 1.00 78.00 729 GLN A C 1
ATOM 5812 O O . GLN A 1 729 ? 29.462 30.856 12.354 1.00 78.00 729 GLN A O 1
ATOM 5817 N N . ASN A 1 730 ? 28.791 32.962 12.742 1.00 77.81 730 ASN A N 1
ATOM 5818 C CA . ASN A 1 730 ? 30.138 33.521 12.845 1.00 77.81 730 ASN A CA 1
ATOM 5819 C C . ASN A 1 730 ? 30.765 33.355 14.241 1.00 77.81 730 ASN A C 1
ATOM 5821 O O . ASN A 1 730 ? 31.960 33.604 14.418 1.00 77.81 730 ASN A O 1
ATOM 5825 N N . SER A 1 731 ? 29.988 32.920 15.237 1.00 77.62 731 SER A N 1
ATOM 5826 C CA . SER A 1 731 ? 30.457 32.747 16.611 1.00 77.62 731 SER A CA 1
ATOM 5827 C C . SER A 1 731 ? 31.304 31.481 16.793 1.00 77.62 731 SER A C 1
ATOM 5829 O O . SER A 1 731 ? 31.131 30.470 16.107 1.00 77.62 731 SER A O 1
ATOM 5831 N N . SER A 1 732 ? 32.188 31.490 17.794 1.00 71.06 732 SER A N 1
ATOM 5832 C CA . SER A 1 732 ? 32.984 30.314 18.181 1.00 71.06 732 SER A CA 1
ATOM 5833 C C . SER A 1 732 ? 32.127 29.106 18.595 1.00 71.06 732 SER A C 1
ATOM 5835 O O . SER A 1 732 ? 32.595 27.971 18.516 1.00 71.06 732 SER A O 1
ATOM 5837 N N . LEU A 1 733 ? 30.860 29.329 18.972 1.00 68.94 733 LEU A N 1
ATOM 5838 C CA . LEU A 1 733 ? 29.891 28.283 19.312 1.00 68.94 733 LEU A CA 1
ATOM 5839 C C . LEU A 1 733 ? 29.398 27.487 18.090 1.00 68.94 733 LEU A C 1
ATOM 5841 O O . LEU A 1 733 ? 28.918 26.372 18.272 1.00 68.94 733 LEU A O 1
ATOM 5845 N N . TYR A 1 734 ? 29.536 28.012 16.865 1.00 71.06 734 TYR A N 1
ATOM 5846 C CA . TYR A 1 734 ? 29.108 27.345 15.625 1.00 71.06 734 TYR A CA 1
ATOM 5847 C C . TYR A 1 734 ? 30.276 26.798 14.790 1.00 71.06 734 TYR A C 1
ATOM 5849 O O . TYR A 1 734 ? 30.130 25.791 14.098 1.00 71.06 734 TYR A O 1
ATOM 5857 N N . GLN A 1 735 ? 31.466 27.400 14.888 1.00 67.94 735 GLN A N 1
ATOM 5858 C CA . GLN A 1 735 ? 32.635 27.048 14.064 1.00 67.94 735 GLN A CA 1
ATOM 5859 C C . GLN A 1 735 ? 33.062 25.567 14.152 1.00 67.94 735 GLN A C 1
ATOM 5861 O O . GLN A 1 735 ? 33.617 25.032 13.193 1.00 67.94 735 GLN A O 1
ATOM 5866 N N . TRP A 1 736 ? 32.780 24.864 15.256 1.00 69.81 736 TRP A N 1
ATOM 5867 C CA . TRP A 1 736 ? 33.063 23.425 15.373 1.00 69.81 736 TRP A CA 1
ATOM 5868 C C . TRP A 1 736 ? 32.152 22.555 14.485 1.00 69.81 736 TRP A C 1
ATOM 5870 O O . TRP A 1 736 ? 32.580 21.494 14.032 1.00 69.81 736 TRP A O 1
ATOM 5880 N N . TYR A 1 737 ? 30.922 22.999 14.191 1.00 68.00 737 TYR A N 1
ATOM 5881 C CA . TYR A 1 737 ? 29.947 22.256 13.382 1.00 68.00 737 TYR A CA 1
ATOM 5882 C C . TYR A 1 737 ? 30.418 22.086 11.934 1.00 68.00 737 TYR A C 1
ATOM 5884 O O . TYR A 1 737 ? 30.231 21.026 11.334 1.00 68.00 737 TYR A O 1
ATOM 5892 N N . TYR A 1 738 ? 31.119 23.092 11.400 1.00 70.00 738 TYR A N 1
ATOM 5893 C CA . TYR A 1 738 ? 31.803 23.003 10.110 1.00 70.00 738 TYR A CA 1
ATOM 5894 C C . TYR A 1 738 ? 32.737 21.783 10.060 1.00 70.00 738 TYR A C 1
ATOM 5896 O O . TYR A 1 738 ? 32.667 20.982 9.130 1.00 70.00 738 TYR A O 1
ATOM 5904 N N . TRP A 1 739 ? 33.532 21.567 11.112 1.00 73.69 739 TRP A N 1
ATOM 5905 C CA . TRP A 1 739 ? 34.453 20.432 11.214 1.00 73.69 739 TRP A CA 1
ATOM 5906 C C . TRP A 1 739 ? 33.766 19.099 11.549 1.00 73.69 739 TRP A C 1
ATOM 5908 O O . TRP A 1 739 ? 34.367 18.040 11.370 1.00 73.69 739 TRP A O 1
ATOM 5918 N N . ALA A 1 740 ? 32.506 19.107 11.982 1.00 75.31 740 ALA A N 1
ATOM 5919 C CA . ALA A 1 740 ? 31.705 17.897 12.167 1.00 75.31 740 ALA A CA 1
ATOM 5920 C C . ALA A 1 740 ? 31.038 17.407 10.863 1.00 75.31 740 ALA A C 1
ATOM 5922 O O . ALA A 1 740 ? 30.529 16.290 10.820 1.00 75.31 740 ALA A O 1
ATOM 5923 N N . SER A 1 741 ? 31.036 18.209 9.793 1.00 77.38 741 SER A N 1
ATOM 5924 C CA . SER A 1 741 ? 30.415 17.858 8.512 1.00 77.38 741 SER A CA 1
ATOM 5925 C C . SER A 1 741 ? 31.391 17.117 7.588 1.00 77.38 741 SER A C 1
ATOM 5927 O O . SER A 1 741 ? 32.372 17.718 7.143 1.00 77.38 741 SER A O 1
ATOM 5929 N N . PRO A 1 742 ? 31.124 15.855 7.187 1.00 80.81 742 PRO A N 1
ATOM 5930 C CA . PRO A 1 742 ? 31.965 15.141 6.220 1.00 80.81 742 PRO A CA 1
ATOM 5931 C C . PRO A 1 742 ? 32.107 15.890 4.889 1.00 80.81 742 PRO A C 1
ATOM 5933 O O . PRO A 1 742 ? 33.156 15.837 4.254 1.00 80.81 742 PRO A O 1
ATOM 5936 N N . VAL A 1 743 ? 31.070 16.637 4.491 1.00 78.88 743 VAL A N 1
ATOM 5937 C CA . VAL A 1 743 ? 31.050 17.421 3.248 1.00 78.88 743 VAL A CA 1
ATOM 5938 C C . VAL A 1 743 ? 32.057 18.571 3.297 1.00 78.88 743 VAL A C 1
ATOM 5940 O O . VAL A 1 743 ? 32.702 18.848 2.288 1.00 78.88 743 VAL A O 1
ATOM 5943 N N . ALA A 1 744 ? 32.240 19.207 4.459 1.00 79.56 744 ALA A N 1
ATOM 5944 C CA . ALA A 1 744 ? 33.237 20.261 4.632 1.00 79.56 744 ALA A CA 1
ATOM 5945 C C . ALA A 1 744 ? 34.660 19.712 4.444 1.00 79.56 744 ALA A C 1
ATOM 5947 O O . ALA A 1 744 ? 35.449 20.288 3.695 1.00 79.56 744 ALA A O 1
ATOM 5948 N N . TRP A 1 745 ? 34.956 18.539 5.019 1.00 84.06 745 TRP A N 1
ATOM 5949 C CA . TRP A 1 745 ? 36.219 17.830 4.783 1.00 84.06 745 TRP A CA 1
ATOM 5950 C C . TRP A 1 745 ? 36.398 17.459 3.308 1.00 84.06 745 TRP A C 1
ATOM 5952 O O . TRP A 1 745 ? 37.492 17.617 2.767 1.00 84.06 745 TRP A O 1
ATOM 5962 N N . THR A 1 746 ? 35.342 16.992 2.635 1.00 84.75 746 THR A N 1
ATOM 5963 C CA . THR A 1 746 ? 35.392 16.659 1.204 1.00 84.75 746 THR A CA 1
ATOM 5964 C C . THR A 1 746 ? 35.681 17.888 0.350 1.00 84.75 746 THR A C 1
ATOM 5966 O O . THR A 1 746 ? 36.541 17.822 -0.524 1.00 84.75 746 THR A O 1
ATOM 5969 N N . LEU A 1 747 ? 35.027 19.022 0.613 1.00 80.81 747 LEU A N 1
ATOM 5970 C CA . LEU A 1 747 ? 35.278 20.269 -0.109 1.00 80.81 747 LEU A CA 1
ATOM 5971 C C . LEU A 1 747 ? 36.711 20.766 0.125 1.00 80.81 747 LEU A C 1
ATOM 5973 O O . LEU A 1 747 ? 37.399 21.102 -0.839 1.00 80.81 747 LEU A O 1
ATOM 5977 N N . TYR A 1 748 ? 37.187 20.715 1.373 1.00 85.06 748 TYR A N 1
ATOM 5978 C CA . TYR A 1 748 ? 38.570 21.034 1.730 1.00 85.06 748 TYR A CA 1
ATOM 5979 C C . TYR A 1 748 ? 39.553 20.169 0.936 1.00 85.06 748 TYR A C 1
ATOM 5981 O O . TYR A 1 748 ? 40.469 20.694 0.303 1.00 85.06 748 TYR A O 1
ATOM 5989 N N . GLY A 1 749 ? 39.341 18.850 0.907 1.00 85.31 749 GLY A N 1
ATOM 5990 C CA . GLY A 1 749 ? 40.183 17.904 0.174 1.00 85.31 749 GLY A CA 1
ATOM 5991 C C . GLY A 1 749 ? 40.137 18.102 -1.342 1.00 85.31 749 GLY A C 1
ATOM 5992 O O . GLY A 1 749 ? 41.175 18.055 -1.998 1.00 85.31 749 GLY A O 1
ATOM 5993 N N . LEU A 1 750 ? 38.963 18.373 -1.917 1.00 86.00 750 LEU A N 1
ATOM 5994 C CA . LEU A 1 750 ? 38.809 18.625 -3.353 1.00 86.00 750 LEU A CA 1
ATOM 5995 C C . LEU A 1 750 ? 39.528 19.906 -3.784 1.00 86.00 750 LEU A C 1
ATOM 5997 O O . LEU A 1 750 ? 40.270 19.885 -4.761 1.00 86.00 750 LEU A O 1
ATOM 6001 N N . VAL A 1 751 ? 39.358 21.009 -3.053 1.00 82.12 751 VAL A N 1
ATOM 6002 C CA . VAL A 1 751 ? 39.997 22.286 -3.400 1.00 82.12 751 VAL A CA 1
ATOM 6003 C C . VAL A 1 751 ? 41.515 22.191 -3.219 1.00 82.12 751 VAL A C 1
ATOM 6005 O O . VAL A 1 751 ? 42.270 22.485 -4.146 1.00 82.12 751 VAL A O 1
ATOM 6008 N N . THR A 1 752 ? 41.987 21.705 -2.069 1.00 84.12 752 THR A N 1
ATOM 6009 C CA . THR A 1 752 ? 43.433 21.610 -1.801 1.00 84.12 752 THR A CA 1
ATOM 6010 C C . THR A 1 752 ? 44.152 20.610 -2.709 1.00 84.12 752 THR A C 1
ATOM 6012 O O . THR A 1 752 ? 45.260 20.907 -3.148 1.00 84.12 752 THR A O 1
ATOM 6015 N N . SER A 1 753 ? 43.532 19.482 -3.078 1.00 85.88 753 SER A N 1
ATOM 6016 C CA . SER A 1 753 ? 44.149 18.505 -3.995 1.00 85.88 753 SER A CA 1
ATOM 6017 C C . SER A 1 753 ? 44.215 18.958 -5.456 1.00 85.88 753 SER A C 1
ATOM 6019 O O . SER A 1 753 ? 45.097 18.512 -6.183 1.00 85.88 753 SER A O 1
ATOM 6021 N N . GLN A 1 754 ? 43.294 19.816 -5.911 1.00 83.81 754 GLN A N 1
ATOM 6022 C CA . GLN A 1 754 ? 43.231 20.244 -7.317 1.00 83.81 754 GLN A CA 1
ATOM 6023 C C . GLN A 1 754 ? 44.037 21.515 -7.611 1.00 83.81 754 GLN A C 1
ATOM 6025 O O . GLN A 1 754 ? 44.508 21.715 -8.740 1.00 83.81 754 GLN A O 1
ATOM 6030 N N . VAL A 1 755 ? 44.120 22.423 -6.635 1.00 82.50 755 VAL A N 1
ATOM 6031 C CA . VAL A 1 755 ? 44.728 23.749 -6.823 1.00 82.50 755 VAL A CA 1
ATOM 6032 C C . VAL A 1 755 ? 45.693 24.166 -5.712 1.00 82.50 755 VAL A C 1
ATOM 6034 O O . VAL A 1 755 ? 46.402 25.152 -5.892 1.00 82.50 755 VAL A O 1
ATOM 6037 N N . GLY A 1 756 ? 45.768 23.434 -4.596 1.00 74.81 756 GLY A N 1
ATOM 6038 C CA . GLY A 1 756 ? 46.588 23.813 -3.439 1.00 74.81 756 GLY A CA 1
ATOM 6039 C C . GLY A 1 756 ? 48.098 23.623 -3.624 1.00 74.81 756 GLY A C 1
ATOM 6040 O O . GLY A 1 756 ? 48.879 24.269 -2.928 1.00 74.81 756 GLY A O 1
ATOM 6041 N N . ASP A 1 757 ? 48.536 22.800 -4.579 1.00 80.19 757 ASP A N 1
ATOM 6042 C CA . ASP A 1 757 ? 49.951 22.589 -4.919 1.00 80.19 757 ASP A CA 1
ATOM 6043 C C . ASP A 1 757 ? 50.492 23.618 -5.931 1.00 80.19 757 ASP A C 1
ATOM 6045 O O . ASP A 1 757 ? 51.708 23.803 -6.049 1.00 80.19 757 ASP A O 1
ATOM 6049 N N . LYS A 1 758 ? 49.602 24.344 -6.620 1.00 80.69 758 LYS A N 1
ATOM 6050 C CA . LYS A 1 758 ? 49.947 25.271 -7.704 1.00 80.69 758 LYS A CA 1
ATOM 6051 C C . LYS A 1 758 ? 50.514 26.590 -7.176 1.00 80.69 758 LYS A C 1
ATOM 6053 O O . LYS A 1 758 ? 49.838 27.361 -6.502 1.00 80.69 758 LYS A O 1
ATOM 6058 N N . ASN A 1 759 ? 51.743 26.904 -7.583 1.00 74.69 759 ASN A N 1
ATOM 6059 C CA . ASN A 1 759 ? 52.387 28.206 -7.364 1.00 74.69 759 ASN A CA 1
ATOM 6060 C C . ASN A 1 759 ? 52.070 29.183 -8.512 1.00 74.69 759 ASN A C 1
ATOM 6062 O O . ASN A 1 759 ? 52.977 29.749 -9.115 1.00 74.69 759 ASN A O 1
ATOM 6066 N N . ALA A 1 760 ? 50.795 29.305 -8.882 1.00 78.75 760 ALA A N 1
ATOM 6067 C CA . ALA A 1 760 ? 50.374 30.238 -9.921 1.00 78.75 760 ALA A CA 1
ATOM 6068 C C . ALA A 1 760 ? 50.090 31.612 -9.307 1.00 78.75 760 ALA A C 1
ATOM 6070 O O . ALA A 1 760 ? 49.385 31.706 -8.301 1.00 78.75 760 ALA A O 1
ATOM 6071 N N . ASP A 1 761 ? 50.608 32.663 -9.930 1.00 79.25 761 ASP A N 1
ATOM 6072 C CA . ASP A 1 761 ? 50.285 34.038 -9.570 1.00 79.25 761 ASP A CA 1
ATOM 6073 C C . ASP A 1 761 ? 48.974 34.451 -10.243 1.00 79.25 761 ASP A C 1
ATOM 6075 O O . ASP A 1 761 ? 48.822 34.362 -11.464 1.00 79.25 761 ASP A O 1
ATOM 6079 N N . LEU A 1 762 ? 48.004 34.879 -9.439 1.00 77.25 762 LEU A N 1
ATOM 6080 C CA . LEU A 1 762 ? 46.702 35.339 -9.900 1.00 77.25 762 LEU A CA 1
ATOM 6081 C C . LEU A 1 762 ? 46.680 36.862 -9.948 1.00 77.25 762 LEU A C 1
ATOM 6083 O O . LEU A 1 762 ? 47.070 37.530 -8.992 1.00 77.25 762 LEU A O 1
ATOM 6087 N N . ILE A 1 763 ? 46.183 37.410 -11.055 1.00 75.12 763 ILE A N 1
ATOM 6088 C CA . ILE A 1 763 ? 45.914 38.842 -11.184 1.00 75.12 763 ILE A CA 1
ATOM 6089 C C . ILE A 1 763 ? 44.466 39.062 -10.755 1.00 75.12 763 ILE A C 1
ATOM 6091 O O . ILE A 1 763 ? 43.538 38.735 -11.496 1.00 75.12 763 ILE A O 1
ATOM 6095 N N . LEU A 1 764 ? 44.277 39.589 -9.548 1.00 71.75 764 LEU A N 1
ATOM 6096 C CA . LEU A 1 764 ? 42.954 39.877 -9.006 1.00 71.75 764 LEU A CA 1
ATOM 6097 C C . LEU A 1 764 ? 42.604 41.352 -9.264 1.00 71.75 764 LEU A C 1
ATOM 6099 O O . LEU A 1 764 ? 43.391 42.239 -8.908 1.00 71.75 764 LEU A O 1
ATOM 6103 N N . PRO A 1 765 ? 41.443 41.652 -9.877 1.00 56.62 765 PRO A N 1
ATOM 6104 C CA . PRO A 1 765 ? 41.014 43.028 -10.107 1.00 56.62 765 PRO A CA 1
ATOM 6105 C C . PRO A 1 765 ? 40.923 43.791 -8.776 1.00 56.62 765 PRO A C 1
ATOM 6107 O O . PRO A 1 765 ? 40.138 43.431 -7.907 1.00 56.62 765 PRO A O 1
ATOM 6110 N N . GLY A 1 766 ? 41.742 44.834 -8.608 1.00 66.12 766 GLY A N 1
ATOM 6111 C CA . GLY A 1 766 ? 41.751 45.694 -7.415 1.00 66.12 766 GLY A CA 1
ATOM 6112 C C . GLY A 1 766 ? 42.761 45.331 -6.316 1.00 66.12 766 GLY A C 1
ATOM 6113 O O . GLY A 1 766 ? 43.071 46.199 -5.507 1.00 66.12 766 GLY A O 1
ATOM 6114 N N . TYR A 1 767 ? 43.336 44.121 -6.318 1.00 60.03 767 TYR A N 1
ATOM 6115 C CA . TYR A 1 767 ? 44.270 43.653 -5.270 1.00 60.03 767 TYR A CA 1
ATOM 6116 C C . TYR A 1 767 ? 45.690 43.339 -5.778 1.00 60.03 767 TYR A C 1
ATOM 6118 O O . TYR A 1 767 ? 46.584 43.043 -4.985 1.00 60.03 767 TYR A O 1
ATOM 6126 N N . GLY A 1 768 ? 45.931 43.457 -7.088 1.00 74.19 768 GLY A N 1
ATOM 6127 C CA . GLY A 1 768 ? 47.237 43.200 -7.699 1.00 74.19 768 GLY A CA 1
ATOM 6128 C C . GLY A 1 768 ? 47.516 41.709 -7.909 1.00 74.19 768 GLY A C 1
ATOM 6129 O O . GLY A 1 768 ? 46.595 40.895 -7.997 1.00 74.19 768 GLY A O 1
ATOM 6130 N N . THR A 1 769 ? 48.798 41.362 -8.044 1.00 76.06 769 THR A N 1
ATOM 6131 C CA . THR A 1 769 ? 49.247 39.979 -8.251 1.00 76.06 769 THR A CA 1
ATOM 6132 C C . THR A 1 769 ? 49.432 39.284 -6.903 1.00 76.06 769 THR A C 1
ATOM 6134 O O . THR A 1 769 ? 50.272 39.706 -6.107 1.00 76.06 769 THR A O 1
ATOM 6137 N N . MET A 1 770 ? 48.672 38.217 -6.642 1.00 80.19 770 MET A N 1
ATOM 6138 C CA . MET A 1 770 ? 48.785 37.408 -5.424 1.00 80.19 770 MET A CA 1
ATOM 6139 C C . MET A 1 770 ? 49.023 35.929 -5.774 1.00 80.19 770 MET A C 1
ATOM 6141 O O . MET A 1 770 ? 48.349 35.401 -6.662 1.00 80.19 770 MET A O 1
ATOM 6145 N N . PRO A 1 771 ? 49.918 35.221 -5.059 1.00 81.31 771 PRO A N 1
ATOM 6146 C CA . PRO A 1 771 ? 50.059 33.778 -5.214 1.00 81.31 771 PRO A CA 1
ATOM 6147 C C . PRO A 1 771 ? 48.758 33.058 -4.846 1.00 81.31 771 PRO A C 1
ATOM 6149 O O . PRO A 1 771 ? 48.196 33.298 -3.777 1.00 81.31 771 PRO A O 1
ATOM 6152 N N . LEU A 1 772 ? 48.317 32.109 -5.672 1.00 80.75 772 LEU A N 1
ATOM 6153 C CA . LEU A 1 772 ? 47.122 31.288 -5.434 1.00 80.75 772 LEU A CA 1
ATOM 6154 C C . LEU A 1 772 ? 47.132 30.610 -4.053 1.00 80.75 772 LEU A C 1
ATOM 6156 O O . LEU A 1 772 ? 46.101 30.548 -3.392 1.00 80.75 772 LEU A O 1
ATOM 6160 N N . LYS A 1 773 ? 48.300 30.167 -3.571 1.00 80.12 773 LYS A N 1
ATOM 6161 C CA . LYS A 1 773 ? 48.449 29.613 -2.213 1.00 80.12 773 LYS A CA 1
ATOM 6162 C C . LYS A 1 773 ? 48.110 30.613 -1.111 1.00 80.12 773 LYS A C 1
ATOM 6164 O O . LYS A 1 773 ? 47.550 30.225 -0.093 1.00 80.12 773 LYS A O 1
ATOM 6169 N N . LYS A 1 774 ? 48.453 31.886 -1.312 1.00 79.00 774 LYS A N 1
ATOM 6170 C CA . LYS A 1 774 ? 48.159 32.951 -0.355 1.00 79.00 774 LYS A CA 1
ATOM 6171 C C . LYS A 1 774 ? 46.669 33.292 -0.368 1.00 79.00 774 LYS A C 1
ATOM 6173 O O . LYS A 1 774 ? 46.081 33.399 0.695 1.00 79.00 774 LYS A O 1
ATOM 6178 N N . LEU A 1 775 ? 46.053 33.321 -1.550 1.00 80.69 775 LEU A N 1
ATOM 6179 C CA . LEU A 1 775 ? 44.607 33.488 -1.702 1.00 80.69 775 LEU A CA 1
ATOM 6180 C C . LEU A 1 775 ? 43.816 32.365 -1.008 1.00 80.69 775 LEU A C 1
ATOM 6182 O O . LEU A 1 775 ? 42.889 32.624 -0.248 1.00 80.69 775 LEU A O 1
ATOM 6186 N N . LEU A 1 776 ? 44.196 31.106 -1.248 1.00 80.69 776 LEU A N 1
ATOM 6187 C CA . LEU A 1 776 ? 43.534 29.946 -0.642 1.00 80.69 776 LEU A CA 1
ATOM 6188 C C . LEU A 1 776 ? 43.630 29.957 0.887 1.00 80.69 776 LEU A C 1
ATOM 6190 O O . LEU A 1 776 ? 42.667 29.576 1.547 1.00 80.69 776 LEU A O 1
ATOM 6194 N N . LYS A 1 777 ? 44.756 30.413 1.442 1.00 80.81 777 LYS A N 1
ATOM 6195 C CA . LYS A 1 777 ? 44.979 30.485 2.887 1.00 80.81 777 LYS A CA 1
ATOM 6196 C C . LYS A 1 777 ? 44.283 31.682 3.538 1.00 80.81 777 LYS A C 1
ATOM 6198 O O . LYS A 1 777 ? 43.579 31.487 4.523 1.00 80.81 777 LYS A O 1
ATOM 6203 N N . ASP A 1 778 ? 44.465 32.883 2.994 1.00 78.00 778 ASP A N 1
ATOM 6204 C CA . ASP A 1 778 ? 44.028 34.127 3.635 1.00 78.00 778 ASP A CA 1
ATOM 6205 C C . ASP A 1 778 ? 42.521 34.391 3.429 1.00 78.00 778 ASP A C 1
ATOM 6207 O O . ASP A 1 778 ? 41.862 34.835 4.367 1.00 78.00 778 ASP A O 1
ATOM 6211 N N . ASP A 1 779 ? 41.956 34.052 2.259 1.00 75.19 779 ASP A N 1
ATOM 6212 C CA . ASP A 1 779 ? 40.541 34.325 1.942 1.00 75.19 779 ASP A CA 1
ATOM 6213 C C . ASP A 1 779 ? 39.625 33.096 2.082 1.00 75.19 779 ASP A C 1
ATOM 6215 O O . ASP A 1 779 ? 38.444 33.238 2.400 1.00 75.19 779 ASP A O 1
ATOM 6219 N N . PHE A 1 780 ? 40.141 31.879 1.858 1.00 74.12 780 PHE A N 1
ATOM 6220 C CA . PHE A 1 780 ? 39.337 30.644 1.902 1.00 74.12 780 PHE A CA 1
ATOM 6221 C C . PHE A 1 780 ? 39.689 29.685 3.054 1.00 74.12 780 PHE A C 1
ATOM 6223 O O . PHE A 1 780 ? 38.983 28.696 3.252 1.00 74.12 780 PHE A O 1
ATOM 6230 N N . GLY A 1 781 ? 40.759 29.939 3.817 1.00 75.88 781 GLY A N 1
ATOM 6231 C CA . GLY A 1 781 ? 41.173 29.095 4.947 1.00 75.88 781 GLY A CA 1
ATOM 6232 C C . GLY A 1 781 ? 41.659 27.683 4.573 1.00 75.88 781 GLY A C 1
ATOM 6233 O O . GLY A 1 781 ? 41.706 26.796 5.429 1.00 75.88 781 GLY A O 1
ATOM 6234 N N . PHE A 1 782 ? 42.007 27.445 3.305 1.00 82.81 782 PHE A N 1
ATOM 6235 C CA . PHE A 1 782 ? 42.493 26.159 2.805 1.00 82.81 782 PHE A CA 1
ATOM 6236 C C . PHE A 1 782 ? 44.023 26.098 2.804 1.00 82.81 782 PHE A C 1
ATOM 6238 O O . PHE A 1 782 ? 44.700 26.838 2.091 1.00 82.81 782 PHE A O 1
ATOM 6245 N N . GLU A 1 783 ? 44.575 25.145 3.550 1.00 83.56 783 GLU A N 1
ATOM 6246 C CA . GLU A 1 783 ? 46.006 24.891 3.664 1.00 83.56 783 GLU A CA 1
ATOM 6247 C C . GLU A 1 783 ? 46.363 23.543 3.037 1.00 83.56 783 GLU A C 1
ATOM 6249 O O . GLU A 1 783 ? 45.809 22.498 3.384 1.00 83.56 783 GLU A O 1
ATOM 6254 N N . TYR A 1 784 ? 47.327 23.552 2.114 1.00 82.56 784 TYR A N 1
ATOM 6255 C CA . TYR A 1 784 ? 47.770 22.334 1.435 1.00 82.56 784 TYR A CA 1
ATOM 6256 C C . TYR A 1 784 ? 48.404 21.317 2.400 1.00 82.56 784 TYR A C 1
ATOM 6258 O O . TYR A 1 784 ? 48.178 20.115 2.269 1.00 82.56 784 TYR A O 1
ATOM 6266 N N . ASP A 1 785 ? 49.120 21.794 3.421 1.00 84.88 785 ASP A N 1
ATOM 6267 C CA . ASP A 1 785 ? 49.785 20.945 4.419 1.00 84.88 785 ASP A CA 1
ATOM 6268 C C . ASP A 1 785 ? 48.790 20.161 5.298 1.00 84.88 785 ASP A C 1
ATOM 6270 O O . ASP A 1 785 ? 49.154 19.158 5.913 1.00 84.88 785 ASP A O 1
ATOM 6274 N N . PHE A 1 786 ? 47.515 20.567 5.315 1.00 85.12 786 PHE A N 1
ATOM 6275 C CA . PHE A 1 786 ? 46.449 19.895 6.058 1.00 85.12 786 PHE A CA 1
ATOM 6276 C C . PHE A 1 786 ? 45.799 18.733 5.281 1.00 85.12 786 PHE A C 1
ATOM 6278 O O . PHE A 1 786 ? 45.052 17.938 5.853 1.00 85.12 786 PHE A O 1
ATOM 6285 N N . LEU A 1 787 ? 46.114 18.561 3.990 1.00 85.75 787 LEU A N 1
ATOM 6286 C CA . LEU A 1 787 ? 45.532 17.524 3.127 1.00 85.75 787 LEU A CA 1
ATOM 6287 C C . LEU A 1 787 ? 45.700 16.079 3.663 1.00 85.75 787 LEU A C 1
ATOM 6289 O O . LEU A 1 787 ? 44.731 15.315 3.597 1.00 85.75 787 LEU A O 1
ATOM 6293 N N . PRO A 1 788 ? 46.848 15.666 4.248 1.00 88.81 788 PRO A N 1
ATOM 6294 C CA . PRO A 1 788 ? 46.975 14.338 4.855 1.00 88.81 788 PRO A CA 1
ATOM 6295 C C . PRO A 1 788 ? 46.022 14.120 6.041 1.00 88.81 788 PRO A C 1
ATOM 6297 O O . PRO A 1 788 ? 45.465 13.031 6.192 1.00 88.81 788 PRO A O 1
ATOM 6300 N N . ALA A 1 789 ? 45.787 15.157 6.853 1.00 86.06 789 ALA A N 1
ATOM 6301 C CA . ALA A 1 789 ? 44.834 15.102 7.960 1.00 86.06 789 ALA A CA 1
ATOM 6302 C C . ALA A 1 789 ? 43.391 14.978 7.443 1.00 86.06 789 ALA A C 1
ATOM 6304 O O . ALA A 1 789 ? 42.610 14.189 7.975 1.00 86.06 789 ALA A O 1
ATOM 6305 N N . VAL A 1 790 ? 43.060 15.669 6.347 1.00 86.75 790 VAL A N 1
ATOM 6306 C CA . VAL A 1 790 ? 41.761 15.552 5.666 1.00 86.75 790 VAL A CA 1
ATOM 6307 C C . VAL A 1 790 ? 41.529 14.134 5.139 1.00 86.75 790 VAL A C 1
ATOM 6309 O O . VAL A 1 790 ? 40.438 13.585 5.303 1.00 86.75 790 VAL A O 1
ATOM 6312 N N . ALA A 1 791 ? 42.543 13.504 4.539 1.00 86.75 791 ALA A N 1
ATOM 6313 C CA . ALA A 1 791 ? 42.446 12.123 4.066 1.00 86.75 791 ALA A CA 1
ATOM 6314 C C . ALA A 1 791 ? 42.222 11.132 5.224 1.00 86.75 791 ALA A C 1
ATOM 6316 O O . ALA A 1 791 ? 41.351 10.263 5.136 1.00 86.75 791 ALA A O 1
ATOM 6317 N N . ALA A 1 792 ? 42.944 11.300 6.337 1.00 90.50 792 ALA A N 1
ATOM 6318 C CA . ALA A 1 792 ? 42.751 10.496 7.543 1.00 90.50 792 ALA A CA 1
ATOM 6319 C C . ALA A 1 792 ? 41.344 10.677 8.144 1.00 90.50 792 ALA A C 1
ATOM 6321 O O . ALA A 1 792 ? 40.709 9.694 8.528 1.00 90.50 792 ALA A O 1
ATOM 6322 N N . ALA A 1 793 ? 40.818 11.906 8.156 1.00 87.50 793 ALA A N 1
ATOM 6323 C CA . ALA A 1 793 ? 39.468 12.200 8.633 1.00 87.50 793 ALA A CA 1
ATOM 6324 C C . ALA A 1 793 ? 38.381 11.492 7.803 1.00 87.50 793 ALA A C 1
ATOM 6326 O O . ALA A 1 793 ? 37.424 10.977 8.377 1.00 87.50 793 ALA A O 1
ATOM 6327 N N . HIS A 1 794 ? 38.533 11.379 6.476 1.00 85.19 794 HIS A N 1
ATOM 6328 C CA . HIS A 1 794 ? 37.584 10.632 5.635 1.00 85.19 794 HIS A CA 1
ATOM 6329 C C . HIS A 1 794 ? 37.553 9.140 5.978 1.00 85.19 794 HIS A C 1
ATOM 6331 O O . HIS A 1 794 ? 36.475 8.556 6.084 1.00 85.19 794 HIS A O 1
ATOM 6337 N N . VAL A 1 795 ? 38.719 8.525 6.197 1.00 89.38 795 VAL A N 1
ATOM 6338 C CA . VAL A 1 795 ? 38.794 7.131 6.666 1.00 89.38 795 VAL A CA 1
ATOM 6339 C C . VAL A 1 795 ? 38.139 7.001 8.043 1.00 89.38 795 VAL A C 1
ATOM 6341 O O . VAL A 1 795 ? 37.370 6.068 8.271 1.00 89.38 795 VAL A O 1
ATOM 6344 N N . GLY A 1 796 ? 38.371 7.974 8.929 1.00 91.38 796 GLY A N 1
ATOM 6345 C CA . GLY A 1 796 ? 37.707 8.076 10.228 1.00 91.38 796 GLY A CA 1
ATOM 6346 C C . GLY A 1 796 ? 36.181 8.105 10.120 1.00 91.38 796 GLY A C 1
ATOM 6347 O O . GLY A 1 796 ? 35.519 7.322 10.795 1.00 91.38 796 GLY A O 1
ATOM 6348 N N . TRP A 1 797 ? 35.615 8.924 9.229 1.00 87.06 797 TRP A N 1
ATOM 6349 C CA . TRP A 1 797 ? 34.168 8.989 8.987 1.00 87.06 797 TRP A CA 1
ATOM 6350 C C . TRP A 1 797 ? 33.592 7.678 8.446 1.00 87.06 797 TRP A C 1
ATOM 6352 O O . TRP A 1 797 ? 32.531 7.249 8.896 1.00 87.06 797 TRP A O 1
ATOM 6362 N N . VAL A 1 798 ? 34.293 7.007 7.527 1.00 86.00 798 VAL A N 1
ATOM 6363 C CA . VAL A 1 798 ? 33.870 5.696 7.002 1.00 86.00 798 VAL A CA 1
ATOM 6364 C C . VAL A 1 798 ? 33.817 4.656 8.120 1.00 86.00 798 VAL A C 1
ATOM 6366 O O . VAL A 1 798 ? 32.823 3.938 8.247 1.00 86.00 798 VAL A O 1
ATOM 6369 N N . LEU A 1 799 ? 34.856 4.595 8.956 1.00 91.38 799 LEU A N 1
ATOM 6370 C CA . LEU A 1 799 ? 34.897 3.687 10.100 1.00 91.38 799 LEU A CA 1
ATOM 6371 C C . LEU A 1 799 ? 33.819 4.038 11.129 1.00 91.38 799 LEU A C 1
ATOM 6373 O O . LEU A 1 799 ? 33.107 3.147 11.583 1.00 91.38 799 LEU A O 1
ATOM 6377 N N . LEU A 1 800 ? 33.646 5.321 11.454 1.00 89.50 800 LEU A N 1
ATOM 6378 C CA . LEU A 1 800 ? 32.616 5.793 12.376 1.00 89.50 800 LEU A CA 1
ATOM 6379 C C . LEU A 1 800 ? 31.220 5.384 11.897 1.00 89.50 800 LEU A C 1
ATOM 6381 O O . LEU A 1 800 ? 30.481 4.773 12.660 1.00 89.50 800 LEU A O 1
ATOM 6385 N N . PHE A 1 801 ? 30.862 5.648 10.638 1.00 87.06 801 PHE A N 1
ATOM 6386 C CA . PHE A 1 801 ? 29.553 5.261 10.107 1.00 87.06 801 PHE A CA 1
ATOM 6387 C C . PHE A 1 801 ? 29.366 3.749 10.058 1.00 87.06 801 PHE A C 1
ATOM 6389 O O . PHE A 1 801 ? 28.280 3.270 10.374 1.00 87.06 801 PHE A O 1
ATOM 6396 N N . PHE A 1 802 ? 30.414 2.989 9.738 1.00 86.19 802 PHE A N 1
ATOM 6397 C CA . PHE A 1 802 ? 30.372 1.532 9.814 1.00 86.19 802 PHE A CA 1
ATOM 6398 C C . PHE A 1 802 ? 30.094 1.045 11.245 1.00 86.19 802 PHE A C 1
ATOM 6400 O O . PHE A 1 802 ? 29.215 0.207 11.449 1.00 86.19 802 PHE A O 1
ATOM 6407 N N . PHE A 1 803 ? 30.785 1.596 12.246 1.00 88.50 803 PHE A N 1
ATOM 6408 C CA . PHE A 1 803 ? 30.575 1.237 13.648 1.00 88.50 803 PHE A CA 1
ATOM 6409 C C . PHE A 1 803 ? 29.219 1.698 14.176 1.00 88.50 803 PHE A C 1
ATOM 6411 O O . PHE A 1 803 ? 28.557 0.919 14.852 1.00 88.50 803 PHE A O 1
ATOM 6418 N N . VAL A 1 804 ? 28.767 2.908 13.843 1.00 82.31 804 VAL A N 1
ATOM 6419 C CA . VAL A 1 804 ? 27.433 3.413 14.205 1.00 82.31 804 VAL A CA 1
ATOM 6420 C C . VAL A 1 804 ? 26.345 2.555 13.567 1.00 82.31 804 VAL A C 1
ATOM 6422 O O . VAL A 1 804 ? 25.367 2.230 14.229 1.00 82.31 804 VAL A O 1
ATOM 6425 N N . PHE A 1 805 ? 26.524 2.122 12.320 1.00 75.06 805 PHE A N 1
ATOM 6426 C CA . PHE A 1 805 ? 25.606 1.204 11.652 1.00 75.06 805 PHE A CA 1
ATOM 6427 C C . PHE A 1 805 ? 25.585 -0.177 12.325 1.00 75.06 805 PHE A C 1
ATOM 6429 O O . PHE A 1 805 ? 24.513 -0.689 12.647 1.00 75.06 805 PHE A O 1
ATOM 6436 N N . ALA A 1 806 ? 26.754 -0.763 12.601 1.00 78.62 806 ALA A N 1
ATOM 6437 C CA . ALA A 1 806 ? 26.867 -2.056 13.277 1.00 78.62 806 ALA A CA 1
ATOM 6438 C C . ALA A 1 806 ? 26.310 -2.014 14.713 1.00 78.62 806 ALA A C 1
ATOM 6440 O O . ALA A 1 806 ? 25.603 -2.927 15.141 1.00 78.62 806 ALA A O 1
ATOM 6441 N N . TYR A 1 807 ? 26.593 -0.936 15.445 1.00 80.06 807 TYR A N 1
ATOM 6442 C CA . TYR A 1 807 ? 26.054 -0.675 16.776 1.00 80.06 807 TYR A CA 1
ATOM 6443 C C . TYR A 1 807 ? 24.544 -0.439 16.721 1.00 80.06 807 TYR A C 1
ATOM 6445 O O . TYR A 1 807 ? 23.808 -1.023 17.510 1.00 80.06 807 TYR A O 1
ATOM 6453 N N . GLY A 1 808 ? 24.069 0.345 15.754 1.00 71.25 808 GLY A N 1
ATOM 6454 C CA . GLY A 1 808 ? 22.655 0.612 15.529 1.00 71.25 808 GLY A CA 1
ATOM 6455 C C . GLY A 1 808 ? 21.870 -0.669 15.274 1.00 71.25 808 GLY A C 1
ATOM 6456 O O . GLY A 1 808 ? 20.876 -0.907 15.942 1.00 71.25 808 GLY A O 1
ATOM 6457 N N . ILE A 1 809 ? 22.360 -1.564 14.417 1.00 69.12 809 ILE A N 1
ATOM 6458 C CA . ILE A 1 809 ? 21.723 -2.874 14.209 1.00 69.12 809 ILE A CA 1
ATOM 6459 C C . ILE A 1 809 ? 21.688 -3.705 15.496 1.00 69.12 809 ILE A C 1
ATOM 6461 O O . ILE A 1 809 ? 20.705 -4.393 15.761 1.00 69.12 809 ILE A O 1
ATOM 6465 N N . LYS A 1 810 ? 22.762 -3.670 16.291 1.00 66.94 810 LYS A N 1
ATOM 6466 C CA . LYS A 1 810 ? 22.885 -4.505 17.489 1.00 66.94 810 LYS A CA 1
ATOM 6467 C C . LYS A 1 810 ? 22.074 -3.985 18.682 1.00 66.94 810 LYS A C 1
ATOM 6469 O O . LYS A 1 810 ? 21.585 -4.796 19.462 1.00 66.94 810 LYS A O 1
ATOM 6474 N N . PHE A 1 811 ? 21.960 -2.668 18.842 1.00 62.34 811 PHE A N 1
ATOM 6475 C CA . PHE A 1 811 ? 21.421 -2.037 20.052 1.00 62.34 811 PHE A CA 1
ATOM 6476 C C . PHE A 1 811 ? 20.211 -1.128 19.791 1.00 62.34 811 PHE A C 1
ATOM 6478 O O . PHE A 1 811 ? 19.314 -1.068 20.628 1.00 62.34 811 PHE A O 1
ATOM 6485 N N . LEU A 1 812 ? 20.129 -0.465 18.632 1.00 60.72 812 LEU A N 1
ATOM 6486 C CA . LEU A 1 812 ? 18.976 0.346 18.224 1.00 60.72 812 LEU A CA 1
ATOM 6487 C C . LEU A 1 812 ? 18.005 -0.543 17.436 1.00 60.72 812 LEU A C 1
ATOM 6489 O O . LEU A 1 812 ? 17.933 -0.514 16.210 1.00 60.72 812 LEU A O 1
ATOM 6493 N N . ASN A 1 813 ? 17.279 -1.401 18.146 1.00 47.12 813 ASN A N 1
ATOM 6494 C CA . ASN A 1 813 ? 16.339 -2.346 17.549 1.00 47.12 813 ASN A CA 1
ATOM 6495 C C . ASN A 1 813 ? 15.093 -1.615 16.992 1.00 47.12 813 ASN A C 1
ATOM 6497 O O . ASN A 1 813 ? 14.039 -1.584 17.623 1.00 47.12 813 ASN A O 1
ATOM 6501 N N . PHE A 1 814 ? 15.212 -1.010 15.803 1.00 49.81 814 PHE A N 1
ATOM 6502 C CA . PHE A 1 814 ? 14.170 -0.212 15.130 1.00 49.81 814 PHE A CA 1
ATOM 6503 C C . PHE A 1 814 ? 12.890 -0.991 14.766 1.00 49.81 814 PHE A C 1
ATOM 6505 O O . PHE A 1 814 ? 11.953 -0.403 14.241 1.00 49.81 814 PHE A O 1
ATOM 6512 N N . GLN A 1 815 ? 12.825 -2.303 15.019 1.00 45.91 815 GLN A N 1
ATOM 6513 C CA . GLN A 1 815 ? 11.633 -3.114 14.749 1.00 45.91 815 GLN A CA 1
ATOM 6514 C C . GLN A 1 815 ? 10.568 -3.073 15.861 1.00 45.91 815 GLN A C 1
ATOM 6516 O O . GLN A 1 815 ? 9.495 -3.633 15.661 1.00 45.91 815 GLN A O 1
ATOM 6521 N N . ARG A 1 816 ? 10.836 -2.435 17.011 1.00 39.44 816 ARG A N 1
ATOM 6522 C CA . ARG A 1 816 ? 9.903 -2.343 18.157 1.00 39.44 816 ARG A CA 1
ATOM 6523 C C . ARG A 1 816 ? 9.551 -0.902 18.572 1.00 39.44 816 ARG A C 1
ATOM 6525 O O . ARG A 1 816 ? 9.393 -0.636 19.756 1.00 39.44 816 ARG A O 1
ATOM 6532 N N . ARG A 1 817 ? 9.487 0.048 17.639 1.00 34.09 817 ARG A N 1
ATOM 6533 C CA . ARG A 1 817 ? 8.933 1.384 17.921 1.00 34.09 817 ARG A CA 1
ATOM 6534 C C . ARG A 1 817 ? 7.823 1.728 16.952 1.00 34.09 817 ARG A C 1
ATOM 6536 O O . ARG A 1 817 ? 8.031 1.487 15.742 1.00 34.09 817 ARG A O 1
#

Solvent-accessible surface area (backbone atoms only — not comparable to full-atom values): 47610 Å² total; per-residue (Å²): 135,82,86,89,83,81,86,88,83,84,87,84,85,81,87,83,91,75,93,75,91,78,75,96,72,83,92,76,82,89,54,58,74,57,80,79,49,71,86,72,80,82,85,84,80,58,74,70,58,58,53,52,51,51,52,53,52,54,52,44,71,70,39,59,71,62,62,32,76,35,52,43,80,45,80,44,75,43,97,85,76,49,77,45,76,43,84,38,45,71,85,68,57,52,75,67,56,46,51,53,51,49,53,51,50,31,49,61,64,69,37,60,93,49,68,90,52,61,64,53,54,100,89,40,90,44,58,52,73,71,54,54,51,47,51,54,54,46,64,63,63,78,49,93,70,49,68,45,82,41,75,55,78,46,69,97,53,55,72,68,60,37,36,51,51,52,51,40,49,45,50,46,28,66,45,71,72,31,50,72,48,73,46,69,82,79,52,54,61,79,47,55,68,66,50,68,62,42,77,41,76,51,100,90,39,68,46,43,61,43,55,48,83,52,51,62,58,53,39,43,72,80,39,33,50,83,58,93,91,54,48,65,56,60,45,63,61,34,57,75,32,88,89,48,30,71,85,29,56,59,56,81,93,50,85,89,70,92,77,51,68,70,57,41,32,54,51,29,53,73,32,72,59,34,42,49,51,51,52,61,70,64,52,76,82,64,68,86,79,49,60,86,74,69,54,85,86,64,84,51,95,65,55,73,67,56,49,37,51,50,40,34,54,47,51,52,50,52,48,61,77,47,37,65,62,56,52,51,49,52,51,49,49,49,52,54,26,53,53,50,20,66,75,44,33,34,91,82,54,65,80,54,45,70,77,43,47,51,54,55,51,50,52,53,52,54,52,50,50,52,48,41,55,60,16,50,63,41,19,61,62,44,29,74,46,43,67,63,47,50,56,39,41,75,71,43,73,52,60,41,58,42,59,46,49,42,56,54,61,65,43,50,64,53,42,49,50,52,34,43,52,38,43,71,56,26,40,74,48,29,54,55,63,86,48,69,70,45,48,54,52,45,44,53,42,47,31,30,42,31,49,23,26,37,21,47,25,38,25,41,15,49,73,37,58,40,67,68,54,17,48,54,52,47,54,52,51,48,55,52,33,49,49,31,21,35,74,79,42,30,55,79,76,49,56,80,90,49,50,63,55,33,74,70,27,64,41,23,34,46,46,43,33,53,48,43,58,44,35,72,35,78,73,23,56,40,70,52,86,58,90,88,52,98,43,75,19,37,21,49,37,63,30,53,77,34,55,44,73,84,59,76,69,54,41,59,53,22,50,52,48,26,49,48,49,21,52,50,28,46,53,51,26,27,50,37,54,64,75,56,73,76,93,59,77,89,68,68,96,65,78,84,85,86,91,88,44,76,74,68,43,45,56,47,52,53,60,69,68,65,54,64,65,46,81,41,81,41,85,49,73,95,49,54,79,66,57,31,52,53,53,51,50,55,52,46,60,46,37,77,74,75,31,48,74,48,71,47,77,86,84,64,53,61,77,59,54,65,69,44,67,62,47,81,40,68,48,94,90,76,42,56,47,46,60,50,58,25,56,83,88,36,46,56,50,50,51,58,52,54,69,40,89,86,50,79,75,86,58,92,93,56,49,66,69,57,51,51,55,58,62,70,26,72,72,45,31,66,72,68,76,54,59,57,42,60,56,30,59,74,29,83,78,34,56,60,55,55,77,71,36,70,64,51,45,47,52,51,39,55,50,32,74,76,53,38,82,44,87,48,72,39,80,44,93,93,75,48,79,43,46,43,50,56,48,33,38,76,78,67,69,49,55,49,88,48,45,67,59,40,54,51,49,54,54,48,50,54,52,48,51,51,50,50,50,55,47,34,66,74,69,54,63,75,88,79,118

Organism: Malus domestica (NCBI:txid3750)

Radius of gyration: 38.16 Å; Cα contacts (8 Å, |Δi|>4): 807; chains: 1; bounding box: 104×81×108 Å

InterPro domains:
  IPR013525 ABC-2 type transporter, transmembrane domain [PF01061] (307-519)
  IPR013581 Plant PDR ABC transporter associated [PF08370] (524-590)
  IPR027417 P-loop containing nucleoside triphosphate hydrolase [G3DSA:3.40.50.300] (42-260)
  IPR027417 P-loop containing nucleoside triphosphate hydrolase [G3DSA:3.40.50.300] (570-692)
  IPR027417 P-loop containing nucleoside triphosphate hydrolase [SSF52540] (79-240)
  IPR027417 P-loop containing nucleoside triphosphate hydrolase [SSF52540] (603-684)
  IPR043926 ABC transporter family G domain [PF19055] (186-238)
  IPR043926 ABC transporter family G domain [PF19055] (650-716)

Mean predicted aligned error: 17.74 Å

Sequence (817 aa):
MAAALAEDDMARSTSQRSWGSGSERSWASTSFREVWQAPPNVFNRSRRQDDEEELRWAAIQRLPTYDRLKRGMLRQLLDNGKVVTDEVDVTRLGMQDKKQLMESILKILGLDICADIMVGNDMRRGISGGQKKRVTTGEMLVGPAKVLLMDEISTGLDSSTTFQICRYTRQLVHIMDVTMVISLLQPAPETFELFDDLILLSEGQIVYQGPRESVLEFFEHVGFKCPERKGVADFLQEVTSKKDQEQYWLKKSQPYRYISVPEFVEAFSSFRSGQQLAADLGVPYDKSRAHPAALVTDKYGISNWEVFKACFSREWLLMKRNSFVYIFKTTQIAIMSLIAFTVFLRTEMPVGTIQNGGKFFGALFFSLINVMLNGMAELGMTVFRLPVFYKQRDFLFYPAWAFGLPIWVLRIPLSFVESGIWIILTYYTIGFAPSASRFFKQFLAFFGIHQMALSLFRLIAALGRTQVVASTLGTFTLLMAFVLGGFIVAKNDLEPWMLWGYYISPMMYGQNAIVMNEFLDKRWSAPNTDPRINATTVGKVLLKSRGFFTDEYWFWICIGALFGFSLLFNILFIAALTFLNPLGDAKAVIADDESEGKRSKSLTVELVADPSIIFMDEPTSGLDARAAAIVMRTVRNTVDTGRTVVCTIHQPSIDIFESFDELLLMKRGGQVIYAGPLSRHSHKLVEYFEAIPGVPKIKDGYNPATWMLEVTAPAVETQLDVDFADIYQNSSLYQWYYWASPVAWTLYGLVTSQVGDKNADLILPGYGTMPLKKLLKDDFGFEYDFLPAVAAAHVGWVLLFFFVFAYGIKFLNFQRR

Nearest PDB structures (foldseek):
  7p05-assembly1_A  TM=6.388E-01  e=7.865E-27  Saccharomyces cerevisiae S288C
  9iul-assembly1_A  TM=6.516E-01  e=1.875E-26  Candida albicans SC5314
  9ium-assembly1_A  TM=6.652E-01  e=8.574E-25  Candida albicans SC5314
  8wto-assembly1_B  TM=8.178E-01  e=4.661E-21  Arabidopsis thaliana
  8wtm-assembly1_A  TM=7.534E-01  e=9.751E-20  Arabidopsis thaliana

Secondary structure (DSSP, 8-state):
-------------------------------TTTTT-PPP--S---HHHHHHHHHHHHHHHTS-HHHHHHEEEEEEE-TTS-EEEEEEEGGG--HHHHHHHHHHHHHHTT-GGGTTS----SSS--S-HHHHHHHHHHHHHTSS-SEEEE-STTTT--HHHHHHHHHHHHHHHHHHT-EEEE--SS--HHHHTT-SEEEEEETTEEEEEEEGGGHHHHHHHHTB---TTS-HHHHHHHTTSTTTGGGGB--TTS---PPPHHHHHHHHHHSHHHHHHHHHHHS---GGGS-TTSS--SSSSS-HHHHHHHHHHHHHHHHHHTHHHHHHHHHHHHHHHHHHHHHT-GGG---SSHHHHHHHHHHHHHHHHHHHHHHHHHHHHHHHHHHHHHHHHHTTSS-HHHHHHHHHHHHHHHHHHHHHHHHHHHHHHHT----HHHHHHHHHHHHHHHHHHHHHHHHHHHHH-SHHHHHHHHHHHHHHHHHTTSSSS-GGGS-GGGHHHHHH-HHHHHHHHHHHHHHTSGGG-SBP--TTS--SBHHHHHHHHTT---STHHHHHHHHHHHHHHHHHHHHHHHHHHHPPPSS----S--SS--S-TTHHHHHHHHHT--SEEEEE-TTTT--HHHHHHHHHHHHHHHTTT-EEEEE-SS--HHHHTT-SEEEEEETTTEEEEEEE--GGGHHHHHHHHTSTTPPPPPTT--HHHHHHHHTSHHHHHHHT--HHHHHHHSTTTHHHHHH-HHHHHHHHHHHHHHTT--PEEEETTTEEEEHHHHHHHTT---GGGHHHHHHHHHHHHHHHHHHHHHHHHH--GGG-

Foldseek 3Di:
DDDDDDDDDDDDDDDDDDDDDDDDDDPDDPALVPLLDDDDPPPDDDPVVVVVVVVVVVVLVPDDPVSNLQWDWHWDQDPVRDTDIDIGGLLDDDPVRLVVVLCSLCVLLVNNVQPPWDCDDPVGDTDDPLSVLSVVVSVVVSDSAQEEEAEASCPPHDLVSLQSVLQSVLVCCRNSVGHYDHDYDDHDQSSLVSDQWDFQDDPNDTLDTGGPVCPQVLCVVVFFHDDPVDRPSVCSVQCQPPVRVLVGGRPPVDDDDDDHSVNSVVSNCVDPGNVVVCVVVVPDDDCVSDDPPVDPPDLESDDPVVLLVVLLVVVVVVCVVVVVVLVVLLVVLLVVLLVLLVVLFQVPQDFADLVSLVSVLVSLVSLLLVLLVSLLVLLVVLLVCLLVLLVCVVVSHDALCSNLVSVLVVVLVSLLSSLVSNLVSHPPRSPFDPDPVLSVLLSLLSSLSNLLSNLQSLLLSLVQSHPVSSVVVNVVLSVLLSCLLLSVAFLVNDDPVCNVSNVVRLNVLSSLLNLLSGLVDPRFQHADPDPPDPDGTNSVSSQVVRPHDNDPVSNVVSSVVSVVSSVVSSVSSSVSSRPDHRPDDSPPDDADDDDDDCLVVVLVVVVVVVDLEEEEEANCPPHDLVVSLVSLVSVLVSVVVNHHYHYDHDDDDQSSVQSDQWDWDADPPGFTLDTGGCPHSNVVVQCLQVVDPPQDHDDPPDRPVVSVCVCQDPVNCVVSVDDSSVVCCPDPRNVVVCVVDLVSLVVLLVCLVPPVVDQDWDQDVPPGTDGPNCCCCVPVVRHNVCNVVSVVVNVVVVVVVVVCVVCCVVPVVVPRD